Protein AF-A0A6G0ZHD6-F1 (afdb_monomer)

Structure (mmCIF, N/CA/C/O backbone):
data_AF-A0A6G0ZHD6-F1
#
_entry.id   AF-A0A6G0ZHD6-F1
#
loop_
_atom_site.group_PDB
_atom_site.id
_atom_site.type_symbol
_atom_site.label_atom_id
_atom_site.label_alt_id
_atom_site.label_comp_id
_atom_site.label_asym_id
_atom_site.label_entity_id
_atom_site.label_seq_id
_atom_site.pdbx_PDB_ins_code
_atom_site.Cartn_x
_atom_site.Cartn_y
_atom_site.Cartn_z
_atom_site.occupancy
_atom_site.B_iso_or_equiv
_atom_site.auth_seq_id
_atom_site.auth_comp_id
_atom_site.auth_asym_id
_atom_site.auth_atom_id
_atom_site.pdbx_PDB_model_num
ATOM 1 N N . MET A 1 1 ? -20.909 -16.013 -32.083 1.00 57.88 1 MET A N 1
ATOM 2 C CA . MET A 1 1 ? -19.757 -15.354 -31.427 1.00 57.88 1 MET A CA 1
ATOM 3 C C . MET A 1 1 ? -20.097 -13.883 -31.320 1.00 57.88 1 MET A C 1
ATOM 5 O O . MET A 1 1 ? -20.580 -13.338 -32.307 1.00 57.88 1 MET A O 1
ATOM 9 N N . SER A 1 2 ? -19.941 -13.280 -30.142 1.00 70.88 2 SER A N 1
ATOM 10 C CA . SER A 1 2 ? -20.326 -11.885 -29.913 1.00 70.88 2 SER A CA 1
ATOM 11 C C . SER A 1 2 ? -19.404 -10.914 -30.661 1.00 70.88 2 SER A C 1
ATOM 13 O O . SER A 1 2 ? -18.250 -11.229 -30.971 1.00 70.88 2 SER A O 1
ATOM 15 N N . SER A 1 3 ? -19.913 -9.719 -30.969 1.00 76.56 3 SER A N 1
ATOM 16 C CA . SER A 1 3 ? -19.125 -8.644 -31.591 1.00 76.56 3 SER A CA 1
ATOM 17 C C . SER A 1 3 ? -17.898 -8.280 -30.742 1.00 76.56 3 SER A C 1
ATOM 19 O O . SER A 1 3 ? -16.822 -8.007 -31.276 1.00 76.56 3 SER A O 1
ATOM 21 N N . ASP A 1 4 ? -18.028 -8.325 -29.416 1.00 78.62 4 ASP A N 1
ATOM 22 C CA . ASP A 1 4 ? -16.946 -7.978 -28.493 1.00 78.62 4 ASP A CA 1
ATOM 23 C C . ASP A 1 4 ? -15.817 -9.015 -28.495 1.00 78.62 4 ASP A C 1
ATOM 25 O O . ASP A 1 4 ? -14.640 -8.650 -28.472 1.00 78.62 4 ASP A O 1
ATOM 29 N N . TYR A 1 5 ? -16.146 -10.297 -28.666 1.00 81.12 5 TYR A N 1
ATOM 30 C CA . TYR A 1 5 ? -15.158 -11.361 -28.851 1.00 81.12 5 TYR A CA 1
ATOM 31 C C . TYR A 1 5 ? -14.272 -11.117 -30.087 1.00 81.12 5 TYR A C 1
ATOM 33 O O . TYR A 1 5 ? -13.046 -11.256 -30.038 1.00 81.12 5 TYR A O 1
ATOM 41 N N . CYS A 1 6 ? -14.886 -10.678 -31.189 1.00 82.69 6 CYS A N 1
ATOM 42 C CA . CYS A 1 6 ? -14.184 -10.343 -32.429 1.00 82.69 6 CYS A CA 1
ATOM 43 C C . CYS A 1 6 ? -13.282 -9.110 -32.253 1.00 82.69 6 CYS A C 1
ATOM 45 O O . CYS A 1 6 ? -12.124 -9.121 -32.684 1.00 82.69 6 CYS A O 1
ATOM 47 N N . ARG A 1 7 ? -13.782 -8.078 -31.560 1.00 83.50 7 ARG A N 1
ATOM 48 C CA . ARG A 1 7 ? -13.033 -6.850 -31.244 1.00 83.50 7 ARG A CA 1
ATOM 49 C C . ARG A 1 7 ? -11.779 -7.131 -30.420 1.00 83.50 7 ARG A C 1
ATOM 51 O O . ARG A 1 7 ? -10.707 -6.620 -30.735 1.00 83.50 7 ARG A O 1
ATOM 58 N N . ILE A 1 8 ? -11.880 -7.983 -29.406 1.00 87.50 8 ILE A N 1
ATOM 59 C CA . ILE A 1 8 ? -10.737 -8.354 -28.560 1.00 87.50 8 ILE A CA 1
ATOM 60 C C . ILE A 1 8 ? -9.674 -9.083 -29.370 1.00 87.50 8 ILE A C 1
ATOM 62 O O . ILE A 1 8 ? -8.501 -8.731 -29.283 1.00 87.50 8 ILE A O 1
ATOM 66 N N . CYS A 1 9 ? -10.072 -10.048 -30.202 1.00 88.12 9 CYS A N 1
ATOM 67 C CA . CYS A 1 9 ? -9.130 -10.766 -31.056 1.00 88.12 9 CYS A CA 1
ATOM 68 C C . CYS A 1 9 ? -8.376 -9.809 -31.992 1.00 88.12 9 CYS A C 1
ATOM 70 O O . CYS A 1 9 ? -7.163 -9.938 -32.147 1.00 88.12 9 CYS A O 1
ATOM 72 N N . THR A 1 10 ? -9.055 -8.805 -32.562 1.00 87.75 10 THR A N 1
ATOM 73 C CA . THR A 1 10 ? -8.384 -7.776 -33.376 1.00 87.75 10 THR A CA 1
ATOM 74 C C . THR A 1 10 ? -7.434 -6.902 -32.572 1.00 87.75 10 THR A C 1
ATOM 76 O O . THR A 1 10 ? -6.347 -6.597 -33.063 1.00 87.75 10 THR A O 1
ATOM 79 N N . SER A 1 11 ? -7.802 -6.524 -31.347 1.00 87.06 11 SER A N 1
ATOM 80 C CA . SER A 1 11 ? -6.939 -5.727 -30.470 1.00 87.06 11 SER A CA 1
ATOM 81 C C . SER A 1 11 ? -5.693 -6.502 -30.044 1.00 87.06 11 SER A C 1
ATOM 83 O O . SER A 1 11 ? -4.601 -5.947 -30.081 1.00 87.06 11 SER A O 1
ATOM 85 N N . ILE A 1 12 ? -5.828 -7.796 -29.730 1.00 90.62 12 ILE A N 1
ATOM 86 C CA . ILE A 1 12 ? -4.695 -8.671 -29.395 1.00 90.62 12 ILE A CA 1
ATOM 87 C C . ILE A 1 12 ? -3.753 -8.806 -30.595 1.00 90.62 12 ILE A C 1
ATOM 89 O O . ILE A 1 12 ? -2.550 -8.604 -30.455 1.00 90.62 12 ILE A O 1
ATOM 93 N N . LEU A 1 13 ? -4.280 -9.103 -31.789 1.00 90.56 13 LEU A N 1
ATOM 94 C CA . LEU A 1 13 ? -3.443 -9.196 -32.990 1.00 90.56 13 LEU A CA 1
ATOM 95 C C . LEU A 1 13 ? -2.721 -7.876 -33.281 1.00 90.56 13 LEU A C 1
ATOM 97 O O . LEU A 1 13 ? -1.556 -7.894 -33.668 1.00 90.56 13 LEU A O 1
ATOM 101 N N . ARG A 1 14 ? -3.384 -6.740 -33.041 1.00 88.50 14 ARG A N 1
ATOM 102 C CA . ARG A 1 14 ? -2.789 -5.414 -33.223 1.00 88.50 14 ARG A CA 1
ATOM 103 C C . ARG A 1 14 ? -1.636 -5.149 -32.255 1.00 88.50 14 ARG A C 1
ATOM 105 O O . ARG A 1 14 ? -0.620 -4.627 -32.699 1.00 88.50 14 ARG A O 1
ATOM 112 N N . ASP A 1 15 ? -1.789 -5.495 -30.975 1.00 86.69 15 ASP A N 1
ATOM 113 C CA . ASP A 1 15 ? -0.778 -5.238 -29.934 1.00 86.69 15 ASP A CA 1
ATOM 114 C C . ASP A 1 15 ? 0.482 -6.100 -30.140 1.00 86.69 15 ASP A C 1
ATOM 116 O O . ASP A 1 15 ? 1.597 -5.609 -30.004 1.00 86.69 15 ASP A O 1
ATOM 120 N N . TYR A 1 16 ? 0.318 -7.371 -30.527 1.00 87.56 16 TYR A N 1
ATOM 121 C CA . TYR A 1 16 ? 1.438 -8.320 -30.630 1.00 87.56 16 TYR A CA 1
ATOM 122 C C . TYR A 1 16 ? 2.068 -8.421 -32.026 1.00 87.56 16 TYR A C 1
ATOM 124 O O . TYR A 1 16 ? 3.265 -8.674 -32.129 1.00 87.56 16 TYR A O 1
ATOM 132 N N . PHE A 1 17 ? 1.284 -8.251 -33.095 1.00 89.62 17 PHE A N 1
ATOM 133 C CA . PHE A 1 17 ? 1.736 -8.468 -34.479 1.00 89.62 17 PHE A CA 1
ATOM 134 C C . PHE A 1 17 ? 1.596 -7.232 -35.375 1.00 89.62 17 PHE A C 1
ATOM 136 O O . PHE A 1 17 ? 2.029 -7.256 -36.524 1.00 89.62 17 PHE A O 1
ATOM 143 N N . GLY A 1 18 ? 1.021 -6.144 -34.860 1.00 87.50 18 GLY A N 1
ATOM 144 C CA . GLY A 1 18 ? 0.876 -4.885 -35.579 1.00 87.50 18 GLY A CA 1
ATOM 145 C C . GLY A 1 18 ? -0.457 -4.720 -36.312 1.00 87.50 18 GLY A C 1
ATOM 146 O O . GLY A 1 18 ? -1.310 -5.610 -36.385 1.00 87.50 18 GLY A O 1
ATOM 147 N N . GLN A 1 19 ? -0.658 -3.513 -36.842 1.00 86.69 19 GLN A N 1
ATOM 148 C CA . GLN A 1 19 ? -1.936 -3.090 -37.414 1.00 86.69 19 GLN A CA 1
ATOM 149 C C . GLN A 1 19 ? -2.290 -3.838 -38.703 1.00 86.69 19 GLN A C 1
ATOM 151 O O . GLN A 1 19 ? -3.443 -4.233 -38.861 1.00 86.69 19 GLN A O 1
ATOM 156 N N . ASP A 1 20 ? -1.320 -4.095 -39.576 1.00 87.38 20 ASP A N 1
ATOM 157 C CA . ASP A 1 20 ? -1.576 -4.737 -40.870 1.00 87.38 20 ASP A CA 1
ATOM 158 C C . ASP A 1 20 ? -2.046 -6.185 -40.705 1.00 87.38 20 ASP A C 1
ATOM 160 O O . ASP A 1 20 ? -3.034 -6.591 -41.317 1.00 87.38 20 ASP A O 1
ATOM 164 N N . VAL A 1 21 ? -1.431 -6.930 -39.778 1.00 89.94 21 VAL A N 1
ATOM 165 C CA . VAL A 1 21 ? -1.850 -8.297 -39.433 1.00 89.94 21 VAL A CA 1
ATOM 166 C C . VAL A 1 21 ? -3.281 -8.316 -38.895 1.00 89.94 21 VAL A C 1
ATOM 168 O O . VAL A 1 21 ? -4.076 -9.179 -39.268 1.00 89.94 21 VAL A O 1
ATOM 171 N N . SER A 1 22 ? -3.637 -7.343 -38.050 1.00 89.38 22 SER A N 1
ATOM 172 C CA . SER A 1 22 ? -4.991 -7.214 -37.503 1.00 89.38 22 SER A CA 1
ATOM 173 C C . SER A 1 22 ? -6.026 -6.892 -38.588 1.00 89.38 22 SER A C 1
ATOM 175 O O . SER A 1 22 ? -7.061 -7.553 -38.655 1.00 89.38 22 SER A O 1
ATOM 177 N N . GLU A 1 23 ? -5.750 -5.930 -39.477 1.00 87.50 23 GLU A N 1
ATOM 178 C CA . GLU A 1 23 ? -6.665 -5.550 -40.565 1.00 87.50 23 GLU A CA 1
ATOM 179 C C . GLU A 1 23 ? -6.873 -6.686 -41.577 1.00 87.50 23 GLU A C 1
ATOM 181 O O . GLU A 1 23 ? -8.006 -6.935 -41.986 1.00 87.50 23 GLU A O 1
ATOM 186 N N . ILE A 1 24 ? -5.815 -7.422 -41.933 1.00 86.50 24 ILE A N 1
ATOM 187 C CA . ILE A 1 24 ? -5.891 -8.566 -42.858 1.00 86.50 24 ILE A CA 1
ATOM 188 C C . ILE A 1 24 ? -6.604 -9.767 -42.209 1.00 86.50 24 ILE A C 1
ATOM 190 O O . ILE A 1 24 ? -7.246 -10.557 -42.902 1.00 86.50 24 ILE A O 1
ATOM 194 N N . ALA A 1 25 ? -6.553 -9.899 -40.879 1.00 87.88 25 ALA A N 1
ATOM 195 C CA . ALA A 1 25 ? -7.264 -10.948 -40.148 1.00 87.88 25 ALA A CA 1
ATOM 196 C C . ALA A 1 25 ? -8.764 -10.658 -39.941 1.00 87.88 25 ALA A C 1
ATOM 198 O O . ALA A 1 25 ? -9.533 -11.604 -39.753 1.00 87.88 25 ALA A O 1
ATOM 199 N N . LYS A 1 26 ? -9.215 -9.393 -39.989 1.00 88.06 26 LYS A N 1
ATOM 200 C CA . LYS A 1 26 ? -10.634 -9.020 -39.786 1.00 88.06 26 LYS A CA 1
ATOM 201 C C . LYS A 1 26 ? -11.604 -9.760 -40.718 1.00 88.06 26 LYS A C 1
ATOM 203 O O . LYS A 1 26 ? -12.557 -10.341 -40.201 1.00 88.06 26 LYS A O 1
ATOM 208 N N . PRO A 1 27 ? -11.383 -9.835 -42.048 1.00 87.38 27 PRO A N 1
ATOM 209 C CA . PRO A 1 27 ? -12.284 -10.564 -42.944 1.00 87.38 27 PRO A CA 1
ATOM 210 C C . PRO A 1 27 ? -12.431 -12.056 -42.607 1.00 87.38 27 PRO A C 1
ATOM 212 O O . PRO A 1 27 ? -13.474 -12.646 -42.889 1.00 87.38 27 PRO A O 1
ATOM 215 N N . LEU A 1 28 ? -11.413 -12.664 -41.981 1.00 86.94 28 LEU A N 1
ATOM 216 C CA . LEU A 1 28 ? -11.417 -14.072 -41.563 1.00 86.94 28 LEU A CA 1
ATOM 217 C C . LEU A 1 28 ? -12.256 -14.336 -40.304 1.00 86.94 28 LEU A C 1
ATOM 219 O O . LEU A 1 28 ? -12.478 -15.494 -39.948 1.00 86.94 28 LEU A O 1
ATOM 223 N N . GLN A 1 29 ? -12.729 -13.290 -39.620 1.00 84.69 29 GLN A N 1
ATOM 224 C CA . GLN A 1 29 ? -13.660 -13.434 -38.497 1.00 84.69 29 GLN A CA 1
ATOM 225 C C . GLN A 1 29 ? -15.050 -13.879 -38.972 1.00 84.69 29 GLN A C 1
ATOM 227 O O . GLN A 1 29 ? -15.741 -14.611 -38.264 1.00 84.69 29 GLN A O 1
ATOM 232 N N . TRP A 1 30 ? -15.439 -13.503 -40.194 1.00 83.00 30 TRP A N 1
ATOM 233 C CA . TRP A 1 30 ? -16.741 -13.818 -40.790 1.00 83.00 30 TRP A CA 1
ATOM 234 C C . TRP A 1 30 ? -16.669 -15.018 -41.745 1.00 83.00 30 TRP A C 1
ATOM 236 O O . TRP A 1 30 ? -17.070 -14.951 -42.912 1.00 83.00 30 TRP A O 1
ATOM 246 N N . GLY A 1 31 ? -16.155 -16.135 -41.229 1.00 82.38 31 GLY A N 1
ATOM 247 C CA . GLY A 1 31 ? -16.114 -17.422 -41.926 1.00 82.38 31 GLY A CA 1
ATOM 248 C C . GLY A 1 31 ? -14.816 -17.694 -42.689 1.00 82.38 31 GLY A C 1
ATOM 249 O O . GLY A 1 31 ? -13.834 -16.965 -42.583 1.00 82.38 31 GLY A O 1
ATOM 250 N N . GLN A 1 32 ? -14.810 -18.798 -43.435 1.00 87.88 32 GLN A N 1
ATOM 251 C CA . GLN A 1 32 ? -13.638 -19.269 -44.177 1.00 87.88 32 GLN A CA 1
ATOM 252 C C . GLN A 1 32 ? -13.496 -18.475 -45.479 1.00 87.88 32 GLN A C 1
ATOM 254 O O . GLN A 1 32 ? -14.502 -18.166 -46.124 1.00 87.88 32 GLN A O 1
ATOM 259 N N . LYS A 1 33 ? -12.269 -18.101 -45.852 1.00 88.88 33 LYS A N 1
ATOM 260 C CA . LYS A 1 33 ? -12.002 -17.321 -47.072 1.00 88.88 33 LYS A CA 1
ATOM 261 C C . LYS A 1 33 ? -10.811 -17.892 -47.829 1.00 88.88 33 LYS A C 1
ATOM 263 O O . LYS A 1 33 ? -9.814 -18.277 -47.222 1.00 88.88 33 LYS A O 1
ATOM 268 N N . SER A 1 34 ? -10.896 -17.898 -49.157 1.00 87.69 34 SER A N 1
ATOM 269 C CA . SER A 1 34 ? -9.749 -18.201 -50.018 1.00 87.69 34 SER A CA 1
ATOM 270 C C . SER A 1 34 ? -8.807 -16.996 -50.113 1.00 87.69 34 SER A C 1
ATOM 272 O O . SER A 1 34 ? -9.215 -15.854 -49.882 1.00 87.69 34 SER A O 1
ATOM 274 N N . LEU A 1 35 ? -7.555 -17.224 -50.521 1.00 86.81 35 LEU A N 1
ATOM 275 C CA . LEU A 1 35 ? -6.609 -16.132 -50.792 1.00 86.81 35 LEU A CA 1
ATOM 276 C C . LEU A 1 35 ? -7.145 -15.148 -51.847 1.00 86.81 35 LEU A C 1
ATOM 278 O O . LEU A 1 35 ? -6.935 -13.944 -51.723 1.00 86.81 35 LEU A O 1
ATOM 282 N N . MET A 1 36 ? -7.845 -15.653 -52.869 1.00 84.12 36 MET A N 1
ATOM 283 C CA . MET A 1 36 ? -8.430 -14.817 -53.919 1.00 84.12 36 MET A CA 1
ATOM 284 C C . MET A 1 36 ? -9.522 -13.914 -53.340 1.00 84.12 36 MET A C 1
ATOM 286 O O . MET A 1 36 ? -9.511 -12.710 -53.567 1.00 84.12 36 MET A O 1
ATOM 290 N N . THR A 1 37 ? -10.407 -14.480 -52.515 1.00 85.50 37 THR A N 1
ATOM 291 C CA . THR A 1 37 ? -11.477 -13.735 -51.839 1.00 85.50 37 THR A CA 1
ATOM 292 C C . THR A 1 37 ? -10.917 -12.676 -50.888 1.00 85.50 37 THR A C 1
ATOM 294 O O . THR A 1 37 ? -11.417 -11.554 -50.856 1.00 85.50 37 THR A O 1
ATOM 297 N N . LEU A 1 38 ? -9.861 -13.001 -50.136 1.00 85.94 38 LEU A N 1
ATOM 298 C CA . LEU A 1 38 ? -9.188 -12.035 -49.262 1.00 85.94 38 LEU A CA 1
ATOM 299 C C . LEU A 1 38 ? -8.569 -10.885 -50.051 1.00 85.94 38 LEU A C 1
ATOM 301 O O . LEU A 1 38 ? -8.728 -9.739 -49.644 1.00 85.94 38 LEU A O 1
ATOM 305 N N . SER A 1 39 ? -7.919 -11.182 -51.181 1.00 84.50 39 SER A N 1
ATOM 306 C CA . SER A 1 39 ? -7.379 -10.149 -52.068 1.00 84.50 39 SER A CA 1
ATOM 307 C C . SER A 1 39 ? -8.495 -9.216 -52.531 1.00 84.50 39 SER A C 1
ATOM 309 O O . SER A 1 39 ? -8.388 -8.020 -52.311 1.00 84.50 39 SER A O 1
ATOM 311 N N . THR A 1 40 ? -9.613 -9.763 -53.028 1.00 85.00 40 THR A N 1
ATOM 312 C CA . THR A 1 40 ? -10.743 -8.947 -53.508 1.00 85.00 40 THR A CA 1
ATOM 313 C C . THR A 1 40 ? -11.406 -8.102 -52.417 1.00 85.00 40 THR A C 1
ATOM 315 O O . THR A 1 40 ? -11.863 -6.995 -52.673 1.00 85.00 40 THR A O 1
ATOM 318 N N . MET A 1 41 ? -11.465 -8.598 -51.175 1.00 83.00 41 MET A N 1
ATOM 319 C CA . MET A 1 41 ? -12.064 -7.859 -50.053 1.00 83.00 41 MET A CA 1
ATOM 320 C C . MET A 1 41 ? -11.162 -6.739 -49.522 1.00 83.00 41 MET A C 1
ATOM 322 O O . MET A 1 41 ? -11.656 -5.810 -48.888 1.00 83.00 41 MET A O 1
ATOM 326 N N . LEU A 1 42 ? -9.851 -6.844 -49.743 1.00 82.31 42 LEU A N 1
ATOM 327 C CA . LEU A 1 42 ? -8.836 -5.899 -49.270 1.00 82.31 42 LEU A CA 1
ATOM 328 C C . LEU A 1 42 ? -8.269 -5.032 -50.409 1.00 82.31 42 LEU A C 1
ATOM 330 O O . LEU A 1 42 ? -7.279 -4.320 -50.199 1.00 82.31 42 LEU A O 1
ATOM 334 N N . ASP A 1 43 ? -8.887 -5.094 -51.595 1.00 65.69 43 ASP A N 1
ATOM 335 C CA . ASP A 1 43 ? -8.408 -4.451 -52.817 1.00 65.69 43 ASP A CA 1
ATOM 336 C C . ASP A 1 43 ? -8.144 -2.951 -52.605 1.00 65.69 43 ASP A C 1
ATOM 338 O O . ASP A 1 43 ? -8.933 -2.213 -52.013 1.00 65.69 43 ASP A O 1
ATOM 342 N N . GLY A 1 44 ? -6.976 -2.506 -53.076 1.00 67.12 44 GLY A N 1
ATOM 343 C CA . GLY A 1 44 ? -6.515 -1.117 -53.000 1.00 67.12 44 GLY A CA 1
ATOM 344 C C . GLY A 1 44 ? -5.790 -0.720 -51.708 1.00 67.12 44 GLY A C 1
ATOM 345 O O . GLY A 1 44 ? -5.071 0.277 -51.729 1.00 67.12 44 GLY A O 1
ATOM 346 N N . LYS A 1 45 ? -5.906 -1.482 -50.607 1.00 76.06 45 LYS A N 1
ATOM 347 C CA . LYS A 1 45 ? -5.247 -1.145 -49.324 1.00 76.06 45 LYS A CA 1
ATOM 348 C C . LYS A 1 45 ? -3.978 -1.954 -49.045 1.00 76.06 45 LYS A C 1
ATOM 350 O O . LYS A 1 45 ? -3.043 -1.409 -48.466 1.00 76.06 45 LYS A O 1
ATOM 355 N N . TYR A 1 46 ? -3.928 -3.222 -49.458 1.00 84.50 46 TYR A N 1
ATOM 356 C CA . TYR A 1 46 ? -2.791 -4.109 -49.192 1.00 84.50 46 TYR A CA 1
ATOM 357 C C . TYR A 1 46 ? -2.415 -4.955 -50.417 1.00 84.50 46 TYR A C 1
ATOM 359 O O . TYR A 1 46 ? -3.298 -5.523 -51.060 1.00 84.50 46 TYR A O 1
ATOM 367 N N . PRO A 1 47 ? -1.118 -5.084 -50.751 1.00 86.19 47 PRO A N 1
ATOM 368 C CA . PRO A 1 47 ? -0.683 -5.902 -51.876 1.00 86.19 47 PRO A CA 1
ATOM 369 C C . PRO A 1 47 ? -0.763 -7.404 -51.553 1.00 86.19 47 PRO A C 1
ATOM 371 O O . PRO A 1 47 ? -0.595 -7.830 -50.409 1.00 86.19 47 PRO A O 1
ATOM 374 N N . ARG A 1 48 ? -0.956 -8.239 -52.584 1.00 85.31 48 ARG A N 1
ATOM 375 C CA . ARG A 1 48 ? -1.149 -9.696 -52.436 1.00 85.31 48 ARG A CA 1
ATOM 376 C C . ARG A 1 48 ? -0.008 -10.410 -51.697 1.00 85.31 48 ARG A C 1
ATOM 378 O O . ARG A 1 48 ? -0.280 -11.353 -50.958 1.00 85.31 48 ARG A O 1
ATOM 385 N N . HIS A 1 49 ? 1.241 -9.970 -51.873 1.00 87.38 49 HIS A N 1
ATOM 386 C CA . HIS A 1 49 ? 2.392 -10.558 -51.174 1.00 87.38 49 HIS A CA 1
ATOM 387 C C . HIS A 1 49 ? 2.301 -10.345 -49.654 1.00 87.38 49 HIS A C 1
ATOM 389 O O . HIS A 1 49 ? 2.501 -11.289 -48.898 1.00 87.38 49 HIS A O 1
ATOM 395 N N . LEU A 1 50 ? 1.883 -9.157 -49.205 1.00 88.25 50 LEU A N 1
ATOM 396 C CA . LEU A 1 50 ? 1.735 -8.842 -47.783 1.00 88.25 50 LEU A CA 1
ATOM 397 C C . LEU A 1 50 ? 0.615 -9.669 -47.133 1.00 88.25 50 LEU A C 1
ATOM 399 O O . LEU A 1 50 ? 0.737 -10.110 -45.989 1.00 88.25 50 LEU A O 1
ATOM 403 N N . ILE A 1 51 ? -0.464 -9.944 -47.877 1.00 88.31 51 ILE A N 1
ATOM 404 C CA . ILE A 1 51 ? -1.533 -10.852 -47.433 1.00 88.31 51 ILE A CA 1
ATOM 405 C C . ILE A 1 51 ? -0.978 -12.271 -47.244 1.00 88.31 51 ILE A C 1
ATOM 407 O O . ILE A 1 51 ? -1.277 -12.919 -46.242 1.00 88.31 51 ILE A O 1
ATOM 411 N N . GLN A 1 52 ? -0.144 -12.756 -48.169 1.00 88.69 52 GLN A N 1
ATOM 412 C CA . GLN A 1 52 ? 0.492 -14.072 -48.051 1.00 88.69 52 GLN A CA 1
ATOM 413 C C . GLN A 1 52 ? 1.450 -14.146 -46.856 1.00 88.69 52 GLN A C 1
ATOM 415 O O . GLN A 1 52 ? 1.357 -15.093 -46.077 1.00 88.69 52 GLN A O 1
ATOM 420 N N . GLU A 1 53 ? 2.316 -13.147 -46.671 1.00 89.38 53 GLU A N 1
ATOM 421 C CA . GLU A 1 53 ? 3.225 -13.055 -45.519 1.00 89.38 53 GLU A CA 1
ATOM 422 C C . GLU A 1 53 ? 2.454 -13.050 -44.197 1.00 89.38 53 GLU A C 1
ATOM 424 O O . GLU A 1 53 ? 2.764 -13.813 -43.282 1.00 89.38 53 GLU A O 1
ATOM 429 N N . THR A 1 54 ? 1.376 -12.269 -44.126 1.00 89.00 54 THR A N 1
ATOM 430 C CA . THR A 1 54 ? 0.507 -12.213 -42.947 1.00 89.00 54 THR A CA 1
ATOM 431 C C . THR A 1 54 ? -0.138 -13.564 -42.652 1.00 89.00 54 THR A C 1
ATOM 433 O O . THR A 1 54 ? -0.146 -14.016 -41.506 1.00 89.00 54 THR A O 1
ATOM 436 N N . LEU A 1 55 ? -0.658 -14.252 -43.671 1.00 88.50 55 LEU A N 1
ATOM 437 C CA . LEU A 1 55 ? -1.238 -15.586 -43.501 1.00 88.50 55 LEU A CA 1
ATOM 438 C C . LEU A 1 55 ? -0.192 -16.604 -43.034 1.00 88.50 55 LEU A C 1
ATOM 440 O O . LEU A 1 55 ? -0.512 -17.448 -42.198 1.00 88.50 55 LEU A O 1
ATOM 444 N N . ILE A 1 56 ? 1.050 -16.511 -43.516 1.00 89.31 56 ILE A N 1
ATOM 445 C CA . ILE A 1 56 ? 2.164 -17.346 -43.045 1.00 89.31 56 ILE A CA 1
ATOM 446 C C . ILE A 1 56 ? 2.431 -17.093 -41.557 1.00 89.31 56 ILE A C 1
ATOM 448 O O . ILE A 1 56 ? 2.516 -18.055 -40.791 1.00 89.31 56 ILE A O 1
ATOM 452 N N . VAL A 1 57 ? 2.487 -15.830 -41.121 1.00 90.81 57 VAL A N 1
ATOM 453 C CA . VAL A 1 57 ? 2.641 -15.474 -39.698 1.00 90.81 57 VAL A CA 1
ATOM 454 C C . VAL A 1 57 ? 1.482 -16.040 -38.872 1.00 90.81 57 VAL A C 1
ATOM 456 O O . VAL A 1 57 ? 1.700 -16.723 -37.875 1.00 90.81 57 VAL A O 1
ATOM 459 N N . LEU A 1 58 ? 0.233 -15.857 -39.298 1.00 90.38 58 LEU A N 1
ATOM 460 C CA . LEU A 1 58 ? -0.924 -16.373 -38.556 1.00 90.38 58 LEU A CA 1
ATOM 461 C C . LEU A 1 58 ? -0.963 -17.911 -38.497 1.00 90.38 58 LEU A C 1
ATOM 463 O O . LEU A 1 58 ? -1.383 -18.484 -37.486 1.00 90.38 58 LEU A O 1
ATOM 467 N N . LEU A 1 59 ? -0.510 -18.597 -39.550 1.00 88.81 59 LEU A N 1
ATOM 468 C CA . LEU A 1 59 ? -0.344 -20.054 -39.562 1.00 88.81 59 LEU A CA 1
ATOM 469 C C . LEU A 1 59 ? 0.754 -20.502 -38.594 1.00 88.81 59 LEU A C 1
ATOM 471 O O . LEU A 1 59 ? 0.565 -21.490 -37.880 1.00 88.81 59 LEU A O 1
ATOM 475 N N . GLN A 1 60 ? 1.871 -19.774 -38.538 1.00 89.81 60 GLN A N 1
ATOM 476 C CA . GLN A 1 60 ? 3.008 -20.064 -37.664 1.00 89.81 60 GLN A CA 1
ATOM 477 C C . GLN A 1 60 ? 2.597 -20.115 -36.185 1.00 89.81 60 GLN A C 1
ATOM 479 O O . GLN A 1 60 ? 3.041 -20.997 -35.452 1.00 89.81 60 GLN A O 1
ATOM 484 N N . PHE A 1 61 ? 1.680 -19.247 -35.757 1.00 90.12 61 PHE A N 1
ATOM 485 C CA . PHE A 1 61 ? 1.191 -19.196 -34.374 1.00 90.12 61 PHE A CA 1
ATOM 486 C C . PHE A 1 61 ? -0.094 -20.008 -34.112 1.00 90.12 61 PHE A C 1
ATOM 488 O O . PHE A 1 61 ? -0.631 -19.972 -33.008 1.00 90.12 61 PHE A O 1
ATOM 495 N N . ASN A 1 62 ? -0.583 -20.800 -35.077 1.00 87.94 62 ASN A N 1
ATOM 496 C CA . ASN A 1 62 ? -1.875 -21.512 -35.011 1.00 87.94 62 ASN A CA 1
ATOM 497 C C . ASN A 1 62 ? -3.118 -20.606 -34.896 1.00 87.94 62 ASN A C 1
ATOM 499 O O . ASN A 1 62 ? -4.174 -21.084 -34.467 1.00 87.94 62 ASN A O 1
ATOM 503 N N . PHE A 1 63 ? -3.042 -19.328 -35.264 1.00 89.94 63 PHE A N 1
ATOM 504 C CA . PHE A 1 63 ? -4.223 -18.455 -35.275 1.00 89.94 63 PHE A CA 1
ATOM 505 C C . PHE A 1 63 ? -5.093 -18.683 -36.497 1.00 89.94 63 PHE A C 1
ATOM 507 O O . PHE A 1 63 ? -6.285 -18.412 -36.450 1.00 89.94 63 PHE A O 1
ATOM 514 N N . VAL A 1 64 ? -4.526 -19.215 -37.577 1.00 88.69 64 VAL A N 1
ATOM 515 C CA . VAL A 1 64 ? -5.269 -19.618 -38.770 1.00 88.69 64 VAL A CA 1
ATOM 516 C C . VAL A 1 64 ? -5.064 -21.108 -39.023 1.00 88.69 64 VAL A C 1
ATOM 518 O O . VAL A 1 64 ? -3.990 -21.665 -38.795 1.00 88.69 64 VAL A O 1
ATOM 521 N N . SER A 1 65 ? -6.120 -21.761 -39.490 1.00 85.62 65 SER A N 1
ATOM 522 C CA . SER A 1 65 ? -6.089 -23.118 -40.031 1.00 85.62 65 SER A CA 1
ATOM 523 C C . SER A 1 65 ? -6.308 -23.057 -41.539 1.00 85.62 65 SER A C 1
ATOM 525 O O . SER A 1 65 ? -7.205 -22.354 -42.000 1.00 85.62 65 SER A O 1
ATOM 527 N N . ALA A 1 66 ? -5.460 -23.756 -42.293 1.00 83.06 66 ALA A N 1
ATOM 528 C CA . ALA A 1 66 ? -5.596 -23.918 -43.734 1.00 83.06 66 ALA A CA 1
ATOM 529 C C . ALA A 1 66 ? -6.336 -25.231 -44.007 1.00 83.06 66 ALA A C 1
ATOM 531 O O . ALA A 1 66 ? -5.864 -26.303 -43.617 1.00 83.06 66 ALA A O 1
ATOM 532 N N . ILE A 1 67 ? -7.500 -25.130 -44.638 1.00 80.44 67 ILE A N 1
ATOM 533 C CA . ILE A 1 67 ? -8.381 -26.244 -44.972 1.00 80.44 67 ILE A CA 1
ATOM 534 C C . ILE A 1 67 ? -8.327 -26.411 -46.488 1.00 80.44 67 ILE A C 1
ATOM 536 O O . ILE A 1 67 ? -8.579 -25.466 -47.232 1.00 80.44 67 ILE A O 1
ATOM 540 N N . CYS A 1 68 ? -7.968 -27.606 -46.948 1.00 74.69 68 CYS A N 1
ATOM 541 C CA . CYS A 1 68 ? -8.020 -27.942 -48.366 1.00 74.69 68 CYS A CA 1
ATOM 542 C C . CYS A 1 68 ? -9.376 -28.581 -48.662 1.00 74.69 68 CYS A C 1
ATOM 544 O O . CYS A 1 68 ? -9.692 -29.638 -48.108 1.00 74.69 68 CYS A O 1
ATOM 546 N N . ASN A 1 69 ? -10.187 -27.938 -49.500 1.00 70.88 69 ASN A N 1
ATOM 547 C CA . ASN A 1 69 ? -11.453 -28.514 -49.928 1.00 70.88 69 ASN A CA 1
ATOM 548 C C . ASN A 1 69 ? -11.196 -29.505 -51.076 1.00 70.88 69 ASN A C 1
ATOM 550 O O . ASN A 1 69 ? -10.653 -29.140 -52.120 1.00 70.88 69 ASN A O 1
ATOM 554 N N . VAL A 1 70 ? -11.584 -30.767 -50.867 1.00 65.19 70 VAL A N 1
ATOM 555 C CA . VAL A 1 70 ? -11.287 -31.902 -51.762 1.00 65.19 70 VAL A CA 1
ATOM 556 C C . VAL A 1 70 ? -11.858 -31.691 -53.172 1.00 65.19 70 VAL A C 1
ATOM 558 O O . VAL A 1 70 ? -11.305 -32.208 -54.137 1.00 65.19 70 VAL A O 1
ATOM 561 N N . HIS A 1 71 ? -12.921 -30.892 -53.309 1.00 61.84 71 HIS A N 1
ATOM 562 C CA . HIS A 1 71 ? -13.605 -30.670 -54.586 1.00 61.84 71 HIS A CA 1
ATOM 563 C C . HIS A 1 71 ? -13.093 -29.472 -55.398 1.00 61.84 71 HIS A C 1
ATOM 565 O O . HIS A 1 71 ? -13.226 -29.483 -56.618 1.00 61.84 71 HIS A O 1
ATOM 571 N N . SER A 1 72 ? -12.524 -28.442 -54.764 1.00 63.06 72 SER A N 1
ATOM 572 C CA . SER A 1 72 ? -12.127 -27.201 -55.452 1.00 63.06 72 SER A CA 1
ATOM 573 C C . SER A 1 72 ? -10.614 -27.013 -55.581 1.00 63.06 72 SER A C 1
ATOM 575 O O . SER A 1 72 ? -10.186 -26.100 -56.283 1.00 63.06 72 SER A O 1
ATOM 577 N N . VAL A 1 73 ? -9.795 -27.833 -54.901 1.00 66.94 73 VAL A N 1
ATOM 578 C CA . VAL A 1 73 ? -8.321 -27.677 -54.803 1.00 66.94 73 VAL A CA 1
ATOM 579 C C . VAL A 1 73 ? -7.913 -26.292 -54.253 1.00 66.94 73 VAL A C 1
ATOM 581 O O . VAL A 1 73 ? -6.744 -25.911 -54.250 1.00 66.94 73 VAL A O 1
ATOM 584 N N . GLN A 1 74 ? -8.873 -25.519 -53.738 1.00 75.00 74 GLN A N 1
ATOM 585 C CA . GLN A 1 74 ? -8.637 -24.211 -53.148 1.00 75.00 74 GLN A CA 1
ATOM 586 C C . GLN A 1 74 ? -8.377 -24.360 -51.650 1.00 75.00 74 GLN A C 1
ATOM 588 O O . GLN A 1 74 ? -9.059 -25.105 -50.942 1.00 75.00 74 GLN A O 1
ATOM 593 N N . ILE A 1 75 ? -7.368 -23.628 -51.177 1.00 82.56 75 ILE A N 1
ATOM 594 C CA . ILE A 1 75 ? -7.049 -23.521 -49.757 1.00 82.56 75 ILE A CA 1
ATOM 595 C C . ILE A 1 75 ? -7.898 -22.398 -49.171 1.00 82.56 75 ILE A C 1
ATOM 597 O O . ILE A 1 75 ? -7.782 -21.235 -49.575 1.00 82.56 75 ILE A O 1
ATOM 601 N N . GLU A 1 76 ? -8.727 -22.754 -48.201 1.00 86.50 76 GLU A N 1
ATOM 602 C CA . GLU A 1 76 ? -9.511 -21.817 -47.412 1.00 86.50 76 GLU A CA 1
ATOM 603 C C . GLU A 1 76 ? -8.883 -21.636 -46.032 1.00 86.50 76 GLU A C 1
ATOM 605 O O . GLU A 1 76 ? -8.443 -22.585 -45.379 1.00 86.50 76 GLU A O 1
ATOM 610 N N . TYR A 1 77 ? -8.834 -20.390 -45.582 1.00 88.25 77 TYR A N 1
ATOM 611 C CA . TYR A 1 77 ? -8.269 -20.012 -44.298 1.00 88.25 77 TYR A CA 1
ATOM 612 C C . TYR A 1 77 ? -9.397 -19.757 -43.302 1.00 88.25 77 TYR A C 1
ATOM 614 O O . TYR A 1 77 ? -10.333 -19.009 -43.587 1.00 88.25 77 TYR A O 1
ATOM 622 N N . LYS A 1 78 ? -9.294 -20.363 -42.116 1.00 88.56 78 LYS A N 1
ATOM 623 C CA . LYS A 1 78 ? -10.221 -20.169 -40.994 1.00 88.56 78 LYS A CA 1
ATOM 624 C C . LYS A 1 78 ? -9.473 -19.649 -39.774 1.00 88.56 78 LYS A C 1
ATOM 626 O O . LYS A 1 78 ? -8.534 -20.302 -39.311 1.00 88.56 78 LYS A O 1
ATOM 631 N N . LEU A 1 79 ? -9.926 -18.524 -39.224 1.00 89.44 79 LEU A N 1
ATOM 632 C CA . LEU A 1 79 ? -9.387 -17.954 -37.991 1.00 89.44 79 LEU A CA 1
ATOM 633 C C . LEU A 1 79 ? -9.817 -18.785 -36.770 1.00 89.44 79 LEU A C 1
ATOM 635 O O . LEU A 1 79 ? -11.005 -19.017 -36.543 1.00 89.44 79 LEU A O 1
ATOM 639 N N . ASN A 1 80 ? -8.849 -19.213 -35.965 1.00 89.00 80 ASN A N 1
ATOM 640 C CA . ASN A 1 80 ? -9.064 -19.813 -34.659 1.00 89.00 80 ASN A CA 1
ATOM 641 C C . ASN A 1 80 ? -8.927 -18.744 -33.570 1.00 89.00 80 ASN A C 1
ATOM 643 O O . ASN A 1 80 ? -7.846 -18.482 -33.043 1.00 89.00 80 ASN A O 1
ATOM 647 N N . MET A 1 81 ? -10.056 -18.127 -33.241 1.00 87.25 81 MET A N 1
ATOM 648 C CA . MET A 1 81 ? -10.116 -17.050 -32.259 1.00 87.25 81 MET A CA 1
ATOM 649 C C . MET A 1 81 ? -9.806 -17.511 -30.826 1.00 87.25 81 MET A C 1
ATOM 651 O O . MET A 1 81 ? -9.255 -16.737 -30.049 1.00 87.25 81 MET A O 1
ATOM 655 N N . GLU A 1 82 ? -10.096 -18.767 -30.468 1.00 87.50 82 GLU A N 1
ATOM 656 C CA . GLU A 1 82 ? -9.764 -19.301 -29.137 1.00 87.50 82 GLU A CA 1
ATOM 657 C C . GLU A 1 82 ? -8.251 -19.301 -28.901 1.00 87.50 82 GLU A C 1
ATOM 659 O O . GLU A 1 82 ? -7.789 -18.888 -27.840 1.00 87.50 82 GLU A O 1
ATOM 664 N N . ASN A 1 83 ? -7.469 -19.677 -29.919 1.00 88.69 83 ASN A N 1
ATOM 665 C CA . ASN A 1 83 ? -6.009 -19.640 -29.847 1.00 88.69 83 ASN A CA 1
ATOM 666 C C . ASN A 1 83 ? -5.467 -18.211 -29.699 1.00 88.69 83 ASN A C 1
ATOM 668 O O . ASN A 1 83 ? -4.473 -18.018 -29.005 1.00 88.69 83 ASN A O 1
ATOM 672 N N . ILE A 1 84 ? -6.117 -17.211 -30.305 1.00 91.19 84 ILE A N 1
ATOM 673 C CA . ILE A 1 84 ? -5.724 -15.798 -30.159 1.00 91.19 84 ILE A CA 1
ATOM 674 C C . ILE A 1 84 ? -5.925 -15.343 -28.712 1.00 91.19 84 ILE A C 1
ATOM 676 O O . ILE A 1 84 ? -5.038 -14.724 -28.126 1.00 91.19 84 ILE A O 1
ATOM 680 N N . LEU A 1 85 ? -7.051 -15.707 -28.090 1.00 89.50 85 LEU A N 1
ATOM 681 C CA . LEU A 1 85 ? -7.302 -15.376 -26.685 1.00 89.50 85 LEU A CA 1
ATOM 682 C C . LEU A 1 85 ? -6.298 -16.013 -25.722 1.00 89.50 85 LEU A C 1
ATOM 684 O O . LEU A 1 85 ? -6.074 -15.474 -24.636 1.00 89.50 85 LEU A O 1
ATOM 688 N N . MET A 1 86 ? -5.665 -17.130 -26.097 1.00 91.56 86 MET A N 1
ATOM 689 C CA . MET A 1 86 ? -4.657 -17.769 -25.245 1.00 91.56 86 MET A CA 1
ATOM 690 C C . MET A 1 86 ? -3.431 -16.887 -25.010 1.00 91.56 86 MET A C 1
ATOM 692 O O . MET A 1 86 ? -2.775 -17.072 -23.986 1.00 91.56 86 MET A O 1
ATOM 696 N N . ILE A 1 87 ? -3.165 -15.890 -25.865 1.00 91.19 87 ILE A N 1
ATOM 697 C CA . ILE A 1 87 ? -2.082 -14.915 -25.657 1.00 91.19 87 ILE A CA 1
ATOM 698 C C . ILE A 1 87 ? -2.222 -14.220 -24.295 1.00 91.19 87 ILE A C 1
ATOM 700 O O . ILE A 1 87 ? -1.241 -14.091 -23.562 1.00 91.19 87 ILE A O 1
ATOM 704 N N . LEU A 1 88 ? -3.451 -13.875 -23.887 1.00 90.12 88 LEU A N 1
ATOM 705 C CA . LEU A 1 88 ? -3.723 -13.257 -22.582 1.00 90.12 88 LEU A CA 1
ATOM 706 C C . LEU A 1 88 ? -3.315 -14.156 -21.400 1.00 90.12 88 LEU A C 1
ATOM 708 O O . LEU A 1 88 ? -3.092 -13.673 -20.292 1.00 90.12 88 LEU A O 1
ATOM 712 N N . ARG A 1 89 ? -3.207 -15.474 -21.620 1.00 92.75 89 ARG A N 1
ATOM 713 C CA . ARG A 1 89 ? -2.860 -16.474 -20.599 1.00 92.75 89 ARG A CA 1
ATOM 714 C C . ARG A 1 89 ? -1.377 -16.853 -20.592 1.00 92.75 89 ARG A C 1
ATOM 716 O O . ARG A 1 89 ? -0.951 -17.541 -19.663 1.00 92.75 89 ARG A O 1
ATOM 723 N N . TYR A 1 90 ? -0.572 -16.389 -21.551 1.00 93.62 90 TYR A N 1
ATOM 724 C CA . TYR A 1 90 ? 0.854 -16.738 -21.646 1.00 93.62 90 TYR A CA 1
ATOM 725 C C . TYR A 1 90 ? 1.643 -16.474 -20.351 1.00 93.62 90 TYR A C 1
ATOM 727 O O . TYR A 1 90 ? 2.339 -17.390 -19.901 1.00 93.62 90 TYR A O 1
ATOM 735 N N . PRO A 1 91 ? 1.494 -15.321 -19.661 1.00 94.31 91 PRO A N 1
ATOM 736 C CA . PRO A 1 91 ? 2.202 -15.087 -18.399 1.00 94.31 91 PRO A CA 1
ATOM 737 C C . PRO A 1 91 ? 1.856 -16.125 -17.322 1.00 94.31 91 PRO A C 1
ATOM 739 O O . PRO A 1 91 ? 2.718 -16.564 -16.556 1.00 94.31 91 PRO A O 1
ATOM 742 N N . LYS A 1 92 ? 0.595 -16.576 -17.286 1.00 94.06 92 LYS A N 1
ATOM 743 C CA . LYS A 1 92 ? 0.143 -17.607 -16.349 1.00 94.06 92 LYS A CA 1
ATOM 744 C C . LYS A 1 92 ? 0.743 -18.971 -16.685 1.00 94.06 92 LYS A C 1
ATOM 746 O O . LYS A 1 92 ? 1.174 -19.668 -15.768 1.00 94.06 92 LYS A O 1
ATOM 751 N N . PHE A 1 93 ? 0.826 -19.332 -17.966 1.00 94.69 93 PHE A N 1
ATOM 752 C CA . PHE A 1 93 ? 1.476 -20.571 -18.410 1.00 94.69 93 PHE A CA 1
ATOM 753 C C . PHE A 1 93 ? 2.951 -20.611 -17.994 1.00 94.69 93 PHE A C 1
ATOM 755 O O . PHE A 1 93 ? 3.397 -21.598 -17.408 1.00 94.69 93 PHE A O 1
ATOM 762 N N . LEU A 1 94 ? 3.680 -19.509 -18.186 1.00 95.38 94 LEU A N 1
ATOM 763 C CA . LEU A 1 94 ? 5.079 -19.388 -17.764 1.00 95.38 94 LEU A CA 1
ATOM 764 C C . LEU A 1 94 ? 5.243 -19.507 -16.242 1.00 95.38 94 LEU A C 1
ATOM 766 O O . LEU A 1 94 ? 6.152 -20.188 -15.769 1.00 95.38 94 LEU A O 1
ATOM 770 N N . SER A 1 95 ? 4.341 -18.899 -15.465 1.00 94.94 95 SER A N 1
ATOM 771 C CA . SER A 1 95 ? 4.327 -19.016 -13.999 1.00 94.94 95 SER A CA 1
ATOM 772 C C . SER A 1 95 ? 4.113 -20.462 -13.529 1.00 94.94 95 SER A C 1
ATOM 774 O O . SER A 1 95 ? 4.793 -20.917 -12.607 1.00 94.94 95 SER A O 1
ATOM 776 N N . ILE A 1 96 ? 3.214 -21.208 -14.182 1.00 92.94 96 ILE A N 1
ATOM 777 C CA . ILE A 1 96 ? 2.944 -22.617 -13.854 1.00 92.94 96 ILE A CA 1
ATOM 778 C C . ILE A 1 96 ? 4.186 -23.478 -14.096 1.00 92.94 96 ILE A C 1
ATOM 780 O O . ILE A 1 96 ? 4.566 -24.242 -13.209 1.00 92.94 96 ILE A O 1
ATOM 784 N N . ILE A 1 97 ? 4.843 -23.320 -15.249 1.00 95.25 97 ILE A N 1
ATOM 785 C CA . ILE A 1 97 ? 6.044 -24.094 -15.600 1.00 95.25 97 ILE A CA 1
ATOM 786 C C . ILE A 1 97 ? 7.203 -23.755 -14.672 1.00 95.25 97 ILE A C 1
ATOM 788 O O . ILE A 1 97 ? 7.836 -24.665 -14.142 1.00 95.25 97 ILE A O 1
ATOM 792 N N . LYS A 1 98 ? 7.430 -22.464 -14.397 1.00 94.56 98 LYS A N 1
ATOM 793 C CA . LYS A 1 98 ? 8.465 -22.025 -13.453 1.00 94.56 98 LYS A CA 1
ATOM 794 C C . LYS A 1 98 ? 8.276 -22.655 -12.074 1.00 94.56 98 LYS A C 1
ATOM 796 O O . LYS A 1 98 ? 9.252 -23.078 -11.469 1.00 94.56 98 LYS A O 1
ATOM 801 N N . ARG A 1 99 ? 7.035 -22.736 -11.584 1.00 92.31 99 ARG A N 1
ATOM 802 C CA . ARG A 1 99 ? 6.730 -23.326 -10.274 1.00 92.31 99 ARG A CA 1
ATOM 803 C C . ARG A 1 99 ? 6.874 -24.851 -10.255 1.00 92.31 99 ARG A C 1
ATOM 805 O O . ARG A 1 99 ? 7.290 -25.380 -9.236 1.00 92.31 99 ARG A O 1
ATOM 812 N N . LYS A 1 100 ? 6.498 -25.545 -11.335 1.00 89.50 100 LYS A N 1
ATOM 813 C CA . LYS A 1 100 ? 6.531 -27.018 -11.396 1.00 89.50 100 LYS A CA 1
ATOM 814 C C . LYS A 1 100 ? 7.916 -27.586 -11.709 1.00 89.50 100 LYS A C 1
ATOM 816 O O . LYS A 1 100 ? 8.303 -28.567 -11.095 1.00 89.50 100 LYS A O 1
ATOM 821 N N . PHE A 1 101 ? 8.634 -26.987 -12.655 1.00 92.12 101 PHE A N 1
ATOM 822 C CA . PHE A 1 101 ? 9.877 -27.549 -13.197 1.00 92.12 101 PHE A CA 1
ATOM 823 C C . PHE A 1 101 ? 11.092 -26.615 -13.042 1.00 92.12 101 PHE A C 1
ATOM 825 O O . PHE A 1 101 ? 12.231 -27.041 -13.202 1.00 92.12 101 PHE A O 1
ATOM 832 N N . GLY A 1 102 ? 10.883 -25.335 -12.715 1.00 91.69 102 GLY A N 1
ATOM 833 C CA . GLY A 1 102 ? 11.955 -24.354 -12.519 1.00 91.69 102 GLY A CA 1
ATOM 834 C C . GLY A 1 102 ? 12.208 -23.439 -13.723 1.00 91.69 102 GLY A C 1
ATOM 835 O O . GLY A 1 102 ? 11.506 -23.468 -14.737 1.00 91.69 102 GLY A O 1
ATOM 836 N N . ASN A 1 103 ? 13.224 -22.578 -13.604 1.00 91.19 103 ASN A N 1
ATOM 837 C CA . ASN A 1 103 ? 13.480 -21.502 -14.571 1.00 91.19 103 ASN A CA 1
ATOM 838 C C . ASN A 1 103 ? 13.883 -22.012 -15.965 1.00 91.19 103 ASN A C 1
ATOM 840 O O . ASN A 1 103 ? 13.388 -21.490 -16.954 1.00 91.19 103 ASN A O 1
ATOM 844 N N . GLN A 1 104 ? 14.697 -23.065 -16.067 1.00 89.88 104 GLN A N 1
ATOM 845 C CA . GLN A 1 104 ? 15.183 -23.561 -17.367 1.00 89.88 104 GLN A CA 1
ATOM 846 C C . GLN A 1 104 ? 14.053 -24.088 -18.272 1.00 89.88 104 GLN A C 1
ATOM 848 O O . GLN A 1 104 ? 14.098 -23.950 -19.491 1.00 89.88 104 GLN A O 1
ATOM 853 N N . TYR A 1 105 ? 12.992 -24.648 -17.685 1.00 93.44 105 TYR A N 1
ATOM 854 C CA . TYR A 1 105 ? 11.812 -25.097 -18.429 1.00 93.44 105 TYR A CA 1
ATOM 855 C C . TYR A 1 105 ? 10.943 -23.918 -18.870 1.00 93.44 105 TYR A C 1
ATOM 857 O O . TYR A 1 105 ? 10.375 -23.944 -19.962 1.00 93.44 105 TYR A O 1
ATOM 865 N N . LYS A 1 106 ? 10.854 -22.868 -18.038 1.00 94.31 106 LYS A N 1
ATOM 866 C CA . LYS A 1 106 ? 10.164 -21.619 -18.391 1.00 94.31 106 LYS A CA 1
ATOM 867 C C . LYS A 1 106 ? 10.783 -21.018 -19.655 1.00 94.31 106 LYS A C 1
ATOM 869 O O . LYS A 1 106 ? 10.038 -20.640 -20.549 1.00 94.31 106 LYS A O 1
ATOM 874 N N . GLU A 1 107 ? 12.111 -20.989 -19.740 1.00 91.00 107 GLU A N 1
ATOM 875 C CA . GLU A 1 107 ? 12.864 -20.447 -20.884 1.00 91.00 107 GLU A CA 1
ATOM 876 C C . GLU A 1 107 ? 12.542 -21.185 -22.197 1.00 91.00 107 GLU A C 1
ATOM 878 O O . GLU A 1 107 ? 12.286 -20.554 -23.224 1.00 91.00 107 GLU A O 1
ATOM 883 N N . LEU A 1 108 ? 12.459 -22.522 -22.164 1.00 92.81 108 LEU A N 1
ATOM 884 C CA . LEU A 1 108 ? 12.074 -23.334 -23.329 1.00 92.81 108 LEU A CA 1
ATOM 885 C C . LEU A 1 108 ? 10.638 -23.056 -23.788 1.00 92.81 108 LEU A C 1
ATOM 887 O O . LEU A 1 108 ? 10.370 -22.954 -24.987 1.00 92.81 108 LEU A O 1
ATOM 891 N N . VAL A 1 109 ? 9.708 -22.936 -22.839 1.00 94.00 109 VAL A N 1
ATOM 892 C CA . VAL A 1 109 ? 8.296 -22.636 -23.122 1.00 94.00 109 VAL A CA 1
ATOM 893 C C . VAL A 1 109 ? 8.142 -21.215 -23.665 1.00 94.00 109 VAL A C 1
ATOM 895 O O . VAL A 1 109 ? 7.392 -21.009 -24.613 1.00 94.00 109 VAL A O 1
ATOM 898 N N . GLU A 1 110 ? 8.873 -20.250 -23.111 1.00 93.56 110 GLU A N 1
ATOM 899 C CA . GLU A 1 110 ? 8.920 -18.858 -23.571 1.00 93.56 110 GLU A CA 1
ATOM 900 C C . GLU A 1 110 ? 9.462 -18.760 -25.001 1.00 93.56 110 GLU A C 1
ATOM 902 O O . GLU A 1 110 ? 8.836 -18.138 -25.856 1.00 93.56 110 GLU A O 1
ATOM 907 N N . THR A 1 111 ? 10.540 -19.486 -25.302 1.00 91.94 111 THR A N 1
ATOM 908 C CA . THR A 1 111 ? 11.092 -19.577 -26.662 1.00 91.94 111 THR A CA 1
ATOM 909 C C . THR A 1 111 ? 10.072 -20.166 -27.641 1.00 91.94 111 THR A C 1
ATOM 911 O O . THR A 1 111 ? 9.876 -19.633 -28.733 1.00 91.94 111 THR A O 1
ATOM 914 N N . LEU A 1 112 ? 9.361 -21.234 -27.258 1.00 93.12 112 LEU A N 1
ATOM 915 C CA . LEU A 1 112 ? 8.310 -21.813 -28.101 1.00 93.12 112 LEU A CA 1
ATOM 916 C C . LEU A 1 112 ? 7.127 -20.851 -28.305 1.00 93.12 112 LEU A C 1
ATOM 918 O O . LEU A 1 112 ? 6.589 -20.790 -29.407 1.00 93.12 112 LEU A O 1
ATOM 922 N N . LEU A 1 113 ? 6.733 -20.081 -27.286 1.00 92.12 113 LEU A N 1
ATOM 923 C CA . LEU A 1 113 ? 5.679 -19.066 -27.405 1.00 92.12 113 LEU A CA 1
ATOM 924 C C . LEU A 1 113 ? 6.052 -17.958 -28.393 1.00 92.12 113 LEU A C 1
ATOM 926 O O . LEU A 1 113 ? 5.194 -17.545 -29.169 1.00 92.12 113 LEU A O 1
ATOM 930 N N . CYS A 1 114 ? 7.313 -17.519 -28.395 1.00 89.69 114 CYS A N 1
ATOM 931 C CA . CYS A 1 114 ? 7.822 -16.522 -29.338 1.00 89.69 114 CYS A CA 1
ATOM 932 C C . CYS A 1 114 ? 7.908 -17.058 -30.773 1.00 89.69 114 CYS A C 1
ATOM 934 O O . CYS A 1 114 ? 7.676 -16.316 -31.722 1.00 89.69 114 CYS A O 1
ATOM 936 N N . LEU A 1 115 ? 8.232 -18.344 -30.945 1.00 89.94 115 LEU A N 1
ATOM 937 C CA . LEU A 1 115 ? 8.349 -18.972 -32.264 1.00 89.94 115 LEU A CA 1
ATOM 938 C C . LEU A 1 115 ? 7.005 -19.467 -32.825 1.00 89.94 115 LEU A C 1
ATOM 940 O O . LEU A 1 115 ? 6.875 -19.613 -34.038 1.00 89.94 115 LEU A O 1
ATOM 944 N N . GLY A 1 116 ? 6.020 -19.779 -31.980 1.00 88.94 116 GLY A N 1
ATOM 945 C CA . GLY A 1 116 ? 4.749 -20.400 -32.366 1.00 88.94 116 GLY A CA 1
ATOM 946 C C . GLY A 1 116 ? 4.877 -21.905 -32.645 1.00 88.94 116 GLY A C 1
ATOM 947 O O . GLY A 1 116 ? 4.545 -22.736 -31.795 1.00 88.94 116 GLY A O 1
ATOM 948 N N . ARG A 1 117 ? 5.346 -22.270 -33.845 1.00 88.81 117 ARG A N 1
ATOM 949 C CA . ARG A 1 117 ? 5.564 -23.655 -34.308 1.00 88.81 117 ARG A CA 1
ATOM 950 C C . ARG A 1 117 ? 7.033 -23.870 -34.649 1.00 88.81 117 ARG A C 1
ATOM 952 O O . ARG A 1 117 ? 7.546 -23.264 -35.582 1.00 88.81 117 ARG A O 1
ATOM 959 N N . ALA A 1 118 ? 7.718 -24.777 -33.969 1.00 89.38 118 ALA A N 1
ATOM 960 C CA . ALA A 1 118 ? 9.135 -25.009 -34.253 1.00 89.38 118 ALA A CA 1
ATOM 961 C C . ALA A 1 118 ? 9.539 -26.471 -34.065 1.00 89.38 118 ALA A C 1
ATOM 963 O O . ALA A 1 118 ? 8.886 -27.217 -33.334 1.00 89.38 118 ALA A O 1
ATOM 964 N N . SER A 1 119 ? 10.617 -26.886 -34.737 1.00 89.75 119 SER A N 1
ATOM 965 C CA . SER A 1 119 ? 11.274 -28.161 -34.435 1.00 89.75 119 SER A CA 1
ATOM 966 C C . SER A 1 119 ? 11.962 -28.084 -33.075 1.00 89.75 119 SER A C 1
ATOM 968 O O . SER A 1 119 ? 12.345 -27.001 -32.623 1.00 89.75 119 SER A O 1
ATOM 970 N N . LEU A 1 120 ? 12.160 -29.232 -32.426 1.00 88.44 120 LEU A N 1
ATOM 971 C CA . LEU A 1 120 ? 12.790 -29.274 -31.106 1.00 88.44 120 LEU A CA 1
ATOM 972 C C . LEU A 1 120 ? 14.219 -28.717 -31.153 1.00 88.44 120 LEU A C 1
ATOM 974 O O . LEU A 1 120 ? 14.601 -27.924 -30.294 1.00 88.44 120 LEU A O 1
ATOM 978 N N . SER A 1 121 ? 14.967 -29.046 -32.210 1.00 88.25 121 SER A N 1
ATOM 979 C CA . SER A 1 121 ? 16.300 -28.493 -32.480 1.00 88.25 121 SER A CA 1
ATOM 980 C C . SER A 1 121 ? 16.303 -26.970 -32.572 1.00 88.25 121 SER A C 1
ATOM 982 O O . SER A 1 121 ? 17.156 -26.316 -31.971 1.00 88.25 121 SER A O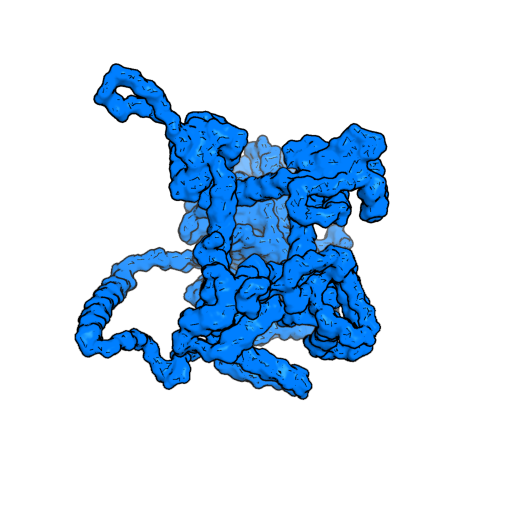 1
ATOM 984 N N . LYS A 1 122 ? 15.318 -26.386 -33.267 1.00 89.06 122 LYS A N 1
ATOM 985 C CA . LYS A 1 122 ? 15.202 -24.934 -33.405 1.00 89.06 122 LYS A CA 1
ATOM 986 C C . LYS A 1 122 ? 14.885 -24.275 -32.063 1.00 89.06 122 LYS A C 1
ATOM 988 O O . LYS A 1 122 ? 15.544 -23.295 -31.734 1.00 89.06 122 LYS A O 1
ATOM 993 N N . ILE A 1 123 ? 13.961 -24.839 -31.280 1.00 90.06 123 ILE A N 1
ATOM 994 C CA . ILE A 1 123 ? 13.596 -24.329 -29.945 1.00 90.06 123 ILE A CA 1
ATOM 995 C C . ILE A 1 123 ? 14.823 -24.289 -29.031 1.00 90.06 123 ILE A C 1
ATOM 997 O O . ILE A 1 123 ? 15.114 -23.249 -28.451 1.00 90.06 123 ILE A O 1
ATOM 1001 N N . VAL A 1 124 ? 15.566 -25.394 -28.931 1.00 89.50 124 VAL A N 1
ATOM 1002 C CA . VAL A 1 124 ? 16.744 -25.473 -28.052 1.00 89.50 124 VAL A CA 1
ATOM 1003 C C . VAL A 1 124 ? 17.848 -24.526 -28.526 1.00 89.50 124 VAL A C 1
ATOM 1005 O O . VAL A 1 124 ? 18.402 -23.788 -27.717 1.00 89.50 124 VAL A O 1
ATOM 1008 N N . SER A 1 125 ? 18.128 -24.481 -29.834 1.00 87.25 125 SER A N 1
ATOM 1009 C CA . SER A 1 125 ? 19.166 -23.594 -30.378 1.00 87.25 125 SER A CA 1
ATOM 1010 C C . SER A 1 125 ? 18.858 -22.107 -30.173 1.00 87.25 125 SER A C 1
ATOM 1012 O O . SER A 1 125 ? 19.750 -21.349 -29.809 1.00 87.25 125 SER A O 1
ATOM 1014 N N . GLU A 1 126 ? 17.606 -21.676 -30.364 1.00 86.50 126 GLU A N 1
ATOM 1015 C CA . GLU A 1 126 ? 17.217 -20.282 -30.124 1.00 86.50 126 GLU A CA 1
ATOM 1016 C C . GLU A 1 126 ? 17.172 -19.954 -28.632 1.00 86.50 126 GLU A C 1
ATOM 1018 O O . GLU A 1 126 ? 17.568 -18.862 -28.245 1.00 86.50 126 GLU A O 1
ATOM 1023 N N . CYS A 1 127 ? 16.790 -20.907 -27.778 1.00 86.69 127 CYS A N 1
ATOM 1024 C CA . CYS A 1 127 ? 16.831 -20.718 -26.330 1.00 86.69 127 CYS A CA 1
ATOM 1025 C C . CYS A 1 127 ? 18.261 -20.446 -25.834 1.00 86.69 127 CYS A C 1
ATOM 1027 O O . CYS A 1 127 ? 18.457 -19.582 -24.988 1.00 86.69 127 CYS A O 1
ATOM 1029 N N . ILE A 1 128 ? 19.265 -21.151 -26.366 1.00 85.75 128 ILE A N 1
ATOM 1030 C CA . ILE A 1 128 ? 20.675 -20.950 -25.983 1.00 85.75 128 ILE A CA 1
ATOM 1031 C C . ILE A 1 128 ? 21.186 -19.598 -26.487 1.00 85.75 128 ILE A C 1
ATOM 1033 O O . ILE A 1 128 ? 21.803 -18.854 -25.723 1.00 85.75 128 ILE A O 1
ATOM 1037 N N . LYS A 1 129 ? 20.857 -19.240 -27.738 1.00 84.12 129 LYS A N 1
ATOM 1038 C CA . LYS A 1 129 ? 21.216 -17.942 -28.330 1.00 84.12 129 LYS A CA 1
ATOM 1039 C C . LYS A 1 129 ? 20.623 -16.763 -27.571 1.00 84.12 129 LYS A C 1
ATOM 1041 O O . LYS A 1 129 ? 21.344 -15.824 -27.267 1.00 84.12 129 LYS A O 1
ATOM 1046 N N . LEU A 1 130 ? 19.333 -16.819 -27.235 1.00 77.81 130 LEU A N 1
ATOM 1047 C CA . LEU A 1 130 ? 18.638 -15.746 -26.512 1.00 77.81 130 LEU A CA 1
ATOM 1048 C C . LEU A 1 130 ? 19.203 -15.505 -25.105 1.00 77.81 130 LEU A C 1
ATOM 1050 O O . LEU A 1 130 ? 18.896 -14.486 -24.495 1.00 77.81 130 LEU A O 1
ATOM 1054 N N . GLN A 1 131 ? 20.006 -16.432 -24.580 1.00 71.50 131 GLN A N 1
ATOM 1055 C CA . GLN A 1 131 ? 20.565 -16.355 -23.235 1.00 71.50 131 GLN A CA 1
ATOM 1056 C C . GLN A 1 131 ? 22.079 -16.153 -23.183 1.00 71.50 131 GLN A C 1
ATOM 1058 O O . GLN A 1 131 ? 22.624 -16.153 -22.081 1.00 71.50 131 GLN A O 1
ATOM 1063 N N . ASN A 1 132 ? 22.758 -15.986 -24.326 1.00 69.31 132 ASN A N 1
ATOM 1064 C CA . ASN A 1 132 ? 24.220 -15.851 -24.405 1.00 69.31 132 ASN A CA 1
ATOM 1065 C C . ASN A 1 132 ? 24.971 -16.952 -23.619 1.00 69.31 132 ASN A C 1
ATOM 1067 O O . ASN A 1 132 ? 25.971 -16.687 -22.954 1.00 69.31 132 ASN A O 1
ATOM 1071 N N . LYS A 1 133 ? 24.463 -18.192 -23.648 1.00 72.75 133 LYS A N 1
ATOM 1072 C CA . LYS A 1 133 ? 25.042 -19.348 -22.936 1.00 72.75 133 LYS A CA 1
ATOM 1073 C C . LYS A 1 133 ? 25.905 -20.203 -23.872 1.00 72.75 133 LYS A C 1
ATOM 1075 O O . LYS A 1 133 ? 25.696 -20.194 -25.080 1.00 72.75 133 LYS A O 1
ATOM 1080 N N . THR A 1 134 ? 26.859 -20.953 -23.315 1.00 68.06 134 THR A N 1
ATOM 1081 C CA . THR A 1 134 ? 27.743 -21.843 -24.089 1.00 68.06 134 THR A CA 1
ATOM 1082 C C . THR A 1 134 ? 26.977 -23.023 -24.701 1.00 68.06 134 THR A C 1
ATOM 1084 O O . THR A 1 134 ? 26.015 -23.535 -24.116 1.00 68.06 134 THR A O 1
ATOM 1087 N N . ASP A 1 135 ? 27.433 -23.491 -25.868 1.00 63.09 135 ASP A N 1
ATOM 1088 C CA . ASP A 1 135 ? 26.830 -24.615 -26.604 1.00 63.09 135 ASP A CA 1
ATOM 1089 C C . ASP A 1 135 ? 26.837 -25.943 -25.813 1.00 63.09 135 ASP A C 1
ATOM 1091 O O . ASP A 1 135 ? 26.018 -26.829 -26.076 1.00 63.09 135 ASP A O 1
ATOM 1095 N N . ASP A 1 136 ? 27.680 -26.060 -24.780 1.00 63.56 136 ASP A N 1
ATOM 1096 C CA . ASP A 1 136 ? 27.785 -27.235 -23.899 1.00 63.56 136 ASP A CA 1
ATOM 1097 C C . ASP A 1 136 ? 26.469 -27.577 -23.173 1.00 63.56 136 ASP A C 1
ATOM 1099 O O . ASP A 1 136 ? 26.233 -28.723 -22.781 1.00 63.56 136 ASP A O 1
ATOM 1103 N N . LEU A 1 137 ? 25.557 -26.609 -23.035 1.00 78.25 137 LEU A N 1
ATOM 1104 C CA . LEU A 1 137 ? 24.256 -26.801 -22.389 1.00 78.25 137 LEU A CA 1
ATOM 1105 C C . LEU A 1 137 ? 23.180 -27.395 -23.315 1.00 78.25 137 LEU A C 1
ATOM 1107 O O . LEU A 1 137 ? 22.095 -27.739 -22.834 1.00 78.25 137 LEU A O 1
ATOM 1111 N N . TYR A 1 138 ? 23.455 -27.582 -24.612 1.00 83.31 138 TYR A N 1
ATOM 1112 C CA . TYR A 1 138 ? 22.470 -28.075 -25.587 1.00 83.31 138 TYR A CA 1
ATOM 1113 C C . TYR A 1 138 ? 21.838 -29.410 -25.187 1.00 83.31 138 TYR A C 1
ATOM 1115 O O . TYR A 1 138 ? 20.622 -29.582 -25.278 1.00 83.31 138 TYR A O 1
ATOM 1123 N N . ASN A 1 139 ? 22.642 -30.356 -24.696 1.00 83.94 139 ASN A N 1
ATOM 1124 C CA . ASN A 1 139 ? 22.148 -31.679 -24.306 1.00 83.94 139 ASN A CA 1
ATOM 1125 C C . ASN A 1 139 ? 21.201 -31.615 -23.100 1.00 83.94 139 ASN A C 1
ATOM 1127 O O . ASN A 1 139 ? 20.167 -32.278 -23.103 1.00 83.94 139 ASN A O 1
ATOM 1131 N N . ASN A 1 140 ? 21.504 -30.753 -22.129 1.00 87.12 140 ASN A N 1
ATOM 1132 C CA . ASN A 1 140 ? 20.675 -30.548 -20.944 1.00 87.12 140 ASN A CA 1
ATOM 1133 C C . ASN A 1 140 ? 19.310 -29.943 -21.320 1.00 87.12 140 ASN A C 1
ATOM 1135 O O . ASN A 1 140 ? 18.263 -30.455 -20.927 1.00 87.12 140 ASN A O 1
ATOM 1139 N N . TYR A 1 141 ? 19.288 -28.897 -22.153 1.00 87.38 141 TYR A N 1
ATOM 1140 C CA . TYR A 1 141 ? 18.029 -28.308 -22.630 1.00 87.38 141 TYR A CA 1
ATOM 1141 C C . TYR A 1 141 ? 17.234 -29.258 -23.542 1.00 87.38 141 TYR A C 1
ATOM 1143 O O . TYR A 1 141 ? 16.002 -29.248 -23.512 1.00 87.38 141 TYR A O 1
ATOM 1151 N N . TRP A 1 142 ? 17.910 -30.114 -24.314 1.00 88.94 142 TRP A N 1
ATOM 1152 C CA . TRP A 1 142 ? 17.268 -31.139 -25.140 1.00 88.94 142 TRP A CA 1
ATOM 1153 C C . TRP A 1 142 ? 16.534 -32.197 -24.304 1.00 88.94 142 TRP A C 1
ATOM 1155 O O . TRP A 1 142 ? 15.366 -32.487 -24.571 1.00 88.94 142 TRP A O 1
ATOM 1165 N N . GLU A 1 143 ? 17.180 -32.744 -23.273 1.00 89.25 143 GLU A N 1
ATOM 1166 C CA . GLU A 1 143 ? 16.538 -33.653 -22.307 1.00 89.25 143 GLU A CA 1
ATOM 1167 C C . GLU A 1 143 ? 15.371 -32.958 -21.595 1.00 89.25 143 GLU A C 1
ATOM 1169 O O . GLU A 1 143 ? 14.267 -33.505 -21.526 1.00 89.25 143 GLU A O 1
ATOM 1174 N N . LYS A 1 144 ? 15.601 -31.691 -21.225 1.00 91.19 144 LYS A N 1
ATOM 1175 C CA . LYS A 1 144 ? 14.622 -30.681 -20.801 1.00 91.19 144 LYS A CA 1
ATOM 1176 C C . LYS A 1 144 ? 13.304 -30.744 -21.572 1.00 91.19 144 LYS A C 1
ATOM 1178 O O . LYS A 1 144 ? 12.200 -30.944 -21.059 1.00 91.19 144 LYS A O 1
ATOM 1183 N N . ALA A 1 145 ? 13.453 -30.535 -22.870 1.00 89.81 145 ALA A N 1
ATOM 1184 C CA . ALA A 1 145 ? 12.347 -30.424 -23.798 1.00 89.81 145 ALA A CA 1
ATOM 1185 C C . ALA A 1 145 ? 11.655 -31.777 -24.045 1.00 89.81 145 ALA A C 1
ATOM 1187 O O . ALA A 1 145 ? 10.440 -31.816 -24.240 1.00 89.81 145 ALA A O 1
ATOM 1188 N N . ILE A 1 146 ? 12.388 -32.895 -23.979 1.00 90.00 146 ILE A N 1
ATOM 1189 C CA . ILE A 1 146 ? 11.802 -34.245 -24.022 1.00 90.00 146 ILE A CA 1
ATOM 1190 C C . ILE A 1 146 ? 10.908 -34.490 -22.806 1.00 90.00 146 ILE A C 1
ATOM 1192 O O . ILE A 1 146 ? 9.830 -35.066 -22.953 1.00 90.00 146 ILE A O 1
ATOM 1196 N N . GLU A 1 147 ? 11.314 -34.052 -21.618 1.00 91.12 147 GLU A N 1
ATOM 1197 C CA . GLU A 1 147 ? 10.493 -34.178 -20.413 1.00 91.12 147 GLU A CA 1
ATOM 1198 C C . GLU A 1 147 ? 9.179 -33.388 -20.529 1.00 91.12 147 GLU A C 1
ATOM 1200 O O . GLU A 1 147 ? 8.114 -33.903 -20.192 1.00 91.12 147 GLU A O 1
ATOM 1205 N N . LEU A 1 148 ? 9.214 -32.183 -21.109 1.00 92.25 148 LEU A N 1
ATOM 1206 C CA . LEU A 1 148 ? 8.001 -31.403 -21.399 1.00 92.25 148 LEU A CA 1
ATOM 1207 C C . LEU A 1 148 ? 7.064 -32.091 -22.402 1.00 92.25 148 LEU A C 1
ATOM 1209 O O . LEU A 1 148 ? 5.846 -31.934 -22.305 1.00 92.25 148 LEU A O 1
ATOM 1213 N N . ILE A 1 149 ? 7.608 -32.854 -23.354 1.00 90.56 149 ILE A N 1
ATOM 1214 C CA . ILE A 1 149 ? 6.817 -33.680 -24.277 1.00 90.56 149 ILE A CA 1
ATOM 1215 C C . ILE A 1 149 ? 6.180 -34.856 -23.524 1.00 90.56 149 ILE A C 1
ATOM 1217 O O . ILE A 1 149 ? 4.985 -35.097 -23.684 1.00 90.56 149 ILE A O 1
ATOM 1221 N N . LYS A 1 150 ? 6.949 -35.552 -22.673 1.00 88.75 150 LYS A N 1
ATOM 1222 C CA . LYS A 1 150 ? 6.455 -36.673 -21.852 1.00 88.75 150 LYS A CA 1
ATOM 1223 C C . LYS A 1 150 ? 5.346 -36.243 -20.888 1.00 88.75 150 LYS A C 1
ATOM 1225 O O . LYS A 1 150 ? 4.383 -36.975 -20.720 1.00 88.75 150 LYS A O 1
ATOM 1230 N N . ASN A 1 151 ? 5.456 -35.042 -20.321 1.00 88.25 151 ASN A N 1
ATOM 1231 C CA . ASN A 1 151 ? 4.446 -34.440 -19.444 1.00 88.25 151 ASN A CA 1
ATOM 1232 C C . ASN A 1 151 ? 3.313 -33.716 -20.210 1.00 88.25 151 ASN A C 1
ATOM 1234 O O . ASN A 1 151 ? 2.541 -32.968 -19.609 1.00 88.25 151 ASN A O 1
ATOM 1238 N N . GLU A 1 152 ? 3.213 -33.925 -21.530 1.00 89.06 152 GLU A N 1
ATOM 1239 C CA . GLU A 1 152 ? 2.143 -33.447 -22.423 1.00 89.06 152 GLU A CA 1
ATOM 1240 C C . GLU A 1 152 ? 2.022 -31.925 -22.597 1.00 89.06 152 GLU A C 1
ATOM 1242 O O . GLU A 1 152 ? 1.013 -31.440 -23.118 1.00 89.06 152 GLU A O 1
ATOM 1247 N N . TYR A 1 153 ? 3.033 -31.141 -22.215 1.00 91.38 153 TYR A N 1
ATOM 1248 C CA . TYR A 1 153 ? 3.032 -29.688 -22.429 1.00 91.38 153 TYR A CA 1
ATOM 1249 C C . TYR A 1 153 ? 3.374 -29.318 -23.873 1.00 91.38 153 TYR A C 1
ATOM 1251 O O . TYR A 1 153 ? 2.851 -28.333 -24.401 1.00 91.38 153 TYR A O 1
ATOM 1259 N N . PHE A 1 154 ? 4.230 -30.108 -24.525 1.00 91.94 154 PHE A N 1
ATOM 1260 C CA . PHE A 1 154 ? 4.575 -29.962 -25.940 1.00 91.94 154 PHE A CA 1
ATOM 1261 C C . PHE A 1 154 ? 3.825 -31.013 -26.759 1.00 91.94 154 PHE A C 1
ATOM 1263 O O . PHE A 1 154 ? 4.017 -32.211 -26.567 1.00 91.94 154 PHE A O 1
ATOM 1270 N N . LYS A 1 155 ? 3.002 -30.567 -27.712 1.00 88.44 155 LYS A N 1
ATOM 1271 C CA . LYS A 1 155 ? 2.287 -31.437 -28.655 1.00 88.44 155 LYS A CA 1
ATOM 1272 C C . LYS A 1 155 ? 2.813 -31.252 -30.072 1.00 88.44 155 LYS A C 1
ATOM 1274 O O . LYS A 1 155 ? 3.098 -30.125 -30.492 1.00 88.44 155 LYS A O 1
ATOM 1279 N N . ARG A 1 156 ? 2.901 -32.346 -30.828 1.00 86.62 156 ARG A N 1
ATOM 1280 C CA . ARG A 1 156 ? 3.184 -32.289 -32.267 1.00 86.62 156 ARG A CA 1
ATOM 1281 C C . ARG A 1 156 ? 1.993 -31.693 -33.011 1.00 86.62 156 ARG A C 1
ATOM 1283 O O . ARG A 1 156 ? 0.848 -32.043 -32.729 1.00 86.62 156 ARG A O 1
ATOM 1290 N N . THR A 1 157 ? 2.272 -30.834 -33.984 1.00 75.94 157 THR A N 1
ATOM 1291 C CA . THR A 1 157 ? 1.256 -30.219 -34.846 1.00 75.94 157 THR A CA 1
ATOM 1292 C C . THR A 1 157 ? 1.447 -30.681 -36.288 1.00 75.94 157 THR A C 1
ATOM 1294 O O . THR A 1 157 ? 2.577 -30.656 -36.783 1.00 75.94 157 THR A O 1
ATOM 1297 N N . PRO A 1 158 ? 0.378 -31.127 -36.976 1.00 64.31 158 PRO A N 1
ATOM 1298 C CA . PRO A 1 158 ? 0.474 -31.521 -38.375 1.00 64.31 158 PRO A CA 1
ATOM 1299 C C . PRO A 1 158 ? 0.791 -30.309 -39.259 1.00 64.31 158 PRO A C 1
ATOM 1301 O O . PRO A 1 158 ? 0.285 -29.208 -39.043 1.00 64.31 158 PRO A O 1
ATOM 1304 N N . THR A 1 159 ? 1.622 -30.521 -40.279 1.00 54.69 159 THR A N 1
ATOM 1305 C CA . THR A 1 159 ? 2.028 -29.490 -41.250 1.00 54.69 159 THR A CA 1
ATOM 1306 C C . THR A 1 159 ? 0.881 -29.036 -42.160 1.00 54.69 159 THR A C 1
ATOM 1308 O O . THR A 1 159 ? 0.908 -27.913 -42.651 1.00 54.69 159 THR A O 1
ATOM 1311 N N . TYR A 1 160 ? -0.135 -29.880 -42.363 1.00 54.41 160 TYR A N 1
ATOM 1312 C CA . TYR A 1 160 ? -1.366 -29.587 -43.100 1.00 54.41 160 TYR A CA 1
ATOM 1313 C C . TYR A 1 160 ? -2.519 -30.422 -42.526 1.00 54.41 160 TYR A C 1
ATOM 1315 O O . TYR A 1 160 ? -2.310 -31.560 -42.104 1.00 54.41 160 TYR A O 1
ATOM 1323 N N . VAL A 1 161 ? -3.736 -29.872 -42.501 1.00 46.41 161 VAL A N 1
ATOM 1324 C CA . VAL A 1 161 ? -4.937 -30.626 -42.118 1.00 46.41 161 VAL A CA 1
ATOM 1325 C C . VAL A 1 161 ? -5.478 -31.310 -43.373 1.00 46.41 161 VAL A C 1
ATOM 1327 O O . VAL A 1 161 ? -6.284 -30.745 -44.103 1.00 46.41 161 VAL A O 1
ATOM 1330 N N . VAL A 1 162 ? -5.012 -32.527 -43.648 1.00 41.81 162 VAL A N 1
ATOM 1331 C CA . VAL A 1 162 ? -5.850 -33.511 -44.348 1.00 41.81 162 VAL A CA 1
ATOM 1332 C C . VAL A 1 162 ? -6.666 -34.188 -43.250 1.00 41.81 162 VAL A C 1
ATOM 1334 O O . VAL A 1 162 ? -6.109 -34.486 -42.193 1.00 41.81 162 VAL A O 1
ATOM 1337 N N . TRP A 1 163 ? -7.971 -34.385 -43.461 1.00 37.25 163 TRP A N 1
ATOM 1338 C CA . TRP A 1 163 ? -8.900 -35.075 -42.547 1.00 37.25 163 TRP A CA 1
ATOM 1339 C C . TRP A 1 163 ? -8.574 -36.574 -42.390 1.00 37.25 163 TRP A C 1
ATOM 1341 O O . TRP A 1 163 ? -9.430 -37.442 -42.501 1.00 37.25 163 TRP A O 1
ATOM 1351 N N . THR A 1 164 ? -7.316 -36.902 -42.139 1.00 38.22 164 THR A N 1
ATOM 1352 C CA . THR A 1 164 ? -6.884 -38.216 -41.692 1.00 38.22 164 THR A CA 1
ATOM 1353 C C . THR A 1 164 ? -6.461 -38.067 -40.247 1.00 38.22 164 THR A C 1
ATOM 1355 O O . THR A 1 164 ? -5.468 -37.399 -39.952 1.00 38.22 164 THR A O 1
ATOM 1358 N N . GLU A 1 165 ? -7.263 -38.657 -39.365 1.00 41.62 165 GLU A N 1
ATOM 1359 C CA . GLU A 1 165 ? -7.049 -38.774 -37.928 1.00 41.62 165 GLU A CA 1
ATOM 1360 C C . GLU A 1 165 ? -5.563 -38.974 -37.610 1.00 41.62 165 GLU A C 1
ATOM 1362 O O . GLU A 1 165 ? -4.970 -40.029 -37.858 1.00 41.62 165 GLU A O 1
ATOM 1367 N N . VAL A 1 166 ? -4.923 -37.942 -37.056 1.00 47.44 166 VAL A N 1
ATOM 1368 C CA . VAL A 1 166 ? -3.606 -38.119 -36.453 1.00 47.44 166 VAL A CA 1
ATOM 1369 C C . VAL A 1 166 ? -3.827 -39.037 -35.255 1.00 47.44 166 VAL A C 1
ATOM 1371 O O . VAL A 1 166 ? -4.350 -38.598 -34.235 1.00 47.44 166 VAL A O 1
ATOM 1374 N N . LYS A 1 167 ? -3.471 -40.323 -35.391 1.00 51.50 167 LYS A N 1
ATOM 1375 C CA . LYS A 1 167 ? -3.548 -41.308 -34.299 1.00 51.50 167 LYS A CA 1
ATOM 1376 C C . LYS A 1 167 ? -2.950 -40.691 -33.026 1.00 51.50 167 LYS A C 1
ATOM 1378 O O . LYS A 1 167 ? -1.765 -40.343 -33.032 1.00 51.50 167 LYS A O 1
ATOM 1383 N N . GLN A 1 168 ? -3.750 -40.585 -31.957 1.00 51.88 168 GLN A N 1
ATOM 1384 C CA . GLN A 1 168 ? -3.377 -39.967 -30.669 1.00 51.88 168 GLN A CA 1
ATOM 1385 C C . GLN A 1 168 ? -1.998 -40.439 -30.167 1.00 51.88 168 GLN A C 1
ATOM 1387 O O . GLN A 1 168 ? -1.197 -39.632 -29.696 1.00 51.88 168 GLN A O 1
ATOM 1392 N N . ASN A 1 169 ? -1.652 -41.709 -30.407 1.00 51.78 169 ASN A N 1
ATOM 1393 C CA . ASN A 1 169 ? -0.388 -42.333 -29.996 1.00 51.78 169 ASN A CA 1
ATOM 1394 C C . ASN A 1 169 ? 0.888 -41.681 -30.569 1.00 51.78 169 ASN A C 1
ATOM 1396 O O . ASN A 1 169 ? 1.977 -41.941 -30.066 1.00 51.78 169 ASN A O 1
ATOM 1400 N N . LYS A 1 170 ? 0.804 -40.845 -31.613 1.00 64.69 170 LYS A N 1
ATOM 1401 C CA . LYS A 1 170 ? 1.971 -40.130 -32.169 1.00 64.69 170 LYS A CA 1
ATOM 1402 C C . LYS A 1 170 ? 2.082 -38.672 -31.710 1.00 64.69 170 LYS A C 1
ATOM 1404 O O . LYS A 1 170 ? 3.070 -38.028 -32.054 1.00 64.69 170 LYS A O 1
ATOM 1409 N N . MET A 1 171 ? 1.116 -38.146 -30.952 1.00 72.81 171 MET A N 1
ATOM 1410 C CA . MET A 1 171 ? 1.000 -36.713 -30.636 1.00 72.81 171 MET A CA 1
ATOM 1411 C C . MET A 1 171 ? 2.034 -36.216 -29.612 1.00 72.81 171 MET A C 1
ATOM 1413 O O . MET A 1 171 ? 2.531 -35.096 -29.745 1.00 72.81 171 MET A O 1
ATOM 1417 N N . PHE A 1 172 ? 2.410 -37.074 -28.659 1.00 80.38 172 PHE A N 1
ATOM 1418 C CA . PHE A 1 172 ? 3.377 -36.796 -27.584 1.00 80.38 172 PHE A CA 1
ATOM 1419 C C . PHE A 1 172 ? 4.636 -37.672 -27.674 1.00 80.38 172 PHE A C 1
ATOM 1421 O O . PHE A 1 172 ? 5.358 -37.864 -26.702 1.00 80.38 172 PHE A O 1
ATOM 1428 N N . ALA A 1 173 ? 4.927 -38.232 -28.851 1.00 77.69 173 ALA A N 1
ATOM 1429 C CA . ALA A 1 173 ? 6.155 -38.993 -29.036 1.00 77.69 173 ALA A CA 1
ATOM 1430 C C . ALA A 1 173 ? 7.373 -38.038 -29.054 1.00 77.69 173 ALA A C 1
ATOM 1432 O O . ALA A 1 173 ? 7.350 -37.039 -29.788 1.00 77.69 173 ALA A O 1
ATOM 1433 N N . PRO A 1 174 ? 8.468 -38.319 -28.327 1.00 75.69 174 PRO A N 1
ATOM 1434 C CA . PRO A 1 174 ? 9.699 -37.542 -28.450 1.00 75.69 174 PRO A CA 1
ATOM 1435 C C . PRO A 1 174 ? 10.367 -37.792 -29.817 1.00 75.69 174 PRO A C 1
ATOM 1437 O O . PRO A 1 174 ? 10.216 -38.876 -30.390 1.00 75.69 174 PRO A O 1
ATOM 1440 N N . PRO A 1 175 ? 11.052 -36.800 -30.412 1.00 76.69 175 PRO A N 1
ATOM 1441 C CA . PRO A 1 175 ? 11.819 -37.010 -31.635 1.00 76.69 175 PRO A CA 1
ATOM 1442 C C . PRO A 1 175 ? 13.151 -37.708 -31.320 1.00 76.69 175 PRO A C 1
ATOM 1444 O O . PRO A 1 175 ? 13.797 -37.424 -30.313 1.00 76.69 175 PRO A O 1
ATOM 1447 N N . THR A 1 176 ? 13.598 -38.605 -32.197 1.00 70.44 176 THR A N 1
ATOM 1448 C CA . THR A 1 176 ? 14.942 -39.198 -32.121 1.00 70.44 176 THR A CA 1
ATOM 1449 C C . THR A 1 176 ? 15.992 -38.204 -32.614 1.00 70.44 176 THR A C 1
ATOM 1451 O O . THR A 1 176 ? 15.864 -37.658 -33.714 1.00 70.44 176 THR A O 1
ATOM 1454 N N . LYS A 1 177 ? 17.038 -37.991 -31.809 1.00 61.06 177 LYS A N 1
ATOM 1455 C CA . LYS A 1 177 ? 18.161 -37.088 -32.106 1.00 61.06 177 LYS A CA 1
ATOM 1456 C C . LYS A 1 177 ? 18.823 -37.484 -33.442 1.00 61.06 177 LYS A C 1
ATOM 1458 O O . LYS A 1 177 ? 19.060 -38.663 -33.682 1.00 61.06 177 LYS A O 1
ATOM 1463 N N . ASN A 1 178 ? 19.107 -36.505 -34.305 1.00 56.91 178 ASN A N 1
ATOM 1464 C CA . ASN A 1 178 ? 19.861 -36.636 -35.570 1.00 56.91 178 ASN A CA 1
ATOM 1465 C C . ASN A 1 178 ? 19.212 -37.386 -36.758 1.00 56.91 178 ASN A C 1
ATOM 1467 O O . ASN A 1 178 ? 19.905 -37.712 -37.722 1.00 56.91 178 ASN A O 1
ATOM 1471 N N . GLN A 1 179 ? 17.893 -37.601 -36.789 1.00 57.16 179 GLN A N 1
ATOM 1472 C CA . GLN A 1 179 ? 17.236 -38.057 -38.026 1.00 57.16 179 GLN A CA 1
ATOM 1473 C C . GLN A 1 179 ? 16.955 -36.888 -38.987 1.00 57.16 179 GLN A C 1
ATOM 1475 O O . GLN A 1 179 ? 16.413 -35.863 -38.577 1.00 57.16 179 GLN A O 1
ATOM 1480 N N . LYS A 1 180 ? 17.201 -37.067 -40.299 1.00 54.84 180 LYS A N 1
ATOM 1481 C CA . LYS A 1 180 ? 16.844 -36.090 -41.362 1.00 54.84 180 LYS A CA 1
ATOM 1482 C C . LYS A 1 180 ? 15.356 -35.673 -41.346 1.00 54.84 180 LYS A C 1
ATOM 1484 O O . LYS A 1 180 ? 15.004 -34.644 -41.915 1.00 54.84 180 LYS A O 1
ATOM 1489 N N . GLY A 1 181 ? 14.489 -36.454 -40.695 1.00 58.91 181 GLY A N 1
ATOM 1490 C CA . GLY A 1 181 ? 13.066 -36.164 -40.506 1.00 58.91 181 GLY A CA 1
ATOM 1491 C C . GLY A 1 181 ? 12.711 -35.277 -39.302 1.00 58.91 181 GLY A C 1
ATOM 1492 O O . GLY A 1 181 ? 11.585 -34.795 -39.255 1.00 58.91 181 GLY A O 1
ATOM 1493 N N . GLU A 1 182 ? 13.624 -35.017 -38.355 1.00 69.69 182 GLU A N 1
ATOM 1494 C CA . GLU A 1 182 ? 13.335 -34.242 -37.129 1.00 69.69 182 GLU A CA 1
ATOM 1495 C C . GLU A 1 182 ? 12.908 -32.804 -37.438 1.00 69.69 182 GLU A C 1
ATOM 1497 O O . GLU A 1 182 ? 11.907 -32.331 -36.905 1.00 69.69 182 GLU A O 1
ATOM 1502 N N . LYS A 1 183 ? 13.568 -32.158 -38.406 1.00 67.25 183 LYS A N 1
ATOM 1503 C CA . LYS A 1 183 ? 13.218 -30.806 -38.869 1.00 67.25 183 LYS A CA 1
ATOM 1504 C C . LYS A 1 183 ? 11.805 -30.695 -39.460 1.00 67.25 183 LYS A C 1
ATOM 1506 O O . LYS A 1 183 ? 11.286 -29.591 -39.566 1.00 67.25 183 LYS A O 1
ATOM 1511 N N . LYS A 1 184 ? 11.181 -31.814 -39.854 1.00 71.00 184 LYS A N 1
ATOM 1512 C CA . LYS A 1 184 ? 9.801 -31.843 -40.374 1.00 71.00 184 LYS A CA 1
ATOM 1513 C C . LYS A 1 184 ? 8.749 -31.966 -39.266 1.00 71.00 184 LYS A C 1
ATOM 1515 O O . LYS A 1 184 ? 7.567 -31.789 -39.540 1.00 71.00 184 LYS A O 1
ATOM 1520 N N . ILE A 1 185 ? 9.154 -32.288 -38.035 1.00 81.62 185 ILE A N 1
ATOM 1521 C CA . ILE A 1 185 ? 8.250 -32.449 -36.894 1.00 81.62 185 ILE A CA 1
ATOM 1522 C C . ILE A 1 185 ? 8.178 -31.116 -36.149 1.00 81.62 185 ILE A C 1
ATOM 1524 O O . ILE A 1 185 ? 9.151 -30.693 -35.528 1.00 81.62 185 ILE A O 1
ATOM 152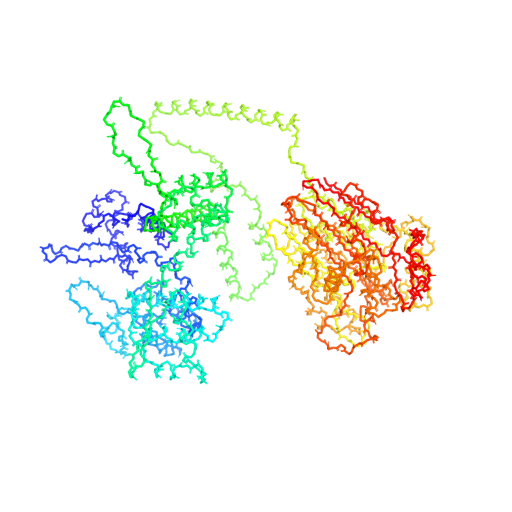8 N N . LEU A 1 186 ? 7.016 -30.468 -36.197 1.00 86.06 186 LEU A N 1
ATOM 1529 C CA . LEU A 1 186 ? 6.774 -29.200 -35.513 1.00 86.06 186 LEU A CA 1
ATOM 1530 C C . LEU A 1 186 ? 6.047 -29.430 -34.189 1.00 86.06 186 LEU A C 1
ATOM 1532 O O . LEU A 1 186 ? 5.067 -30.177 -34.125 1.00 86.06 186 LEU A O 1
ATOM 1536 N N . PHE A 1 187 ? 6.509 -28.752 -33.145 1.00 89.25 187 PHE A N 1
ATOM 1537 C CA . PHE A 1 187 ? 5.900 -28.736 -31.822 1.00 89.25 187 PHE A CA 1
ATOM 1538 C C . PHE A 1 187 ? 5.199 -27.406 -31.559 1.00 89.25 187 PHE A C 1
ATOM 1540 O O . PHE A 1 187 ? 5.563 -26.364 -32.102 1.00 89.25 187 PHE A O 1
ATOM 1547 N N . THR A 1 188 ? 4.168 -27.472 -30.722 1.00 90.56 188 THR A N 1
ATOM 1548 C CA . THR A 1 188 ? 3.373 -26.342 -30.222 1.00 90.56 188 THR A CA 1
ATOM 1549 C C . THR A 1 188 ? 2.969 -26.620 -28.780 1.00 90.56 188 THR A C 1
ATOM 1551 O O . THR A 1 188 ? 3.009 -27.772 -28.340 1.00 90.56 188 THR A O 1
ATOM 1554 N N . LEU A 1 189 ? 2.524 -25.600 -28.050 1.00 92.06 189 LEU A N 1
ATOM 1555 C CA . LEU A 1 189 ? 2.020 -25.808 -26.697 1.00 92.06 189 LEU A CA 1
ATOM 1556 C C . LEU A 1 189 ? 0.646 -26.470 -26.669 1.00 92.06 189 LEU A C 1
ATOM 1558 O O . LEU A 1 189 ? -0.264 -26.145 -27.436 1.00 92.06 189 LEU A O 1
ATOM 1562 N N . ASN A 1 190 ? 0.479 -27.378 -25.718 1.00 90.88 190 ASN A N 1
ATOM 1563 C CA . ASN A 1 190 ? -0.794 -27.996 -25.407 1.00 90.88 190 ASN A CA 1
ATOM 1564 C C . ASN A 1 190 ? -1.571 -27.168 -24.372 1.00 90.88 190 ASN A C 1
ATOM 1566 O O . ASN A 1 190 ? -1.475 -27.409 -23.169 1.00 90.88 190 ASN A O 1
ATOM 1570 N N . PHE A 1 191 ? -2.379 -26.208 -24.833 1.00 90.38 191 PHE A N 1
ATOM 1571 C CA . PHE A 1 191 ? -3.206 -25.375 -23.948 1.00 90.38 191 PHE A CA 1
ATOM 1572 C C . PHE A 1 191 ? -4.139 -26.187 -23.035 1.00 90.38 191 PHE A C 1
ATOM 1574 O O . PHE A 1 191 ? -4.358 -25.795 -21.890 1.00 90.38 191 PHE A O 1
ATOM 1581 N N . ASN A 1 192 ? -4.615 -27.354 -23.482 1.00 87.50 192 ASN A N 1
ATOM 1582 C CA . ASN A 1 192 ? -5.496 -28.207 -22.680 1.00 87.50 192 ASN A CA 1
ATOM 1583 C C . ASN A 1 192 ? -4.806 -28.708 -21.407 1.00 87.50 192 ASN A C 1
ATOM 1585 O O . ASN A 1 192 ? -5.438 -28.741 -20.353 1.00 87.50 192 ASN A O 1
ATOM 1589 N N . LYS A 1 193 ? -3.501 -29.014 -21.466 1.00 88.88 193 LYS A N 1
ATOM 1590 C CA . LYS A 1 193 ? -2.745 -29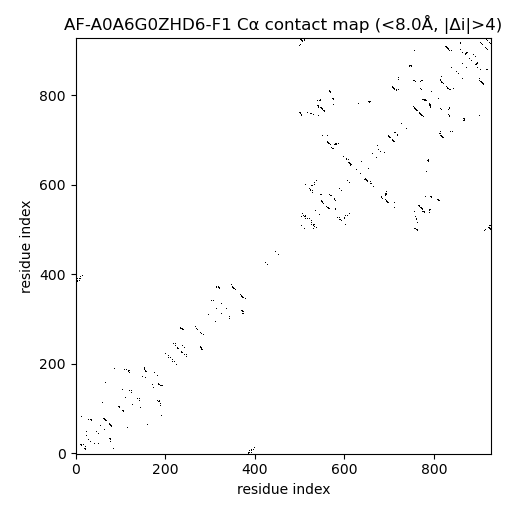.439 -20.282 1.00 88.88 193 LYS A CA 1
ATOM 1591 C C . LYS A 1 193 ? -2.621 -28.315 -19.256 1.00 88.88 193 LYS A C 1
ATOM 1593 O O . LYS A 1 193 ? -2.831 -28.525 -18.064 1.00 88.88 193 LYS A O 1
ATOM 1598 N N . PHE A 1 194 ? -2.365 -27.093 -19.721 1.00 91.69 194 PHE A N 1
ATOM 1599 C CA . PHE A 1 194 ? -2.354 -25.914 -18.853 1.00 91.69 194 PHE A CA 1
ATOM 1600 C C . PHE A 1 194 ? -3.724 -25.632 -18.236 1.00 91.69 194 PHE A C 1
ATOM 1602 O O . PHE A 1 194 ? -3.810 -25.271 -17.063 1.00 91.69 194 PHE A O 1
ATOM 1609 N N . HIS A 1 195 ? -4.800 -25.797 -19.005 1.00 89.88 195 HIS A N 1
ATOM 1610 C CA . HIS A 1 195 ? -6.163 -25.646 -18.497 1.00 89.88 195 HIS A CA 1
ATOM 1611 C C . HIS A 1 195 ? -6.488 -26.705 -17.441 1.00 89.88 195 HIS A C 1
ATOM 1613 O O . HIS A 1 195 ? -7.056 -26.356 -16.408 1.00 89.88 195 HIS A O 1
ATOM 1619 N N . GLN A 1 196 ? -6.066 -27.956 -17.647 1.00 88.50 196 GLN A N 1
ATOM 1620 C CA . GLN A 1 196 ? -6.194 -29.029 -16.659 1.00 88.50 196 GLN A CA 1
ATOM 1621 C C . GLN A 1 196 ? -5.462 -28.676 -15.358 1.00 88.50 196 GLN A C 1
ATOM 1623 O O . GLN A 1 196 ? -6.047 -28.774 -14.285 1.00 88.50 196 GLN A O 1
ATOM 1628 N N . ASP A 1 197 ? -4.222 -28.193 -15.438 1.00 89.94 197 ASP A N 1
ATOM 1629 C CA . ASP A 1 197 ? -3.446 -27.787 -14.261 1.00 89.94 197 ASP A CA 1
ATOM 1630 C C . ASP A 1 197 ? -4.070 -26.615 -13.498 1.00 89.94 197 ASP A C 1
ATOM 1632 O O . ASP A 1 197 ? -4.081 -26.602 -12.266 1.00 89.94 197 ASP A O 1
ATOM 1636 N N . MET A 1 198 ? -4.581 -25.615 -14.221 1.00 90.50 198 MET A N 1
ATOM 1637 C CA . MET A 1 198 ? -5.271 -24.478 -13.610 1.00 90.50 198 MET A CA 1
ATOM 1638 C C . MET A 1 198 ? -6.572 -24.913 -12.947 1.00 90.50 198 MET A C 1
ATOM 1640 O O . MET A 1 198 ? -6.810 -24.533 -11.805 1.00 90.50 198 MET A O 1
ATOM 1644 N N . ARG A 1 199 ? -7.374 -25.742 -13.629 1.00 89.88 199 ARG A N 1
ATOM 1645 C CA . ARG A 1 199 ? -8.592 -26.341 -13.075 1.00 89.88 199 ARG A CA 1
ATOM 1646 C C . ARG A 1 199 ? -8.264 -27.096 -11.794 1.00 89.88 199 ARG A C 1
ATOM 1648 O O . ARG A 1 199 ? -8.852 -26.806 -10.764 1.00 89.88 199 ARG A O 1
ATOM 1655 N N . ASN A 1 200 ? -7.296 -28.007 -11.844 1.00 90.25 200 ASN A N 1
ATOM 1656 C CA . ASN A 1 200 ? -6.932 -28.830 -10.699 1.00 90.25 200 ASN A CA 1
ATOM 1657 C C . ASN A 1 200 ? -6.495 -27.965 -9.509 1.00 90.25 200 ASN A C 1
ATOM 1659 O O . ASN A 1 200 ? -6.961 -28.190 -8.400 1.00 90.25 200 ASN A O 1
ATOM 1663 N N . LYS A 1 201 ? -5.692 -26.917 -9.747 1.00 90.62 201 LYS A N 1
ATOM 1664 C CA . LYS A 1 201 ? -5.310 -25.976 -8.689 1.00 90.62 201 LYS A CA 1
ATOM 1665 C C . LYS A 1 201 ? -6.515 -25.253 -8.081 1.00 90.62 201 LYS A C 1
ATOM 1667 O O . LYS A 1 201 ? -6.597 -25.170 -6.865 1.00 90.62 201 LYS A O 1
ATOM 1672 N N . ILE A 1 202 ? -7.429 -24.734 -8.904 1.00 91.50 202 ILE A N 1
ATOM 1673 C CA . ILE A 1 202 ? -8.626 -24.028 -8.416 1.00 91.50 202 ILE A CA 1
ATOM 1674 C C . ILE A 1 202 ? -9.476 -24.957 -7.541 1.00 91.50 202 ILE A C 1
ATOM 1676 O O . ILE A 1 202 ? -9.957 -24.534 -6.496 1.00 91.50 202 ILE A O 1
ATOM 1680 N N . ILE A 1 203 ? -9.621 -26.224 -7.941 1.00 91.06 203 ILE A N 1
ATOM 1681 C CA . ILE A 1 203 ? -10.375 -27.223 -7.176 1.00 91.06 203 ILE A CA 1
ATOM 1682 C C . ILE A 1 203 ? -9.675 -27.533 -5.849 1.00 91.06 203 ILE A C 1
ATOM 1684 O O . ILE A 1 203 ? -10.327 -27.524 -4.810 1.00 91.06 203 ILE A O 1
ATOM 1688 N N . THR A 1 204 ? -8.359 -27.758 -5.856 1.00 91.50 204 THR A N 1
ATOM 1689 C CA . THR A 1 204 ? -7.590 -27.980 -4.623 1.00 91.50 204 THR A CA 1
ATOM 1690 C C . THR A 1 204 ? -7.686 -26.784 -3.676 1.00 91.50 204 THR A C 1
ATOM 1692 O O . THR A 1 204 ? -7.982 -26.970 -2.501 1.00 91.50 204 THR A O 1
ATOM 1695 N N . ASP A 1 205 ? -7.506 -25.561 -4.183 1.00 91.06 205 ASP A N 1
ATOM 1696 C CA . ASP A 1 205 ? -7.603 -24.335 -3.383 1.00 91.06 205 ASP A CA 1
ATOM 1697 C C . ASP A 1 205 ? -9.026 -24.150 -2.809 1.00 91.06 205 ASP A C 1
ATOM 1699 O O . ASP A 1 205 ? -9.178 -23.635 -1.704 1.00 91.06 205 ASP A O 1
ATOM 1703 N N . ALA A 1 206 ? -10.072 -24.581 -3.527 1.00 89.56 206 ALA A N 1
ATOM 1704 C CA . ALA A 1 206 ? -11.452 -24.551 -3.040 1.00 89.56 206 ALA A CA 1
ATOM 1705 C C . ALA A 1 206 ? -11.697 -25.574 -1.920 1.00 89.56 206 ALA A C 1
ATOM 1707 O O . ALA A 1 206 ? -12.285 -25.223 -0.905 1.00 89.56 206 ALA A O 1
ATOM 1708 N N . VAL A 1 207 ? -11.204 -26.808 -2.068 1.00 89.44 207 VAL A N 1
ATOM 1709 C CA . VAL A 1 207 ? -11.328 -27.856 -1.039 1.00 89.44 207 VAL A CA 1
ATOM 1710 C C . VAL A 1 207 ? -10.603 -27.456 0.247 1.00 89.44 207 VAL A C 1
ATOM 1712 O O . VAL A 1 207 ? -11.176 -27.575 1.324 1.00 89.44 207 VAL A O 1
ATOM 1715 N N . VAL A 1 208 ? -9.397 -26.887 0.146 1.00 91.75 208 VAL A N 1
ATOM 1716 C CA . VAL A 1 208 ? -8.655 -26.392 1.322 1.00 91.75 208 VAL A CA 1
ATOM 1717 C C . VAL A 1 208 ? -9.440 -25.315 2.078 1.00 91.75 208 VAL A C 1
ATOM 1719 O O . VAL A 1 208 ? -9.388 -25.285 3.297 1.00 91.75 208 VAL A O 1
ATOM 1722 N N . ARG A 1 209 ? -10.198 -24.458 1.380 1.00 89.25 209 ARG A N 1
ATOM 1723 C CA . ARG A 1 209 ? -11.041 -23.425 2.015 1.00 89.25 209 ARG A CA 1
ATOM 1724 C C . ARG A 1 209 ? -12.324 -23.960 2.647 1.00 89.25 209 ARG A C 1
ATOM 1726 O O . ARG A 1 209 ? -12.902 -23.267 3.468 1.00 89.25 209 ARG A O 1
ATOM 1733 N N . ILE A 1 210 ? -12.820 -25.114 2.200 1.00 87.00 210 ILE A N 1
ATOM 1734 C CA . ILE A 1 210 ? -14.058 -25.704 2.733 1.00 87.00 210 ILE A CA 1
ATOM 1735 C C . ILE A 1 210 ? -13.764 -26.460 4.029 1.00 87.00 210 ILE A C 1
ATOM 1737 O O . ILE A 1 210 ? -14.522 -26.343 4.986 1.00 87.00 210 ILE A O 1
ATOM 1741 N N . PHE A 1 211 ? -12.666 -27.219 4.060 1.00 85.88 211 PHE A N 1
ATOM 1742 C CA . PHE A 1 211 ? -12.327 -28.091 5.189 1.00 85.88 211 PHE A CA 1
ATOM 1743 C C . PHE A 1 211 ? -11.269 -27.505 6.136 1.00 85.88 211 PHE A C 1
ATOM 1745 O O . PHE A 1 211 ? -10.978 -28.125 7.153 1.00 85.88 211 PHE A O 1
ATOM 1752 N N . ASP A 1 212 ? -10.675 -26.352 5.801 1.00 84.69 212 ASP A N 1
ATOM 1753 C CA . ASP A 1 212 ? -9.590 -25.693 6.550 1.00 84.69 212 ASP A CA 1
ATOM 1754 C C . ASP A 1 212 ? -8.387 -26.611 6.874 1.00 84.69 212 ASP A C 1
ATOM 1756 O O . ASP A 1 212 ? -7.629 -26.375 7.815 1.00 84.69 212 ASP A O 1
ATOM 1760 N N . ASP A 1 213 ? -8.170 -27.647 6.054 1.00 84.38 213 ASP A N 1
ATOM 1761 C CA . ASP A 1 213 ? -7.097 -28.632 6.214 1.00 84.38 213 ASP A CA 1
ATOM 1762 C C . ASP A 1 213 ? -6.280 -28.774 4.916 1.00 84.38 213 ASP A C 1
ATOM 1764 O O . ASP A 1 213 ? -6.794 -29.054 3.825 1.00 84.38 213 ASP A O 1
ATOM 1768 N N . THR A 1 214 ? -4.966 -28.579 5.030 1.00 86.00 214 THR A N 1
ATOM 1769 C CA . THR A 1 214 ? -4.019 -28.671 3.913 1.00 86.00 214 THR A CA 1
ATOM 1770 C C . THR A 1 214 ? -3.808 -30.109 3.439 1.00 86.00 214 THR A C 1
ATOM 1772 O O . THR A 1 214 ? -3.542 -30.316 2.251 1.00 86.00 214 THR A O 1
ATOM 1775 N N . ILE A 1 215 ? -3.988 -31.100 4.317 1.00 83.94 215 ILE A N 1
ATOM 1776 C CA . ILE A 1 215 ? -3.835 -32.530 4.011 1.00 83.94 215 ILE A CA 1
ATOM 1777 C C . ILE A 1 215 ? -4.957 -32.984 3.076 1.00 83.94 215 ILE A C 1
ATOM 1779 O O . ILE A 1 215 ? -4.708 -33.669 2.083 1.00 83.94 215 ILE A O 1
ATOM 1783 N N . VAL A 1 216 ? -6.188 -32.529 3.321 1.00 85.06 216 VAL A N 1
ATOM 1784 C CA . VAL A 1 216 ? -7.344 -32.774 2.440 1.00 85.06 216 VAL A CA 1
ATOM 1785 C C . VAL A 1 216 ? -7.077 -32.208 1.038 1.00 85.06 216 VAL A C 1
ATOM 1787 O O . VAL A 1 216 ? -7.386 -32.842 0.024 1.00 85.06 216 VAL A O 1
ATOM 1790 N N . GLY A 1 217 ? -6.409 -31.053 0.965 1.00 86.06 217 GLY A N 1
ATOM 1791 C CA . GLY A 1 217 ? -5.919 -30.474 -0.284 1.00 86.06 217 GLY A CA 1
ATOM 1792 C C . GLY A 1 217 ? -4.895 -31.351 -1.013 1.00 86.06 217 GLY A C 1
ATOM 1793 O O . GLY A 1 217 ? -4.988 -31.514 -2.233 1.00 86.06 217 GLY A O 1
ATOM 1794 N N . GLU A 1 218 ? -3.939 -31.948 -0.297 1.00 86.88 218 GLU A N 1
ATOM 1795 C CA . GLU A 1 218 ? -2.947 -32.867 -0.876 1.00 86.88 218 GLU A CA 1
ATOM 1796 C C . GLU A 1 218 ? -3.598 -34.155 -1.399 1.00 86.88 218 GLU A C 1
ATOM 1798 O O . GLU A 1 218 ? -3.310 -34.582 -2.525 1.00 86.88 218 GLU A O 1
ATOM 1803 N N . VAL A 1 219 ? -4.541 -34.730 -0.643 1.00 88.00 219 VAL A N 1
ATOM 1804 C CA . VAL A 1 219 ? -5.343 -35.886 -1.078 1.00 88.00 219 VAL A CA 1
ATOM 1805 C C . VAL A 1 219 ? -6.096 -35.548 -2.364 1.00 88.00 219 VAL A C 1
ATOM 1807 O O . VAL A 1 219 ? -5.989 -36.278 -3.353 1.00 88.00 219 VAL A O 1
ATOM 1810 N N . MET A 1 220 ? -6.781 -34.402 -2.408 1.00 89.81 220 MET A N 1
ATOM 1811 C CA . MET A 1 220 ? -7.509 -33.965 -3.601 1.00 89.81 220 MET A CA 1
ATOM 1812 C C . MET A 1 220 ? -6.575 -33.702 -4.791 1.00 89.81 220 MET A C 1
ATOM 1814 O O . MET A 1 220 ? -6.870 -34.106 -5.915 1.00 89.81 220 MET A O 1
ATOM 1818 N N . SER A 1 221 ? -5.421 -33.071 -4.566 1.00 89.31 221 SER A N 1
ATOM 1819 C CA . SER A 1 221 ? -4.401 -32.846 -5.601 1.00 89.31 221 SER A CA 1
ATOM 1820 C C . SER A 1 221 ? -3.889 -34.167 -6.184 1.00 89.31 221 SER A C 1
ATOM 1822 O O . SER A 1 221 ? -3.743 -34.302 -7.403 1.00 89.31 221 SER A O 1
ATOM 1824 N N . THR A 1 222 ? -3.684 -35.171 -5.329 1.00 87.75 222 THR A N 1
ATOM 1825 C CA . THR A 1 222 ? -3.255 -36.512 -5.741 1.00 87.75 222 THR A CA 1
ATOM 1826 C C . THR A 1 222 ? -4.327 -37.188 -6.595 1.00 87.75 222 THR A C 1
ATOM 1828 O O . THR A 1 222 ? -4.012 -37.672 -7.682 1.00 87.75 222 THR A O 1
ATOM 1831 N N . ILE A 1 223 ? -5.600 -37.140 -6.185 1.00 88.94 223 ILE A N 1
ATOM 1832 C CA . ILE A 1 223 ? -6.737 -37.673 -6.963 1.00 88.94 223 ILE A CA 1
ATOM 1833 C C . ILE A 1 223 ? -6.819 -36.992 -8.338 1.00 88.94 223 ILE A C 1
ATOM 1835 O O . ILE A 1 223 ? -6.897 -37.652 -9.376 1.00 88.94 223 ILE A O 1
ATOM 1839 N N . LEU A 1 224 ? -6.729 -35.663 -8.369 1.00 89.25 224 LEU A N 1
ATOM 1840 C CA . LEU A 1 224 ? -6.808 -34.875 -9.600 1.00 89.25 224 LEU A CA 1
ATOM 1841 C C . LEU A 1 224 ? -5.633 -35.127 -10.556 1.00 89.25 224 LEU A C 1
ATOM 1843 O O . LEU A 1 224 ? -5.802 -34.993 -11.771 1.00 89.25 224 LEU A O 1
ATOM 1847 N N . SER A 1 225 ? -4.457 -35.500 -10.040 1.00 85.81 225 SER A N 1
ATOM 1848 C CA . SER A 1 225 ? -3.292 -35.857 -10.864 1.00 85.81 225 SER A CA 1
ATOM 1849 C C . SER A 1 225 ? -3.494 -37.140 -11.683 1.00 85.81 225 SER A C 1
ATOM 1851 O O . SER A 1 225 ? -2.899 -37.272 -12.749 1.00 85.81 225 SER A O 1
ATOM 1853 N N . GLN A 1 226 ? -4.366 -38.045 -11.222 1.00 85.19 226 GLN A N 1
ATOM 1854 C CA . GLN A 1 226 ? -4.671 -39.337 -11.858 1.00 85.19 226 GLN A CA 1
ATOM 1855 C C . GLN A 1 226 ? -5.862 -39.275 -12.831 1.00 85.19 226 GLN A C 1
ATOM 1857 O O . GLN A 1 226 ? -6.254 -40.284 -13.420 1.00 85.19 226 GLN A O 1
ATOM 1862 N N . CYS A 1 227 ? -6.468 -38.097 -12.991 1.00 85.06 227 CYS A N 1
ATOM 1863 C CA . CYS A 1 227 ? -7.591 -37.896 -13.898 1.00 85.06 227 CYS A CA 1
ATOM 1864 C C . CYS A 1 227 ? -7.096 -37.759 -15.346 1.00 85.06 227 CYS A C 1
ATOM 1866 O O . CYS A 1 227 ? -6.337 -36.837 -15.657 1.00 85.06 227 CYS A O 1
ATOM 1868 N N . ALA A 1 228 ? -7.569 -38.634 -16.234 1.00 68.00 228 ALA A N 1
ATOM 1869 C CA . ALA A 1 228 ? -7.128 -38.706 -17.628 1.00 68.00 228 ALA A CA 1
ATOM 1870 C C . ALA A 1 228 ? -7.686 -37.567 -18.506 1.00 68.00 228 ALA A C 1
ATOM 1872 O O . ALA A 1 228 ? -6.951 -37.004 -19.315 1.00 68.00 228 ALA A O 1
ATOM 1873 N N . ASP A 1 229 ? -8.952 -37.169 -18.309 1.00 65.19 229 ASP A N 1
ATOM 1874 C CA . ASP A 1 229 ? -9.648 -36.254 -19.224 1.00 65.19 229 ASP A CA 1
ATOM 1875 C C . ASP A 1 229 ? -9.910 -34.848 -18.658 1.00 65.19 229 ASP A C 1
ATOM 1877 O O . ASP A 1 229 ? -10.308 -34.633 -17.505 1.00 65.19 229 ASP A O 1
ATOM 1881 N N . SER A 1 230 ? -9.726 -33.846 -19.524 1.00 63.31 230 SER A N 1
ATOM 1882 C CA . SER A 1 230 ? -9.981 -32.434 -19.207 1.00 63.31 230 SER A CA 1
ATOM 1883 C C . SER A 1 230 ? -11.419 -31.981 -19.501 1.00 63.31 230 SER A C 1
ATOM 1885 O O . SER A 1 230 ? -11.870 -31.012 -18.892 1.00 63.31 230 SER A O 1
ATOM 1887 N N . SER A 1 231 ? -12.153 -32.678 -20.377 1.00 68.62 231 SER A N 1
ATOM 1888 C CA . SER A 1 231 ? -13.487 -32.268 -20.856 1.00 68.62 231 SER A CA 1
ATOM 1889 C C . SER A 1 231 ? -14.651 -33.143 -20.377 1.00 68.62 231 SER A C 1
ATOM 1891 O O . SER A 1 231 ? -15.806 -32.763 -20.574 1.00 68.62 231 SER A O 1
ATOM 1893 N N . ALA A 1 232 ? -14.383 -34.296 -19.759 1.00 80.50 232 ALA A N 1
ATOM 1894 C CA . ALA A 1 232 ? -15.433 -35.180 -19.263 1.00 80.50 232 ALA A CA 1
ATOM 1895 C C . ALA A 1 232 ? -16.159 -34.564 -18.044 1.00 80.50 232 ALA A C 1
ATOM 1897 O O . ALA A 1 232 ? -15.517 -33.929 -17.203 1.00 80.50 232 ALA A O 1
ATOM 1898 N N . PRO A 1 233 ? -17.489 -34.750 -17.909 1.00 85.19 233 PRO A N 1
ATOM 1899 C CA . PRO A 1 233 ? -18.254 -34.222 -16.776 1.00 85.19 233 PRO A CA 1
ATOM 1900 C C . PRO A 1 233 ? -17.926 -34.923 -15.449 1.00 85.19 233 PRO A C 1
ATOM 1902 O O . PRO A 1 233 ? -18.138 -34.335 -14.389 1.00 85.19 233 PRO A O 1
ATOM 1905 N N . VAL A 1 234 ? -17.419 -36.155 -15.517 1.00 87.81 234 VAL A N 1
ATOM 1906 C CA . VAL A 1 234 ? -16.978 -36.983 -14.388 1.00 87.81 234 VAL A CA 1
ATOM 1907 C C . VAL A 1 234 ? -15.629 -37.599 -14.760 1.00 87.81 234 VAL A C 1
ATOM 1909 O O . VAL A 1 234 ? -15.393 -37.886 -15.936 1.00 87.81 234 VAL A O 1
ATOM 1912 N N . SER A 1 235 ? -14.730 -37.763 -13.791 1.00 89.19 235 SER A N 1
ATOM 1913 C CA . SER A 1 235 ? -13.431 -38.403 -14.024 1.00 89.19 235 SER A CA 1
ATOM 1914 C C . SER A 1 235 ? -13.554 -39.902 -14.308 1.00 89.19 235 SER A C 1
ATOM 1916 O O . SER A 1 235 ? -14.552 -40.546 -13.984 1.00 89.19 235 SER A O 1
ATOM 1918 N N . ASN A 1 236 ? -12.475 -40.487 -14.830 1.00 88.56 236 ASN A N 1
ATOM 1919 C CA . ASN A 1 236 ? -12.275 -41.931 -14.767 1.00 88.56 236 ASN A CA 1
ATOM 1920 C C . ASN A 1 236 ? -12.298 -42.423 -13.302 1.00 88.56 236 ASN A C 1
ATOM 1922 O O . ASN A 1 236 ? -11.923 -41.659 -12.403 1.00 88.56 236 ASN A O 1
ATOM 1926 N N . PRO A 1 237 ? -12.722 -43.676 -13.048 1.00 87.00 237 PRO A N 1
ATOM 1927 C CA . PRO A 1 237 ? -12.652 -44.273 -11.720 1.00 87.00 237 PRO A CA 1
ATOM 1928 C C . PRO A 1 237 ? -11.192 -44.449 -11.292 1.00 87.00 237 PRO A C 1
ATOM 1930 O O . PRO A 1 237 ? -10.375 -44.983 -12.044 1.00 87.00 237 PRO A O 1
ATOM 1933 N N . ILE A 1 238 ? -10.872 -43.996 -10.080 1.00 88.50 238 ILE A N 1
ATOM 1934 C CA . ILE A 1 238 ? -9.534 -44.060 -9.483 1.00 88.50 238 ILE A CA 1
ATOM 1935 C C . ILE A 1 238 ? -9.588 -45.004 -8.283 1.00 88.50 238 ILE A C 1
ATOM 1937 O O . ILE A 1 238 ? -10.428 -44.840 -7.397 1.00 88.50 238 ILE A O 1
ATOM 1941 N N . SER A 1 239 ? -8.697 -45.995 -8.246 1.00 86.50 239 SER A N 1
ATOM 1942 C CA . SER A 1 239 ? -8.635 -46.955 -7.143 1.00 86.50 239 SER A CA 1
ATOM 1943 C C . SER A 1 239 ? -7.939 -46.360 -5.916 1.00 86.50 239 SER A C 1
ATOM 1945 O O . SER A 1 239 ? -6.947 -45.634 -6.024 1.00 86.50 239 SER A O 1
ATOM 1947 N N . LEU A 1 240 ? -8.419 -46.717 -4.721 1.00 82.06 240 LEU A N 1
ATOM 1948 C CA . LEU A 1 240 ? -7.824 -46.273 -3.452 1.00 82.06 240 LEU A CA 1
ATOM 1949 C C . LEU A 1 240 ? -6.334 -46.657 -3.328 1.00 82.06 240 LEU A C 1
ATOM 1951 O O . LEU A 1 240 ? -5.534 -45.906 -2.772 1.00 82.06 240 LEU A O 1
ATOM 1955 N N . GLN A 1 241 ? -5.950 -47.817 -3.868 1.00 80.81 241 GLN A N 1
ATOM 1956 C CA . GLN A 1 241 ? -4.570 -48.305 -3.823 1.00 80.81 241 GLN A CA 1
ATOM 1957 C C . GLN A 1 241 ? -3.609 -47.405 -4.613 1.00 80.81 241 GLN A C 1
ATOM 1959 O O . GLN A 1 241 ? -2.498 -47.158 -4.150 1.00 80.81 241 GLN A O 1
ATOM 1964 N N . LEU A 1 242 ? -4.054 -46.870 -5.755 1.00 82.25 242 LEU A N 1
ATOM 1965 C CA . LEU A 1 242 ? -3.268 -45.949 -6.579 1.00 82.25 242 LEU A CA 1
ATOM 1966 C C . LEU A 1 242 ? -3.085 -44.583 -5.900 1.00 82.25 242 LEU A C 1
ATOM 1968 O O . LEU A 1 242 ? -2.038 -43.954 -6.024 1.00 82.25 242 LEU A O 1
ATOM 1972 N N . ILE A 1 243 ? -4.092 -44.127 -5.151 1.00 83.00 243 ILE A N 1
ATOM 1973 C CA . ILE A 1 243 ? -3.992 -42.891 -4.361 1.00 83.00 243 ILE A CA 1
ATOM 1974 C C . ILE A 1 243 ? -2.978 -43.088 -3.231 1.00 83.00 243 ILE A C 1
ATOM 1976 O O . ILE A 1 243 ? -2.103 -42.248 -3.032 1.00 83.00 243 ILE A O 1
ATOM 1980 N N . ARG A 1 244 ? -3.044 -44.230 -2.534 1.00 81.56 244 ARG A N 1
ATOM 1981 C CA . ARG A 1 244 ? -2.140 -44.550 -1.421 1.00 81.56 244 ARG A CA 1
ATOM 1982 C C . ARG A 1 244 ? -0.676 -44.664 -1.850 1.00 81.56 244 ARG A C 1
ATOM 1984 O O . ARG A 1 244 ? 0.189 -44.292 -1.069 1.00 81.56 244 ARG A O 1
ATOM 1991 N N . SER A 1 245 ? -0.390 -45.156 -3.058 1.00 80.62 245 SER A N 1
ATOM 1992 C CA . SER A 1 245 ? 0.990 -45.275 -3.553 1.00 80.62 245 SER A CA 1
ATOM 1993 C C . SER A 1 245 ? 1.625 -43.941 -3.949 1.00 80.62 245 SER A C 1
ATOM 1995 O O . SER A 1 245 ? 2.847 -43.844 -3.959 1.00 80.62 245 SER A O 1
ATOM 1997 N N . ASN A 1 246 ? 0.815 -42.934 -4.291 1.00 80.69 246 ASN A N 1
ATOM 1998 C CA . ASN A 1 246 ? 1.288 -41.658 -4.841 1.00 80.69 246 ASN A CA 1
ATOM 1999 C C . ASN A 1 246 ? 1.259 -40.503 -3.827 1.00 80.69 246 ASN A C 1
ATOM 2001 O O . ASN A 1 246 ? 1.684 -39.397 -4.157 1.00 80.69 246 ASN A O 1
ATOM 2005 N N . LEU A 1 247 ? 0.761 -40.746 -2.613 1.00 79.75 247 LEU A N 1
ATOM 2006 C CA . LEU A 1 247 ? 0.824 -39.796 -1.504 1.00 79.75 247 LEU A CA 1
ATOM 2007 C C . LEU A 1 247 ? 2.246 -39.734 -0.937 1.00 79.75 247 LEU A C 1
ATOM 2009 O O . LEU A 1 247 ? 2.883 -40.764 -0.718 1.00 79.75 247 LEU A O 1
ATOM 2013 N N . SER A 1 248 ? 2.733 -38.517 -0.684 1.00 66.81 248 SER A N 1
ATOM 2014 C CA . SER A 1 248 ? 4.092 -38.283 -0.182 1.00 66.81 248 SER A CA 1
ATOM 2015 C C . SER A 1 248 ? 4.274 -38.732 1.276 1.00 66.81 248 SER A C 1
ATOM 2017 O O . SER A 1 248 ? 5.381 -39.079 1.690 1.00 66.81 248 SER A O 1
ATOM 2019 N N . VAL A 1 249 ? 3.172 -38.796 2.033 1.00 60.53 249 VAL A N 1
ATOM 2020 C CA . VAL A 1 249 ? 3.118 -39.200 3.440 1.00 60.53 249 VAL A CA 1
ATOM 2021 C C . VAL A 1 249 ? 2.096 -40.328 3.615 1.00 60.53 249 VAL A C 1
ATOM 2023 O O . VAL A 1 249 ? 0.956 -40.258 3.152 1.00 60.53 249 VAL A O 1
ATOM 2026 N N . GLY A 1 250 ? 2.504 -41.401 4.297 1.00 57.56 250 GLY A N 1
ATOM 2027 C CA . GLY A 1 250 ? 1.637 -42.532 4.622 1.00 57.56 250 GLY A CA 1
ATOM 2028 C C . GLY A 1 250 ? 0.605 -42.154 5.683 1.00 57.56 250 GLY A C 1
ATOM 2029 O O . GLY A 1 250 ? 0.842 -42.343 6.871 1.00 57.56 250 GLY A O 1
ATOM 2030 N N . HIS A 1 251 ? -0.541 -41.618 5.269 1.00 63.72 251 HIS A N 1
ATOM 2031 C CA . HIS A 1 251 ? -1.613 -41.264 6.196 1.00 63.72 251 HIS A CA 1
ATOM 2032 C C . HIS A 1 251 ? -2.493 -42.478 6.520 1.00 63.72 251 HIS A C 1
ATOM 2034 O O . HIS A 1 251 ? -3.125 -43.061 5.636 1.00 63.72 251 HIS A O 1
ATOM 2040 N N . ASN A 1 252 ? -2.580 -42.828 7.807 1.00 66.06 252 ASN A N 1
ATOM 2041 C CA . ASN A 1 252 ? -3.454 -43.896 8.310 1.00 66.06 252 ASN A CA 1
ATOM 2042 C C . ASN A 1 252 ? -4.956 -43.584 8.126 1.00 66.06 252 ASN A C 1
ATOM 2044 O O . ASN A 1 252 ? -5.763 -44.507 8.091 1.00 66.06 252 ASN A O 1
ATOM 2048 N N . TYR A 1 253 ? -5.309 -42.310 7.923 1.00 75.25 253 TYR A N 1
ATOM 2049 C CA . TYR A 1 253 ? -6.684 -41.795 7.891 1.00 75.25 253 TYR A CA 1
ATOM 2050 C C . TYR A 1 253 ? -7.188 -41.415 6.484 1.00 75.25 253 TYR A C 1
ATOM 2052 O O . TYR A 1 253 ? -8.179 -40.707 6.335 1.00 75.25 253 TYR A O 1
ATOM 2060 N N . LEU A 1 254 ? -6.535 -41.890 5.413 1.00 81.31 254 LEU A N 1
ATOM 2061 C CA . LEU A 1 254 ? -6.908 -41.559 4.024 1.00 81.31 254 LEU A CA 1
ATOM 2062 C C . LEU A 1 254 ? -8.395 -41.819 3.717 1.00 81.31 254 LEU A C 1
ATOM 2064 O O . LEU A 1 254 ? -9.034 -41.034 3.021 1.00 81.31 254 LEU A O 1
ATOM 2068 N N . LEU A 1 255 ? -8.939 -42.929 4.223 1.00 81.44 255 LEU A N 1
ATOM 2069 C CA . LEU A 1 255 ? -10.330 -43.297 3.971 1.00 81.44 255 LEU A CA 1
ATOM 2070 C C . LEU A 1 255 ? -11.307 -42.318 4.635 1.00 81.44 255 LEU A C 1
ATOM 2072 O O . LEU A 1 255 ? -12.320 -42.001 4.025 1.00 81.44 255 LEU A O 1
ATOM 2076 N N . GLU A 1 256 ? -10.971 -41.823 5.828 1.00 83.62 256 GLU A N 1
ATOM 2077 C CA . GLU A 1 256 ? -11.784 -40.882 6.607 1.00 83.62 256 GLU A CA 1
ATOM 2078 C C . GLU A 1 256 ? -11.849 -39.511 5.928 1.00 83.62 256 GLU A C 1
ATOM 2080 O O . GLU A 1 256 ? -12.923 -38.922 5.804 1.00 83.62 256 GLU A O 1
ATOM 2085 N N . TYR A 1 257 ? -10.724 -39.036 5.385 1.00 86.88 257 TYR A N 1
ATOM 2086 C CA . TYR A 1 257 ? -10.700 -37.804 4.594 1.00 86.88 257 TYR A CA 1
ATOM 2087 C C . TYR A 1 257 ? -11.532 -37.917 3.314 1.00 86.88 257 TYR A C 1
ATOM 2089 O O . TYR A 1 257 ? -12.236 -36.984 2.940 1.00 86.88 257 TYR A O 1
ATOM 2097 N N . ILE A 1 258 ? -11.492 -39.067 2.639 1.00 86.25 258 ILE A N 1
ATOM 2098 C CA . ILE A 1 258 ? -12.287 -39.286 1.424 1.00 86.25 258 ILE A CA 1
ATOM 2099 C C . ILE A 1 258 ? -13.780 -39.355 1.753 1.00 86.25 258 ILE A C 1
ATOM 2101 O O . ILE A 1 258 ? -14.577 -38.782 1.013 1.00 86.25 258 ILE A O 1
ATOM 2105 N N . THR A 1 259 ? -14.166 -40.018 2.848 1.00 86.44 259 THR A N 1
ATOM 2106 C CA . THR A 1 259 ? -15.570 -40.048 3.289 1.00 86.44 259 THR A CA 1
ATOM 2107 C C . THR A 1 259 ? -16.059 -38.664 3.692 1.00 86.44 259 THR A C 1
ATOM 2109 O O . THR A 1 259 ? -17.168 -38.300 3.329 1.00 86.44 259 THR A O 1
ATOM 2112 N N . MET A 1 260 ? -15.215 -37.851 4.331 1.00 87.25 260 MET A N 1
ATOM 2113 C CA . MET A 1 260 ? -15.551 -36.466 4.673 1.00 87.25 260 MET A CA 1
ATOM 2114 C C . MET A 1 260 ? -15.845 -35.618 3.424 1.00 87.25 260 MET A C 1
ATOM 2116 O O . MET A 1 260 ? -16.835 -34.892 3.394 1.00 87.25 260 MET A O 1
ATOM 2120 N N . ILE A 1 261 ? -15.028 -35.736 2.368 1.00 87.38 261 ILE A N 1
ATOM 2121 C CA . ILE A 1 261 ? -15.268 -35.017 1.102 1.00 87.38 261 ILE A CA 1
ATOM 2122 C C . ILE A 1 261 ? -16.523 -35.545 0.383 1.00 87.38 261 ILE A C 1
ATOM 2124 O O . ILE A 1 261 ? -17.202 -34.794 -0.316 1.00 87.38 261 ILE A O 1
ATOM 2128 N N . GLU A 1 262 ? -16.820 -36.838 0.504 1.00 88.38 262 GLU A N 1
ATOM 2129 C CA . GLU A 1 262 ? -18.005 -37.454 -0.101 1.00 88.38 262 GLU A CA 1
ATOM 2130 C C . GLU A 1 262 ? -19.313 -37.029 0.585 1.00 88.38 262 GLU A C 1
ATOM 2132 O O . GLU A 1 262 ? -20.311 -36.798 -0.100 1.00 88.38 262 GLU A O 1
ATOM 2137 N N . GLU A 1 263 ? -19.315 -36.921 1.915 1.00 87.62 263 GLU A N 1
ATOM 2138 C CA . GLU A 1 263 ? -20.489 -36.532 2.710 1.00 87.62 263 GLU A CA 1
ATOM 2139 C C . GLU A 1 263 ? -20.843 -35.043 2.581 1.00 87.62 263 GLU A C 1
ATOM 2141 O O . GLU A 1 263 ? -21.968 -34.642 2.890 1.00 87.62 263 GLU A O 1
ATOM 2146 N N . ASP A 1 264 ? -19.916 -34.223 2.086 1.00 88.75 264 ASP A N 1
ATOM 2147 C CA . ASP A 1 264 ? -20.127 -32.794 1.899 1.00 88.75 264 ASP A CA 1
ATOM 2148 C C . ASP A 1 264 ? -21.260 -32.492 0.884 1.00 88.75 264 ASP A C 1
ATOM 2150 O O . ASP A 1 264 ? -21.348 -33.115 -0.186 1.00 88.75 264 ASP A O 1
ATOM 2154 N N . PRO A 1 265 ? -22.136 -31.499 1.161 1.00 85.06 265 PRO A N 1
ATOM 2155 C CA . PRO A 1 265 ? -23.274 -31.160 0.303 1.00 85.06 265 PRO A CA 1
ATOM 2156 C C . PRO A 1 265 ? -22.892 -30.778 -1.132 1.00 85.06 265 PRO A C 1
ATOM 2158 O O . PRO A 1 265 ? -23.741 -30.857 -2.026 1.00 85.06 265 PRO A O 1
ATOM 2161 N N . THR A 1 266 ? -21.643 -30.379 -1.385 1.00 85.38 266 THR A N 1
ATOM 2162 C CA . THR A 1 266 ? -21.165 -30.042 -2.731 1.00 85.38 266 THR A CA 1
ATOM 2163 C C . THR A 1 266 ? -20.978 -31.266 -3.631 1.00 85.38 266 THR A C 1
ATOM 2165 O O . THR A 1 266 ? -20.987 -31.114 -4.856 1.00 85.38 266 THR A O 1
ATOM 2168 N N . LYS A 1 267 ? -20.863 -32.480 -3.065 1.00 87.25 267 LYS A N 1
ATOM 2169 C CA . LYS A 1 267 ? -20.713 -33.762 -3.788 1.00 87.25 267 LYS A CA 1
ATOM 2170 C C . LYS A 1 267 ? -19.573 -33.765 -4.811 1.00 87.25 267 LYS A C 1
ATOM 2172 O O . LYS A 1 267 ? -19.722 -34.251 -5.940 1.00 87.25 267 LYS A O 1
ATOM 2177 N N . PHE A 1 268 ? -18.426 -33.204 -4.434 1.00 89.00 268 PHE A N 1
ATOM 2178 C CA . PHE A 1 268 ? -17.247 -33.128 -5.303 1.00 89.00 268 PHE A CA 1
ATOM 2179 C C . PHE A 1 268 ? -16.702 -34.505 -5.692 1.00 89.00 268 PHE A C 1
ATOM 2181 O O . PHE A 1 268 ? -16.238 -34.684 -6.823 1.00 89.00 268 PHE A O 1
ATOM 2188 N N . LEU A 1 269 ? -16.802 -35.479 -4.787 1.00 89.88 269 LEU A N 1
ATOM 2189 C CA . LEU A 1 269 ? -16.451 -36.873 -5.027 1.00 89.88 269 LEU A CA 1
ATOM 2190 C C . LEU A 1 269 ? -17.696 -37.758 -4.979 1.00 89.88 269 LEU A C 1
ATOM 2192 O O . LEU A 1 269 ? -18.672 -37.448 -4.301 1.00 89.88 269 LEU A O 1
ATOM 2196 N N . SER A 1 270 ? -17.647 -38.879 -5.692 1.00 87.06 270 SER A N 1
ATOM 2197 C CA . SER A 1 270 ? -18.569 -39.990 -5.468 1.00 87.06 270 SER A CA 1
ATOM 2198 C C . SER A 1 270 ? -17.818 -41.312 -5.412 1.00 87.06 270 SER A C 1
ATOM 2200 O O . SER A 1 270 ? -16.923 -41.570 -6.233 1.00 87.06 270 SER A O 1
ATOM 2202 N N . LYS A 1 271 ? -18.160 -42.136 -4.421 1.00 85.00 271 LYS A N 1
ATOM 2203 C CA . LYS A 1 271 ? -17.545 -43.437 -4.174 1.00 85.00 271 LYS A CA 1
ATOM 2204 C C . LYS A 1 271 ? -18.461 -44.546 -4.669 1.00 85.00 271 LYS A C 1
ATOM 2206 O O . LYS A 1 271 ? -19.669 -44.546 -4.456 1.00 85.00 271 LYS A O 1
ATOM 2211 N N . SER A 1 272 ? -17.867 -45.526 -5.335 1.00 81.06 272 SER A N 1
ATOM 2212 C CA . SER A 1 272 ? -18.560 -46.771 -5.666 1.00 81.06 272 SER A CA 1
ATOM 2213 C C . SER A 1 272 ? -18.440 -47.758 -4.504 1.00 81.06 272 SER A C 1
ATOM 2215 O O . SER A 1 272 ? -17.339 -48.058 -4.036 1.00 81.06 272 SER A O 1
ATOM 2217 N N . TYR A 1 273 ? -19.578 -48.270 -4.035 1.00 67.50 273 TYR A N 1
ATOM 2218 C CA . TYR A 1 273 ? -19.630 -49.288 -2.989 1.00 67.50 273 TYR A CA 1
ATOM 2219 C C . TYR A 1 273 ? -19.480 -50.679 -3.628 1.00 67.50 273 TYR A C 1
ATOM 2221 O O . TYR A 1 273 ? -20.453 -51.290 -4.062 1.00 67.50 273 TYR A O 1
ATOM 2229 N N . GLY A 1 274 ? -18.237 -51.154 -3.737 1.00 66.19 274 GLY A N 1
ATOM 2230 C CA . GLY A 1 274 ? -17.877 -52.483 -4.245 1.00 66.19 274 GLY A CA 1
ATOM 2231 C C . GLY A 1 274 ? -16.569 -52.995 -3.628 1.00 66.19 274 GLY A C 1
ATOM 2232 O O . GLY A 1 274 ? -15.913 -52.273 -2.879 1.00 66.19 274 GLY A O 1
ATOM 2233 N N . THR A 1 275 ? -16.165 -54.233 -3.946 1.00 60.31 275 THR A N 1
ATOM 2234 C CA . THR A 1 275 ? -14.916 -54.854 -3.438 1.00 60.31 275 THR A CA 1
ATOM 2235 C C . THR A 1 275 ? -13.659 -54.072 -3.817 1.00 60.31 275 THR A C 1
ATOM 2237 O O . THR A 1 275 ? -12.685 -54.065 -3.069 1.00 60.31 275 THR A O 1
ATOM 2240 N N . MET A 1 276 ? -13.691 -53.369 -4.950 1.00 62.12 276 MET A N 1
ATOM 2241 C CA . MET A 1 276 ? -12.702 -52.361 -5.313 1.00 62.12 276 MET A CA 1
ATOM 2242 C C . MET A 1 276 ? -13.334 -50.981 -5.144 1.00 62.12 276 MET A C 1
ATOM 2244 O O . MET A 1 276 ? -14.120 -50.541 -5.979 1.00 62.12 276 MET A O 1
ATOM 2248 N N . CYS A 1 277 ? -13.025 -50.319 -4.030 1.00 73.38 277 CYS A N 1
ATOM 2249 C CA . CYS A 1 277 ? -13.468 -48.959 -3.749 1.00 73.38 277 CYS A CA 1
ATOM 2250 C C . CYS A 1 277 ? -12.862 -47.991 -4.779 1.00 73.38 277 CYS A C 1
ATOM 2252 O O . CYS A 1 277 ? -11.702 -47.582 -4.646 1.00 73.38 277 CYS A O 1
ATOM 2254 N N . ASN A 1 278 ? -13.650 -47.624 -5.792 1.00 86.00 278 ASN A N 1
ATOM 2255 C CA . ASN A 1 278 ? -13.258 -46.635 -6.792 1.00 86.00 278 ASN A CA 1
ATOM 2256 C C . ASN A 1 278 ? -13.912 -45.287 -6.502 1.00 86.00 278 ASN A C 1
ATOM 2258 O O . ASN A 1 278 ? -15.094 -45.222 -6.151 1.00 86.00 278 ASN A O 1
ATOM 2262 N N . ILE A 1 279 ? -13.139 -44.225 -6.700 1.00 88.25 279 ILE A N 1
ATOM 2263 C CA . ILE A 1 279 ? -13.522 -42.833 -6.470 1.00 88.25 279 ILE A CA 1
ATOM 2264 C C . ILE A 1 279 ? -13.598 -42.125 -7.816 1.00 88.25 279 ILE A C 1
ATOM 2266 O O . ILE A 1 279 ? -12.748 -42.326 -8.685 1.00 88.25 279 ILE A O 1
ATOM 2270 N N . THR A 1 280 ? -14.614 -41.289 -7.987 1.00 90.31 280 THR A N 1
ATOM 2271 C CA . THR A 1 280 ? -14.789 -40.447 -9.174 1.00 90.31 280 THR A CA 1
ATOM 2272 C C . THR A 1 280 ? -14.991 -38.993 -8.765 1.00 90.31 280 THR A C 1
ATOM 2274 O O . THR A 1 280 ? -15.609 -38.708 -7.739 1.00 90.31 280 THR A O 1
ATOM 2277 N N . VAL A 1 281 ? -14.453 -38.072 -9.562 1.00 90.69 281 VAL A N 1
ATOM 2278 C CA . VAL A 1 281 ? -14.544 -36.622 -9.355 1.00 90.69 281 VAL A CA 1
ATOM 2279 C C . VAL A 1 281 ? -15.642 -36.051 -10.246 1.00 90.69 281 VAL A C 1
ATOM 2281 O O . VAL A 1 281 ? -15.602 -36.213 -11.468 1.00 90.69 281 VAL A O 1
ATOM 2284 N N . ASN A 1 282 ? -16.593 -35.328 -9.658 1.00 91.38 282 ASN A N 1
ATOM 2285 C CA . ASN A 1 282 ? -17.729 -34.737 -10.365 1.00 91.38 282 ASN A CA 1
ATOM 2286 C C . ASN A 1 282 ? -17.394 -33.336 -10.906 1.00 91.38 282 ASN A C 1
ATOM 2288 O O . ASN A 1 282 ? -17.836 -32.323 -10.363 1.00 91.38 282 ASN A O 1
ATOM 2292 N N . PHE A 1 283 ? -16.637 -33.251 -12.007 1.00 89.88 283 PHE A N 1
ATOM 2293 C CA . PHE A 1 283 ? -16.224 -31.964 -12.592 1.00 89.88 283 PHE A CA 1
ATOM 2294 C C . PHE A 1 283 ? -17.393 -31.036 -12.934 1.00 89.88 283 PHE A C 1
ATOM 2296 O O . PHE A 1 283 ? -17.296 -29.833 -12.705 1.00 89.88 283 PHE A O 1
ATOM 2303 N N . LYS A 1 284 ? -18.506 -31.569 -13.452 1.00 89.00 284 LYS A N 1
ATOM 2304 C CA . LYS A 1 284 ? -19.691 -30.760 -13.780 1.00 89.00 284 LYS A CA 1
ATOM 2305 C C . LYS A 1 284 ? -20.264 -30.060 -12.546 1.00 89.00 284 LYS A C 1
ATOM 2307 O O . LYS A 1 284 ? -20.572 -28.875 -12.611 1.00 89.00 284 LYS A O 1
ATOM 2312 N N . GLN A 1 285 ? -20.383 -30.787 -11.437 1.00 88.94 285 GLN A N 1
ATOM 2313 C CA . GLN A 1 285 ? -20.919 -30.242 -10.193 1.00 88.94 285 GLN A CA 1
ATOM 2314 C C . GLN A 1 285 ? -19.966 -29.204 -9.598 1.00 88.94 285 GLN A C 1
ATOM 2316 O O . GLN A 1 285 ? -20.393 -28.106 -9.257 1.00 88.94 285 GLN A O 1
ATOM 2321 N N . ILE A 1 286 ? -18.668 -29.513 -9.573 1.00 90.00 286 ILE A N 1
ATOM 2322 C CA . ILE A 1 286 ? -17.625 -28.598 -9.098 1.00 90.00 286 ILE A CA 1
ATOM 2323 C C . ILE A 1 286 ? -17.645 -27.281 -9.884 1.00 90.00 286 ILE A C 1
ATOM 2325 O O . ILE A 1 286 ? -17.626 -26.207 -9.290 1.00 90.00 286 ILE A O 1
ATOM 2329 N N . ILE A 1 287 ? -17.708 -27.346 -11.218 1.00 88.00 287 ILE A N 1
ATOM 2330 C CA . ILE A 1 287 ? -17.741 -26.150 -12.071 1.00 88.00 287 ILE A CA 1
ATOM 2331 C C . ILE A 1 287 ? -19.007 -25.328 -11.812 1.00 88.00 287 ILE A C 1
ATOM 2333 O O . ILE A 1 287 ? -18.912 -24.106 -11.735 1.00 88.00 287 ILE A O 1
ATOM 2337 N N . ASN A 1 288 ? -20.163 -25.971 -11.631 1.00 87.81 288 ASN A N 1
ATOM 2338 C CA . ASN A 1 288 ? -21.397 -25.267 -11.286 1.00 87.81 288 ASN A CA 1
ATOM 2339 C C . ASN A 1 288 ? -21.265 -24.535 -9.941 1.00 87.81 288 ASN A C 1
ATOM 2341 O O . ASN A 1 288 ? -21.520 -23.339 -9.891 1.00 87.81 288 ASN A O 1
ATOM 2345 N N . CYS A 1 289 ? -20.759 -25.196 -8.893 1.00 88.81 289 CYS A N 1
ATOM 2346 C CA . CYS A 1 289 ? -20.548 -24.562 -7.586 1.00 88.81 289 CYS A CA 1
ATOM 2347 C C . CYS A 1 289 ? -19.544 -23.396 -7.643 1.00 88.81 289 CYS A C 1
ATOM 2349 O O . CYS A 1 289 ? -19.736 -22.371 -6.990 1.00 88.81 289 CYS A O 1
ATOM 2351 N N . LEU A 1 290 ? -18.473 -23.525 -8.435 1.00 88.88 290 LEU A N 1
ATOM 2352 C CA . LEU A 1 290 ? -17.509 -22.439 -8.639 1.00 88.88 290 LEU A CA 1
ATOM 2353 C C . LEU A 1 290 ? -18.146 -21.255 -9.371 1.00 88.88 290 LEU A C 1
ATOM 2355 O O . LEU A 1 290 ? -17.958 -20.112 -8.961 1.00 88.88 290 LEU A O 1
ATOM 2359 N N . ASN A 1 291 ? -18.918 -21.520 -10.425 1.00 87.94 291 ASN A N 1
ATOM 2360 C CA . ASN A 1 291 ? -19.645 -20.483 -11.150 1.00 87.94 291 ASN A CA 1
ATOM 2361 C C . ASN A 1 291 ? -20.664 -19.784 -10.243 1.00 87.94 291 ASN A C 1
ATOM 2363 O O . ASN A 1 291 ? -20.752 -18.560 -10.262 1.00 87.94 291 ASN A O 1
ATOM 2367 N N . ASP A 1 292 ? -21.371 -20.540 -9.405 1.00 87.31 292 ASP A N 1
ATOM 2368 C CA . ASP A 1 292 ? -22.312 -20.015 -8.419 1.00 87.31 292 ASP A CA 1
ATOM 2369 C C . ASP A 1 292 ? -21.646 -19.077 -7.416 1.00 87.31 292 ASP A C 1
ATOM 2371 O O . ASP A 1 292 ? -22.160 -17.988 -7.149 1.00 87.31 292 ASP A O 1
ATOM 2375 N N . SER A 1 293 ? -20.477 -19.469 -6.906 1.00 88.50 293 SER A N 1
ATOM 2376 C CA . SER A 1 293 ? -19.686 -18.636 -6.002 1.00 88.50 293 SER A CA 1
ATOM 2377 C C . SER A 1 293 ? -19.189 -17.359 -6.681 1.00 88.50 293 SER A C 1
ATOM 2379 O O . SER A 1 293 ? -19.169 -16.309 -6.039 1.00 88.50 293 SER A O 1
ATOM 2381 N N . ILE A 1 294 ? -18.788 -17.425 -7.954 1.00 89.75 294 ILE A N 1
ATOM 2382 C CA . ILE A 1 294 ? -18.345 -16.248 -8.715 1.00 89.75 294 ILE A CA 1
ATOM 2383 C C . ILE A 1 294 ? -19.517 -15.286 -8.927 1.00 89.75 294 ILE A C 1
ATOM 2385 O O . ILE A 1 294 ? -19.362 -14.087 -8.706 1.00 89.75 294 ILE A O 1
ATOM 2389 N N . MET A 1 295 ? -20.692 -15.795 -9.307 1.00 88.44 295 MET A N 1
ATOM 2390 C CA . MET A 1 295 ? -21.891 -14.970 -9.489 1.00 88.44 295 MET A CA 1
ATOM 2391 C C . MET A 1 295 ? -22.273 -14.245 -8.195 1.00 88.44 295 MET A C 1
ATOM 2393 O O . MET A 1 295 ? -22.517 -13.041 -8.224 1.00 88.44 295 MET A O 1
ATOM 2397 N N . ASP A 1 296 ? -22.247 -14.940 -7.056 1.00 89.88 296 ASP A N 1
ATOM 2398 C CA . ASP A 1 296 ? -22.556 -14.335 -5.756 1.00 89.88 296 ASP A CA 1
ATOM 2399 C C . ASP A 1 296 ? -21.588 -13.205 -5.395 1.00 89.88 296 ASP A C 1
ATOM 2401 O O . ASP A 1 296 ? -22.012 -12.176 -4.869 1.00 89.88 296 ASP A O 1
ATOM 2405 N N . GLN A 1 297 ? -20.297 -13.382 -5.688 1.00 90.81 297 GLN A N 1
ATOM 2406 C CA . GLN A 1 297 ? -19.274 -12.362 -5.452 1.00 90.81 297 GLN A CA 1
ATOM 2407 C C . GLN A 1 297 ? -19.457 -11.148 -6.364 1.00 90.81 297 GLN A C 1
ATOM 2409 O O . GLN A 1 297 ? -19.327 -10.017 -5.904 1.00 90.81 297 GLN A O 1
ATOM 2414 N N . VAL A 1 298 ? -19.792 -11.363 -7.639 1.00 90.94 298 VAL A N 1
ATOM 2415 C CA . VAL A 1 298 ? -20.057 -10.267 -8.584 1.00 90.94 298 VAL A CA 1
ATOM 2416 C C . VAL A 1 298 ? -21.286 -9.468 -8.153 1.00 90.94 298 VAL A C 1
ATOM 2418 O O . VAL A 1 298 ? -21.239 -8.239 -8.154 1.00 90.94 298 VAL A O 1
ATOM 2421 N N . VAL A 1 299 ? -22.363 -10.146 -7.746 1.00 91.62 299 VAL A N 1
ATOM 2422 C CA . VAL A 1 299 ? -23.587 -9.486 -7.266 1.00 91.62 299 VAL A CA 1
ATOM 2423 C C . VAL A 1 299 ? -23.329 -8.737 -5.957 1.00 91.62 299 VAL A C 1
ATOM 2425 O O . VAL A 1 299 ? -23.752 -7.591 -5.842 1.00 91.62 299 VAL A O 1
ATOM 2428 N N . SER A 1 300 ? -22.595 -9.333 -5.009 1.00 93.62 300 SER A N 1
ATOM 2429 C CA . SER A 1 300 ? -22.200 -8.659 -3.760 1.00 93.62 300 SER A CA 1
ATOM 2430 C C . SER A 1 300 ? -21.381 -7.395 -4.037 1.00 93.62 300 SER A C 1
ATOM 2432 O O . SER A 1 300 ? -21.691 -6.331 -3.505 1.00 93.62 300 SER A O 1
ATOM 2434 N N . TYR A 1 301 ? -20.392 -7.473 -4.932 1.00 92.50 301 TYR A N 1
ATOM 2435 C CA . TYR A 1 301 ? -19.534 -6.334 -5.252 1.00 92.50 301 TYR A CA 1
ATOM 2436 C C . TYR A 1 301 ? -20.283 -5.202 -5.971 1.00 92.50 301 TYR A C 1
ATOM 2438 O O . TYR A 1 301 ? -20.018 -4.032 -5.708 1.00 92.50 301 TYR A O 1
ATOM 2446 N N . LYS A 1 302 ? -21.212 -5.530 -6.881 1.00 89.75 302 LYS A N 1
ATOM 2447 C CA . LYS A 1 302 ? -21.950 -4.528 -7.670 1.00 89.75 302 LYS A CA 1
ATOM 2448 C C . LYS A 1 302 ? -23.145 -3.920 -6.942 1.00 89.75 302 LYS A C 1
ATOM 2450 O O . LYS A 1 302 ? -23.369 -2.723 -7.067 1.00 89.75 302 LYS A O 1
ATOM 2455 N N . PHE A 1 303 ? -23.916 -4.741 -6.233 1.00 90.69 303 PHE A N 1
ATOM 2456 C CA . PHE A 1 303 ? -25.236 -4.376 -5.701 1.00 90.69 303 PHE A CA 1
ATOM 2457 C C . PHE A 1 303 ? -25.334 -4.522 -4.174 1.00 90.69 303 PHE A C 1
ATOM 2459 O O . PHE A 1 303 ? -26.409 -4.337 -3.602 1.00 90.69 303 PHE A O 1
ATOM 2466 N N . GLY A 1 304 ? -24.239 -4.887 -3.503 1.00 91.62 304 GLY A N 1
ATOM 2467 C CA . GLY A 1 304 ? -24.167 -5.059 -2.054 1.00 91.62 304 GLY A CA 1
ATOM 2468 C C . GLY A 1 304 ? -24.613 -6.436 -1.543 1.00 91.62 304 GLY A C 1
ATOM 2469 O O . GLY A 1 304 ? -25.199 -7.262 -2.248 1.00 91.62 304 GLY A O 1
ATOM 2470 N N . GLU A 1 305 ? -24.351 -6.683 -0.257 1.00 92.56 305 GLU A N 1
ATOM 2471 C CA . GLU A 1 305 ? -24.616 -7.970 0.405 1.00 92.56 305 GLU A CA 1
ATOM 2472 C C . GLU A 1 305 ? -26.114 -8.309 0.523 1.00 92.56 305 GLU A C 1
ATOM 2474 O O . GLU A 1 305 ? -26.491 -9.481 0.419 1.00 92.56 305 GLU A O 1
ATOM 2479 N N . SER A 1 306 ? -26.985 -7.306 0.695 1.00 90.81 306 SER A N 1
ATOM 2480 C CA . SER A 1 306 ? -28.446 -7.495 0.727 1.00 90.81 306 SER A CA 1
ATOM 2481 C C . SER A 1 306 ? -28.961 -8.076 -0.597 1.00 90.81 306 SER A C 1
ATOM 2483 O O . SER A 1 306 ? -29.701 -9.063 -0.604 1.00 90.81 306 SER A O 1
ATOM 2485 N N . SER A 1 307 ? -28.498 -7.536 -1.727 1.00 91.50 307 SER A N 1
ATOM 2486 C CA . SER A 1 307 ? -28.828 -8.022 -3.073 1.00 91.50 307 SER A CA 1
ATOM 2487 C C . SER A 1 307 ? -28.294 -9.426 -3.324 1.00 91.50 307 SER A C 1
ATOM 2489 O O . SER A 1 307 ? -29.008 -10.277 -3.856 1.00 91.50 307 SER A O 1
ATOM 2491 N N . ALA A 1 308 ? -27.066 -9.713 -2.880 1.00 92.12 308 ALA A N 1
ATOM 2492 C CA . ALA A 1 308 ? -26.490 -11.051 -2.979 1.00 92.12 308 ALA A CA 1
ATOM 2493 C C . ALA A 1 308 ? -27.305 -12.084 -2.185 1.00 92.12 308 ALA A C 1
ATOM 2495 O O . ALA A 1 308 ? -27.500 -13.207 -2.648 1.00 92.12 308 ALA A O 1
ATOM 2496 N N . ARG A 1 309 ? -27.848 -11.712 -1.020 1.00 91.00 309 ARG A N 1
ATOM 2497 C CA . ARG A 1 309 ? -28.727 -12.588 -0.232 1.00 91.00 309 ARG A CA 1
ATOM 2498 C C . ARG A 1 309 ? -30.041 -12.894 -0.956 1.00 91.00 309 ARG A C 1
ATOM 2500 O O . ARG A 1 309 ? -30.429 -14.060 -1.013 1.00 91.00 309 ARG A O 1
ATOM 2507 N N . LEU A 1 310 ? -30.690 -11.886 -1.547 1.00 90.25 310 LEU A N 1
ATOM 2508 C CA . LEU A 1 310 ? -31.904 -12.062 -2.365 1.00 90.25 310 LEU A CA 1
ATOM 2509 C C . LEU A 1 310 ? -31.638 -12.946 -3.587 1.00 90.25 310 LEU A C 1
ATOM 2511 O O . LEU A 1 310 ? -32.418 -13.848 -3.900 1.00 90.25 310 LEU A O 1
ATOM 2515 N N . PHE A 1 311 ? -30.506 -12.722 -4.249 1.00 91.75 311 PHE A N 1
ATOM 2516 C CA . PHE A 1 311 ? -30.062 -13.509 -5.392 1.00 91.75 311 PHE A CA 1
ATOM 2517 C C . PHE A 1 311 ? -29.862 -14.986 -5.012 1.00 91.75 311 PHE A C 1
ATOM 2519 O O . PHE A 1 311 ? -30.436 -15.872 -5.650 1.00 91.75 311 PHE A O 1
ATOM 2526 N N . ARG A 1 312 ? -29.160 -15.268 -3.903 1.00 90.62 312 ARG A N 1
ATOM 2527 C CA . ARG A 1 312 ? -28.984 -16.634 -3.369 1.00 90.62 312 ARG A CA 1
ATOM 2528 C C . ARG A 1 312 ? -30.318 -17.295 -3.002 1.00 90.62 312 ARG A C 1
ATOM 2530 O O . ARG A 1 312 ? -30.519 -18.463 -3.332 1.00 90.62 312 ARG A O 1
ATOM 2537 N N . ALA A 1 313 ? -31.230 -16.560 -2.362 1.00 89.12 313 ALA A N 1
ATOM 2538 C CA . ALA A 1 313 ? -32.557 -17.057 -1.981 1.00 89.12 313 ALA A CA 1
ATOM 2539 C C . ALA A 1 313 ? -33.438 -17.395 -3.199 1.00 89.12 313 ALA A C 1
ATOM 2541 O O . ALA A 1 313 ? -34.208 -18.359 -3.170 1.00 89.12 313 ALA A O 1
ATOM 2542 N N . THR A 1 314 ? -33.297 -16.634 -4.286 1.00 89.38 314 THR A N 1
ATOM 2543 C CA . THR A 1 314 ? -33.994 -16.904 -5.552 1.00 89.38 314 THR A CA 1
ATOM 2544 C C . THR A 1 314 ? -33.418 -18.139 -6.245 1.00 89.38 314 THR A C 1
ATOM 2546 O O . THR A 1 314 ? -34.173 -18.973 -6.748 1.00 89.38 314 THR A O 1
ATOM 2549 N N . ARG A 1 315 ? -32.089 -18.314 -6.213 1.00 88.12 315 ARG A N 1
ATOM 2550 C CA . ARG A 1 315 ? -31.412 -19.484 -6.795 1.00 88.12 315 ARG A CA 1
ATOM 2551 C C . ARG A 1 315 ? -31.827 -20.796 -6.133 1.00 88.12 315 ARG A C 1
ATOM 2553 O O . ARG A 1 315 ? -32.100 -21.768 -6.831 1.00 88.12 315 ARG A O 1
ATOM 2560 N N . SER A 1 316 ? -31.913 -20.831 -4.802 1.00 84.44 316 SER A N 1
ATOM 2561 C CA . SER A 1 316 ? -32.241 -22.062 -4.067 1.00 84.44 316 SER A CA 1
ATOM 2562 C C . SER A 1 316 ? -33.678 -22.544 -4.293 1.00 84.44 316 SER A C 1
ATOM 2564 O O . SER A 1 316 ? -33.917 -23.749 -4.340 1.00 84.44 316 SER A O 1
ATOM 2566 N N . ASN A 1 317 ? -34.629 -21.626 -4.486 1.00 79.19 317 ASN A N 1
ATOM 2567 C CA . ASN A 1 317 ? -36.060 -21.943 -4.555 1.00 79.19 317 ASN A CA 1
ATOM 2568 C C . ASN A 1 317 ? -36.649 -21.947 -5.980 1.00 79.19 317 ASN A C 1
ATOM 2570 O O . ASN A 1 317 ? -37.827 -22.259 -6.150 1.00 79.19 317 ASN A O 1
ATOM 2574 N N . LYS A 1 318 ? -35.831 -21.651 -7.001 1.00 76.44 318 LYS A N 1
ATOM 2575 C CA . LYS A 1 318 ? -36.136 -21.595 -8.448 1.00 76.44 318 LYS A CA 1
ATOM 2576 C C . LYS A 1 318 ? -37.208 -20.585 -8.882 1.00 76.44 318 LYS A C 1
ATOM 2578 O O . LYS A 1 318 ? -36.938 -19.831 -9.805 1.00 76.44 318 LYS A O 1
ATOM 2583 N N . LEU A 1 319 ? -38.396 -20.576 -8.277 1.00 85.81 319 LEU A N 1
ATOM 2584 C CA . LEU A 1 319 ? -39.522 -19.693 -8.610 1.00 85.81 319 LEU A CA 1
ATOM 2585 C C . LEU A 1 319 ? -40.154 -19.168 -7.316 1.00 85.81 319 LEU A C 1
ATOM 2587 O O . LEU A 1 319 ? -40.753 -19.938 -6.563 1.00 85.81 319 LEU A O 1
ATOM 2591 N N . LEU A 1 320 ? -40.038 -17.864 -7.060 1.00 87.00 320 LEU A N 1
ATOM 2592 C CA . LEU A 1 320 ? -40.566 -17.232 -5.846 1.00 87.00 320 LEU A CA 1
ATOM 2593 C C . LEU A 1 320 ? -41.432 -16.010 -6.147 1.00 87.00 320 LEU A C 1
ATOM 2595 O O . LEU A 1 320 ? -41.104 -15.191 -7.000 1.00 87.00 320 LEU A O 1
ATOM 2599 N N . GLU A 1 321 ? -42.507 -15.859 -5.379 1.00 87.12 321 GLU A N 1
ATOM 2600 C CA . GLU A 1 321 ? -43.232 -14.592 -5.257 1.00 87.12 321 GLU A CA 1
ATOM 2601 C C . GLU A 1 321 ? -42.462 -13.628 -4.346 1.00 87.12 321 GLU A C 1
ATOM 2603 O O . GLU A 1 321 ? -41.723 -14.057 -3.455 1.00 87.12 321 GLU A O 1
ATOM 2608 N N . LEU A 1 322 ? -42.683 -12.324 -4.523 1.00 86.69 322 LEU A N 1
ATOM 2609 C CA . LEU A 1 322 ? -41.983 -11.275 -3.779 1.00 86.69 322 LEU A CA 1
ATOM 2610 C C . LEU A 1 322 ? -42.110 -11.423 -2.249 1.00 86.69 322 LEU A C 1
ATOM 2612 O O . LEU A 1 322 ? -41.114 -11.291 -1.544 1.00 86.69 322 LEU A O 1
ATOM 2616 N N . GLU A 1 323 ? -43.298 -11.765 -1.738 1.00 85.56 323 GLU A N 1
ATOM 2617 C CA . GLU A 1 323 ? -43.536 -11.951 -0.294 1.00 85.56 323 GLU A CA 1
ATOM 2618 C C . GLU A 1 323 ? -42.722 -13.119 0.286 1.00 85.56 323 GLU A C 1
ATOM 2620 O O . GLU A 1 323 ? -42.150 -13.025 1.372 1.00 85.56 323 GLU A O 1
ATOM 2625 N N . ARG A 1 324 ? -42.611 -14.227 -0.456 1.00 86.00 324 ARG A N 1
ATOM 2626 C CA . ARG A 1 324 ? -41.793 -15.378 -0.041 1.00 86.00 324 ARG A CA 1
ATOM 2627 C C . ARG A 1 324 ? -40.302 -15.076 -0.136 1.00 86.00 324 ARG A C 1
ATOM 2629 O O . ARG A 1 324 ? -39.520 -15.541 0.692 1.00 86.00 324 ARG A O 1
ATOM 2636 N N . LEU A 1 325 ? -39.905 -14.291 -1.130 1.00 85.56 325 LEU A N 1
ATOM 2637 C CA . LEU A 1 325 ? -38.530 -13.839 -1.317 1.00 85.56 325 LEU A CA 1
ATOM 2638 C C . LEU A 1 325 ? -38.095 -12.943 -0.142 1.00 85.56 325 LEU A C 1
ATOM 2640 O O . LEU A 1 325 ? -37.030 -13.147 0.434 1.00 85.56 325 LEU A O 1
ATOM 2644 N N . GLN A 1 326 ? -38.982 -12.052 0.306 1.00 87.00 326 GLN A N 1
ATOM 2645 C CA . GLN A 1 326 ? -38.804 -11.250 1.516 1.00 87.00 326 GLN A CA 1
ATOM 2646 C C . GLN A 1 326 ? -38.605 -12.126 2.767 1.00 87.00 326 GLN A C 1
ATOM 2648 O O . GLN A 1 326 ? -37.638 -11.946 3.509 1.00 87.00 326 GLN A O 1
ATOM 2653 N N . GLN A 1 327 ? -39.502 -13.092 2.994 1.00 87.81 327 GLN A N 1
ATOM 2654 C CA . GLN A 1 327 ? -39.458 -13.974 4.169 1.00 87.81 327 GLN A CA 1
ATOM 2655 C C . GLN A 1 327 ? -38.199 -14.848 4.200 1.00 87.81 327 GLN A C 1
ATOM 2657 O O . GLN A 1 327 ? -37.602 -15.030 5.257 1.00 87.81 327 GLN A O 1
ATOM 2662 N N . THR A 1 328 ? -37.776 -15.367 3.046 1.00 87.00 328 THR A N 1
ATOM 2663 C CA . THR A 1 328 ? -36.585 -16.228 2.941 1.00 87.00 328 THR A CA 1
ATOM 2664 C C . THR A 1 328 ? -35.277 -15.453 3.071 1.00 87.00 328 THR A C 1
ATOM 2666 O O . THR A 1 328 ? -34.326 -15.969 3.652 1.00 87.00 328 THR A O 1
ATOM 2669 N N . ALA A 1 329 ? -35.214 -14.217 2.569 1.00 87.19 329 ALA A N 1
ATOM 2670 C CA . ALA A 1 329 ? -34.018 -13.383 2.669 1.00 87.19 329 ALA A CA 1
ATOM 2671 C C . ALA A 1 329 ? -33.916 -12.600 3.991 1.00 87.19 329 ALA A C 1
ATOM 2673 O O . ALA A 1 329 ? -32.837 -12.090 4.308 1.00 87.19 329 ALA A O 1
ATOM 2674 N N . LEU A 1 330 ? -35.005 -12.516 4.768 1.00 89.81 330 LEU A N 1
ATOM 2675 C CA . LEU A 1 330 ? -35.105 -11.713 5.994 1.00 89.81 330 LEU A CA 1
ATOM 2676 C C . LEU A 1 330 ? -34.747 -10.237 5.745 1.00 89.81 330 LEU A C 1
ATOM 2678 O O . LEU A 1 330 ? -33.972 -9.638 6.490 1.00 89.81 330 LEU A O 1
ATOM 2682 N N . ILE A 1 331 ? -35.291 -9.667 4.666 1.00 90.81 331 ILE A N 1
ATOM 2683 C CA . ILE A 1 331 ? -35.088 -8.264 4.270 1.00 90.81 331 ILE A CA 1
ATOM 2684 C C . ILE A 1 331 ? -36.426 -7.516 4.381 1.00 90.81 331 ILE A C 1
ATOM 2686 O O . ILE A 1 331 ? -37.469 -8.103 4.092 1.00 90.81 331 ILE A O 1
ATOM 2690 N N . PRO A 1 332 ? -36.456 -6.242 4.811 1.00 91.94 332 PRO A N 1
ATOM 2691 C CA . PRO A 1 332 ? -37.685 -5.449 4.835 1.00 91.94 332 PRO A CA 1
ATOM 2692 C C . PRO A 1 332 ? -38.365 -5.355 3.455 1.00 91.94 332 PRO A C 1
ATOM 2694 O O . PRO A 1 332 ? -37.695 -5.305 2.426 1.00 91.94 332 PRO A O 1
ATOM 2697 N N . ASP A 1 333 ? -39.700 -5.272 3.416 1.00 85.75 333 ASP A N 1
ATOM 2698 C CA . ASP A 1 333 ? -40.489 -5.237 2.164 1.00 85.75 333 ASP A CA 1
ATOM 2699 C C . ASP A 1 333 ? -40.074 -4.089 1.226 1.00 85.75 333 ASP A C 1
ATOM 2701 O O . ASP A 1 333 ? -39.840 -4.289 0.032 1.00 85.75 333 ASP A O 1
ATOM 2705 N N . ARG A 1 334 ? -39.910 -2.878 1.777 1.00 89.19 334 ARG A N 1
ATOM 2706 C CA . ARG A 1 334 ? -39.519 -1.692 0.998 1.00 89.19 334 ARG A CA 1
ATOM 2707 C C . ARG A 1 334 ? -38.169 -1.883 0.304 1.00 89.19 334 ARG A C 1
ATOM 2709 O O . ARG A 1 334 ? -38.039 -1.531 -0.863 1.00 89.19 334 ARG A O 1
ATOM 2716 N N . GLU A 1 335 ? -37.201 -2.450 1.016 1.00 89.88 335 GLU A N 1
ATOM 2717 C CA . GLU A 1 335 ? -35.854 -2.714 0.505 1.00 89.88 335 GLU A CA 1
ATOM 2718 C C . GLU A 1 335 ? -35.859 -3.896 -0.478 1.00 89.88 335 GLU A C 1
ATOM 2720 O O . GLU A 1 335 ? -35.253 -3.840 -1.542 1.00 89.88 335 GLU A O 1
ATOM 2725 N N . THR A 1 336 ? -36.642 -4.940 -0.204 1.00 90.00 336 THR A N 1
ATOM 2726 C CA . THR A 1 336 ? -36.798 -6.086 -1.113 1.00 90.00 336 THR A CA 1
ATOM 2727 C C . THR A 1 336 ? -37.313 -5.638 -2.484 1.00 90.00 336 THR A C 1
ATOM 2729 O O . THR A 1 336 ? -36.792 -6.067 -3.513 1.00 90.00 336 THR A O 1
ATOM 2732 N N . LYS A 1 337 ? -38.288 -4.720 -2.529 1.00 90.00 337 LYS A N 1
ATOM 2733 C CA . LYS A 1 337 ? -38.823 -4.143 -3.777 1.00 90.00 337 LYS A CA 1
ATOM 2734 C C . LYS A 1 337 ? -37.785 -3.351 -4.565 1.00 90.00 337 LYS A C 1
ATOM 2736 O O . LYS A 1 337 ? -37.712 -3.498 -5.785 1.00 90.00 337 LYS A O 1
ATOM 2741 N N . THR A 1 338 ? -36.982 -2.525 -3.897 1.00 91.31 338 THR A N 1
ATOM 2742 C CA . THR A 1 338 ? -35.945 -1.731 -4.573 1.00 91.31 338 THR A CA 1
ATOM 2743 C C . THR A 1 338 ? -34.851 -2.627 -5.138 1.00 91.31 338 THR A C 1
ATOM 2745 O O . THR A 1 338 ? -34.525 -2.512 -6.316 1.00 91.31 338 THR A O 1
ATOM 2748 N N . LEU A 1 339 ? -34.362 -3.582 -4.343 1.00 90.75 339 LEU A N 1
ATOM 2749 C CA . LEU A 1 339 ? -33.267 -4.466 -4.743 1.00 90.75 339 LEU A CA 1
ATOM 2750 C C . LEU A 1 339 ? -33.686 -5.453 -5.841 1.00 90.75 339 LEU A C 1
ATOM 2752 O O . LEU A 1 339 ? -32.945 -5.676 -6.795 1.00 90.75 339 LEU A O 1
ATOM 2756 N N . THR A 1 340 ? -34.895 -6.019 -5.765 1.00 90.69 340 THR A N 1
ATOM 2757 C CA . THR A 1 340 ? -35.414 -6.885 -6.842 1.00 90.69 340 THR A CA 1
ATOM 2758 C C . THR A 1 340 ? -35.615 -6.117 -8.146 1.00 90.69 340 THR A C 1
ATOM 2760 O O . THR A 1 340 ? -35.323 -6.656 -9.213 1.00 90.69 340 THR A O 1
ATOM 2763 N N . SER A 1 341 ? -36.047 -4.854 -8.074 1.00 88.50 341 SER A N 1
ATOM 2764 C CA . SER A 1 341 ? -36.160 -3.982 -9.249 1.00 88.50 341 SER A CA 1
ATOM 2765 C C . SER A 1 341 ? -34.790 -3.673 -9.856 1.00 88.50 341 SER A C 1
ATOM 2767 O O . SER A 1 341 ? -34.630 -3.744 -11.071 1.00 88.50 341 SER A O 1
ATOM 2769 N N . GLU A 1 342 ? -33.787 -3.379 -9.030 1.00 92.25 342 GLU A N 1
ATOM 2770 C CA . GLU A 1 342 ? -32.419 -3.098 -9.477 1.00 92.25 342 GLU A CA 1
ATOM 2771 C C . GLU A 1 342 ? -31.763 -4.315 -10.143 1.00 92.25 342 GLU A C 1
ATOM 2773 O O . GLU A 1 342 ? -31.200 -4.208 -11.236 1.00 92.25 342 GLU A O 1
ATOM 2778 N N . LEU A 1 343 ? -31.899 -5.497 -9.537 1.00 91.12 343 LEU A N 1
ATOM 2779 C CA . LEU A 1 343 ? -31.406 -6.750 -10.108 1.00 91.12 343 LEU A CA 1
ATOM 2780 C C . LEU A 1 343 ? -32.134 -7.114 -11.410 1.00 91.12 343 LEU A C 1
ATOM 2782 O O . LEU A 1 343 ? -31.504 -7.610 -12.342 1.00 91.12 343 LEU A O 1
ATOM 2786 N N . PHE A 1 344 ? -33.438 -6.845 -11.505 1.00 90.50 344 PHE A N 1
ATOM 2787 C CA . PHE A 1 344 ? -34.209 -7.050 -12.733 1.00 90.50 344 PHE A CA 1
ATOM 2788 C C . PHE A 1 344 ? -33.768 -6.102 -13.859 1.00 90.50 344 PHE A C 1
ATOM 2790 O O . PHE A 1 344 ? -33.531 -6.557 -14.974 1.00 90.50 344 PHE A O 1
ATOM 2797 N N . MET A 1 345 ? -33.579 -4.808 -13.570 1.00 88.81 345 MET A N 1
ATOM 2798 C CA . MET A 1 345 ? -33.128 -3.815 -14.560 1.00 88.81 345 MET A CA 1
ATOM 2799 C C . MET A 1 345 ? -31.757 -4.148 -15.160 1.00 88.81 345 MET A C 1
ATOM 2801 O O . MET A 1 345 ? -31.489 -3.818 -16.312 1.00 88.81 345 MET A O 1
ATOM 2805 N N . ASN A 1 346 ? -30.898 -4.818 -14.389 1.00 86.81 346 ASN A N 1
ATOM 2806 C CA . ASN A 1 346 ? -29.576 -5.258 -14.829 1.00 86.81 346 ASN A CA 1
ATOM 2807 C C . ASN A 1 346 ? -29.557 -6.702 -15.377 1.00 86.81 346 ASN A C 1
ATOM 2809 O O . ASN A 1 346 ? -28.476 -7.257 -15.547 1.00 86.81 346 ASN A O 1
ATOM 2813 N N . ASN A 1 347 ? -30.720 -7.314 -15.642 1.00 87.38 347 ASN A N 1
ATOM 2814 C CA . ASN A 1 347 ? -30.900 -8.694 -16.131 1.00 87.38 347 ASN A CA 1
ATOM 2815 C C . ASN A 1 347 ? -30.411 -9.818 -15.195 1.00 87.38 347 ASN A C 1
ATOM 2817 O O . ASN A 1 347 ? -30.365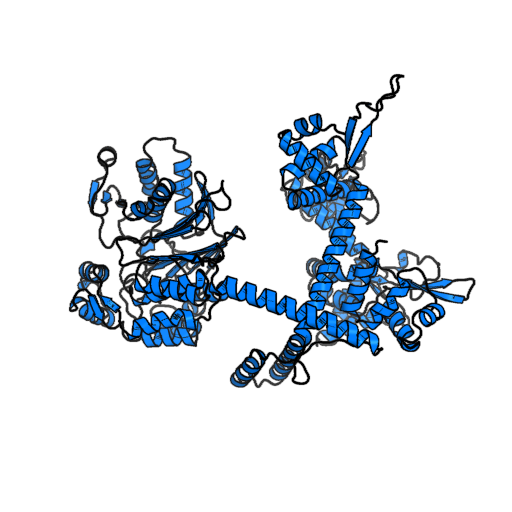 -10.976 -15.606 1.00 87.38 347 ASN A O 1
ATOM 2821 N N . TYR A 1 348 ? -30.119 -9.528 -13.922 1.00 88.12 348 TYR A N 1
ATOM 2822 C CA . TYR A 1 348 ? -29.731 -10.548 -12.937 1.00 88.12 348 TYR A CA 1
ATOM 2823 C C . TYR A 1 348 ? -30.922 -11.388 -12.460 1.00 88.12 348 TYR A C 1
ATOM 2825 O O . TYR A 1 348 ? -30.735 -12.538 -12.076 1.00 88.12 348 TYR A O 1
ATOM 2833 N N . LEU A 1 349 ? -32.140 -10.837 -12.508 1.00 89.19 349 LEU A N 1
ATOM 2834 C CA . LEU A 1 349 ? -33.400 -11.529 -12.213 1.00 89.19 349 LEU A CA 1
ATOM 2835 C C . LEU A 1 349 ? -34.319 -11.525 -13.435 1.00 89.19 349 LEU A C 1
ATOM 2837 O O . LEU A 1 349 ? -34.385 -10.542 -14.168 1.00 89.19 349 LEU A O 1
ATOM 2841 N N . GLN A 1 350 ? -35.083 -12.601 -13.611 1.00 89.38 350 GLN A N 1
ATOM 2842 C CA . GLN A 1 350 ? -36.150 -12.702 -14.606 1.00 89.38 350 GLN A CA 1
ATOM 2843 C C . GLN A 1 350 ? -37.503 -12.844 -13.922 1.00 89.38 350 GLN A C 1
ATOM 2845 O O . GLN A 1 350 ? -37.604 -13.391 -12.823 1.00 89.38 350 GLN A O 1
ATOM 2850 N N . VAL A 1 351 ? -38.542 -12.339 -14.584 1.00 89.50 351 VAL A N 1
ATOM 2851 C CA . VAL A 1 351 ? -39.912 -12.354 -14.074 1.00 89.50 351 VAL A CA 1
ATOM 2852 C C . VAL A 1 351 ? -40.795 -13.146 -15.025 1.00 89.50 351 VAL A C 1
ATOM 2854 O O . VAL A 1 351 ? -40.910 -12.818 -16.204 1.00 89.50 351 VAL A O 1
ATOM 2857 N N . GLN A 1 352 ? -41.459 -14.166 -14.491 1.00 88.44 352 GLN A N 1
ATOM 2858 C CA . GLN A 1 352 ? -42.478 -14.937 -15.184 1.00 88.44 352 GLN A CA 1
ATOM 2859 C C . GLN A 1 352 ? -43.866 -14.465 -14.737 1.00 88.44 352 GLN A C 1
ATOM 2861 O O . GLN A 1 352 ? -44.238 -14.609 -13.572 1.00 88.44 352 GLN A O 1
ATOM 2866 N N . GLU A 1 353 ? -44.640 -13.910 -15.673 1.00 87.19 353 GLU A N 1
ATOM 2867 C CA . GLU A 1 353 ? -46.035 -13.530 -15.440 1.00 87.19 353 GLU A CA 1
ATOM 2868 C C . GLU A 1 353 ? -46.949 -14.762 -15.573 1.00 87.19 353 GLU A C 1
ATOM 2870 O O . GLU A 1 353 ? -46.987 -15.417 -16.617 1.00 87.19 353 GLU A O 1
ATOM 2875 N N . LEU A 1 354 ? -47.726 -15.060 -14.532 1.00 83.62 354 LEU A N 1
ATOM 2876 C CA . LEU A 1 354 ? -48.799 -16.051 -14.561 1.00 83.62 354 LEU A CA 1
ATOM 2877 C C . LEU A 1 354 ? -50.156 -15.349 -14.529 1.00 83.62 354 LEU A C 1
ATOM 2879 O O . LEU A 1 354 ? -50.559 -14.774 -13.515 1.00 83.62 354 LEU A O 1
ATOM 2883 N N . ARG A 1 355 ? -50.882 -15.430 -15.647 1.00 78.62 355 ARG A N 1
ATOM 2884 C CA . ARG A 1 355 ? -52.235 -14.878 -15.779 1.00 78.62 355 ARG A CA 1
ATOM 2885 C C . ARG A 1 355 ? -53.274 -15.884 -15.305 1.00 78.62 355 ARG A C 1
ATOM 2887 O O . ARG A 1 355 ? -53.261 -17.042 -15.720 1.00 78.62 355 ARG A O 1
ATOM 2894 N N . LYS A 1 356 ? -54.212 -15.435 -14.470 1.00 73.00 356 LYS A N 1
ATOM 2895 C CA . LYS A 1 356 ? -55.396 -16.232 -14.130 1.00 73.00 356 LYS A CA 1
ATOM 2896 C C . LYS A 1 356 ? -56.308 -16.367 -15.360 1.00 73.00 356 LYS A C 1
ATOM 2898 O O . LYS A 1 356 ? -56.513 -15.374 -16.057 1.00 73.00 356 LYS A O 1
ATOM 2903 N N . PRO A 1 357 ? -56.874 -17.556 -15.639 1.00 64.12 357 PRO A N 1
ATOM 2904 C CA . PRO A 1 357 ? -57.842 -17.715 -16.719 1.00 64.12 357 PRO A CA 1
ATOM 2905 C C . PRO A 1 357 ? -59.081 -16.845 -16.449 1.00 64.12 357 PRO A C 1
ATOM 2907 O O . PRO A 1 357 ? -59.635 -16.872 -15.350 1.00 64.12 357 PRO A O 1
ATOM 2910 N N . ASN A 1 358 ? -59.486 -16.052 -17.447 1.00 59.34 358 ASN A N 1
ATOM 2911 C CA . ASN A 1 358 ? -60.546 -15.047 -17.331 1.00 59.34 358 ASN A CA 1
ATOM 2912 C C . ASN A 1 358 ? -61.884 -15.653 -16.875 1.00 59.34 358 ASN A C 1
ATOM 2914 O O . ASN A 1 358 ? -62.469 -16.494 -17.562 1.00 59.34 358 ASN A O 1
ATOM 2918 N N . THR A 1 359 ? -62.438 -15.134 -15.778 1.00 54.06 359 THR A N 1
ATOM 2919 C CA . THR A 1 359 ? -63.884 -15.156 -15.550 1.00 54.06 359 THR A CA 1
ATOM 2920 C C . THR A 1 359 ? -64.554 -14.316 -16.639 1.00 54.06 359 THR A C 1
ATOM 2922 O O . THR A 1 359 ? -64.162 -13.184 -16.916 1.00 54.06 359 THR A O 1
ATOM 2925 N N . ARG A 1 360 ? -65.543 -14.910 -17.311 1.00 50.53 360 ARG A N 1
ATOM 2926 C CA . ARG A 1 360 ? -66.318 -14.320 -18.410 1.00 50.53 360 ARG A CA 1
ATOM 2927 C C . ARG A 1 360 ? -66.953 -12.992 -17.975 1.00 50.53 360 ARG A C 1
ATOM 2929 O O . ARG A 1 360 ? -68.000 -13.050 -17.352 1.00 50.53 360 ARG A O 1
ATOM 2936 N N . LEU A 1 361 ? -66.337 -11.844 -18.278 1.00 49.56 361 LEU A N 1
ATOM 2937 C CA . LEU A 1 361 ? -66.958 -10.514 -18.461 1.00 49.56 361 LEU A CA 1
ATOM 2938 C C . LEU A 1 361 ? -65.866 -9.436 -18.634 1.00 49.56 361 LEU A C 1
ATOM 2940 O O . LEU A 1 361 ? -65.394 -8.857 -17.666 1.00 49.56 361 LEU A O 1
ATOM 2944 N N . GLY A 1 362 ? -65.469 -9.183 -19.884 1.00 51.06 362 GLY A N 1
ATOM 2945 C CA . GLY A 1 362 ? -65.189 -7.859 -20.474 1.00 51.06 362 GLY A CA 1
ATOM 2946 C C . GLY A 1 362 ? -64.400 -6.750 -19.748 1.00 51.06 362 GLY A C 1
ATOM 2947 O O . GLY A 1 362 ? -64.464 -5.619 -20.222 1.00 51.06 362 GLY A O 1
ATOM 2948 N N . ARG A 1 363 ? -63.663 -6.990 -18.658 1.00 47.09 363 ARG A N 1
ATOM 2949 C CA . ARG A 1 363 ? -62.714 -6.021 -18.079 1.00 47.09 363 ARG A CA 1
ATOM 2950 C C . ARG A 1 363 ? -61.340 -6.663 -17.911 1.00 47.09 363 ARG A C 1
ATOM 2952 O O . ARG A 1 363 ? -61.200 -7.664 -17.216 1.00 47.09 363 ARG A O 1
ATOM 2959 N N . ASN A 1 364 ? -60.340 -6.072 -18.561 1.00 51.50 364 ASN A N 1
ATOM 2960 C CA . ASN A 1 364 ? -58.938 -6.503 -18.582 1.00 51.50 364 ASN A CA 1
ATOM 2961 C C . ASN A 1 364 ? -58.193 -6.239 -17.251 1.00 51.50 364 ASN A C 1
ATOM 2963 O O . ASN A 1 364 ? -57.074 -5.749 -17.280 1.00 51.50 364 ASN A O 1
ATOM 2967 N N . ASP A 1 365 ? -58.771 -6.601 -16.103 1.00 50.16 365 ASP A N 1
ATOM 2968 C CA . ASP A 1 365 ? -58.110 -6.508 -14.786 1.00 50.16 365 ASP A CA 1
ATOM 2969 C C . ASP A 1 365 ? -57.961 -7.902 -14.148 1.00 50.16 365 ASP A C 1
ATOM 2971 O O . ASP A 1 365 ? -58.405 -8.178 -13.030 1.00 50.16 365 ASP A O 1
ATOM 2975 N N . GLY A 1 366 ? -57.355 -8.835 -14.885 1.00 54.62 366 GLY A N 1
ATOM 2976 C CA . GLY A 1 366 ? -56.954 -10.123 -14.323 1.00 54.62 366 GLY A CA 1
ATOM 2977 C C . GLY A 1 366 ? -55.752 -9.937 -13.395 1.00 54.62 366 GLY A C 1
ATOM 2978 O O . GLY A 1 366 ? -54.695 -9.520 -13.851 1.00 54.62 366 GLY A O 1
ATOM 2979 N N . LYS A 1 367 ? -55.887 -10.258 -12.098 1.00 64.56 367 LYS A N 1
ATOM 2980 C CA . LYS A 1 367 ? -54.751 -10.291 -11.155 1.00 64.56 367 LYS A CA 1
ATOM 2981 C C . LYS A 1 367 ? -53.692 -11.291 -11.651 1.00 64.56 367 LYS A C 1
ATOM 2983 O O . LYS A 1 367 ? -53.908 -12.501 -11.534 1.00 64.56 367 LYS A O 1
ATOM 2988 N N . SER A 1 368 ? -52.586 -10.787 -12.194 1.00 74.69 368 SER A N 1
ATOM 2989 C CA . SER A 1 368 ? -51.403 -11.571 -12.572 1.00 74.69 368 SER A CA 1
ATOM 2990 C C . SER A 1 368 ? -50.477 -11.784 -11.373 1.00 74.69 368 SER A C 1
ATOM 2992 O O . SER A 1 368 ? -50.339 -10.898 -10.530 1.00 74.69 368 SER A O 1
ATOM 2994 N N . PHE A 1 369 ? -49.834 -12.951 -11.303 1.00 82.38 369 PHE A N 1
ATOM 2995 C CA . PHE A 1 369 ? -48.748 -13.224 -10.356 1.00 82.38 369 PHE A CA 1
ATOM 2996 C C . PHE A 1 369 ? -47.407 -13.093 -11.062 1.00 82.38 369 PHE A C 1
ATOM 2998 O O . PHE A 1 369 ? -47.266 -13.520 -12.208 1.00 82.38 369 PHE A O 1
ATOM 3005 N N . TYR A 1 370 ? -46.425 -12.536 -10.363 1.00 86.75 370 TYR A N 1
ATOM 3006 C CA . TYR A 1 370 ? -45.062 -12.393 -10.857 1.00 86.75 370 TYR A CA 1
ATOM 3007 C C . TYR A 1 370 ? -44.149 -13.314 -10.056 1.00 86.75 370 TYR A C 1
ATOM 3009 O O . TYR A 1 370 ? -44.012 -13.160 -8.841 1.00 86.75 370 TYR A O 1
ATOM 3017 N N . LEU A 1 371 ? -43.549 -14.282 -10.743 1.00 89.69 371 LEU A N 1
ATOM 3018 C CA . LEU A 1 371 ? -42.576 -15.199 -10.164 1.00 89.69 371 LEU A CA 1
ATOM 3019 C C . LEU A 1 371 ? -41.173 -14.795 -10.598 1.00 89.69 371 LEU A C 1
ATOM 3021 O O . LEU A 1 371 ? -40.884 -14.725 -11.792 1.00 89.69 371 LEU A O 1
ATOM 3025 N N . TYR A 1 372 ? -40.303 -14.559 -9.627 1.00 90.25 372 TYR A N 1
ATOM 3026 C CA . TYR A 1 372 ? -38.899 -14.256 -9.852 1.00 90.25 372 TYR A CA 1
ATOM 3027 C C . TYR A 1 372 ? -38.103 -15.554 -9.971 1.00 90.25 372 TYR A C 1
ATOM 3029 O O . TYR A 1 372 ? -38.240 -16.454 -9.136 1.00 90.25 372 TYR A O 1
ATOM 3037 N N . HIS A 1 373 ? -37.269 -15.643 -11.005 1.00 90.50 373 HIS A N 1
ATOM 3038 C CA . HIS A 1 373 ? -36.354 -16.757 -11.226 1.00 90.50 373 HIS A CA 1
ATOM 3039 C C . HIS A 1 373 ? -35.028 -16.290 -11.829 1.00 90.50 373 HIS A C 1
ATOM 3041 O O . HIS A 1 373 ? -34.894 -15.167 -12.317 1.00 90.50 373 HIS A O 1
ATOM 3047 N N . LEU A 1 374 ? -34.042 -17.185 -11.812 1.00 90.62 374 LEU A N 1
ATOM 3048 C CA . LEU A 1 374 ? -32.735 -16.976 -12.428 1.00 90.62 374 LEU A CA 1
ATOM 3049 C C . LEU A 1 374 ? -32.604 -17.830 -13.687 1.00 90.62 374 LEU A C 1
ATOM 3051 O O . LEU A 1 374 ? -33.012 -18.992 -13.708 1.00 90.62 374 LEU A O 1
ATOM 3055 N N . ASN A 1 375 ? -32.003 -17.266 -14.732 1.00 88.50 375 ASN A N 1
ATOM 3056 C CA . ASN A 1 375 ? -31.568 -18.017 -15.904 1.00 88.50 375 ASN A CA 1
ATOM 3057 C C . ASN A 1 375 ? -30.040 -18.099 -15.907 1.00 88.50 375 ASN A C 1
ATOM 3059 O O . ASN A 1 375 ? -29.358 -17.292 -16.534 1.00 88.50 375 ASN A O 1
ATOM 3063 N N . GLU A 1 376 ? -29.503 -19.091 -15.197 1.00 83.88 376 GLU A N 1
ATOM 3064 C CA . GLU A 1 376 ? -28.058 -19.274 -14.988 1.00 83.88 376 GLU A CA 1
ATOM 3065 C C . GLU A 1 376 ? -27.261 -19.289 -16.299 1.00 83.88 376 GLU A C 1
ATOM 3067 O O . GLU A 1 376 ? -26.190 -18.694 -16.390 1.00 83.88 376 GLU A O 1
ATOM 3072 N N . ARG A 1 377 ? -27.795 -19.914 -17.357 1.00 85.56 377 ARG A N 1
ATOM 3073 C CA . ARG A 1 377 ? -27.103 -19.986 -18.654 1.00 85.56 377 ARG A CA 1
ATOM 3074 C C . ARG A 1 377 ? -26.937 -18.614 -19.289 1.00 85.56 377 ARG A C 1
ATOM 3076 O O . ARG A 1 377 ? -25.862 -18.321 -19.807 1.00 85.56 377 ARG A O 1
ATOM 3083 N N . GLN A 1 378 ? -27.994 -17.808 -19.261 1.00 86.81 378 GLN A N 1
ATOM 3084 C CA . GLN A 1 378 ? -27.957 -16.454 -19.796 1.00 86.81 378 GLN A CA 1
ATOM 3085 C C . GLN A 1 378 ? -27.020 -15.577 -18.963 1.00 86.81 378 GLN A C 1
ATOM 3087 O O . GLN A 1 378 ? -26.143 -14.932 -19.527 1.00 86.81 378 GLN A O 1
ATOM 3092 N N . LEU A 1 379 ? -27.115 -15.651 -17.633 1.00 88.00 379 LEU A N 1
ATOM 3093 C CA . LEU A 1 379 ? -26.249 -14.898 -16.724 1.00 88.00 379 LEU A CA 1
ATOM 3094 C C . LEU A 1 379 ? -24.765 -15.209 -16.933 1.00 88.00 379 LEU A C 1
ATOM 3096 O O . LEU A 1 379 ? -23.939 -14.302 -16.973 1.00 88.00 379 LEU A O 1
ATOM 3100 N N . HIS A 1 380 ? -24.406 -16.481 -17.119 1.00 85.88 380 HIS A N 1
ATOM 3101 C CA . HIS A 1 380 ? -23.022 -16.856 -17.409 1.00 85.88 380 HIS A CA 1
ATOM 3102 C C . HIS A 1 380 ? -22.531 -16.317 -18.755 1.00 85.88 380 HIS A C 1
ATOM 3104 O O . HIS A 1 380 ? -21.366 -15.930 -18.866 1.00 85.88 380 HIS A O 1
ATOM 3110 N N . GLN A 1 381 ? -23.390 -16.292 -19.778 1.00 85.06 381 GLN A N 1
ATOM 3111 C CA . GLN A 1 381 ? -23.046 -15.718 -21.081 1.00 85.06 381 GLN A CA 1
ATOM 3112 C C . GLN A 1 381 ? -22.849 -14.205 -20.977 1.00 85.06 381 GLN A C 1
ATOM 3114 O O . GLN A 1 381 ? -21.812 -13.709 -21.410 1.00 85.06 381 GLN A O 1
ATOM 3119 N N . GLU A 1 382 ? -23.776 -13.502 -20.329 1.00 84.69 382 GLU A N 1
ATOM 3120 C CA . GLU A 1 382 ? -23.705 -12.054 -20.113 1.00 84.69 382 GLU A CA 1
ATOM 3121 C C . GLU A 1 382 ? -22.471 -11.666 -19.292 1.00 84.69 382 GLU A C 1
ATOM 3123 O O . GLU A 1 382 ? -21.713 -10.788 -19.703 1.00 84.69 382 GLU A O 1
ATOM 3128 N N . LEU A 1 383 ? -22.189 -12.379 -18.195 1.00 86.69 383 LEU A N 1
ATOM 3129 C CA . LEU A 1 383 ? -20.994 -12.134 -17.387 1.00 86.69 383 LEU A CA 1
ATOM 3130 C C . LEU A 1 383 ? -19.711 -12.372 -18.194 1.00 86.69 383 LEU A C 1
ATOM 3132 O O . LEU A 1 383 ? -18.756 -11.600 -18.102 1.00 86.69 383 LEU A O 1
ATOM 3136 N N . THR A 1 384 ? -19.674 -13.432 -19.004 1.00 85.56 384 THR A N 1
ATOM 3137 C CA . THR A 1 384 ? -18.513 -13.722 -19.857 1.00 85.56 384 THR A CA 1
ATOM 3138 C C . THR A 1 384 ? -18.298 -12.610 -20.884 1.00 85.56 384 THR A C 1
ATOM 3140 O O . THR A 1 384 ? -17.163 -12.178 -21.092 1.00 85.56 384 THR A O 1
ATOM 3143 N N . GLU A 1 385 ? -19.367 -12.120 -21.511 1.00 85.12 385 GLU A N 1
ATOM 3144 C CA . GLU A 1 385 ? -19.306 -11.002 -22.455 1.00 85.12 385 GLU A CA 1
ATOM 3145 C C . GLU A 1 385 ? -18.874 -9.699 -21.778 1.00 85.12 385 GLU A C 1
ATOM 3147 O O . GLU A 1 385 ? -18.042 -8.974 -22.327 1.00 85.12 385 GLU A O 1
ATOM 3152 N N . GLU A 1 386 ? -19.348 -9.431 -20.563 1.00 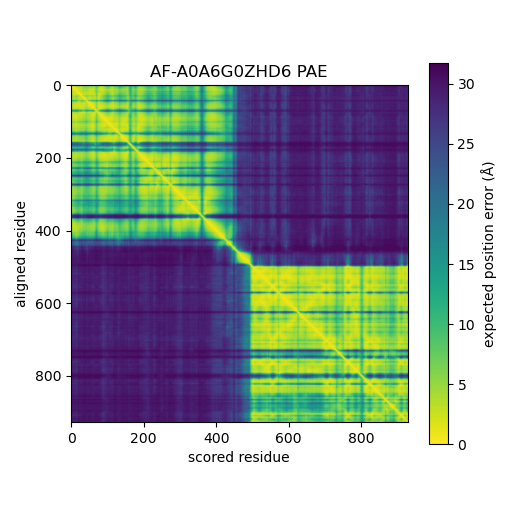85.94 386 GLU A N 1
ATOM 3153 C CA . GLU A 1 386 ? -18.947 -8.263 -19.782 1.00 85.94 386 GLU A CA 1
ATOM 3154 C C . GLU A 1 386 ? -17.454 -8.298 -19.423 1.00 85.94 386 GLU A C 1
ATOM 3156 O O . GLU A 1 386 ? -16.742 -7.313 -19.637 1.00 85.94 386 GLU A O 1
ATOM 3161 N N . ILE A 1 387 ? -16.948 -9.445 -18.954 1.00 86.94 387 ILE A N 1
ATOM 3162 C CA . ILE A 1 387 ? -15.520 -9.642 -18.651 1.00 86.94 387 ILE A CA 1
ATOM 3163 C C . ILE A 1 387 ? -14.677 -9.423 -19.908 1.00 86.94 387 ILE A C 1
ATOM 3165 O O . ILE A 1 387 ? -13.652 -8.739 -19.870 1.00 86.94 387 ILE A O 1
ATOM 3169 N N . LEU A 1 388 ? -15.110 -9.982 -21.037 1.00 84.56 388 LEU A N 1
ATOM 3170 C CA . LEU A 1 388 ? -14.441 -9.802 -22.319 1.00 84.56 388 LEU A CA 1
ATOM 3171 C C . LEU A 1 388 ? -14.417 -8.320 -22.716 1.00 84.56 388 LEU A C 1
ATOM 3173 O O . LEU A 1 388 ? -13.349 -7.786 -23.023 1.00 84.56 388 LEU A O 1
ATOM 3177 N N . LYS A 1 389 ? -15.553 -7.625 -22.645 1.00 86.69 389 LYS A N 1
ATOM 3178 C CA . LYS A 1 389 ? -15.647 -6.190 -22.937 1.00 86.69 389 LYS A CA 1
ATOM 3179 C C . LYS A 1 389 ? -14.736 -5.361 -22.032 1.00 86.69 389 LYS A C 1
ATOM 3181 O O . LYS A 1 389 ? -14.035 -4.481 -22.530 1.00 86.69 389 LYS A O 1
ATOM 3186 N N . MET A 1 390 ? -14.683 -5.666 -20.736 1.00 87.25 390 MET A N 1
ATOM 3187 C CA . MET A 1 390 ? -13.785 -5.011 -19.780 1.00 87.25 390 MET A CA 1
ATOM 3188 C C . MET A 1 390 ? -12.317 -5.191 -20.181 1.00 87.25 390 MET A C 1
ATOM 3190 O O . MET A 1 390 ? -11.586 -4.209 -20.292 1.00 87.25 390 MET A O 1
ATOM 3194 N N . ILE A 1 391 ? -11.896 -6.422 -20.487 1.00 87.50 391 ILE A N 1
ATOM 3195 C CA . ILE A 1 391 ? -10.533 -6.719 -20.955 1.00 87.50 391 ILE A CA 1
ATOM 3196 C C . ILE A 1 391 ? -10.227 -5.961 -22.257 1.00 87.50 391 ILE A C 1
ATOM 3198 O O . ILE A 1 391 ? -9.151 -5.376 -22.399 1.00 87.50 391 ILE A O 1
ATOM 3202 N N . GLY A 1 392 ? -11.179 -5.926 -23.193 1.00 84.81 392 GLY A N 1
ATOM 3203 C CA . GLY A 1 392 ? -11.073 -5.164 -24.437 1.00 84.81 392 GLY A CA 1
ATOM 3204 C C . GLY A 1 392 ? -10.870 -3.667 -24.198 1.00 84.81 392 GLY A C 1
ATOM 3205 O O . GLY A 1 392 ? -9.972 -3.070 -24.796 1.00 84.81 392 GLY A O 1
ATOM 3206 N N . ASN A 1 393 ? -11.640 -3.076 -23.284 1.00 86.94 393 ASN A N 1
ATOM 3207 C CA . ASN A 1 393 ? -11.513 -1.670 -22.899 1.00 86.94 393 ASN A CA 1
ATOM 3208 C C . ASN A 1 393 ? -10.152 -1.380 -22.251 1.00 86.94 393 ASN A C 1
ATOM 3210 O O . ASN A 1 393 ? -9.500 -0.410 -22.632 1.00 86.94 393 ASN A O 1
ATOM 3214 N N . CYS A 1 394 ? -9.679 -2.239 -21.342 1.00 87.88 394 CYS A N 1
ATOM 3215 C CA . CYS A 1 394 ? -8.356 -2.099 -20.727 1.00 87.88 394 CYS A CA 1
ATOM 3216 C C . CYS A 1 394 ? -7.228 -2.146 -21.768 1.00 87.88 394 CYS A C 1
ATOM 3218 O O . CYS A 1 394 ? -6.303 -1.338 -21.708 1.00 87.88 394 CYS A O 1
ATOM 3220 N N . MET A 1 395 ? -7.308 -3.051 -22.750 1.00 85.12 395 MET A N 1
ATOM 3221 C CA . MET A 1 395 ? -6.323 -3.122 -23.836 1.00 85.12 395 MET A CA 1
ATOM 3222 C C . MET A 1 395 ? -6.364 -1.893 -24.743 1.00 85.12 395 MET A C 1
ATOM 3224 O O . MET A 1 395 ? -5.315 -1.377 -25.119 1.00 85.12 395 MET A O 1
ATOM 3228 N N . MET A 1 396 ? -7.557 -1.396 -25.071 1.00 82.12 396 MET A N 1
ATOM 3229 C CA . MET A 1 396 ? -7.709 -0.163 -25.847 1.00 82.12 396 MET A CA 1
ATOM 3230 C C . MET A 1 396 ? -7.133 1.043 -25.110 1.00 82.12 396 MET A C 1
ATOM 3232 O O . MET A 1 396 ? -6.456 1.866 -25.724 1.00 82.12 396 MET A O 1
ATOM 3236 N N . TRP A 1 397 ? -7.362 1.126 -23.800 1.00 84.31 397 TRP A N 1
ATOM 3237 C CA . TRP A 1 397 ? -6.819 2.192 -22.968 1.00 84.31 397 TRP A CA 1
ATOM 3238 C C . TRP A 1 397 ? -5.294 2.112 -22.894 1.00 84.31 397 TRP A C 1
ATOM 3240 O O . TRP A 1 397 ? -4.632 3.087 -23.227 1.00 84.31 397 TRP A O 1
ATOM 3250 N N . LYS A 1 398 ? -4.731 0.923 -22.622 1.00 86.56 398 LYS A N 1
ATOM 3251 C CA . LYS A 1 398 ? -3.281 0.666 -22.696 1.00 86.56 398 LYS A CA 1
ATOM 3252 C C . LYS A 1 398 ? -2.708 1.133 -24.033 1.00 86.56 398 LYS A C 1
ATOM 3254 O O . LYS A 1 398 ? -1.736 1.880 -24.052 1.00 86.56 398 LYS A O 1
ATOM 3259 N N . PHE A 1 399 ? -3.314 0.719 -25.146 1.00 81.75 399 PHE A N 1
ATOM 3260 C CA . PHE A 1 399 ? -2.855 1.095 -26.480 1.00 81.75 399 PHE A CA 1
ATOM 3261 C C . PHE A 1 399 ? -2.876 2.614 -26.679 1.00 81.75 399 PHE A C 1
ATOM 3263 O O . PHE A 1 399 ? -1.892 3.184 -27.143 1.00 81.75 399 PHE A O 1
ATOM 3270 N N . LYS A 1 400 ? -3.975 3.276 -26.299 1.00 83.25 400 LYS A N 1
ATOM 3271 C CA . LYS A 1 400 ? -4.119 4.728 -26.424 1.00 83.25 400 LYS A CA 1
ATOM 3272 C C . LYS A 1 400 ? -3.075 5.465 -25.587 1.00 83.25 400 LYS A C 1
ATOM 3274 O O . LYS A 1 400 ? -2.381 6.315 -26.126 1.00 83.25 400 LYS A O 1
ATOM 3279 N N . THR A 1 401 ? -2.881 5.073 -24.331 1.00 82.50 401 THR A N 1
ATOM 3280 C CA . THR A 1 401 ? -1.855 5.645 -23.450 1.00 82.50 401 THR A CA 1
ATOM 3281 C C . THR A 1 401 ? -0.437 5.403 -23.976 1.00 82.50 401 THR A C 1
ATOM 3283 O O . THR A 1 401 ? 0.409 6.289 -23.872 1.00 82.50 401 THR A O 1
ATOM 3286 N N . CYS A 1 402 ? -0.154 4.233 -24.557 1.00 81.62 402 CYS A N 1
ATOM 3287 C CA . CYS A 1 402 ? 1.137 3.950 -25.189 1.00 81.62 402 CYS A CA 1
ATOM 3288 C C . CYS A 1 402 ? 1.364 4.784 -26.457 1.00 81.62 402 CYS A C 1
ATOM 3290 O O . CYS A 1 402 ? 2.485 5.234 -26.678 1.00 81.62 402 CYS A O 1
ATOM 3292 N N . GLU A 1 403 ? 0.334 5.001 -27.279 1.00 80.69 403 GLU A N 1
ATOM 3293 C CA . GLU A 1 403 ? 0.409 5.887 -28.448 1.00 80.69 403 GLU A CA 1
ATOM 3294 C C . GLU A 1 403 ? 0.595 7.352 -28.033 1.00 80.69 403 GLU A C 1
ATOM 3296 O O . GLU A 1 403 ? 1.488 8.017 -28.555 1.00 80.69 403 GLU A O 1
ATOM 3301 N N . ASP A 1 404 ? -0.166 7.829 -27.046 1.00 78.44 404 ASP A N 1
ATOM 3302 C CA . ASP A 1 404 ? -0.054 9.198 -26.528 1.00 78.44 404 ASP A CA 1
ATOM 3303 C C . ASP A 1 404 ? 1.344 9.460 -25.937 1.00 78.44 404 ASP A C 1
ATOM 3305 O O . ASP A 1 404 ? 1.903 10.539 -26.108 1.00 78.44 404 ASP A O 1
ATOM 3309 N N . ASN A 1 405 ? 1.968 8.438 -25.342 1.00 82.00 405 ASN A N 1
ATOM 3310 C CA . ASN A 1 405 ? 3.316 8.511 -24.768 1.00 82.00 405 ASN A CA 1
ATOM 3311 C C . ASN A 1 405 ? 4.406 7.872 -25.646 1.00 82.00 405 ASN A C 1
ATOM 3313 O O . ASN A 1 405 ? 5.508 7.580 -25.172 1.00 82.00 405 ASN A O 1
ATOM 3317 N N . LYS A 1 406 ? 4.149 7.648 -26.938 1.00 80.44 406 LYS A N 1
ATOM 3318 C CA . LYS A 1 406 ? 5.061 6.912 -27.834 1.00 80.44 406 LYS A CA 1
ATOM 3319 C C . LYS A 1 406 ? 6.448 7.543 -27.926 1.00 80.44 406 LYS A C 1
ATOM 3321 O O . LYS A 1 406 ? 7.442 6.829 -28.046 1.00 80.44 406 LYS A O 1
ATOM 3326 N N . ARG A 1 407 ? 6.528 8.876 -27.861 1.00 73.50 407 ARG A N 1
ATOM 3327 C CA . ARG A 1 407 ? 7.797 9.621 -27.870 1.00 73.50 407 ARG A CA 1
ATOM 3328 C C . ARG A 1 407 ? 8.603 9.381 -26.593 1.00 73.50 407 ARG A C 1
ATOM 3330 O O . ARG A 1 407 ? 9.791 9.093 -26.691 1.00 73.50 407 ARG A O 1
ATOM 3337 N N . LEU A 1 408 ? 7.954 9.396 -25.429 1.00 73.50 408 LEU A N 1
ATOM 3338 C CA . LEU A 1 408 ? 8.592 9.081 -24.147 1.00 73.50 408 LEU A CA 1
ATOM 3339 C C . LEU A 1 408 ? 9.097 7.637 -24.118 1.00 73.50 408 LEU A C 1
ATOM 3341 O O . LEU A 1 408 ? 10.231 7.390 -23.721 1.00 73.50 408 LEU A O 1
ATOM 3345 N N . LEU A 1 409 ? 8.303 6.689 -24.624 1.00 78.62 409 LEU A N 1
ATOM 3346 C CA . LEU A 1 409 ? 8.714 5.286 -24.732 1.00 78.62 409 LEU A CA 1
ATOM 3347 C C . LEU A 1 409 ? 9.921 5.106 -25.666 1.00 78.62 409 LEU A C 1
ATOM 3349 O O . LEU A 1 409 ? 10.834 4.352 -25.340 1.00 78.62 409 LEU A O 1
ATOM 3353 N N . LYS A 1 410 ? 9.966 5.821 -26.800 1.00 79.75 410 LYS A N 1
ATOM 3354 C CA . LYS A 1 410 ? 11.133 5.825 -27.700 1.00 79.75 410 LYS A CA 1
ATOM 3355 C C . LYS A 1 410 ? 12.371 6.430 -27.039 1.00 79.75 410 LYS A C 1
ATOM 3357 O O . LYS A 1 410 ? 13.457 5.881 -27.201 1.00 79.75 410 LYS A O 1
ATOM 3362 N N . ASN A 1 411 ? 12.217 7.536 -26.315 1.00 72.38 411 ASN A N 1
ATOM 3363 C CA . ASN A 1 411 ? 13.320 8.177 -25.600 1.00 72.38 411 ASN A CA 1
ATOM 3364 C C . ASN A 1 411 ? 13.864 7.263 -24.498 1.00 72.38 411 ASN A C 1
ATOM 3366 O O . ASN A 1 411 ? 15.071 7.061 -24.426 1.00 72.38 411 ASN A O 1
ATOM 3370 N N . LYS A 1 412 ? 12.975 6.623 -23.730 1.00 78.81 412 LYS A N 1
ATOM 3371 C CA . LYS A 1 412 ? 13.346 5.608 -22.741 1.00 78.81 412 LYS A CA 1
ATOM 3372 C C . LYS A 1 412 ? 14.091 4.433 -23.374 1.00 78.81 412 LYS A C 1
ATOM 3374 O O . LYS A 1 412 ? 15.156 4.077 -22.901 1.00 78.81 412 LYS A O 1
ATOM 3379 N N . ALA A 1 413 ? 13.588 3.873 -24.475 1.00 77.25 413 ALA A N 1
ATOM 3380 C CA . ALA A 1 413 ? 14.255 2.757 -25.151 1.00 77.25 413 ALA A CA 1
ATOM 3381 C C . ALA A 1 413 ? 15.654 3.129 -25.682 1.00 77.25 413 ALA A C 1
ATOM 3383 O O . ALA A 1 413 ? 16.566 2.307 -25.648 1.00 77.25 413 ALA A O 1
ATOM 3384 N N . ARG A 1 414 ? 15.837 4.369 -26.163 1.00 74.25 414 ARG A N 1
ATOM 3385 C CA . ARG A 1 414 ? 17.158 4.888 -26.558 1.00 74.25 414 ARG A CA 1
ATOM 3386 C C . ARG A 1 414 ? 18.091 5.010 -25.359 1.00 74.25 414 ARG A C 1
ATOM 3388 O O . ARG A 1 414 ? 19.237 4.588 -25.462 1.00 74.25 414 ARG A O 1
ATOM 3395 N N . PHE A 1 415 ? 17.592 5.547 -24.248 1.00 69.94 415 PHE A N 1
ATOM 3396 C CA . PHE A 1 415 ? 18.341 5.653 -23.001 1.00 69.94 415 PHE A CA 1
ATOM 3397 C C . PHE A 1 415 ? 18.767 4.273 -22.490 1.00 69.94 415 PHE A C 1
ATOM 3399 O O . PHE A 1 415 ? 19.956 4.044 -22.310 1.00 69.94 415 PHE A O 1
ATOM 3406 N N . ASP A 1 416 ? 17.832 3.326 -22.370 1.00 74.25 416 ASP A N 1
ATOM 3407 C CA . ASP A 1 416 ? 18.110 1.951 -21.935 1.00 74.25 416 ASP A CA 1
ATOM 3408 C C . ASP A 1 416 ? 19.179 1.287 -22.830 1.00 74.25 416 ASP A C 1
ATOM 3410 O O . ASP A 1 416 ? 20.092 0.631 -22.330 1.00 74.25 416 ASP A O 1
ATOM 3414 N N . GLY A 1 417 ? 19.128 1.520 -24.149 1.00 77.12 417 GLY A N 1
ATOM 3415 C CA . GLY A 1 417 ? 20.152 1.054 -25.090 1.00 77.12 417 GLY A CA 1
ATOM 3416 C C . GLY A 1 417 ? 21.528 1.708 -24.897 1.00 77.12 417 GLY A C 1
ATOM 3417 O O . GLY A 1 417 ? 22.546 1.027 -25.009 1.00 77.12 417 GLY A O 1
ATOM 3418 N N . MET A 1 418 ? 21.579 3.006 -24.575 1.00 67.06 418 MET A N 1
ATOM 3419 C CA . MET A 1 418 ? 22.830 3.698 -24.229 1.00 67.06 418 MET A CA 1
ATOM 3420 C C . MET A 1 418 ? 23.412 3.169 -22.915 1.00 67.06 418 MET A C 1
ATOM 3422 O O . MET A 1 418 ? 24.605 2.885 -22.860 1.00 67.06 418 MET A O 1
ATOM 3426 N N . VAL A 1 419 ? 22.578 2.969 -21.888 1.00 67.50 419 VAL A N 1
ATOM 3427 C CA . VAL A 1 419 ? 22.997 2.395 -20.599 1.00 67.50 419 VAL A CA 1
ATOM 3428 C C . VAL A 1 419 ? 23.577 0.996 -20.791 1.00 67.50 419 VAL A C 1
ATOM 3430 O O . VAL A 1 419 ? 24.645 0.701 -20.260 1.00 67.50 419 VAL A O 1
ATOM 3433 N N . GLN A 1 420 ? 22.917 0.150 -21.584 1.00 71.19 420 GLN A N 1
ATOM 3434 C CA . GLN A 1 420 ? 23.402 -1.199 -21.866 1.00 71.19 420 GLN A CA 1
ATOM 3435 C C . GLN A 1 420 ? 24.747 -1.175 -22.615 1.00 71.19 420 GLN A C 1
ATOM 3437 O O . GLN A 1 420 ? 25.674 -1.882 -22.231 1.00 71.19 420 GLN A O 1
ATOM 3442 N N . GLY A 1 421 ? 24.905 -0.292 -23.608 1.00 70.81 421 GLY A N 1
ATOM 3443 C CA . GLY A 1 421 ? 26.175 -0.123 -24.324 1.00 70.81 421 GLY A CA 1
ATOM 3444 C C . GLY A 1 421 ? 27.324 0.436 -23.469 1.00 70.81 421 GLY A C 1
ATOM 3445 O O . GLY A 1 421 ? 28.485 0.159 -23.765 1.00 70.81 421 GLY A O 1
ATOM 3446 N N . LEU A 1 422 ? 27.024 1.206 -22.417 1.00 63.94 422 LEU A N 1
ATOM 3447 C CA . LEU A 1 422 ? 28.011 1.699 -21.445 1.00 63.94 422 LEU A CA 1
ATOM 3448 C C . LEU A 1 422 ? 28.404 0.618 -20.425 1.00 63.94 422 LEU A C 1
ATOM 3450 O O . LEU A 1 422 ? 29.582 0.492 -20.095 1.00 63.94 422 LEU A O 1
ATOM 3454 N N . GLN A 1 423 ? 27.453 -0.218 -19.987 1.00 60.88 423 GLN A N 1
ATOM 3455 C CA . GLN A 1 423 ? 27.735 -1.395 -19.149 1.00 60.88 423 GLN A CA 1
ATOM 3456 C C . GLN A 1 423 ? 28.677 -2.385 -19.848 1.00 60.88 423 GLN A C 1
ATOM 3458 O O . GLN A 1 423 ? 29.564 -2.942 -19.201 1.00 60.88 423 GLN A O 1
ATOM 3463 N N . ASP A 1 424 ? 28.541 -2.539 -21.167 1.00 60.66 424 ASP A N 1
ATOM 3464 C CA . ASP A 1 424 ? 29.426 -3.378 -21.983 1.00 60.66 424 ASP A CA 1
ATOM 3465 C C . ASP A 1 424 ? 30.843 -2.786 -22.150 1.00 60.66 424 ASP A C 1
ATOM 3467 O O . ASP A 1 424 ? 31.786 -3.525 -22.438 1.00 60.66 424 ASP A O 1
ATOM 3471 N N . LYS A 1 425 ? 31.021 -1.468 -21.960 1.00 56.66 425 LYS A N 1
ATOM 3472 C CA . LYS A 1 425 ? 32.297 -0.752 -22.164 1.00 56.66 425 LYS A CA 1
ATOM 3473 C C . LYS A 1 425 ? 33.101 -0.459 -20.890 1.00 56.66 425 LYS A C 1
ATOM 3475 O O . LYS A 1 425 ? 34.210 0.043 -21.009 1.00 56.66 425 LYS A O 1
ATOM 3480 N N . GLN A 1 426 ? 32.595 -0.791 -19.697 1.00 51.75 426 GLN A N 1
ATOM 3481 C CA . GLN A 1 426 ? 33.262 -0.559 -18.396 1.00 51.75 426 GLN A CA 1
ATOM 3482 C C . GLN A 1 426 ? 33.725 0.893 -18.115 1.00 51.75 426 GLN A C 1
ATOM 3484 O O . GLN A 1 426 ? 34.503 1.117 -17.192 1.00 51.75 426 GLN A O 1
ATOM 3489 N N . GLU A 1 427 ? 33.206 1.890 -18.831 1.00 52.88 427 GLU A N 1
ATOM 3490 C CA . GLU A 1 427 ? 33.402 3.314 -18.538 1.00 52.88 427 GLU A CA 1
ATOM 3491 C C . GLU A 1 427 ? 32.042 3.905 -18.158 1.00 52.88 427 GLU A C 1
ATOM 3493 O O . GLU A 1 427 ? 31.165 4.090 -19.001 1.00 52.88 427 GLU A O 1
ATOM 3498 N N . ALA A 1 428 ? 31.833 4.136 -16.864 1.00 51.06 428 ALA A N 1
ATOM 3499 C CA . ALA A 1 428 ? 30.603 4.715 -16.338 1.00 51.06 428 ALA A CA 1
ATOM 3500 C C . ALA A 1 428 ? 30.936 5.964 -15.515 1.00 51.06 428 ALA A C 1
ATOM 3502 O O . ALA A 1 428 ? 31.052 5.895 -14.291 1.00 51.06 428 ALA A O 1
ATOM 3503 N N . ASP A 1 429 ? 31.078 7.103 -16.195 1.00 56.22 429 ASP A N 1
ATOM 3504 C CA . ASP A 1 429 ? 31.133 8.412 -15.543 1.00 56.22 429 ASP A CA 1
ATOM 3505 C C . ASP A 1 429 ? 29.727 8.816 -15.084 1.00 56.22 429 ASP A C 1
ATOM 3507 O O . ASP A 1 429 ? 28.796 8.918 -15.884 1.00 56.22 429 ASP A O 1
ATOM 3511 N N . LYS A 1 430 ? 29.568 9.026 -13.773 1.00 55.19 430 LYS A N 1
ATOM 3512 C CA . LYS A 1 430 ? 28.289 9.362 -13.121 1.00 55.19 430 LYS A CA 1
ATOM 3513 C C . LYS A 1 430 ? 27.686 10.677 -13.627 1.00 55.19 430 LYS A C 1
ATOM 3515 O O . LYS A 1 430 ? 26.468 10.759 -13.758 1.00 55.19 430 LYS A O 1
ATOM 3520 N N . ASP A 1 431 ? 28.528 11.639 -13.988 1.00 55.94 431 ASP A N 1
ATOM 3521 C CA . ASP A 1 431 ? 28.114 12.981 -14.412 1.00 55.94 431 ASP A CA 1
ATOM 3522 C C . ASP A 1 431 ? 27.384 12.957 -15.769 1.00 55.94 431 ASP A C 1
ATOM 3524 O O . ASP A 1 431 ? 26.406 13.673 -15.974 1.00 55.94 431 ASP A O 1
ATOM 3528 N N . PHE A 1 432 ? 27.775 12.052 -16.677 1.00 58.59 432 PHE A N 1
ATOM 3529 C CA . PHE A 1 432 ? 27.090 11.867 -17.962 1.00 58.59 432 PHE A CA 1
ATOM 3530 C C . PHE A 1 432 ? 25.685 11.269 -17.787 1.00 58.59 432 PHE A C 1
ATOM 3532 O O . PHE A 1 432 ? 24.763 11.591 -18.540 1.00 58.59 432 PHE A O 1
ATOM 3539 N N . PHE A 1 433 ? 25.500 10.401 -16.785 1.00 56.94 433 PHE A N 1
ATOM 3540 C CA . PHE A 1 433 ? 24.187 9.841 -16.467 1.00 56.94 433 PHE A CA 1
ATOM 3541 C C . PHE A 1 433 ? 23.251 10.891 -15.863 1.00 56.94 433 PHE A C 1
ATOM 3543 O O . PHE A 1 433 ? 22.071 10.883 -16.206 1.00 56.94 433 PHE A O 1
ATOM 3550 N N . GLU A 1 434 ? 23.750 11.799 -15.020 1.00 56.47 434 GLU A N 1
ATOM 3551 C CA . GLU A 1 434 ? 22.953 12.910 -14.477 1.00 56.47 434 GLU A CA 1
ATOM 3552 C C . GLU A 1 434 ? 22.531 13.895 -15.576 1.00 56.47 434 GLU A C 1
ATOM 3554 O O . GLU A 1 434 ? 21.345 14.196 -15.699 1.00 56.47 434 GLU A O 1
ATOM 3559 N N . GLU A 1 435 ? 23.445 14.292 -16.465 1.00 56.94 435 GLU A N 1
ATOM 3560 C CA . GLU A 1 435 ? 23.139 15.222 -17.563 1.00 56.94 435 GLU A CA 1
ATOM 3561 C C . GLU A 1 435 ? 22.180 14.616 -18.610 1.00 56.94 435 GLU A C 1
ATOM 3563 O O . GLU A 1 435 ? 21.292 15.290 -19.148 1.00 56.94 435 GLU A O 1
ATOM 3568 N N . ALA A 1 436 ? 22.303 13.314 -18.892 1.00 55.00 436 ALA A N 1
ATOM 3569 C CA . ALA A 1 436 ? 21.386 12.602 -19.782 1.00 55.00 436 ALA A CA 1
ATOM 3570 C C . ALA A 1 436 ? 19.991 12.407 -19.161 1.00 55.00 436 ALA A C 1
ATOM 3572 O O . ALA A 1 436 ? 18.992 12.423 -19.885 1.00 55.00 436 ALA A O 1
ATOM 3573 N N . MET A 1 437 ? 19.914 12.236 -17.837 1.00 53.16 437 MET A N 1
ATOM 3574 C CA . MET A 1 437 ? 18.658 12.131 -17.091 1.00 53.16 437 MET A CA 1
ATOM 3575 C C . MET A 1 437 ? 17.948 13.486 -17.008 1.00 53.16 437 MET A C 1
ATOM 3577 O O . MET A 1 437 ? 16.760 13.558 -17.323 1.00 53.16 437 MET A O 1
ATOM 3581 N N . ASP A 1 438 ? 18.661 14.570 -16.705 1.00 54.91 438 ASP A N 1
ATOM 3582 C CA . ASP A 1 438 ? 18.087 15.923 -16.635 1.00 54.91 438 ASP A CA 1
ATOM 3583 C C . ASP A 1 438 ? 17.502 16.378 -17.982 1.00 54.91 438 ASP A C 1
ATOM 3585 O O . ASP A 1 438 ? 16.407 16.948 -18.047 1.00 54.91 438 ASP A O 1
ATOM 3589 N N . ASN A 1 439 ? 18.157 16.020 -19.090 1.00 54.72 439 ASN A N 1
ATOM 3590 C CA . ASN A 1 439 ? 17.630 16.271 -20.432 1.00 54.72 439 ASN A CA 1
ATOM 3591 C C . ASN A 1 439 ? 16.384 15.425 -20.774 1.00 54.72 439 ASN A C 1
ATOM 3593 O O . ASN A 1 439 ? 15.577 15.842 -21.608 1.00 54.72 439 ASN A O 1
ATOM 3597 N N . LEU A 1 440 ? 16.188 14.261 -20.140 1.00 51.66 440 LEU A N 1
ATOM 3598 C CA . LEU A 1 440 ? 15.057 13.358 -20.396 1.00 51.66 440 LEU A CA 1
ATOM 3599 C C . LEU A 1 440 ? 13.767 13.760 -19.657 1.00 51.66 440 LEU A C 1
ATOM 3601 O O . LEU A 1 440 ? 12.679 13.437 -20.141 1.00 51.66 440 LEU A O 1
ATOM 3605 N N . PHE A 1 441 ? 13.882 14.430 -18.502 1.00 50.16 441 PHE A N 1
ATOM 3606 C CA . PHE A 1 441 ? 12.755 14.752 -17.606 1.00 50.16 441 PHE A CA 1
ATOM 3607 C C . PHE A 1 441 ? 12.354 16.234 -17.582 1.00 50.16 441 PHE A C 1
ATOM 3609 O O . PHE A 1 441 ? 11.404 16.597 -16.886 1.00 50.16 441 PHE A O 1
ATOM 3616 N N . SER A 1 442 ? 13.006 17.089 -18.373 1.00 43.78 442 SER A N 1
ATOM 3617 C CA . SER A 1 442 ? 12.546 18.467 -18.563 1.00 43.78 442 SER A CA 1
ATOM 3618 C C . SER A 1 442 ? 11.174 18.499 -19.276 1.00 43.78 442 SER A C 1
ATOM 3620 O O . SER A 1 442 ? 10.989 17.852 -20.315 1.00 43.78 442 SER A O 1
ATOM 3622 N N . PRO A 1 443 ? 10.164 19.222 -18.746 1.00 37.50 443 PRO A N 1
ATOM 3623 C CA . PRO A 1 443 ? 8.841 19.279 -19.355 1.00 37.50 443 PRO A CA 1
ATOM 3624 C C . PRO A 1 443 ? 8.900 20.146 -20.616 1.00 37.50 443 PRO A C 1
ATOM 3626 O O . PRO A 1 443 ? 8.786 21.367 -20.562 1.00 37.50 443 PRO A O 1
ATOM 3629 N N . THR A 1 444 ? 9.078 19.517 -21.776 1.00 36.62 444 THR A N 1
ATOM 3630 C CA . THR A 1 444 ? 8.972 20.192 -23.074 1.00 36.62 444 THR A CA 1
ATOM 3631 C C . THR A 1 444 ? 7.640 19.842 -23.729 1.00 36.62 444 THR A C 1
ATOM 3633 O O . THR A 1 444 ? 7.419 18.740 -24.228 1.00 36.62 444 THR A O 1
ATOM 3636 N N . VAL A 1 445 ? 6.719 20.803 -23.720 1.00 39.62 445 VAL A N 1
ATOM 3637 C CA . VAL A 1 445 ? 5.446 20.722 -24.443 1.00 39.62 445 VAL A CA 1
ATOM 3638 C C . VAL A 1 445 ? 5.676 21.195 -25.879 1.00 39.62 445 VAL A C 1
ATOM 3640 O O . VAL A 1 445 ? 5.546 22.380 -26.135 1.00 39.62 445 VAL A O 1
ATOM 3643 N N . TYR A 1 446 ? 6.027 20.293 -26.806 1.00 40.22 446 TYR A N 1
ATOM 3644 C CA . TYR A 1 446 ? 5.949 20.519 -28.266 1.00 40.22 446 TYR A CA 1
ATOM 3645 C C . TYR A 1 446 ? 5.851 19.187 -29.037 1.00 40.22 446 TYR A C 1
ATOM 3647 O O . TYR A 1 446 ? 6.559 18.233 -28.704 1.00 40.22 446 TYR A O 1
ATOM 3655 N N . ASP A 1 447 ? 5.052 19.129 -30.113 1.00 39.09 447 ASP A N 1
ATOM 3656 C CA . ASP A 1 447 ? 4.977 17.978 -31.037 1.00 39.09 447 ASP A CA 1
ATOM 3657 C C . ASP A 1 447 ? 5.786 18.208 -32.341 1.00 39.09 447 ASP A C 1
ATOM 3659 O O . ASP A 1 447 ? 6.184 19.327 -32.663 1.00 39.09 447 ASP A O 1
ATOM 3663 N N . HIS A 1 448 ? 6.043 17.111 -33.065 1.00 45.03 448 HIS A N 1
ATOM 3664 C CA . HIS A 1 448 ? 7.238 16.783 -33.872 1.00 45.03 448 HIS A CA 1
ATOM 3665 C C . HIS A 1 448 ? 7.751 17.708 -35.004 1.00 45.03 448 HIS A C 1
ATOM 3667 O O . HIS A 1 448 ? 8.827 17.400 -35.517 1.00 45.03 448 HIS A O 1
ATOM 3673 N N . ASP A 1 449 ? 7.095 18.830 -35.313 1.00 51.16 449 ASP A N 1
ATOM 3674 C CA . ASP A 1 449 ? 7.566 19.819 -36.308 1.00 51.16 449 ASP A CA 1
ATOM 3675 C C . ASP A 1 449 ? 7.708 21.248 -35.723 1.00 51.16 449 ASP A C 1
ATOM 3677 O O . ASP A 1 449 ? 8.116 22.169 -36.426 1.00 51.16 449 ASP A O 1
ATOM 3681 N N . GLY A 1 450 ? 7.391 21.463 -34.436 1.00 48.09 450 GLY A N 1
ATOM 3682 C CA . GLY A 1 450 ? 7.564 22.760 -33.762 1.00 48.09 450 GLY A CA 1
ATOM 3683 C C . GLY A 1 450 ? 6.373 23.732 -33.806 1.00 48.09 450 GLY A C 1
ATOM 3684 O O . GLY A 1 450 ? 6.574 24.921 -33.587 1.00 48.09 450 GLY A O 1
ATOM 3685 N N . SER A 1 451 ? 5.133 23.284 -34.046 1.00 37.28 451 SER A N 1
ATOM 3686 C CA . SER A 1 451 ? 3.931 24.121 -33.816 1.00 37.28 451 SER A CA 1
ATOM 3687 C C . SER A 1 451 ? 2.648 23.315 -33.526 1.00 37.28 451 SER A C 1
ATOM 3689 O O . SER A 1 451 ? 2.556 22.132 -33.856 1.00 37.28 451 SER A O 1
ATOM 3691 N N . GLU A 1 452 ? 1.692 23.956 -32.831 1.00 32.09 452 GLU A N 1
ATOM 3692 C CA . GLU A 1 452 ? 0.477 23.389 -32.210 1.00 32.09 452 GLU A CA 1
ATOM 3693 C C . GLU A 1 452 ? -0.556 22.799 -33.195 1.00 32.09 452 GLU A C 1
ATOM 3695 O O . GLU A 1 452 ? -0.760 23.282 -34.308 1.00 32.09 452 GLU A O 1
ATOM 3700 N N . LYS A 1 453 ? -1.282 21.759 -32.755 1.00 38.56 453 LYS A N 1
ATOM 3701 C CA . LYS A 1 453 ? -2.368 21.117 -33.518 1.00 38.56 453 LYS A CA 1
ATOM 3702 C C . LYS A 1 453 ? -3.705 21.841 -33.339 1.00 38.56 453 LYS A C 1
ATOM 3704 O O . LYS A 1 453 ? -4.109 22.126 -32.219 1.00 38.56 453 LYS A O 1
ATOM 3709 N N . THR A 1 454 ? -4.513 21.872 -34.401 1.00 33.19 454 THR A N 1
ATOM 3710 C CA . THR A 1 454 ? -5.703 20.994 -34.492 1.00 33.19 454 THR A CA 1
ATOM 3711 C C . THR A 1 454 ? -6.248 20.875 -35.933 1.00 33.19 454 THR A C 1
ATOM 3713 O O . THR A 1 454 ? -5.943 21.708 -36.783 1.00 33.19 454 THR A O 1
ATOM 3716 N N . PRO A 1 455 ? -6.967 19.774 -36.244 1.00 43.19 455 PRO A N 1
ATOM 3717 C CA . PRO A 1 455 ? -7.168 19.217 -37.585 1.00 43.19 455 PRO A CA 1
ATOM 3718 C C . PRO A 1 455 ? -8.514 19.625 -38.206 1.00 43.19 455 PRO A C 1
ATOM 3720 O O . PRO A 1 455 ? -9.443 19.896 -37.461 1.00 43.19 455 PRO A O 1
ATOM 3723 N N . LEU A 1 456 ? -8.654 19.575 -39.542 1.00 31.83 456 LEU A N 1
ATOM 3724 C CA . LEU A 1 456 ? -9.873 19.133 -40.262 1.00 31.83 456 LEU A CA 1
ATOM 3725 C C . LEU A 1 456 ? -9.703 19.276 -41.789 1.00 31.83 456 LEU A C 1
ATOM 3727 O O . LEU A 1 456 ? -9.593 20.375 -42.329 1.00 31.83 456 LEU A O 1
ATOM 3731 N N . TYR A 1 457 ? -9.725 18.143 -42.495 1.00 39.56 457 TYR A N 1
ATOM 3732 C CA . TYR A 1 457 ? -9.888 18.078 -43.949 1.00 39.56 457 TYR A CA 1
ATOM 3733 C C . TYR A 1 457 ? -11.386 18.045 -44.293 1.00 39.56 457 TYR A C 1
ATOM 3735 O O . TYR A 1 457 ? -12.105 17.181 -43.801 1.00 39.56 457 TYR A O 1
ATOM 3743 N N . ALA A 1 458 ? -11.828 18.919 -45.202 1.00 36.78 458 ALA A N 1
ATOM 3744 C CA . ALA A 1 458 ? -13.078 18.779 -45.953 1.00 36.78 458 ALA A CA 1
ATOM 3745 C C . ALA A 1 458 ? -12.775 18.953 -47.449 1.00 36.78 458 ALA A C 1
ATOM 3747 O O . ALA A 1 458 ? -12.040 19.867 -47.842 1.00 36.78 458 ALA A O 1
ATOM 3748 N N . LYS A 1 459 ? -13.304 18.047 -48.278 1.00 49.44 459 LYS A N 1
ATOM 3749 C CA . LYS A 1 459 ? -12.956 17.889 -49.702 1.00 49.44 459 LYS A CA 1
ATOM 3750 C C . LYS A 1 459 ? -13.762 18.799 -50.649 1.00 49.44 459 LYS A C 1
ATOM 3752 O O . LYS A 1 459 ? -13.456 18.802 -51.834 1.00 49.44 459 LYS A O 1
ATOM 3757 N N . ASN A 1 460 ? -14.719 19.599 -50.156 1.00 50.34 460 ASN A N 1
ATOM 3758 C CA . ASN A 1 460 ? -15.542 20.511 -50.969 1.00 50.34 460 ASN A CA 1
ATOM 3759 C C . ASN A 1 460 ? -15.697 21.920 -50.357 1.00 50.34 460 ASN A C 1
ATOM 3761 O O . ASN A 1 460 ? -15.747 22.085 -49.138 1.00 50.34 460 ASN A O 1
ATOM 3765 N N . ASN A 1 461 ? -15.803 22.952 -51.207 1.00 56.81 461 ASN A N 1
ATOM 3766 C CA . ASN A 1 461 ? -15.821 24.364 -50.779 1.00 56.81 461 ASN A CA 1
ATOM 3767 C C . ASN A 1 461 ? -17.072 24.772 -49.974 1.00 56.81 461 ASN A C 1
ATOM 3769 O O . ASN A 1 461 ? -16.959 25.614 -49.085 1.00 56.81 461 ASN A O 1
ATOM 3773 N N . ASN A 1 462 ? -18.228 24.140 -50.204 1.00 56.38 462 ASN A N 1
ATOM 3774 C CA . ASN A 1 462 ? -19.465 24.454 -49.473 1.00 56.38 462 ASN A CA 1
ATOM 3775 C C . ASN A 1 462 ? -19.480 23.866 -48.047 1.00 56.38 462 ASN A C 1
ATOM 3777 O O . ASN A 1 462 ? -19.975 24.501 -47.119 1.00 56.38 462 ASN A O 1
ATOM 3781 N N . GLU A 1 463 ? -18.855 22.704 -47.834 1.00 55.97 463 GLU A N 1
ATOM 3782 C CA . GLU A 1 463 ? -18.723 22.090 -46.503 1.00 55.97 463 GLU A CA 1
ATOM 3783 C C . GLU A 1 463 ? -17.732 22.854 -45.615 1.00 55.97 463 GLU A C 1
ATOM 3785 O O . GLU A 1 463 ? -17.933 22.959 -44.407 1.00 55.97 463 GLU A O 1
ATOM 3790 N N . LYS A 1 464 ? -16.701 23.476 -46.209 1.00 53.66 464 LYS A N 1
ATOM 3791 C CA . LYS A 1 464 ? -15.772 24.362 -45.488 1.00 53.66 464 LYS A CA 1
ATOM 3792 C C . LYS A 1 464 ? -16.467 25.603 -44.927 1.00 53.66 464 LYS A C 1
ATOM 3794 O O . LYS A 1 464 ? -16.091 26.057 -43.851 1.00 53.66 464 LYS A O 1
ATOM 3799 N N . ALA A 1 465 ? -17.453 26.158 -45.633 1.00 64.00 465 ALA A N 1
ATOM 3800 C CA . ALA A 1 465 ? -18.202 27.323 -45.162 1.00 64.00 465 ALA A CA 1
ATOM 3801 C C . ALA A 1 465 ? -19.119 26.964 -43.980 1.00 64.00 465 ALA A C 1
ATOM 3803 O O . ALA A 1 465 ? -19.117 27.664 -42.969 1.00 64.00 465 ALA A O 1
ATOM 3804 N N . LEU A 1 466 ? -19.820 25.829 -44.070 1.00 64.19 466 LEU A N 1
ATOM 3805 C CA . LEU A 1 466 ? -20.667 25.321 -42.990 1.00 64.19 466 LEU A CA 1
ATOM 3806 C C . LEU A 1 466 ? -19.843 24.958 -41.744 1.00 64.19 466 LEU A C 1
ATOM 3808 O O . LEU A 1 466 ? -20.194 25.343 -40.632 1.00 64.19 466 LEU A O 1
ATOM 3812 N N . LEU A 1 467 ? -18.705 24.282 -41.930 1.00 61.22 467 LEU A N 1
ATOM 3813 C CA . LEU A 1 467 ? -17.805 23.908 -40.840 1.00 61.22 467 LEU A CA 1
ATOM 3814 C C . LEU A 1 467 ? -17.197 25.139 -40.153 1.00 61.22 467 LEU A C 1
ATOM 3816 O O . LEU A 1 467 ? -17.138 25.179 -38.930 1.00 61.22 467 LEU A O 1
ATOM 3820 N N . LYS A 1 468 ? -16.807 26.175 -40.910 1.00 70.00 468 LYS A N 1
ATOM 3821 C CA . LYS A 1 468 ? -16.337 27.448 -40.336 1.00 70.00 468 LYS A CA 1
ATOM 3822 C C . LYS A 1 468 ? -17.410 28.133 -39.489 1.00 70.00 468 LYS A C 1
ATOM 3824 O O . LYS A 1 468 ? -17.079 28.694 -38.450 1.00 70.00 468 LYS A O 1
ATOM 3829 N N . LEU A 1 469 ? -18.675 28.059 -39.902 1.00 78.81 469 LEU A N 1
ATOM 3830 C CA . LEU A 1 469 ? -19.792 28.653 -39.167 1.00 78.81 469 LEU A CA 1
ATOM 3831 C C . LEU A 1 469 ? -20.088 27.888 -37.868 1.00 78.81 469 LEU A C 1
ATOM 3833 O O . LEU A 1 469 ? -20.268 28.510 -36.824 1.00 78.81 469 LEU A O 1
ATOM 3837 N N . ILE A 1 470 ? -20.039 26.552 -37.902 1.00 78.62 470 ILE A N 1
ATOM 3838 C CA . ILE A 1 470 ? -20.181 25.706 -36.705 1.00 78.62 470 ILE A CA 1
ATOM 3839 C C . ILE A 1 470 ? -19.010 25.930 -35.741 1.00 78.62 470 ILE A C 1
ATOM 3841 O O . ILE A 1 470 ? -19.236 26.133 -34.552 1.00 78.62 470 ILE A O 1
ATOM 3845 N N . ILE A 1 471 ? -17.769 25.969 -36.241 1.00 78.69 471 ILE A N 1
ATOM 3846 C CA . ILE A 1 471 ? -16.579 26.240 -35.417 1.00 78.69 471 ILE A CA 1
ATOM 3847 C C . ILE A 1 471 ? -16.670 27.628 -34.777 1.00 78.69 471 ILE A C 1
ATOM 3849 O O . ILE A 1 471 ? -16.375 27.757 -33.593 1.00 78.69 471 ILE A O 1
ATOM 3853 N N . ALA A 1 472 ? -17.116 28.653 -35.508 1.00 83.56 472 ALA A N 1
ATOM 3854 C CA . ALA A 1 472 ? -17.296 29.993 -34.953 1.00 83.56 472 ALA A CA 1
ATOM 3855 C C . ALA A 1 472 ? -18.345 30.015 -33.828 1.00 83.56 472 ALA A C 1
ATOM 3857 O O . ALA A 1 472 ? -18.115 30.632 -32.789 1.00 83.56 472 ALA A O 1
ATOM 3858 N N . PHE A 1 473 ? -19.456 29.292 -33.995 1.00 88.44 473 PHE A N 1
ATOM 3859 C CA . PHE A 1 473 ? -20.498 29.193 -32.971 1.00 88.44 473 PHE A CA 1
ATOM 3860 C C . PHE A 1 473 ? -20.018 28.415 -31.737 1.00 88.44 473 PHE A C 1
ATOM 3862 O O . PHE A 1 473 ? -20.239 28.846 -30.607 1.00 88.44 473 PHE A O 1
ATOM 3869 N N . CYS A 1 474 ? -19.296 27.308 -31.941 1.00 81.38 474 CYS A N 1
ATOM 3870 C CA . CYS A 1 474 ? -18.679 26.542 -30.861 1.00 81.38 474 CYS A CA 1
ATOM 3871 C C . CYS A 1 474 ? -17.607 27.354 -30.128 1.00 81.38 474 CYS A C 1
ATOM 3873 O O . CYS A 1 474 ? -17.581 27.328 -28.905 1.00 81.38 474 CYS A O 1
ATOM 3875 N N . MET A 1 475 ? -16.770 28.118 -30.837 1.00 87.38 475 MET A N 1
ATOM 3876 C CA . MET A 1 475 ? -15.778 28.990 -30.202 1.00 87.38 475 MET A CA 1
ATOM 3877 C C . MET A 1 475 ? -16.439 30.108 -29.399 1.00 87.38 475 MET A C 1
ATOM 3879 O O . MET A 1 475 ? -16.029 30.341 -28.267 1.00 87.38 475 MET A O 1
ATOM 3883 N N . ALA A 1 476 ? -17.487 30.751 -29.919 1.00 89.31 476 ALA A N 1
ATOM 3884 C CA . ALA A 1 476 ? -18.236 31.765 -29.175 1.00 89.31 476 ALA A CA 1
ATOM 3885 C C . ALA A 1 476 ? -18.899 31.180 -27.917 1.00 89.31 476 ALA A C 1
ATOM 3887 O O . ALA A 1 476 ? -18.853 31.791 -26.850 1.00 89.31 476 ALA A O 1
ATOM 3888 N N . PHE A 1 477 ? -19.454 29.970 -28.013 1.00 90.00 477 PHE A N 1
ATOM 3889 C CA . PHE A 1 477 ? -20.032 29.263 -26.872 1.00 90.00 477 PHE A CA 1
ATOM 3890 C C . PHE A 1 477 ? -18.971 28.852 -25.843 1.00 90.00 477 PHE A C 1
ATOM 3892 O O . PHE A 1 477 ? -19.167 29.062 -24.650 1.00 90.00 477 PHE A O 1
ATOM 3899 N N . CYS A 1 478 ? -17.820 28.338 -26.287 1.00 87.44 478 CYS A N 1
ATOM 3900 C CA . CYS A 1 478 ? -16.690 28.018 -25.417 1.00 87.44 478 CYS A CA 1
ATOM 3901 C C . CYS A 1 478 ? -16.130 29.266 -24.730 1.00 87.44 478 CYS A C 1
ATOM 3903 O O . CYS A 1 478 ? -15.859 29.205 -23.539 1.00 87.44 478 CYS A O 1
ATOM 3905 N N . PHE A 1 479 ? -16.011 30.399 -25.429 1.00 90.69 479 PHE A N 1
ATOM 3906 C CA . PHE A 1 479 ? -15.611 31.672 -24.824 1.00 90.69 479 PHE A CA 1
ATOM 3907 C C . PHE A 1 479 ? -16.650 32.185 -23.827 1.00 90.69 479 PHE A C 1
ATOM 3909 O O . PHE A 1 479 ? -16.273 32.658 -22.761 1.00 90.69 479 PHE A O 1
ATOM 3916 N N . GLY A 1 480 ? -17.944 32.050 -24.129 1.00 92.00 480 GLY A N 1
ATOM 3917 C CA . GLY A 1 480 ? -19.022 32.390 -23.201 1.00 92.00 480 GLY A CA 1
ATOM 3918 C C . GLY A 1 480 ? -18.984 31.534 -21.936 1.00 92.00 480 GLY A C 1
ATOM 3919 O O . GLY A 1 480 ? -19.033 32.068 -20.833 1.00 92.00 480 GLY A O 1
ATOM 3920 N N . LEU A 1 481 ? -18.811 30.217 -22.082 1.00 88.56 481 LEU A N 1
ATOM 3921 C CA . LEU A 1 481 ? -18.635 29.305 -20.953 1.00 88.56 481 LEU A CA 1
ATOM 3922 C C . LEU A 1 481 ? -17.359 29.603 -20.174 1.00 88.56 481 LEU A C 1
ATOM 3924 O O . LEU A 1 481 ? -17.415 29.636 -18.955 1.00 88.56 481 LEU A O 1
ATOM 3928 N N . LEU A 1 482 ? -16.235 29.858 -20.847 1.00 89.38 482 LEU A N 1
ATOM 3929 C CA . LEU A 1 482 ? -14.972 30.213 -20.202 1.00 89.38 482 LEU A CA 1
ATOM 3930 C C . LEU A 1 482 ? -15.116 31.519 -19.418 1.00 89.38 482 LEU A C 1
ATOM 3932 O O . LEU A 1 482 ? -14.647 31.605 -18.294 1.00 89.38 482 LEU A O 1
ATOM 3936 N N . PHE A 1 483 ? -15.802 32.515 -19.975 1.00 90.81 483 PHE A N 1
ATOM 3937 C CA . PHE A 1 483 ? -16.053 33.790 -19.313 1.00 90.81 483 PHE A CA 1
ATOM 3938 C C . PHE A 1 483 ? -16.978 33.630 -18.102 1.00 90.81 483 PHE A C 1
ATOM 3940 O O . PHE A 1 483 ? -16.684 34.165 -17.038 1.00 90.81 483 PHE A O 1
ATOM 3947 N N . ILE A 1 484 ? -18.044 32.831 -18.220 1.00 87.12 484 ILE A N 1
ATOM 3948 C CA . ILE A 1 484 ? -18.917 32.476 -17.090 1.00 87.12 484 ILE A CA 1
ATOM 3949 C C . ILE A 1 484 ? -18.128 31.712 -16.023 1.00 87.12 484 ILE A C 1
ATOM 3951 O O . ILE A 1 484 ? -18.273 32.000 -14.840 1.00 87.12 484 ILE A O 1
ATOM 3955 N N . LEU A 1 485 ? -17.270 30.774 -16.424 1.00 83.56 485 LEU A N 1
ATOM 3956 C CA . LEU A 1 485 ? -16.440 29.982 -15.522 1.00 83.56 485 LEU A CA 1
ATOM 3957 C C . LEU A 1 485 ? -15.389 30.855 -14.828 1.00 83.56 485 LEU A C 1
ATOM 3959 O O . LEU A 1 485 ? -15.179 30.704 -13.635 1.00 83.56 485 LEU A O 1
ATOM 3963 N N . LEU A 1 486 ? -14.783 31.810 -15.535 1.00 84.06 486 LEU A N 1
ATOM 3964 C CA . LEU A 1 486 ? -13.852 32.790 -14.973 1.00 84.06 486 LEU A CA 1
ATOM 3965 C C . LEU A 1 486 ? -14.557 33.741 -14.005 1.00 84.06 486 LEU A C 1
ATOM 3967 O O . LEU A 1 486 ? -14.024 34.000 -12.933 1.00 84.06 486 LEU A O 1
ATOM 3971 N N . ILE A 1 487 ? -15.769 34.202 -14.324 1.00 82.75 487 ILE A N 1
ATOM 3972 C CA . ILE A 1 487 ? -16.607 34.965 -13.388 1.00 82.75 487 ILE A CA 1
ATOM 3973 C C . ILE A 1 487 ? -16.944 34.112 -12.163 1.00 82.75 487 ILE A C 1
ATOM 3975 O O . ILE A 1 487 ? -16.878 34.609 -11.045 1.00 82.75 487 ILE A O 1
ATOM 3979 N N . HIS A 1 488 ? -17.259 32.829 -12.341 1.00 73.81 488 HIS A N 1
ATOM 3980 C CA . HIS A 1 488 ? -17.563 31.919 -11.238 1.00 73.81 488 HIS A CA 1
ATOM 3981 C C . HIS A 1 488 ? -16.328 31.575 -10.395 1.00 73.81 488 HIS A C 1
ATOM 3983 O O . HIS A 1 488 ? -16.445 31.420 -9.191 1.00 73.81 488 HIS A O 1
ATOM 3989 N N . ILE A 1 489 ? -15.136 31.505 -10.985 1.00 72.75 489 ILE A N 1
ATOM 3990 C CA . ILE A 1 489 ? -13.873 31.329 -10.254 1.00 72.75 489 ILE A CA 1
ATOM 3991 C C . ILE A 1 489 ? -13.490 32.618 -9.518 1.00 72.75 489 ILE A C 1
ATOM 3993 O O . ILE A 1 489 ? -12.935 32.563 -8.427 1.00 72.75 489 ILE A O 1
ATOM 3997 N N . HIS A 1 490 ? -13.767 33.784 -10.106 1.00 72.44 490 HIS A N 1
ATOM 3998 C CA . HIS A 1 490 ? -13.364 35.064 -9.528 1.00 72.44 490 HIS A CA 1
ATOM 3999 C C . HIS A 1 490 ? -14.343 35.585 -8.466 1.00 72.44 490 HIS A C 1
ATOM 4001 O O . HIS A 1 490 ? -13.917 36.226 -7.510 1.00 72.44 490 HIS A O 1
ATOM 4007 N N . TYR A 1 491 ? -15.642 35.302 -8.617 1.00 70.94 491 TYR A N 1
ATOM 4008 C CA . TYR A 1 491 ? -16.711 35.786 -7.734 1.00 70.94 491 TYR A CA 1
ATOM 4009 C C . TYR A 1 491 ? -17.518 34.675 -7.043 1.00 70.94 491 TYR A C 1
ATOM 4011 O O . TYR A 1 491 ? -18.305 34.974 -6.146 1.00 70.94 491 TYR A O 1
ATOM 4019 N N . GLY A 1 492 ? -17.374 33.410 -7.448 1.00 48.00 492 GLY A N 1
ATOM 4020 C CA . GLY A 1 492 ? -17.996 32.272 -6.769 1.00 48.00 492 GLY A CA 1
ATOM 4021 C C . GLY A 1 492 ? -17.168 31.818 -5.568 1.00 48.00 492 GLY A C 1
ATOM 4022 O O . GLY A 1 492 ? -15.948 31.956 -5.534 1.00 48.00 492 GLY A O 1
ATOM 4023 N N . SER A 1 493 ? -17.834 31.288 -4.546 1.00 45.97 493 SER A N 1
ATOM 4024 C CA . SER A 1 493 ? -17.165 30.736 -3.371 1.00 45.97 493 SER A CA 1
ATOM 4025 C C . SER A 1 493 ? -16.443 29.431 -3.728 1.00 45.97 493 SER A C 1
ATOM 4027 O O . SER A 1 493 ? -17.054 28.487 -4.228 1.00 45.97 493 SER A O 1
ATOM 4029 N N . ASN A 1 494 ? -15.133 29.364 -3.461 1.00 41.25 494 ASN A N 1
ATOM 4030 C CA . ASN A 1 494 ? -14.318 28.162 -3.664 1.00 41.25 494 ASN A CA 1
ATOM 4031 C C . ASN A 1 494 ? -14.915 26.961 -2.899 1.00 41.25 494 ASN A C 1
ATOM 4033 O O . ASN A 1 494 ? -14.966 26.980 -1.672 1.00 41.25 494 ASN A O 1
ATOM 4037 N N . GLN A 1 495 ? -15.342 25.907 -3.608 1.00 43.78 495 GLN A N 1
ATOM 4038 C CA . GLN A 1 495 ? -15.895 24.672 -3.013 1.00 43.78 495 GLN A CA 1
ATOM 4039 C C . GLN A 1 495 ? -14.851 23.574 -2.707 1.00 43.78 495 GLN A C 1
ATOM 4041 O O . GLN A 1 495 ? -15.216 22.498 -2.246 1.00 43.78 495 GLN A O 1
ATOM 4046 N N . LEU A 1 496 ? -13.553 23.825 -2.908 1.00 44.78 496 LEU A N 1
ATOM 4047 C CA . LEU A 1 496 ? -12.468 22.974 -2.402 1.00 44.78 496 LEU A CA 1
ATOM 4048 C C . LEU A 1 496 ? -11.863 23.651 -1.175 1.00 44.78 496 LEU A C 1
ATOM 4050 O O . LEU A 1 496 ? -10.925 24.437 -1.284 1.00 44.78 496 LEU A O 1
ATOM 4054 N N . VAL A 1 497 ? -12.424 23.373 -0.002 1.00 49.31 497 VAL A N 1
ATOM 4055 C CA . VAL A 1 497 ? -11.740 23.693 1.253 1.00 49.31 497 VAL A CA 1
ATOM 4056 C C . VAL A 1 497 ? -10.578 22.700 1.350 1.00 49.31 497 VAL A C 1
ATOM 4058 O O . VAL A 1 497 ? -10.802 21.490 1.443 1.00 49.31 497 VAL A O 1
ATOM 4061 N N . LEU A 1 498 ? -9.335 23.175 1.212 1.00 53.75 498 LEU A N 1
ATOM 4062 C CA . LEU A 1 498 ? -8.182 22.353 1.574 1.00 53.75 498 LEU A CA 1
ATOM 4063 C C . LEU A 1 498 ? -8.330 22.038 3.065 1.00 53.75 498 LEU A C 1
ATOM 4065 O O . LEU A 1 498 ? -8.488 22.953 3.852 1.00 53.75 498 LEU A O 1
ATOM 4069 N N . HIS A 1 499 ? -8.316 20.761 3.438 1.00 72.12 499 HIS A N 1
ATOM 4070 C CA . HIS A 1 499 ? -8.323 20.335 4.834 1.00 72.12 499 HIS A CA 1
ATOM 4071 C C . HIS A 1 499 ? -7.038 19.554 5.087 1.00 72.12 499 HIS A C 1
ATOM 4073 O O . HIS A 1 499 ? -6.815 18.492 4.504 1.00 72.12 499 HIS A O 1
ATOM 4079 N N . GLY A 1 500 ? -6.179 20.088 5.942 1.00 86.94 500 GLY A N 1
ATOM 4080 C CA . GLY A 1 500 ? -4.955 19.434 6.381 1.00 86.94 500 GLY A CA 1
ATOM 4081 C C . GLY A 1 500 ? -4.585 19.949 7.755 1.00 86.94 500 GLY A C 1
ATOM 4082 O O . GLY A 1 500 ? -4.795 21.122 8.049 1.00 86.94 500 GLY A O 1
ATOM 4083 N N . ASN A 1 501 ? -4.070 19.089 8.623 1.00 93.38 501 ASN A N 1
ATOM 4084 C CA . ASN A 1 501 ? -3.731 19.500 9.976 1.00 93.38 501 ASN A CA 1
ATOM 4085 C C . ASN A 1 501 ? -2.380 18.958 10.385 1.00 93.38 501 ASN A C 1
ATOM 4087 O O . ASN A 1 501 ? -2.016 17.831 10.045 1.00 93.38 501 ASN A O 1
ATOM 4091 N N . VAL A 1 502 ? -1.682 19.759 11.179 1.00 95.50 502 VAL A N 1
ATOM 4092 C CA . VAL A 1 502 ? -0.411 19.392 11.790 1.00 95.50 502 VAL A CA 1
ATOM 4093 C C . VAL A 1 502 ? -0.448 19.797 13.251 1.00 95.50 502 VAL A C 1
ATOM 4095 O O . VAL A 1 502 ? -0.716 20.955 13.571 1.00 95.50 502 VAL A O 1
ATOM 4098 N N . ALA A 1 503 ? -0.167 18.843 14.131 1.00 94.31 503 ALA A N 1
ATOM 4099 C CA . ALA A 1 503 ? 0.027 19.084 15.551 1.00 94.31 503 ALA A CA 1
ATOM 4100 C C . ALA A 1 503 ? 1.346 18.449 16.001 1.00 94.31 503 ALA A C 1
ATOM 4102 O O . ALA A 1 503 ? 1.602 17.271 15.740 1.00 94.31 503 ALA A O 1
ATOM 4103 N N . SER A 1 504 ? 2.185 19.246 16.656 1.00 93.50 504 SER A N 1
ATOM 4104 C CA . SER A 1 504 ? 3.489 18.842 17.181 1.00 93.50 504 SER A CA 1
ATOM 4105 C C . SER A 1 504 ? 3.798 19.577 18.489 1.00 93.50 504 SER A C 1
ATOM 4107 O O . SER A 1 504 ? 3.078 20.505 18.873 1.00 93.50 504 SER A O 1
ATOM 4109 N N . ASP A 1 505 ? 4.880 19.177 19.156 1.00 89.06 505 ASP A N 1
ATOM 4110 C CA . ASP A 1 505 ? 5.314 19.699 20.464 1.00 89.06 505 ASP A CA 1
ATOM 4111 C C . ASP A 1 505 ? 5.921 21.111 20.430 1.00 89.06 505 ASP A C 1
ATOM 4113 O O . ASP A 1 505 ? 6.244 21.692 21.474 1.00 89.06 505 ASP A O 1
ATOM 4117 N N . ASN A 1 506 ? 6.075 21.690 19.237 1.00 90.69 506 ASN A N 1
ATOM 4118 C CA . ASN A 1 506 ? 6.564 23.047 19.073 1.00 90.69 506 ASN A CA 1
ATOM 4119 C C . ASN A 1 506 ? 5.790 23.817 17.995 1.00 90.69 506 ASN A C 1
ATOM 4121 O O . ASN A 1 506 ? 5.560 23.318 16.895 1.00 90.69 506 ASN A O 1
ATOM 4125 N N . ASP A 1 507 ? 5.433 25.059 18.320 1.00 91.06 507 ASP A N 1
ATOM 4126 C CA . ASP A 1 507 ? 4.735 26.001 17.438 1.00 91.06 507 ASP A CA 1
ATOM 4127 C C . ASP A 1 507 ? 5.375 26.105 16.041 1.00 91.06 507 ASP A C 1
ATOM 4129 O O . ASP A 1 507 ? 4.737 25.852 15.018 1.00 91.06 507 ASP A O 1
ATOM 4133 N N . GLN A 1 508 ? 6.681 26.372 15.992 1.00 92.06 508 GLN A N 1
ATOM 4134 C CA . GLN A 1 508 ? 7.406 26.576 14.740 1.00 92.06 508 GLN A CA 1
ATOM 4135 C C . GLN A 1 508 ? 7.473 25.300 13.890 1.00 92.06 508 GLN A C 1
ATOM 4137 O O . GLN A 1 508 ? 7.434 25.364 12.661 1.00 92.06 508 GLN A O 1
ATOM 4142 N N . CYS A 1 509 ? 7.519 24.131 14.526 1.00 94.69 509 CYS A N 1
ATOM 4143 C CA . CYS A 1 509 ? 7.549 22.854 13.819 1.00 94.69 509 CYS A CA 1
ATOM 4144 C C . CYS A 1 509 ? 6.196 22.480 13.222 1.00 94.69 509 CYS A C 1
ATOM 4146 O O . CYS A 1 509 ? 6.143 21.971 12.099 1.00 94.69 509 CYS A O 1
ATOM 4148 N N . SER A 1 510 ? 5.100 22.805 13.908 1.00 94.88 510 SER A N 1
ATOM 4149 C CA . SER A 1 510 ? 3.765 22.677 13.326 1.00 94.88 510 SER A CA 1
ATOM 4150 C C . SER A 1 510 ? 3.554 23.668 12.179 1.00 94.88 510 SER A C 1
ATOM 4152 O O . SER A 1 510 ? 2.956 23.301 11.166 1.00 94.88 510 SER A O 1
ATOM 4154 N N . GLN A 1 511 ? 4.102 24.884 12.292 1.00 95.12 511 GLN A N 1
ATOM 4155 C CA . GLN A 1 511 ? 4.077 25.882 11.221 1.00 95.12 511 GLN A CA 1
ATOM 4156 C C . GLN A 1 511 ? 4.824 25.389 9.966 1.00 95.12 511 GLN A C 1
ATOM 4158 O O . GLN A 1 511 ? 4.299 25.454 8.857 1.00 95.12 511 GLN A O 1
ATOM 4163 N N . TYR A 1 512 ? 6.016 24.809 10.115 1.00 96.62 512 TYR A N 1
ATOM 4164 C CA . TYR A 1 512 ? 6.726 24.237 8.966 1.00 96.62 512 TYR A CA 1
ATOM 4165 C C . TYR A 1 512 ? 6.000 23.044 8.348 1.00 96.62 512 TYR A C 1
ATOM 4167 O O . TYR A 1 512 ? 5.965 22.923 7.125 1.00 96.62 512 TYR A O 1
ATOM 4175 N N . GLY A 1 513 ? 5.370 22.192 9.160 1.00 95.75 513 GLY A N 1
ATOM 4176 C CA . GLY A 1 513 ? 4.545 21.106 8.637 1.00 95.75 513 GLY A CA 1
ATOM 4177 C C . GLY A 1 513 ? 3.343 21.614 7.831 1.00 95.75 513 GLY A C 1
ATOM 4178 O O . GLY A 1 513 ? 3.069 21.085 6.755 1.00 95.75 513 GLY A O 1
ATOM 4179 N N . ILE A 1 514 ? 2.638 22.655 8.300 1.00 94.81 514 ILE A N 1
ATOM 4180 C CA . ILE A 1 514 ? 1.496 23.211 7.554 1.00 94.81 514 ILE A CA 1
ATOM 4181 C C . ILE A 1 514 ? 1.944 23.920 6.273 1.00 94.81 514 ILE A C 1
ATOM 4183 O O . ILE A 1 514 ? 1.252 23.852 5.260 1.00 94.81 514 ILE A O 1
ATOM 4187 N N . ASP A 1 515 ? 3.114 24.557 6.277 1.00 95.25 515 ASP A N 1
ATOM 4188 C CA . ASP A 1 515 ? 3.661 25.197 5.080 1.00 95.25 515 ASP A CA 1
ATOM 4189 C C . ASP A 1 515 ? 4.061 24.164 4.019 1.00 95.25 515 ASP A C 1
ATOM 4191 O O . ASP A 1 515 ? 3.833 24.386 2.832 1.00 95.25 515 ASP A O 1
ATOM 4195 N N . VAL A 1 516 ? 4.532 22.985 4.431 1.00 95.06 516 VAL A N 1
ATOM 4196 C CA . VAL A 1 516 ? 4.760 21.843 3.532 1.00 95.06 516 VAL A CA 1
ATOM 4197 C C . VAL A 1 516 ? 3.458 21.333 2.904 1.00 95.06 516 VAL A C 1
ATOM 4199 O O . VAL A 1 516 ? 3.432 21.052 1.704 1.00 95.06 516 VAL A O 1
ATOM 4202 N N . LEU A 1 517 ? 2.354 21.287 3.660 1.00 93.31 517 LEU A N 1
ATOM 4203 C CA . LEU A 1 517 ? 1.034 20.978 3.088 1.00 93.31 517 LEU A CA 1
ATOM 4204 C C . LEU A 1 517 ? 0.592 22.049 2.077 1.00 93.31 517 LEU A C 1
ATOM 4206 O O . LEU A 1 517 ? 0.108 21.711 0.997 1.00 93.31 517 LEU A O 1
ATOM 4210 N N . LYS A 1 518 ? 0.824 23.338 2.365 1.00 92.38 518 LYS A N 1
ATOM 4211 C CA . LYS A 1 518 ? 0.545 24.443 1.421 1.00 92.38 518 LYS A CA 1
ATOM 4212 C C . LYS A 1 518 ? 1.368 24.353 0.136 1.00 92.38 518 LYS A C 1
ATOM 4214 O O . LYS A 1 518 ? 0.899 24.788 -0.911 1.00 92.38 518 LYS A O 1
ATOM 4219 N N . MET A 1 519 ? 2.573 23.786 0.200 1.00 91.25 519 MET A N 1
ATOM 4220 C CA . MET A 1 519 ? 3.438 23.547 -0.963 1.00 91.25 519 MET A CA 1
ATOM 4221 C C . MET A 1 519 ? 2.997 22.345 -1.819 1.00 91.25 519 MET A C 1
ATOM 4223 O O . MET A 1 519 ? 3.665 22.025 -2.800 1.00 91.25 519 MET A O 1
ATOM 4227 N N . GLY A 1 520 ? 1.887 21.680 -1.477 1.00 89.56 520 GLY A N 1
ATOM 4228 C CA . GLY A 1 520 ? 1.378 20.508 -2.194 1.00 89.56 520 GLY A CA 1
ATOM 4229 C C . GLY A 1 520 ? 1.926 19.172 -1.685 1.00 89.56 520 GLY A C 1
ATOM 4230 O O . GLY A 1 520 ? 1.735 18.151 -2.346 1.00 89.56 520 GLY A O 1
ATOM 4231 N N . GLY A 1 521 ? 2.601 19.163 -0.532 1.00 93.31 521 GLY A N 1
ATOM 4232 C CA . GLY A 1 521 ? 2.981 17.938 0.169 1.00 93.31 521 GLY A CA 1
ATOM 4233 C C . GLY A 1 521 ? 1.788 17.245 0.822 1.00 93.31 521 GLY A C 1
ATOM 4234 O O . GLY A 1 521 ? 0.709 17.821 0.973 1.00 93.31 521 GLY A O 1
ATOM 4235 N N . ASN A 1 522 ? 1.987 15.993 1.224 1.00 95.38 522 ASN A N 1
ATOM 4236 C CA . ASN A 1 522 ? 0.964 15.206 1.914 1.00 95.38 522 ASN A CA 1
ATOM 4237 C C . ASN A 1 522 ? 1.204 15.120 3.432 1.00 95.38 522 ASN A C 1
ATOM 4239 O O . ASN A 1 522 ? 2.161 15.686 3.968 1.00 95.38 522 ASN A O 1
ATOM 4243 N N . ALA A 1 523 ? 0.343 14.390 4.147 1.00 96.56 523 ALA A N 1
ATOM 4244 C CA . ALA A 1 523 ? 0.434 14.246 5.601 1.00 96.56 523 ALA A CA 1
ATOM 4245 C C . ALA A 1 523 ? 1.778 13.654 6.058 1.00 96.56 523 ALA A C 1
ATOM 4247 O O . ALA A 1 523 ? 2.282 14.026 7.120 1.00 96.56 523 ALA A O 1
ATOM 4248 N N . VAL A 1 524 ? 2.371 12.753 5.265 1.00 98.00 524 VAL A N 1
ATOM 4249 C CA . VAL A 1 524 ? 3.675 12.146 5.567 1.00 98.00 524 VAL A CA 1
ATOM 4250 C C . VAL A 1 524 ? 4.792 13.174 5.431 1.00 98.00 524 VAL A C 1
ATOM 4252 O O . VAL A 1 524 ? 5.614 13.274 6.341 1.00 98.00 524 VAL A O 1
ATOM 4255 N N . ASP A 1 525 ? 4.796 13.966 4.358 1.00 98.06 525 ASP A N 1
ATOM 4256 C CA . ASP A 1 525 ? 5.768 15.046 4.153 1.00 98.06 525 ASP A CA 1
ATOM 4257 C C . ASP A 1 525 ? 5.732 16.044 5.320 1.00 98.06 525 ASP A C 1
ATOM 4259 O O . ASP A 1 525 ? 6.762 16.354 5.922 1.00 98.06 525 ASP A O 1
ATOM 4263 N N . ALA A 1 526 ? 4.527 16.467 5.713 1.00 97.69 526 ALA A N 1
ATOM 4264 C CA . ALA A 1 526 ? 4.317 17.378 6.833 1.00 97.69 526 ALA A CA 1
ATOM 4265 C C . ALA A 1 526 ? 4.801 16.797 8.171 1.00 97.69 526 ALA A C 1
ATOM 4267 O O . ALA A 1 526 ? 5.443 17.493 8.961 1.00 97.69 526 ALA A O 1
ATOM 4268 N N . ALA A 1 527 ? 4.529 15.511 8.421 1.00 97.75 527 ALA A N 1
ATOM 4269 C CA . ALA A 1 527 ? 4.963 14.834 9.639 1.00 97.75 527 ALA A CA 1
ATOM 4270 C C . ALA A 1 527 ? 6.492 14.705 9.710 1.00 97.75 527 ALA A C 1
ATOM 4272 O O . ALA A 1 527 ? 7.077 14.910 10.774 1.00 97.75 527 ALA A O 1
ATOM 4273 N N . ILE A 1 528 ? 7.147 14.404 8.583 1.00 98.44 528 ILE A N 1
ATOM 4274 C CA . ILE A 1 528 ? 8.611 14.312 8.483 1.00 98.44 528 ILE A CA 1
ATOM 4275 C C . ILE A 1 528 ? 9.253 15.669 8.767 1.00 98.44 528 ILE A C 1
ATOM 4277 O O . ILE A 1 528 ? 10.172 15.741 9.583 1.00 98.44 528 ILE A O 1
ATOM 4281 N N . THR A 1 529 ? 8.760 16.744 8.150 1.00 98.25 529 THR A N 1
ATOM 4282 C CA . THR A 1 529 ? 9.279 18.099 8.386 1.00 98.25 529 THR A CA 1
ATOM 4283 C C . THR A 1 529 ? 9.086 18.538 9.833 1.00 98.25 529 THR A C 1
ATOM 4285 O O . THR A 1 529 ? 10.027 19.045 10.444 1.00 98.25 529 THR A O 1
ATOM 4288 N N . ALA A 1 530 ? 7.915 18.288 10.425 1.00 97.44 530 ALA A N 1
ATOM 4289 C CA . ALA A 1 530 ? 7.674 18.594 11.834 1.00 97.44 530 ALA A CA 1
ATOM 4290 C C . ALA A 1 530 ? 8.603 17.787 12.763 1.00 97.44 530 ALA A C 1
ATOM 4292 O O . ALA A 1 530 ? 9.190 18.353 13.685 1.00 97.44 530 ALA A O 1
ATOM 4293 N N . ALA A 1 531 ? 8.816 16.493 12.494 1.00 97.19 531 ALA A N 1
ATOM 4294 C CA . ALA A 1 531 ? 9.732 15.654 13.270 1.00 97.19 531 ALA A CA 1
ATOM 4295 C C . ALA A 1 531 ? 11.200 16.104 13.142 1.00 97.19 531 ALA A C 1
ATOM 4297 O O . ALA A 1 531 ? 11.910 16.188 14.146 1.00 97.19 531 ALA A O 1
ATOM 4298 N N . LEU A 1 532 ? 11.663 16.440 11.932 1.00 97.62 532 LEU A N 1
ATOM 4299 C CA . LEU A 1 532 ? 13.008 16.982 11.701 1.00 97.62 532 LEU A CA 1
ATOM 4300 C C . LEU A 1 532 ? 13.189 18.342 12.378 1.00 97.62 532 LEU A C 1
ATOM 4302 O O . LEU A 1 532 ? 14.248 18.609 12.940 1.00 97.62 532 LEU A O 1
ATOM 4306 N N . CYS A 1 533 ? 12.180 19.210 12.359 1.00 96.88 533 CYS A N 1
ATOM 4307 C CA . CYS A 1 533 ? 12.215 20.478 13.085 1.00 96.88 533 CYS A CA 1
ATOM 4308 C C . CYS A 1 533 ? 12.322 20.248 14.599 1.00 96.88 533 CYS A C 1
ATOM 4310 O O . CYS A 1 533 ? 13.213 20.804 15.245 1.00 96.88 533 CYS A O 1
ATOM 4312 N N . ASN A 1 534 ? 11.499 19.347 15.143 1.00 94.56 534 ASN A N 1
ATOM 4313 C CA . ASN A 1 534 ? 11.532 18.952 16.551 1.00 94.56 534 ASN A CA 1
ATOM 4314 C C . ASN A 1 534 ? 12.915 18.435 16.969 1.00 94.56 534 ASN A C 1
ATOM 4316 O O . ASN A 1 534 ? 13.386 18.753 18.058 1.00 94.56 534 ASN A O 1
ATOM 4320 N N . SER A 1 535 ? 13.605 17.721 16.075 1.00 94.25 535 SER A N 1
ATOM 4321 C CA . SER A 1 535 ? 14.969 17.222 16.302 1.00 94.25 535 SER A CA 1
ATOM 4322 C C . SER A 1 535 ? 16.033 18.323 16.456 1.00 94.25 535 SER A C 1
ATOM 4324 O O . SER A 1 535 ? 17.123 18.043 16.947 1.00 94.25 535 SER A O 1
ATOM 4326 N N . VAL A 1 536 ? 15.734 19.563 16.046 1.00 95.12 536 VAL A N 1
ATOM 4327 C CA . VAL A 1 536 ? 16.630 20.728 16.157 1.00 95.12 536 VAL A CA 1
ATOM 4328 C C . VAL A 1 536 ? 16.278 21.597 17.362 1.00 95.12 536 VAL A C 1
ATOM 4330 O O . VAL A 1 536 ? 17.176 22.064 18.057 1.00 95.12 536 VAL A O 1
ATOM 4333 N N . ILE A 1 537 ? 14.988 21.826 17.622 1.00 92.25 537 ILE A N 1
ATOM 4334 C CA . ILE A 1 537 ? 14.539 22.722 18.701 1.00 92.25 537 ILE A CA 1
ATOM 4335 C C . ILE A 1 537 ? 14.424 22.023 20.059 1.00 92.25 537 ILE A C 1
ATOM 4337 O O . ILE A 1 537 ? 14.789 22.596 21.082 1.00 92.25 537 ILE A O 1
ATOM 4341 N N . LEU A 1 538 ? 14.004 20.757 20.077 1.00 90.81 538 LEU A N 1
ATOM 4342 C CA . LEU A 1 538 ? 13.839 19.940 21.283 1.00 90.81 538 LEU A CA 1
ATOM 4343 C C . LEU A 1 538 ? 14.914 18.838 21.351 1.00 90.81 538 LEU A C 1
ATOM 4345 O O . LEU A 1 538 ? 14.626 17.680 21.656 1.00 90.81 538 LEU A O 1
ATOM 4349 N N . LEU A 1 539 ? 16.177 19.228 21.118 1.00 90.19 539 LEU A N 1
ATOM 4350 C CA . LEU A 1 539 ? 17.372 18.357 21.109 1.00 90.19 539 LEU A CA 1
ATOM 4351 C C . LEU A 1 539 ? 17.538 17.490 22.367 1.00 90.19 539 LEU A C 1
ATOM 4353 O O . LEU A 1 539 ? 18.168 16.438 22.323 1.00 90.19 539 LEU A O 1
ATOM 4357 N N . HIS A 1 540 ? 16.996 17.941 23.499 1.00 88.00 540 HIS A N 1
ATOM 4358 C CA . HIS A 1 540 ? 17.048 17.228 24.771 1.00 88.00 540 HIS A CA 1
ATOM 4359 C C . HIS A 1 540 ? 16.073 16.037 24.844 1.00 88.00 540 HIS A C 1
ATOM 4361 O O . HIS A 1 540 ? 16.210 15.222 25.750 1.00 88.00 540 HIS A O 1
ATOM 4367 N N . LEU A 1 541 ? 15.121 15.907 23.909 1.00 88.88 541 LEU A N 1
ATOM 4368 C CA . LEU A 1 541 ? 14.089 14.857 23.903 1.00 88.88 541 LEU A CA 1
ATOM 4369 C C . LEU A 1 541 ? 14.186 13.940 22.678 1.00 88.88 541 LEU A C 1
ATOM 4371 O O . LEU A 1 541 ? 14.086 12.720 22.813 1.00 88.88 541 LEU A O 1
ATOM 4375 N N . SER A 1 542 ? 14.401 14.507 21.488 1.00 91.62 542 SER A N 1
ATOM 4376 C CA . SER A 1 542 ? 14.543 13.766 20.227 1.00 91.62 542 SER A CA 1
ATOM 4377 C C . SER A 1 542 ? 15.632 14.386 19.352 1.00 91.62 542 SER A C 1
ATOM 4379 O O . SER A 1 542 ? 16.020 15.537 19.539 1.00 91.62 542 SER A O 1
ATOM 4381 N N . GLY A 1 543 ? 16.153 13.624 18.393 1.00 92.88 543 GLY A N 1
ATOM 4382 C CA . GLY A 1 543 ? 17.313 14.034 17.610 1.00 92.88 543 GLY A CA 1
ATOM 4383 C C . GLY A 1 543 ? 17.693 13.040 16.518 1.00 92.88 543 GLY A C 1
ATOM 4384 O O . GLY A 1 543 ? 17.186 11.919 16.469 1.00 92.88 543 GLY A O 1
ATOM 4385 N N . LEU A 1 544 ? 18.669 13.421 15.687 1.00 95.88 544 LEU A N 1
ATOM 4386 C CA . LEU A 1 544 ? 19.257 12.545 14.661 1.00 95.88 544 LEU A CA 1
ATOM 4387 C C . LEU A 1 544 ? 19.874 11.261 15.249 1.00 95.88 544 LEU A C 1
ATOM 4389 O O . LEU A 1 544 ? 19.873 10.223 14.593 1.00 95.88 544 LEU A O 1
ATOM 4393 N N . GLY A 1 545 ? 20.353 11.316 16.497 1.00 94.06 545 GLY A N 1
ATOM 4394 C CA . GLY A 1 545 ? 20.840 10.157 17.253 1.00 94.06 545 GLY A CA 1
ATOM 4395 C C . GLY A 1 545 ? 19.738 9.332 17.930 1.00 94.06 545 GLY A C 1
ATOM 4396 O O . GLY A 1 545 ? 20.047 8.419 18.696 1.00 94.06 545 GLY A O 1
ATOM 4397 N N . GLY A 1 546 ? 18.467 9.648 17.676 1.00 92.94 546 GLY A N 1
ATOM 4398 C CA . GLY A 1 546 ? 17.298 9.022 18.283 1.00 92.94 546 GLY A CA 1
ATOM 4399 C C . GLY A 1 546 ? 16.718 7.850 17.499 1.00 92.94 546 GLY A C 1
ATOM 4400 O O . GLY A 1 546 ? 17.291 7.311 16.546 1.00 92.94 546 GLY A O 1
ATOM 4401 N N . ASN A 1 547 ? 15.540 7.429 17.939 1.00 92.75 547 ASN A N 1
ATOM 4402 C CA . ASN A 1 547 ? 14.803 6.303 17.383 1.00 92.75 547 ASN A CA 1
ATOM 4403 C C . ASN A 1 547 ? 13.294 6.480 17.614 1.00 92.75 547 ASN A C 1
ATOM 4405 O O . ASN A 1 547 ? 12.871 7.461 18.227 1.00 92.75 547 ASN A O 1
ATOM 4409 N N . GLY A 1 548 ? 12.469 5.567 17.100 1.00 93.38 548 GLY A N 1
ATOM 4410 C CA . GLY A 1 548 ? 11.026 5.702 17.259 1.00 93.38 548 GLY A CA 1
ATOM 4411 C C . GLY A 1 548 ? 10.178 4.790 16.385 1.00 93.38 548 GLY A C 1
ATOM 4412 O O . GLY A 1 548 ? 10.635 3.770 15.865 1.00 93.38 548 GLY A O 1
ATOM 4413 N N . VAL A 1 549 ? 8.909 5.166 16.262 1.00 95.88 549 VAL A N 1
ATOM 4414 C CA . VAL A 1 549 ? 7.896 4.450 15.489 1.00 95.88 549 VAL A CA 1
ATOM 4415 C C . VAL A 1 549 ? 6.980 5.442 14.783 1.00 95.88 549 VAL A C 1
ATOM 4417 O O . VAL A 1 549 ? 6.646 6.495 15.322 1.00 95.88 549 VAL A O 1
ATOM 4420 N N . MET A 1 550 ? 6.561 5.094 13.572 1.00 97.81 550 MET A N 1
ATOM 4421 C CA . MET A 1 550 ? 5.594 5.855 12.789 1.00 97.81 550 MET A CA 1
ATOM 4422 C C . MET A 1 550 ? 4.479 4.929 12.322 1.00 97.81 550 MET A C 1
ATOM 4424 O O . MET A 1 550 ? 4.741 3.832 11.832 1.00 97.81 550 MET A O 1
ATOM 4428 N N . VAL A 1 551 ? 3.233 5.368 12.458 1.00 98.31 551 VAL A N 1
ATOM 4429 C CA . VAL A 1 551 ? 2.075 4.710 11.848 1.00 98.31 551 VAL A CA 1
ATOM 4430 C C . VAL A 1 551 ? 1.570 5.596 10.724 1.00 98.31 551 VAL A C 1
ATOM 4432 O O . VAL A 1 551 ? 1.307 6.777 10.932 1.00 98.31 551 VAL A O 1
ATOM 4435 N N . VAL A 1 552 ? 1.445 5.000 9.541 1.00 98.06 552 VAL A N 1
ATOM 4436 C CA . VAL A 1 552 ? 0.812 5.602 8.365 1.00 98.06 552 VAL A CA 1
ATOM 4437 C C . VAL A 1 552 ? -0.406 4.756 8.032 1.00 98.06 552 VAL A C 1
ATOM 4439 O O . VAL A 1 552 ? -0.273 3.549 7.805 1.00 98.06 552 VAL A O 1
ATOM 4442 N N . TYR A 1 553 ? -1.583 5.368 8.021 1.00 97.56 553 TYR A N 1
ATOM 4443 C CA . TYR A 1 553 ? -2.848 4.710 7.722 1.00 97.56 553 TYR A CA 1
ATOM 4444 C C . TYR A 1 553 ? -3.609 5.495 6.661 1.00 97.56 553 TYR A C 1
ATOM 4446 O O . TYR A 1 553 ? -3.967 6.648 6.868 1.00 97.56 553 TYR A O 1
ATOM 4454 N N . ASP A 1 554 ? -3.864 4.854 5.529 1.00 95.25 554 ASP A N 1
ATOM 4455 C CA . ASP A 1 554 ? -4.731 5.377 4.483 1.00 95.25 554 ASP A CA 1
ATOM 4456 C C . ASP A 1 554 ? -6.160 4.924 4.779 1.00 95.25 554 ASP A C 1
ATOM 4458 O O . ASP A 1 554 ? -6.504 3.740 4.672 1.00 95.25 554 ASP A O 1
ATOM 4462 N N . HIS A 1 555 ? -6.995 5.875 5.186 1.00 91.81 555 HIS A N 1
ATOM 4463 C CA . HIS A 1 555 ? -8.374 5.593 5.552 1.00 91.81 555 HIS A CA 1
ATOM 4464 C C . HIS A 1 555 ? -9.245 5.233 4.344 1.00 91.81 555 HIS A C 1
ATOM 4466 O O . HIS A 1 555 ? -10.171 4.436 4.496 1.00 91.81 555 HIS A O 1
ATOM 4472 N N . ARG A 1 556 ? -8.924 5.730 3.142 1.00 89.81 556 ARG A N 1
ATOM 4473 C CA . ARG A 1 556 ? -9.698 5.462 1.919 1.00 89.81 556 ARG A CA 1
ATOM 4474 C C . ARG A 1 556 ? -9.512 4.032 1.439 1.00 89.81 556 ARG A C 1
ATOM 4476 O O . ARG A 1 556 ? -10.466 3.411 0.978 1.00 89.81 556 ARG A O 1
ATOM 4483 N N . THR A 1 557 ? -8.290 3.510 1.533 1.00 90.50 557 THR A N 1
ATOM 4484 C CA . THR A 1 557 ? -7.990 2.118 1.155 1.00 90.50 557 THR A CA 1
ATOM 4485 C C . THR A 1 557 ? -8.117 1.143 2.323 1.00 90.50 557 THR A C 1
ATOM 4487 O O . THR A 1 557 ? -8.205 -0.067 2.110 1.00 90.50 557 THR A O 1
ATOM 4490 N N . GLY A 1 558 ? -8.125 1.643 3.561 1.00 90.00 558 GLY A N 1
ATOM 4491 C CA . GLY A 1 558 ? -8.129 0.824 4.768 1.00 90.00 558 GLY A CA 1
ATOM 4492 C C . GLY A 1 558 ? -6.809 0.080 4.987 1.00 90.00 558 GLY A C 1
ATOM 4493 O O . GLY A 1 558 ? -6.794 -0.959 5.656 1.00 90.00 558 GLY A O 1
ATOM 4494 N N . ILE A 1 559 ? -5.697 0.564 4.424 1.00 92.00 559 ILE A N 1
ATOM 4495 C CA . ILE A 1 559 ? -4.360 -0.038 4.530 1.00 92.00 559 ILE A CA 1
ATOM 4496 C C . ILE A 1 559 ? -3.513 0.795 5.493 1.00 92.00 559 ILE A C 1
ATOM 4498 O O . ILE A 1 559 ? -3.467 2.015 5.401 1.00 92.00 559 ILE A O 1
ATOM 4502 N N . GLY A 1 560 ? -2.806 0.137 6.416 1.00 93.56 560 GLY A N 1
ATOM 4503 C CA . GLY A 1 560 ? -1.898 0.823 7.333 1.00 93.56 560 GLY A CA 1
ATOM 4504 C C . GLY A 1 560 ? -0.632 0.041 7.616 1.00 93.56 560 GLY A C 1
ATOM 4505 O O . GLY A 1 560 ? -0.670 -1.183 7.763 1.00 93.56 560 GLY A O 1
ATOM 4506 N N . ASN A 1 561 ? 0.474 0.766 7.747 1.00 96.56 561 ASN A N 1
ATOM 4507 C CA . ASN A 1 561 ? 1.785 0.218 8.058 1.00 96.56 561 ASN A CA 1
ATOM 4508 C C . ASN A 1 561 ? 2.404 0.929 9.265 1.00 96.56 561 ASN A C 1
ATOM 4510 O O . ASN A 1 561 ? 2.311 2.143 9.423 1.00 96.56 561 ASN A O 1
ATOM 4514 N N . THR A 1 562 ? 3.080 0.140 10.090 1.00 97.12 562 THR A N 1
ATOM 4515 C CA . THR A 1 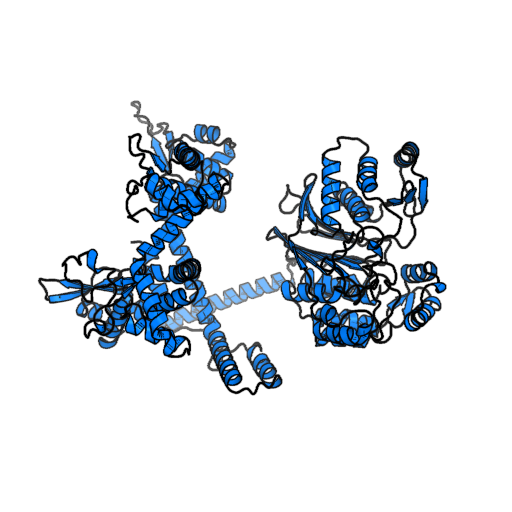562 ? 4.003 0.588 11.130 1.00 97.12 562 THR A CA 1
ATOM 4516 C C . THR A 1 562 ? 5.411 0.599 10.544 1.00 97.12 562 THR A C 1
ATOM 4518 O O . THR A 1 562 ? 5.908 -0.440 10.106 1.00 97.12 562 THR A O 1
ATOM 4521 N N . ILE A 1 563 ? 6.054 1.761 10.549 1.00 97.62 563 ILE A N 1
ATOM 4522 C CA . ILE A 1 563 ? 7.473 1.939 10.252 1.00 97.62 563 ILE A CA 1
ATOM 4523 C C . ILE A 1 563 ? 8.192 1.966 11.600 1.00 97.62 563 ILE A C 1
ATOM 4525 O O . ILE A 1 563 ? 8.121 2.940 12.348 1.00 97.62 563 ILE A O 1
ATOM 4529 N N . ASP A 1 564 ? 8.837 0.858 11.930 1.00 95.12 564 ASP A N 1
ATOM 4530 C CA . ASP A 1 564 ? 9.589 0.667 13.162 1.00 95.12 564 ASP A CA 1
ATOM 4531 C C . ASP A 1 564 ? 11.061 1.002 12.920 1.00 95.12 564 ASP A C 1
ATOM 4533 O O . ASP A 1 564 ? 11.799 0.261 12.265 1.00 95.12 564 ASP A O 1
ATOM 4537 N N . PHE A 1 565 ? 11.480 2.138 13.464 1.00 94.88 565 PHE A N 1
ATOM 4538 C CA . PHE A 1 565 ? 12.849 2.633 13.412 1.00 94.88 565 PHE A CA 1
ATOM 4539 C C . PHE A 1 565 ? 13.444 2.736 14.824 1.00 94.88 565 PHE A C 1
ATOM 4541 O O . PHE A 1 565 ? 14.223 3.639 15.134 1.00 94.88 565 PHE A O 1
ATOM 4548 N N . ARG A 1 566 ? 13.083 1.791 15.705 1.00 92.44 566 ARG A N 1
ATOM 4549 C CA . ARG A 1 566 ? 13.695 1.641 17.034 1.00 92.44 566 ARG A CA 1
ATOM 4550 C C . ARG A 1 566 ? 15.176 1.294 16.922 1.00 92.44 566 ARG A C 1
ATOM 4552 O O . ARG A 1 566 ? 15.608 0.697 15.929 1.00 92.44 566 ARG A O 1
ATOM 4559 N N . ALA A 1 567 ? 15.946 1.642 17.945 1.00 90.25 567 ALA A N 1
ATOM 4560 C CA . ALA A 1 567 ? 17.376 1.370 17.965 1.00 90.25 567 ALA A CA 1
ATOM 4561 C C . ALA A 1 567 ? 17.665 -0.144 17.981 1.00 90.25 567 ALA A C 1
ATOM 4563 O O . ALA A 1 567 ? 16.912 -0.930 18.567 1.00 90.25 567 ALA A O 1
ATOM 4564 N N . THR A 1 568 ? 18.753 -0.555 17.327 1.00 89.00 568 THR A N 1
ATOM 4565 C CA . THR A 1 568 ? 19.253 -1.940 17.364 1.00 89.00 568 THR A CA 1
ATOM 4566 C C . THR A 1 568 ? 20.510 -2.037 18.230 1.00 89.00 568 THR A C 1
ATOM 4568 O O . THR A 1 568 ? 21.284 -1.075 18.276 1.00 89.00 568 THR A O 1
ATOM 4571 N N . PRO A 1 569 ? 20.747 -3.179 18.901 1.00 84.50 569 PRO A N 1
ATOM 4572 C CA . PRO A 1 569 ? 22.021 -3.439 19.567 1.00 84.50 569 PRO A CA 1
ATOM 4573 C C . PRO A 1 569 ? 23.175 -3.419 18.557 1.00 84.50 569 PRO A C 1
ATOM 4575 O O . PRO A 1 569 ? 22.982 -3.784 17.399 1.00 84.50 569 PRO A O 1
ATOM 4578 N N . SER A 1 570 ? 24.370 -3.020 18.995 1.00 79.69 570 SER A N 1
ATOM 4579 C CA . SER A 1 570 ? 25.587 -3.086 18.165 1.00 79.69 570 SER A CA 1
ATOM 4580 C C . SER A 1 570 ? 26.823 -3.525 18.959 1.00 79.69 570 SER A C 1
ATOM 4582 O O . SER A 1 570 ? 27.606 -4.384 18.540 1.00 79.69 570 SER A O 1
ATOM 4584 N N . SER A 1 571 ? 26.973 -2.994 20.171 1.00 70.31 571 SER A N 1
ATOM 4585 C CA . SER A 1 571 ? 28.035 -3.333 21.122 1.00 70.31 571 SER A CA 1
ATOM 4586 C C . SER A 1 571 ? 27.442 -3.597 22.517 1.00 70.31 571 SER A C 1
ATOM 4588 O O . SER A 1 571 ? 26.224 -3.620 22.673 1.00 70.31 571 SER A O 1
ATOM 4590 N N . HIS A 1 572 ? 28.277 -3.824 23.539 1.00 62.50 572 HIS A N 1
ATOM 4591 C CA . HIS A 1 572 ? 27.832 -3.936 24.944 1.00 62.50 572 HIS A CA 1
ATOM 4592 C C . HIS A 1 572 ? 27.551 -2.562 25.594 1.00 62.50 572 HIS A C 1
ATOM 4594 O O . HIS A 1 572 ? 27.480 -2.461 26.816 1.00 62.50 572 HIS A O 1
ATOM 4600 N N . ASN A 1 573 ? 27.418 -1.502 24.791 1.00 69.44 573 ASN A N 1
ATOM 4601 C CA . ASN A 1 573 ? 27.117 -0.160 25.273 1.00 69.44 573 ASN A CA 1
ATOM 4602 C C . ASN A 1 573 ? 25.611 0.089 25.388 1.00 69.44 573 ASN A C 1
ATOM 4604 O O . ASN A 1 573 ? 24.783 -0.566 24.764 1.00 69.44 573 ASN A O 1
ATOM 4608 N N . ILE A 1 574 ? 25.286 1.120 26.161 1.00 76.25 574 ILE A N 1
ATOM 4609 C CA . ILE A 1 574 ? 23.931 1.625 26.405 1.00 76.25 574 ILE A CA 1
ATOM 4610 C C . ILE A 1 574 ? 23.313 2.312 25.158 1.00 76.25 574 ILE A C 1
ATOM 4612 O O . ILE A 1 574 ? 22.091 2.442 25.031 1.00 76.25 574 ILE A O 1
ATOM 4616 N N . THR A 1 575 ? 24.141 2.745 24.207 1.00 86.38 575 THR A N 1
ATOM 4617 C CA . THR A 1 575 ? 23.697 3.395 22.965 1.00 86.38 575 THR A CA 1
ATOM 4618 C C . THR A 1 575 ? 23.387 2.365 21.885 1.00 86.38 575 THR A C 1
ATOM 4620 O O . THR A 1 575 ? 24.247 1.565 21.520 1.00 86.38 575 THR A O 1
ATOM 4623 N N . GLY A 1 576 ? 22.171 2.410 21.335 1.00 89.12 576 GLY A N 1
ATOM 4624 C CA . GLY A 1 576 ? 21.800 1.617 20.161 1.00 89.12 576 GLY A CA 1
ATOM 4625 C C . GLY A 1 576 ? 21.982 2.393 18.857 1.00 89.12 576 GLY A C 1
ATOM 4626 O O . GLY A 1 576 ? 22.057 3.625 18.860 1.00 89.12 576 GLY A O 1
ATOM 4627 N N . VAL A 1 577 ? 22.014 1.681 17.727 1.00 92.94 577 VAL A N 1
ATOM 4628 C CA . VAL A 1 577 ? 22.148 2.302 16.397 1.00 92.94 577 VAL A CA 1
ATOM 4629 C C . VAL A 1 577 ? 20.951 3.230 16.129 1.00 92.94 577 VAL A C 1
ATOM 4631 O O . VAL A 1 577 ? 19.810 2.754 16.167 1.00 92.94 577 VAL A O 1
ATOM 4634 N N . PRO A 1 578 ? 21.171 4.534 15.870 1.00 94.06 578 PRO A N 1
ATOM 4635 C CA . PRO A 1 578 ? 20.095 5.493 15.625 1.00 94.06 578 PRO A CA 1
ATOM 4636 C C . PRO A 1 578 ? 19.255 5.163 14.387 1.00 94.06 578 PRO A C 1
ATOM 4638 O O . PRO A 1 578 ? 19.773 4.988 13.284 1.00 94.06 578 PRO A O 1
ATOM 4641 N N . GLY A 1 579 ? 17.935 5.132 14.557 1.00 94.38 579 GLY A N 1
ATOM 4642 C CA . GLY A 1 579 ? 16.995 4.800 13.486 1.00 94.38 579 GLY A CA 1
ATOM 4643 C C . GLY A 1 579 ? 16.210 5.970 12.918 1.00 94.38 579 GLY A C 1
ATOM 4644 O O . GLY A 1 579 ? 15.617 5.837 11.848 1.00 94.38 579 GLY A O 1
ATOM 4645 N N . PHE A 1 580 ? 16.204 7.106 13.621 1.00 96.19 580 PHE A N 1
ATOM 4646 C CA . PHE A 1 580 ? 15.363 8.265 13.321 1.00 96.19 580 PHE A CA 1
ATOM 4647 C C . PHE A 1 580 ? 15.396 8.653 11.839 1.00 96.19 580 PHE A C 1
ATOM 4649 O O . PHE A 1 580 ? 14.365 8.647 11.169 1.00 96.19 580 PHE A O 1
ATOM 4656 N N . LEU A 1 581 ? 16.591 8.899 11.298 1.00 96.94 581 LEU A N 1
ATOM 4657 C CA . LEU A 1 581 ? 16.737 9.368 9.925 1.00 96.94 581 LEU A CA 1
ATOM 4658 C C . LEU A 1 581 ? 16.341 8.310 8.886 1.00 96.94 581 LEU A C 1
ATOM 4660 O O . LEU A 1 581 ? 15.645 8.627 7.923 1.00 96.94 581 LEU A O 1
ATOM 4664 N N . ALA A 1 582 ? 16.733 7.047 9.087 1.00 96.19 582 ALA A N 1
ATOM 4665 C CA . ALA A 1 582 ? 16.367 5.957 8.184 1.00 96.19 582 ALA A CA 1
ATOM 4666 C C . ALA A 1 582 ? 14.848 5.726 8.125 1.00 96.19 582 ALA A C 1
ATOM 4668 O O . ALA A 1 582 ? 14.312 5.442 7.053 1.00 96.19 582 ALA A O 1
ATOM 4669 N N . GLY A 1 583 ? 14.149 5.865 9.258 1.00 96.12 583 GLY A N 1
ATOM 4670 C CA . GLY A 1 583 ? 12.691 5.763 9.326 1.00 96.12 583 GLY A CA 1
ATOM 4671 C C . GLY A 1 583 ? 11.989 6.862 8.530 1.00 96.12 583 GLY A C 1
ATOM 4672 O O . GLY A 1 583 ? 11.140 6.561 7.689 1.00 96.12 583 GLY A O 1
ATOM 4673 N N . LEU A 1 584 ? 12.384 8.122 8.747 1.00 98.06 584 LEU A N 1
ATOM 4674 C CA . LEU A 1 584 ? 11.805 9.271 8.042 1.00 98.06 584 LEU A CA 1
ATOM 4675 C C . LEU A 1 584 ? 12.109 9.240 6.541 1.00 98.06 584 LEU A C 1
ATOM 4677 O O . LEU A 1 584 ? 11.216 9.459 5.726 1.00 98.06 584 LEU A O 1
ATOM 4681 N N . PHE A 1 585 ? 13.342 8.902 6.160 1.00 97.25 585 PHE A N 1
ATOM 4682 C CA . PHE A 1 585 ? 13.717 8.800 4.751 1.00 97.25 585 PHE A CA 1
ATOM 4683 C C . PHE A 1 585 ? 12.949 7.683 4.036 1.00 97.25 585 PHE A C 1
ATOM 4685 O O . PHE A 1 585 ? 12.437 7.890 2.938 1.00 97.25 585 PHE A O 1
ATOM 4692 N N . TYR A 1 586 ? 12.791 6.515 4.673 1.00 97.25 586 TYR A N 1
ATOM 4693 C CA . TYR A 1 586 ? 11.950 5.448 4.127 1.00 97.25 586 TYR A CA 1
ATOM 4694 C C . TYR A 1 586 ? 10.502 5.920 3.927 1.00 97.25 586 TYR A C 1
ATOM 4696 O O . TYR A 1 586 ? 9.901 5.622 2.895 1.00 97.25 586 TYR A O 1
ATOM 4704 N N . ALA A 1 587 ? 9.944 6.665 4.887 1.00 96.75 587 ALA A N 1
ATOM 4705 C CA . ALA A 1 587 ? 8.591 7.202 4.785 1.00 96.75 587 ALA A CA 1
ATOM 4706 C C . ALA A 1 587 ? 8.441 8.190 3.613 1.00 96.75 587 ALA A C 1
ATOM 4708 O O . ALA A 1 587 ? 7.481 8.058 2.856 1.00 96.75 587 ALA A O 1
ATOM 4709 N N . ASN A 1 588 ? 9.403 9.099 3.403 1.00 96.94 588 ASN A N 1
ATOM 4710 C CA . ASN A 1 588 ? 9.401 10.013 2.252 1.00 96.94 588 ASN A CA 1
ATOM 4711 C C . ASN A 1 588 ? 9.495 9.250 0.923 1.00 96.94 588 ASN A C 1
ATOM 4713 O O . ASN A 1 588 ? 8.656 9.447 0.056 1.00 96.94 588 ASN A O 1
ATOM 4717 N N . VAL A 1 589 ? 10.434 8.309 0.780 1.00 94.94 589 VAL A N 1
ATOM 4718 C CA . VAL A 1 589 ? 10.581 7.523 -0.463 1.00 94.94 589 VAL A CA 1
ATOM 4719 C C . VAL A 1 589 ? 9.329 6.694 -0.770 1.00 94.94 589 VAL A C 1
ATOM 4721 O O . VAL A 1 589 ? 8.989 6.476 -1.932 1.00 94.94 589 VAL A O 1
ATOM 4724 N N . LYS A 1 590 ? 8.652 6.184 0.264 1.00 94.44 590 LYS A N 1
ATOM 4725 C CA . LYS A 1 590 ? 7.501 5.286 0.111 1.00 94.44 590 LYS A CA 1
ATOM 4726 C C . LYS A 1 590 ? 6.183 6.026 -0.107 1.00 94.44 590 LYS A C 1
ATOM 4728 O O . LYS A 1 590 ? 5.353 5.531 -0.868 1.00 94.44 590 LYS A O 1
ATOM 4733 N N . TYR A 1 591 ? 5.970 7.125 0.613 1.00 95.50 591 TYR A N 1
ATOM 4734 C CA . TYR A 1 591 ? 4.679 7.809 0.693 1.00 95.50 591 TYR A CA 1
ATOM 4735 C C . TYR A 1 591 ? 4.753 9.303 0.391 1.00 95.50 591 TYR A C 1
ATOM 4737 O O . TYR A 1 591 ? 3.703 9.878 0.148 1.00 95.50 591 TYR A O 1
ATOM 4745 N N . GLY A 1 592 ? 5.921 9.941 0.439 1.00 93.12 592 GLY A N 1
ATOM 4746 C CA . GLY A 1 592 ? 6.060 11.384 0.242 1.00 93.12 592 GLY A CA 1
ATOM 4747 C C . GLY A 1 592 ? 5.794 11.829 -1.195 1.00 93.12 592 GLY A C 1
ATOM 4748 O O . GLY A 1 592 ? 5.977 11.063 -2.144 1.00 93.12 592 GLY A O 1
ATOM 4749 N N . LEU A 1 593 ? 5.354 13.078 -1.350 1.00 94.38 593 LEU A N 1
ATOM 4750 C CA . LEU A 1 593 ? 5.141 13.732 -2.646 1.00 94.38 593 LEU A CA 1
ATOM 4751 C C . LEU A 1 593 ? 6.226 14.763 -2.959 1.00 94.38 593 LEU A C 1
ATOM 4753 O O . LEU A 1 593 ? 6.495 15.030 -4.131 1.00 94.38 593 LEU A O 1
ATOM 4757 N N . LEU A 1 594 ? 6.850 15.340 -1.930 1.00 94.94 594 LEU A N 1
ATOM 4758 C CA . LEU A 1 594 ? 7.880 16.362 -2.094 1.00 94.94 594 LEU A CA 1
ATOM 4759 C C . LEU A 1 594 ? 9.305 15.788 -2.006 1.00 94.94 594 LEU A C 1
ATOM 4761 O O . LEU A 1 594 ? 9.543 14.800 -1.302 1.00 94.94 594 LEU A O 1
ATOM 4765 N N . PRO A 1 595 ? 10.286 16.421 -2.683 1.00 95.69 595 PRO A N 1
ATOM 4766 C CA . PRO A 1 595 ? 11.686 16.022 -2.588 1.00 95.69 595 PRO A CA 1
ATOM 4767 C C . PRO A 1 595 ? 12.216 16.092 -1.150 1.00 95.69 595 PRO A C 1
ATOM 4769 O O . PRO A 1 595 ? 11.956 17.061 -0.438 1.00 95.69 595 PRO A O 1
ATOM 4772 N N . TRP A 1 596 ? 13.046 15.121 -0.757 1.00 96.25 596 TRP A N 1
ATOM 4773 C CA . TRP A 1 596 ? 13.675 15.051 0.572 1.00 96.25 596 TRP A CA 1
ATOM 4774 C C . TRP A 1 596 ? 14.325 16.372 1.013 1.00 96.25 596 TRP A C 1
ATOM 4776 O O . TRP A 1 596 ? 14.108 16.835 2.131 1.00 96.25 596 TRP A O 1
ATOM 4786 N N . LYS A 1 597 ? 15.063 17.018 0.102 1.00 96.44 597 LYS A N 1
ATOM 4787 C CA . LYS A 1 597 ? 15.709 18.317 0.327 1.00 96.44 597 LYS A CA 1
ATOM 4788 C C . LYS A 1 597 ? 14.725 19.377 0.836 1.00 96.44 597 LYS A C 1
ATOM 4790 O O . LYS A 1 597 ? 15.028 20.088 1.790 1.00 96.44 597 LYS A O 1
ATOM 4795 N N . THR A 1 598 ? 13.529 19.439 0.247 1.00 96.06 598 THR A N 1
ATOM 4796 C CA . THR A 1 598 ? 12.464 20.376 0.633 1.00 96.06 598 THR A CA 1
ATOM 4797 C C . THR A 1 598 ? 11.996 20.145 2.068 1.00 96.06 598 THR A C 1
ATOM 4799 O O . THR A 1 598 ? 11.685 21.103 2.767 1.00 96.06 598 THR A O 1
ATOM 4802 N N . LEU A 1 599 ? 11.989 18.892 2.535 1.00 97.44 599 LEU A N 1
ATOM 4803 C CA . LEU A 1 599 ? 11.530 18.545 3.883 1.00 97.44 599 LEU A CA 1
ATOM 4804 C C . LEU A 1 599 ? 12.555 18.873 4.976 1.00 97.44 599 LEU A C 1
ATOM 4806 O O . LEU A 1 599 ? 12.158 19.128 6.114 1.00 97.44 599 LEU A O 1
ATOM 4810 N N . VAL A 1 600 ? 13.851 18.861 4.639 1.00 97.75 600 VAL A N 1
ATOM 4811 C CA . VAL A 1 600 ? 14.973 19.116 5.565 1.00 97.75 600 VAL A CA 1
ATOM 4812 C C . VAL A 1 600 ? 15.333 20.605 5.646 1.00 97.75 600 VAL A C 1
ATOM 4814 O O . VAL A 1 600 ? 15.803 21.074 6.686 1.00 97.75 600 VAL A O 1
ATOM 4817 N N . GLU A 1 601 ? 15.107 21.372 4.577 1.00 97.12 601 GLU A N 1
ATOM 4818 C CA . GLU A 1 601 ? 15.476 22.794 4.495 1.00 97.12 601 GLU A CA 1
ATOM 4819 C C . GLU A 1 601 ? 14.926 23.672 5.643 1.00 97.12 601 GLU A C 1
ATOM 4821 O O . GLU A 1 601 ? 15.683 24.505 6.163 1.00 97.12 601 GLU A O 1
ATOM 4826 N N . PRO A 1 602 ? 13.678 23.484 6.129 1.00 97.06 602 PRO A N 1
ATOM 4827 C CA . PRO A 1 602 ? 13.173 24.235 7.280 1.00 97.06 602 PRO A CA 1
ATOM 4828 C C . PRO A 1 602 ? 14.014 24.020 8.546 1.00 97.06 602 PRO A C 1
ATOM 4830 O O . PRO A 1 602 ? 14.327 24.976 9.256 1.00 97.06 602 PRO A O 1
ATOM 4833 N N . SER A 1 603 ? 14.471 22.789 8.792 1.00 97.31 603 SER A N 1
ATOM 4834 C CA . SER A 1 603 ? 15.346 22.458 9.924 1.00 97.31 603 SER A CA 1
ATOM 4835 C C . SER A 1 603 ? 16.738 23.074 9.788 1.00 97.31 603 SER A C 1
ATOM 4837 O O . SER A 1 603 ? 17.305 23.520 10.784 1.00 97.31 603 SER A O 1
ATOM 4839 N N . ILE A 1 604 ? 17.289 23.148 8.569 1.00 97.31 604 ILE A N 1
ATOM 4840 C CA . ILE A 1 604 ? 18.563 23.843 8.305 1.00 97.31 604 ILE A CA 1
ATOM 4841 C C . ILE A 1 604 ? 18.417 25.337 8.590 1.00 97.31 604 ILE A C 1
ATOM 4843 O O . ILE A 1 604 ? 19.294 25.940 9.212 1.00 97.31 604 ILE A O 1
ATOM 4847 N N . THR A 1 605 ? 17.316 25.933 8.136 1.00 95.94 605 THR A N 1
ATOM 4848 C CA . THR A 1 605 ? 17.020 27.353 8.348 1.00 95.94 605 THR A CA 1
ATOM 4849 C C . THR A 1 605 ? 16.911 27.656 9.839 1.00 95.94 605 THR A C 1
ATOM 4851 O O . THR A 1 605 ? 17.613 28.541 10.322 1.00 95.94 605 THR A O 1
ATOM 4854 N N . LEU A 1 606 ? 16.143 26.852 10.580 1.00 95.62 606 LEU A N 1
ATOM 4855 C CA . LEU A 1 606 ? 16.019 26.952 12.034 1.00 95.62 606 LEU A CA 1
ATOM 4856 C C . LEU A 1 606 ? 17.372 26.809 12.743 1.00 95.62 606 LEU A C 1
ATOM 4858 O O . LEU A 1 606 ? 17.724 27.609 13.607 1.00 95.62 606 LEU A O 1
ATOM 4862 N N . ALA A 1 607 ? 18.179 25.829 12.337 1.00 95.75 607 ALA A N 1
ATOM 4863 C CA . ALA A 1 607 ? 19.505 25.624 12.908 1.00 95.75 607 ALA A CA 1
ATOM 4864 C C . ALA A 1 607 ? 20.443 26.825 12.668 1.00 95.75 607 ALA A C 1
ATOM 4866 O O . ALA A 1 607 ? 21.243 27.161 13.542 1.00 95.75 607 ALA A O 1
ATOM 4867 N N . LYS A 1 608 ? 20.337 27.498 11.511 1.00 95.50 608 LYS A N 1
ATOM 4868 C CA . LYS A 1 608 ? 21.106 28.713 11.184 1.00 95.50 608 LYS A CA 1
ATOM 4869 C C . LYS A 1 608 ? 20.634 29.937 11.969 1.00 95.50 608 LYS A C 1
ATOM 4871 O O . LYS A 1 608 ? 21.476 30.730 12.386 1.00 95.50 608 LYS A O 1
ATOM 4876 N N . THR A 1 609 ? 19.325 30.101 12.161 1.00 93.94 609 THR A N 1
ATOM 4877 C CA . THR A 1 609 ? 18.762 31.225 12.931 1.00 93.94 609 THR A CA 1
ATOM 4878 C C . THR A 1 609 ? 18.966 31.063 14.434 1.00 93.94 609 THR A C 1
ATOM 4880 O O . THR A 1 609 ? 19.066 32.062 15.141 1.00 93.94 609 THR A O 1
ATOM 4883 N N . GLY A 1 610 ? 19.081 29.823 14.913 1.00 92.06 610 GLY A N 1
ATOM 4884 C CA . GLY A 1 610 ? 19.146 29.485 16.331 1.00 92.06 610 GLY A CA 1
ATOM 4885 C C . GLY A 1 610 ? 17.785 29.074 16.889 1.00 92.06 610 GLY A C 1
ATOM 4886 O O . GLY A 1 610 ? 16.753 29.252 16.245 1.00 92.06 610 GLY A O 1
ATOM 4887 N N . ILE A 1 611 ? 17.801 28.507 18.093 1.00 92.38 611 ILE A N 1
ATOM 4888 C CA . ILE A 1 611 ? 16.624 27.986 18.797 1.00 92.38 611 ILE A CA 1
ATOM 4889 C C . ILE A 1 611 ? 16.299 28.862 20.004 1.00 92.38 611 ILE A C 1
ATOM 4891 O O . ILE A 1 611 ? 17.195 29.443 20.616 1.00 92.38 611 ILE A O 1
ATOM 4895 N N . THR A 1 612 ? 15.022 28.961 20.357 1.00 90.81 612 THR A N 1
ATOM 4896 C CA . THR A 1 612 ? 14.570 29.720 21.526 1.00 90.81 612 THR A CA 1
ATOM 4897 C C . THR A 1 612 ? 14.706 28.893 22.802 1.00 90.81 612 THR A C 1
ATOM 4899 O O . THR A 1 612 ? 14.359 27.713 22.841 1.00 90.81 612 THR A O 1
ATOM 4902 N N . VAL A 1 613 ? 15.211 29.510 23.871 1.00 88.44 613 VAL A N 1
ATOM 4903 C CA . VAL A 1 613 ? 15.307 28.873 25.190 1.00 88.44 613 VAL A CA 1
ATOM 4904 C C . VAL A 1 613 ? 13.910 28.769 25.804 1.00 88.44 613 VAL A C 1
ATOM 4906 O O . VAL A 1 613 ? 13.295 29.783 26.139 1.00 88.44 613 VAL A O 1
ATOM 4909 N N . THR A 1 614 ? 13.407 27.543 25.943 1.00 85.56 614 THR A N 1
ATOM 4910 C CA . THR A 1 614 ? 12.091 27.249 26.529 1.00 85.56 614 THR A CA 1
ATOM 4911 C C . THR A 1 614 ? 12.196 26.881 28.008 1.00 85.56 614 THR A C 1
ATOM 4913 O O . THR A 1 614 ? 13.247 26.452 28.486 1.00 85.56 614 THR A O 1
ATOM 4916 N N . GLU A 1 615 ? 11.080 27.001 28.729 1.00 82.75 615 GLU A N 1
ATOM 4917 C CA . GLU A 1 615 ? 10.977 26.593 30.136 1.00 82.75 615 GLU A CA 1
ATOM 4918 C C . GLU A 1 615 ? 11.305 25.104 30.300 1.00 82.75 615 GLU A C 1
ATOM 4920 O O . GLU A 1 615 ? 12.183 24.755 31.083 1.00 82.75 615 GLU A O 1
ATOM 4925 N N . SER A 1 616 ? 10.727 24.248 29.445 1.00 79.81 616 SER A N 1
ATOM 4926 C CA . SER A 1 616 ? 11.011 22.804 29.422 1.00 79.81 616 SER A CA 1
ATOM 4927 C C . SER A 1 616 ? 12.502 22.467 29.281 1.00 79.81 616 SER A C 1
ATOM 4929 O O . SER A 1 616 ? 12.990 21.549 29.936 1.00 79.81 616 SER A O 1
ATOM 4931 N N . LEU A 1 617 ? 13.252 23.229 28.473 1.00 85.44 617 LEU A N 1
ATOM 4932 C CA . LEU A 1 617 ? 14.683 23.008 28.281 1.00 85.44 617 LEU A CA 1
ATOM 4933 C C . LEU A 1 617 ? 15.480 23.417 29.528 1.00 85.44 617 LEU A C 1
ATOM 4935 O O . LEU A 1 617 ? 16.395 22.700 29.931 1.00 85.44 617 LEU A O 1
ATOM 4939 N N . LEU A 1 618 ? 15.136 24.546 30.154 1.00 85.31 618 LEU A N 1
ATOM 4940 C CA . LEU A 1 618 ? 15.779 24.996 31.393 1.00 85.31 618 LEU A CA 1
ATOM 4941 C C . LEU A 1 618 ? 15.484 24.045 32.559 1.00 85.31 618 LEU A C 1
ATOM 4943 O O . LEU A 1 618 ? 16.394 23.700 33.312 1.00 85.31 618 LEU A O 1
ATOM 4947 N N . GLU A 1 619 ? 14.246 23.571 32.685 1.00 80.25 619 GLU A N 1
ATOM 4948 C CA . GLU A 1 619 ? 13.868 22.560 33.677 1.00 80.25 619 GLU A CA 1
ATOM 4949 C C . GLU A 1 619 ? 14.619 21.246 33.460 1.00 80.25 619 GLU A C 1
ATOM 4951 O O . GLU A 1 619 ? 15.212 20.720 34.404 1.00 80.25 619 GLU A O 1
ATOM 4956 N N . ALA A 1 620 ? 14.675 20.758 32.216 1.00 81.06 620 ALA A N 1
ATOM 4957 C CA . ALA A 1 620 ? 15.421 19.559 31.844 1.00 81.06 620 ALA A CA 1
ATOM 4958 C C . ALA A 1 620 ? 16.907 19.646 32.229 1.00 81.06 620 ALA A C 1
ATOM 4960 O O . ALA A 1 620 ? 17.503 18.643 32.632 1.00 81.06 620 ALA A O 1
ATOM 4961 N N . ILE A 1 621 ? 17.504 20.836 32.124 1.00 84.00 621 ILE A N 1
ATOM 4962 C CA . ILE A 1 621 ? 18.886 21.101 32.539 1.00 84.00 621 ILE A CA 1
ATOM 4963 C C . ILE A 1 621 ? 19.013 21.147 34.069 1.00 84.00 621 ILE A C 1
ATOM 4965 O O . ILE A 1 621 ? 19.934 20.550 34.628 1.00 84.00 621 ILE A O 1
ATOM 4969 N N . ASN A 1 622 ? 18.093 21.826 34.756 1.00 78.75 622 ASN A N 1
ATOM 4970 C CA . ASN A 1 622 ? 18.130 21.996 36.211 1.00 78.75 622 ASN A CA 1
ATOM 4971 C C . ASN A 1 622 ? 17.917 20.676 36.963 1.00 78.75 622 ASN A C 1
ATOM 4973 O O . ASN A 1 622 ? 18.587 20.416 37.964 1.00 78.75 622 ASN A O 1
ATOM 4977 N N . GLN A 1 623 ? 17.008 19.829 36.478 1.00 71.12 623 GLN A N 1
ATOM 4978 C CA . GLN A 1 623 ? 16.713 18.525 37.073 1.00 71.12 623 GLN A CA 1
ATOM 4979 C C . GLN A 1 623 ? 17.852 17.523 36.867 1.00 71.12 623 GLN A C 1
ATOM 4981 O O . GLN A 1 623 ? 18.196 16.771 37.778 1.00 71.12 623 GLN A O 1
ATOM 4986 N N . ASN A 1 624 ? 18.492 17.547 35.698 1.00 64.06 624 ASN A N 1
ATOM 4987 C CA . ASN A 1 624 ? 19.621 16.679 35.375 1.00 64.06 624 ASN A CA 1
ATOM 4988 C C . ASN A 1 624 ? 20.953 17.331 35.750 1.00 64.06 624 ASN A C 1
ATOM 4990 O O . ASN A 1 624 ? 21.838 17.413 34.899 1.00 64.06 624 ASN A O 1
ATOM 4994 N N . THR A 1 625 ? 21.075 17.805 37.004 1.00 54.22 625 THR A N 1
ATOM 4995 C CA . THR A 1 625 ? 22.237 18.571 37.497 1.00 54.22 625 THR A CA 1
ATOM 4996 C C . THR A 1 625 ? 23.539 18.131 36.829 1.00 54.22 625 THR A C 1
ATOM 4998 O O . THR A 1 625 ? 23.879 16.946 36.819 1.00 54.22 625 THR A O 1
ATOM 5001 N N . THR A 1 626 ? 24.266 19.115 36.300 1.00 53.03 626 THR A N 1
ATOM 5002 C CA . THR A 1 626 ? 25.548 19.075 35.563 1.00 53.03 626 THR A CA 1
ATOM 5003 C C . THR A 1 626 ? 26.635 18.122 36.094 1.00 53.03 626 THR A C 1
ATOM 5005 O O . THR A 1 626 ? 27.655 17.933 35.441 1.00 53.03 626 THR A O 1
ATOM 5008 N N . LYS A 1 627 ? 26.420 17.486 37.249 1.00 50.78 627 LYS A N 1
ATOM 5009 C CA . LYS A 1 627 ? 27.263 16.473 37.889 1.00 50.78 627 LYS A CA 1
ATOM 5010 C C . LYS A 1 627 ? 27.276 15.105 37.185 1.00 50.78 627 LYS A C 1
ATOM 5012 O O . LYS A 1 627 ? 28.203 14.348 37.438 1.00 50.78 627 LYS A O 1
ATOM 5017 N N . LEU A 1 628 ? 26.287 14.775 36.343 1.00 59.47 628 LEU A N 1
ATOM 5018 C CA . LEU A 1 628 ? 26.184 13.468 35.651 1.00 59.47 628 LEU A CA 1
ATOM 5019 C C . LEU A 1 628 ? 26.571 13.494 34.162 1.00 59.47 628 LEU A C 1
ATOM 5021 O O . LEU A 1 628 ? 26.515 12.460 33.496 1.00 59.47 628 LEU A O 1
ATOM 5025 N N . ILE A 1 629 ? 26.902 14.664 33.617 1.00 72.81 629 ILE A N 1
ATOM 5026 C CA . ILE A 1 629 ? 27.304 14.814 32.216 1.00 72.81 629 ILE A CA 1
ATOM 5027 C C . ILE A 1 629 ? 28.825 14.824 32.191 1.00 72.81 629 ILE A C 1
ATOM 5029 O O . ILE A 1 629 ? 29.425 15.702 32.797 1.00 72.81 629 ILE A O 1
ATOM 5033 N N . GLU A 1 630 ? 29.449 13.858 31.521 1.00 79.44 630 GLU A N 1
ATOM 5034 C CA . GLU A 1 630 ? 30.912 13.795 31.385 1.00 79.44 630 GLU A CA 1
ATOM 5035 C C . GLU A 1 630 ? 31.405 14.506 30.116 1.00 79.44 630 GLU A C 1
ATOM 5037 O O . GLU A 1 630 ? 32.484 15.093 30.133 1.00 79.44 630 GLU A O 1
ATOM 5042 N N . ASP A 1 631 ? 30.595 14.520 29.052 1.00 86.62 631 ASP A N 1
ATOM 5043 C CA . ASP A 1 631 ? 30.945 15.097 27.752 1.00 86.62 631 ASP A CA 1
ATOM 5044 C C . ASP A 1 631 ? 31.100 16.629 27.806 1.00 86.62 631 ASP A C 1
ATOM 5046 O O . ASP A 1 631 ? 30.156 17.368 28.098 1.00 86.62 631 ASP A O 1
ATOM 5050 N N . GLU A 1 632 ? 32.304 17.117 27.499 1.00 87.44 632 GLU A N 1
ATOM 5051 C CA . GLU A 1 632 ? 32.645 18.543 27.578 1.00 87.44 632 GLU A CA 1
ATOM 5052 C C . GLU A 1 632 ? 31.889 19.408 26.556 1.00 87.44 632 GLU A C 1
ATOM 5054 O O . GLU A 1 632 ? 31.537 20.551 26.859 1.00 87.44 632 GLU A O 1
ATOM 5059 N N . ASN A 1 633 ? 31.572 18.879 25.366 1.00 89.06 633 ASN A N 1
ATOM 5060 C CA . ASN A 1 633 ? 30.818 19.636 24.361 1.00 89.06 633 ASN A CA 1
ATOM 5061 C C . ASN A 1 633 ? 29.383 19.869 24.834 1.00 89.06 633 ASN A C 1
ATOM 5063 O O . ASN A 1 633 ? 28.855 20.980 24.713 1.00 89.06 633 ASN A O 1
ATOM 5067 N N . LEU A 1 634 ? 28.757 18.831 25.397 1.00 89.88 634 LEU A N 1
ATOM 5068 C CA . LEU A 1 634 ? 27.416 18.926 25.952 1.00 89.88 634 LEU A CA 1
ATOM 5069 C C . LEU A 1 634 ? 27.392 19.850 27.172 1.00 89.88 634 LEU A C 1
ATOM 5071 O O . LEU A 1 634 ? 26.517 20.711 27.243 1.00 89.88 634 LEU A O 1
ATOM 5075 N N . LYS A 1 635 ? 28.370 19.749 28.087 1.00 89.19 635 LYS A N 1
ATOM 5076 C CA . LYS A 1 635 ? 28.511 20.686 29.221 1.00 89.19 635 LYS A CA 1
ATOM 5077 C C . LYS A 1 635 ? 28.604 22.133 28.755 1.00 89.19 635 LYS A C 1
ATOM 5079 O O . LYS A 1 635 ? 27.903 22.994 29.285 1.00 89.19 635 LYS A O 1
ATOM 5084 N N . HIS A 1 636 ? 29.449 22.406 27.761 1.00 89.25 636 HIS A N 1
ATOM 5085 C CA . HIS A 1 636 ? 29.617 23.750 27.221 1.00 89.25 636 HIS A CA 1
ATOM 5086 C C . HIS A 1 636 ? 28.307 24.274 26.620 1.00 89.25 636 HIS A C 1
ATOM 5088 O O . HIS A 1 636 ? 27.875 25.384 26.942 1.00 89.25 636 HIS A O 1
ATOM 5094 N N . TRP A 1 637 ? 27.631 23.481 25.787 1.00 90.38 637 TRP A N 1
ATOM 5095 C CA . TRP A 1 637 ? 26.355 23.892 25.204 1.00 90.38 637 TRP A CA 1
ATOM 5096 C C . TRP A 1 637 ? 25.286 24.135 26.278 1.00 90.38 637 TRP A C 1
ATOM 5098 O O . TRP A 1 637 ? 24.666 25.196 26.286 1.00 90.38 637 TRP A O 1
ATOM 5108 N N . ILE A 1 638 ? 25.149 23.228 27.250 1.00 89.38 638 ILE A N 1
ATOM 5109 C CA . ILE A 1 638 ? 24.222 23.378 28.380 1.00 89.38 638 ILE A CA 1
ATOM 5110 C C . ILE A 1 638 ? 24.529 24.634 29.196 1.00 89.38 638 ILE A C 1
ATOM 5112 O O . ILE A 1 638 ? 23.610 25.384 29.496 1.00 89.38 638 ILE A O 1
ATOM 5116 N N . SER A 1 639 ? 25.798 24.922 29.500 1.00 87.81 639 SER A N 1
ATOM 5117 C CA . SER A 1 639 ? 26.170 26.151 30.217 1.00 87.81 639 SER A CA 1
ATOM 5118 C C . SER A 1 639 ? 25.789 27.420 29.449 1.00 87.81 639 SER A C 1
ATOM 5120 O O . SER A 1 639 ? 25.380 28.410 30.053 1.00 87.81 639 SER A O 1
ATOM 5122 N N . THR A 1 640 ? 25.848 27.378 28.113 1.00 88.88 640 THR A N 1
ATOM 5123 C CA . THR A 1 640 ? 25.395 28.482 27.256 1.00 88.88 640 THR A CA 1
ATOM 5124 C C . THR A 1 640 ? 23.884 28.677 27.393 1.00 88.88 640 THR A C 1
ATOM 5126 O O . THR A 1 640 ? 23.418 29.809 27.513 1.00 88.88 640 THR A O 1
ATOM 5129 N N . VAL A 1 641 ? 23.124 27.578 27.431 1.00 88.75 641 VAL A N 1
ATOM 5130 C CA . VAL A 1 641 ? 21.667 27.601 27.629 1.00 88.75 641 VAL A CA 1
ATOM 5131 C C . VAL A 1 641 ? 21.305 28.097 29.033 1.00 88.75 641 VAL A C 1
ATOM 5133 O O . VAL A 1 641 ? 20.487 29.000 29.154 1.00 88.75 641 VAL A O 1
ATOM 5136 N N . SER A 1 642 ? 21.936 27.569 30.087 1.00 87.00 642 SER A N 1
ATOM 5137 C CA . SER A 1 642 ? 21.674 27.950 31.485 1.00 87.00 642 SER A CA 1
ATOM 5138 C C . SER A 1 642 ? 21.967 29.418 31.785 1.00 87.00 642 SER A C 1
ATOM 5140 O O . SER A 1 642 ? 21.311 30.005 32.639 1.00 87.00 642 SER A O 1
ATOM 5142 N N . ASN A 1 643 ? 22.949 30.008 31.100 1.00 87.38 643 ASN A N 1
ATOM 5143 C CA . ASN A 1 643 ? 23.307 31.420 31.253 1.00 87.38 643 ASN A CA 1
ATOM 5144 C C . ASN A 1 643 ? 22.435 32.362 30.403 1.00 87.38 643 ASN A C 1
ATOM 5146 O O . ASN A 1 643 ? 22.632 33.576 30.449 1.00 87.38 643 ASN A O 1
ATOM 5150 N N . SER A 1 644 ? 21.509 31.820 29.610 1.00 88.81 644 SER A N 1
ATOM 5151 C CA . SER A 1 644 ? 20.603 32.588 28.755 1.00 88.81 644 SER A CA 1
ATOM 5152 C C . SER A 1 644 ? 19.250 32.805 29.437 1.00 88.81 644 SER A C 1
ATOM 5154 O O . SER A 1 644 ? 18.815 32.001 30.261 1.00 88.81 644 SER A O 1
ATOM 5156 N N . SER A 1 645 ? 18.558 33.891 29.094 1.00 89.75 645 SER A N 1
ATOM 5157 C CA . SER A 1 645 ? 17.208 34.150 29.603 1.00 89.75 645 SER A CA 1
ATOM 5158 C C . SER A 1 645 ? 16.142 33.344 28.850 1.00 89.75 645 SER A C 1
ATOM 5160 O O . SER A 1 645 ? 16.321 32.960 27.692 1.00 89.75 645 SER A O 1
ATOM 5162 N N . LEU A 1 646 ? 14.998 33.106 29.502 1.00 88.62 646 LEU A N 1
ATOM 5163 C CA . LEU A 1 646 ? 13.821 32.513 28.861 1.00 88.62 646 LEU A CA 1
ATOM 5164 C C . LEU A 1 646 ? 13.446 33.315 27.599 1.00 88.62 646 LEU A C 1
ATOM 5166 O O . LEU A 1 646 ? 13.348 34.541 27.642 1.00 88.62 646 LEU A O 1
ATOM 5170 N N . GLY A 1 647 ? 13.243 32.623 26.477 1.00 86.75 647 GLY A N 1
ATOM 5171 C CA . GLY A 1 647 ? 12.920 33.226 25.180 1.00 86.75 647 GLY A CA 1
ATOM 5172 C C . GLY A 1 647 ? 14.121 33.763 24.392 1.00 86.75 647 GLY A C 1
ATOM 5173 O O . GLY A 1 647 ? 13.951 34.143 23.233 1.00 86.75 647 GLY A O 1
ATOM 5174 N N . GLN A 1 648 ? 15.333 33.768 24.958 1.00 92.00 648 GLN A N 1
ATOM 5175 C CA . GLN A 1 648 ? 16.544 34.145 24.226 1.00 92.00 648 GLN A CA 1
ATOM 5176 C C . GLN A 1 648 ? 16.839 33.142 23.102 1.00 92.00 648 GLN A C 1
ATOM 5178 O O . GLN A 1 648 ? 16.638 31.939 23.259 1.00 92.00 648 GLN A O 1
ATOM 5183 N N . ILE A 1 649 ? 17.339 33.633 21.965 1.00 92.75 649 ILE A N 1
ATOM 5184 C CA . ILE A 1 649 ? 17.778 32.784 20.852 1.00 92.75 649 ILE A CA 1
ATOM 5185 C C . ILE A 1 649 ? 19.231 32.367 21.082 1.00 92.75 649 ILE A C 1
ATOM 5187 O O . ILE A 1 649 ? 20.111 33.214 21.255 1.00 92.75 649 ILE A O 1
ATOM 5191 N N . ILE A 1 650 ? 19.485 31.063 21.044 1.00 93.75 650 ILE A N 1
ATOM 5192 C CA . ILE A 1 650 ? 20.810 30.459 21.186 1.00 93.75 650 ILE A CA 1
ATOM 5193 C C . ILE A 1 650 ? 21.180 29.655 19.941 1.00 93.75 650 ILE A C 1
ATOM 5195 O O . ILE A 1 650 ? 20.326 29.158 19.206 1.00 93.75 650 ILE A O 1
ATOM 5199 N N . LYS A 1 651 ? 22.481 29.500 19.699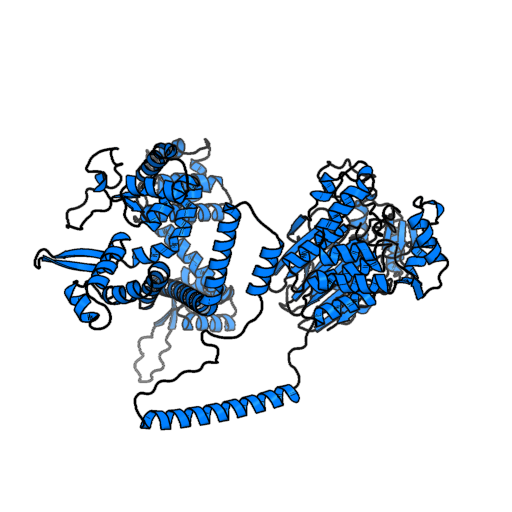 1.00 92.75 651 LYS A N 1
ATOM 5200 C CA . LYS A 1 651 ? 22.963 28.651 18.608 1.00 92.75 651 LYS A CA 1
ATOM 5201 C C . LYS A 1 651 ? 22.788 27.173 18.959 1.00 92.75 651 LYS A C 1
ATOM 5203 O O . LYS A 1 651 ? 22.975 26.755 20.103 1.00 92.75 651 LYS A O 1
ATOM 5208 N N . VAL A 1 652 ? 22.466 26.383 17.942 1.00 93.69 652 VAL A N 1
ATOM 5209 C CA . VAL A 1 652 ? 22.479 24.919 18.033 1.00 93.69 652 VAL A CA 1
ATOM 5210 C C . VAL A 1 652 ? 23.905 24.395 18.273 1.00 93.69 652 VAL A C 1
ATOM 5212 O O . VAL A 1 652 ? 24.869 25.130 18.026 1.00 93.69 652 VAL A O 1
ATOM 5215 N N . PRO A 1 653 ? 24.071 23.136 18.721 1.00 93.69 653 PRO A N 1
ATOM 5216 C CA . PRO A 1 653 ? 25.385 22.521 18.852 1.00 93.69 653 PRO A CA 1
ATOM 5217 C C . PRO A 1 653 ? 26.232 22.612 17.577 1.00 93.69 653 PRO A C 1
ATOM 5219 O O . PRO A 1 653 ? 25.732 22.494 16.453 1.00 93.69 653 PRO A O 1
ATOM 5222 N N . ASN A 1 654 ? 27.541 22.794 17.761 1.00 89.12 654 ASN A N 1
ATOM 5223 C CA . ASN A 1 654 ? 28.492 22.842 16.654 1.00 89.12 654 ASN A CA 1
ATOM 5224 C C . ASN A 1 654 ? 28.425 21.545 15.832 1.00 89.12 654 ASN A C 1
ATOM 5226 O O . ASN A 1 654 ? 28.280 20.460 16.384 1.00 89.12 654 ASN A O 1
ATOM 5230 N N . GLY A 1 655 ? 28.525 21.665 14.508 1.00 91.38 655 GLY A N 1
ATOM 5231 C CA . GLY A 1 655 ? 28.434 20.531 13.583 1.00 91.38 655 GLY A CA 1
ATOM 5232 C C . GLY A 1 655 ? 27.022 20.258 13.057 1.00 91.38 655 GLY A C 1
ATOM 5233 O O . GLY A 1 655 ? 26.898 19.898 11.889 1.00 91.38 655 GLY A O 1
ATOM 5234 N N . LEU A 1 656 ? 25.958 20.550 13.820 1.00 95.38 656 LEU A N 1
ATOM 5235 C CA . LEU A 1 656 ? 24.587 20.165 13.446 1.00 95.38 656 LEU A CA 1
ATOM 5236 C C . LEU A 1 656 ? 24.137 20.752 12.100 1.00 95.38 656 LEU A C 1
ATOM 5238 O O . LEU A 1 656 ? 23.546 20.050 11.285 1.00 95.38 656 LEU A O 1
ATOM 5242 N N . ILE A 1 657 ? 24.462 22.021 11.825 1.00 96.81 657 ILE A N 1
ATOM 5243 C CA . ILE A 1 657 ? 24.126 22.678 10.547 1.00 96.81 657 ILE A CA 1
ATOM 5244 C C . ILE A 1 657 ? 24.799 21.959 9.370 1.00 96.81 657 ILE A C 1
ATOM 5246 O O . ILE A 1 657 ? 24.164 21.741 8.337 1.00 96.81 657 ILE A O 1
ATOM 5250 N N . LYS A 1 658 ? 26.075 21.574 9.520 1.00 96.38 658 LYS A N 1
ATOM 5251 C CA . LYS A 1 658 ? 26.825 20.848 8.486 1.00 96.38 658 LYS A CA 1
ATOM 5252 C C . LYS A 1 658 ? 26.200 19.473 8.251 1.00 96.38 658 LYS A C 1
ATOM 5254 O O . LYS A 1 658 ? 25.966 19.112 7.102 1.00 96.38 658 LYS A O 1
ATOM 5259 N N . THR A 1 659 ? 25.859 18.769 9.326 1.00 96.50 659 THR A N 1
ATOM 5260 C CA . THR A 1 659 ? 25.206 17.457 9.286 1.00 96.50 659 THR A CA 1
ATOM 5261 C C . THR A 1 659 ? 23.848 17.527 8.589 1.00 96.50 659 THR A C 1
ATOM 5263 O O . THR A 1 659 ? 23.613 16.785 7.643 1.00 96.50 659 THR A O 1
ATOM 5266 N N . LEU A 1 660 ? 22.977 18.471 8.965 1.00 96.94 660 LEU A N 1
ATOM 5267 C CA . LEU A 1 660 ? 21.679 18.670 8.306 1.00 96.94 660 LEU A CA 1
ATOM 5268 C C . LEU A 1 660 ? 21.832 19.042 6.825 1.00 96.94 660 LEU A C 1
ATOM 5270 O O . LEU A 1 660 ? 21.081 18.548 5.989 1.00 96.94 660 LEU A O 1
ATOM 5274 N N . THR A 1 661 ? 22.828 19.865 6.483 1.00 97.06 661 THR A N 1
ATOM 5275 C CA . THR A 1 661 ? 23.128 20.220 5.085 1.00 97.06 661 THR A CA 1
ATOM 5276 C C . THR A 1 661 ? 23.583 18.994 4.289 1.00 97.06 661 THR A C 1
ATOM 5278 O O . THR A 1 661 ? 23.115 18.786 3.171 1.00 97.06 661 THR A O 1
ATOM 5281 N N . SER A 1 662 ? 24.437 18.147 4.873 1.00 95.75 662 SER A N 1
ATOM 5282 C CA . SER A 1 662 ? 24.875 16.887 4.257 1.00 95.75 662 SER A CA 1
ATOM 5283 C C . SER A 1 662 ? 23.697 15.932 4.041 1.00 95.75 662 SER A C 1
ATOM 5285 O O . SER A 1 662 ? 23.506 15.436 2.933 1.00 95.75 662 SER A O 1
ATOM 5287 N N . ILE A 1 663 ? 22.840 15.767 5.056 1.00 95.38 663 ILE A N 1
ATOM 5288 C CA . ILE A 1 663 ? 21.614 14.955 4.995 1.00 95.38 663 ILE A CA 1
ATOM 5289 C C . ILE A 1 663 ? 20.653 15.456 3.912 1.00 95.38 663 ILE A C 1
ATOM 5291 O O . ILE A 1 663 ? 20.013 14.652 3.236 1.00 95.38 663 ILE A O 1
ATOM 5295 N N . SER A 1 664 ? 20.521 16.772 3.752 1.00 95.56 664 SER A N 1
ATOM 5296 C CA . SER A 1 664 ? 19.639 17.389 2.756 1.00 95.56 664 SER A CA 1
ATOM 5297 C C . SER A 1 664 ? 20.113 17.136 1.319 1.00 95.56 664 SER A C 1
ATOM 5299 O O . SER A 1 664 ? 19.291 16.897 0.435 1.00 95.56 664 SER A O 1
ATOM 5301 N N . LEU A 1 665 ? 21.433 17.133 1.090 1.00 93.31 665 LEU A N 1
ATOM 5302 C CA . LEU A 1 665 ? 22.037 16.931 -0.232 1.00 93.31 665 LEU A CA 1
ATOM 5303 C C . LEU A 1 665 ? 22.206 15.452 -0.606 1.00 93.31 665 LEU A C 1
ATOM 5305 O O . LEU A 1 665 ? 21.886 15.071 -1.727 1.00 93.31 665 LEU A O 1
ATOM 5309 N N . HIS A 1 666 ? 22.693 14.623 0.318 1.00 89.81 666 HIS A N 1
ATOM 5310 C CA . HIS A 1 666 ? 23.120 13.244 0.039 1.00 89.81 666 HIS A CA 1
ATOM 5311 C C . HIS A 1 666 ? 22.210 12.176 0.670 1.00 89.81 666 HIS A C 1
ATOM 5313 O O . HIS A 1 666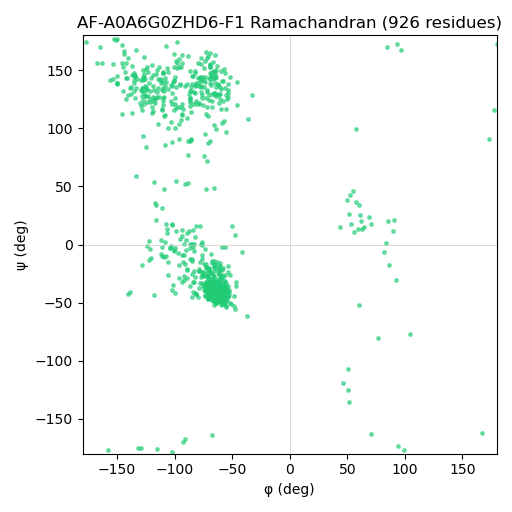 ? 22.431 10.976 0.491 1.00 89.81 666 HIS A O 1
ATOM 5319 N N . GLY A 1 667 ? 21.180 12.584 1.420 1.00 89.50 667 GLY A N 1
ATOM 5320 C CA . GLY A 1 667 ? 20.293 11.668 2.135 1.00 89.50 667 GLY A CA 1
ATOM 5321 C C . GLY A 1 667 ? 20.966 10.985 3.339 1.00 89.50 667 GLY A C 1
ATOM 5322 O O . GLY A 1 667 ? 22.005 11.433 3.826 1.00 89.50 667 GLY A O 1
ATOM 5323 N N . PRO A 1 668 ? 20.383 9.888 3.861 1.00 90.19 668 PRO A N 1
ATOM 5324 C CA . PRO A 1 668 ? 20.870 9.231 5.075 1.00 90.19 668 PRO A CA 1
ATOM 5325 C C . PRO A 1 668 ? 22.175 8.447 4.892 1.00 90.19 668 PRO A C 1
ATOM 5327 O O . PRO A 1 668 ? 22.836 8.160 5.883 1.00 90.19 668 PRO A O 1
ATOM 5330 N N . ILE A 1 669 ? 22.549 8.069 3.665 1.00 90.62 669 ILE A N 1
ATOM 5331 C CA . ILE A 1 669 ? 23.698 7.179 3.420 1.00 90.62 669 ILE A CA 1
ATOM 5332 C C . ILE A 1 669 ? 24.997 7.819 3.916 1.00 90.62 669 ILE A C 1
ATOM 5334 O O . ILE A 1 669 ? 25.744 7.179 4.655 1.00 90.62 669 ILE A O 1
ATOM 5338 N N . GLU A 1 670 ? 25.237 9.085 3.564 1.00 89.56 670 GLU A N 1
ATOM 5339 C CA . GLU A 1 670 ? 26.449 9.784 4.002 1.00 89.56 670 GLU A CA 1
ATOM 5340 C C . GLU A 1 670 ? 26.438 10.012 5.518 1.00 89.56 670 GLU A C 1
ATOM 5342 O O . GLU A 1 670 ? 27.459 9.835 6.171 1.00 89.56 670 GLU A O 1
ATOM 5347 N N . PHE A 1 671 ? 25.266 10.276 6.108 1.00 93.81 671 PHE A N 1
ATOM 5348 C CA . PHE A 1 671 ? 25.113 10.392 7.561 1.00 93.81 671 PHE A CA 1
ATOM 5349 C C . PHE A 1 671 ? 25.501 9.104 8.302 1.00 93.81 671 PHE A C 1
ATOM 5351 O O . PHE A 1 671 ? 26.243 9.158 9.281 1.00 93.81 671 PHE A O 1
ATOM 5358 N N . TYR A 1 672 ? 25.035 7.938 7.842 1.00 95.25 672 TYR A N 1
ATOM 5359 C CA . TYR A 1 672 ? 25.387 6.657 8.467 1.00 95.25 672 TYR A CA 1
ATOM 5360 C C . TYR A 1 672 ? 26.858 6.288 8.249 1.00 95.25 672 TYR A C 1
ATOM 5362 O O . TYR A 1 672 ? 27.480 5.711 9.140 1.00 95.25 672 TYR A O 1
ATOM 5370 N N . LYS A 1 673 ? 27.443 6.677 7.113 1.00 93.94 673 LYS A N 1
ATOM 5371 C CA . LYS A 1 673 ? 28.874 6.511 6.848 1.00 93.94 673 LYS A CA 1
ATOM 5372 C C . LYS A 1 673 ? 29.728 7.374 7.780 1.00 93.94 673 LYS A C 1
ATOM 5374 O O . LYS A 1 673 ? 30.581 6.825 8.474 1.00 93.94 673 LYS A O 1
ATOM 5379 N N . GLU A 1 674 ? 29.450 8.675 7.878 1.00 93.44 674 GLU A N 1
ATOM 5380 C CA . GLU A 1 674 ? 30.127 9.584 8.817 1.00 93.44 674 GLU A CA 1
ATOM 5381 C C . GLU A 1 674 ? 29.971 9.100 10.269 1.00 93.44 674 GLU A C 1
ATOM 5383 O O . GLU A 1 674 ? 30.947 9.044 11.018 1.00 93.44 674 GLU A O 1
ATOM 5388 N N . MET A 1 675 ? 28.769 8.653 10.652 1.00 94.00 675 MET A N 1
ATOM 5389 C CA . MET A 1 675 ? 28.504 8.066 11.969 1.00 94.00 675 MET A CA 1
ATOM 5390 C C . MET A 1 675 ? 29.344 6.810 12.227 1.00 94.00 675 MET A C 1
ATOM 5392 O O . MET A 1 675 ? 29.867 6.644 13.329 1.00 94.00 675 MET A O 1
ATOM 5396 N N . SER A 1 676 ? 29.479 5.925 11.235 1.00 93.50 676 SER A N 1
ATOM 5397 C CA . SER A 1 676 ? 30.249 4.683 11.367 1.00 93.50 676 SER A CA 1
ATOM 5398 C C . SER A 1 676 ? 31.737 4.945 11.625 1.00 93.50 676 SER A C 1
ATOM 5400 O O . SER A 1 676 ? 32.374 4.209 12.379 1.00 93.50 676 SER A O 1
ATOM 5402 N N . GLU A 1 677 ? 32.281 6.024 11.057 1.00 94.00 677 GLU A N 1
ATOM 5403 C CA . GLU A 1 677 ? 33.669 6.440 11.257 1.00 94.00 677 GLU A CA 1
ATOM 5404 C C . GLU A 1 677 ? 33.857 7.175 12.591 1.00 94.00 677 GLU A C 1
ATOM 5406 O O . GLU A 1 677 ? 34.801 6.880 13.334 1.00 94.00 677 GLU A O 1
ATOM 5411 N N . GLU A 1 678 ? 32.949 8.103 12.915 1.00 92.81 678 GLU A N 1
ATOM 5412 C CA . GLU A 1 678 ? 32.989 8.910 14.138 1.00 92.81 678 GLU A CA 1
ATOM 5413 C C . GLU A 1 678 ? 32.806 8.048 15.395 1.00 92.81 678 GLU A C 1
ATOM 5415 O O . GLU A 1 678 ? 33.549 8.196 16.368 1.00 92.81 678 GLU A O 1
ATOM 5420 N N . LEU A 1 679 ? 31.843 7.124 15.369 1.00 91.12 679 LEU A N 1
ATOM 5421 C CA . LEU A 1 679 ? 31.406 6.349 16.533 1.00 91.12 679 LEU A CA 1
ATOM 5422 C C . LEU A 1 679 ? 31.954 4.922 16.559 1.00 91.12 679 LEU A C 1
ATOM 5424 O O . LEU A 1 679 ? 31.459 4.111 17.336 1.00 91.12 679 LEU A O 1
ATOM 5428 N N . LYS A 1 680 ? 33.001 4.606 15.786 1.00 90.38 680 LYS A N 1
ATOM 5429 C CA . LYS A 1 680 ? 33.591 3.253 15.686 1.00 90.38 680 LYS A CA 1
ATOM 5430 C C . LYS A 1 680 ? 33.989 2.600 17.020 1.00 90.38 680 LYS A C 1
ATOM 5432 O O . LYS A 1 680 ? 34.121 1.383 17.095 1.00 90.38 680 LYS A O 1
ATOM 5437 N N . LEU A 1 681 ? 34.239 3.405 18.060 1.00 86.06 681 LEU A N 1
ATOM 5438 C CA . LEU A 1 681 ? 34.557 2.929 19.415 1.00 86.06 681 LEU A CA 1
ATOM 5439 C C . LEU A 1 681 ? 33.300 2.589 20.235 1.00 86.06 681 LEU A C 1
ATOM 5441 O O . LEU A 1 681 ? 33.381 1.824 21.191 1.00 86.06 681 LEU A O 1
ATOM 5445 N N . MET A 1 682 ? 32.148 3.162 19.876 1.00 86.88 682 MET A N 1
ATOM 5446 C CA . MET A 1 682 ? 30.873 2.990 20.575 1.00 86.88 682 MET A CA 1
ATOM 5447 C C . MET A 1 682 ? 29.937 2.016 19.855 1.00 86.88 682 MET A C 1
ATOM 5449 O O . MET A 1 682 ? 29.268 1.221 20.516 1.00 86.88 682 MET A O 1
ATOM 5453 N N . LEU A 1 683 ? 29.900 2.071 18.523 1.00 89.12 683 LEU A N 1
ATOM 5454 C CA . LEU A 1 683 ? 29.064 1.273 17.628 1.00 89.12 683 LEU A CA 1
ATOM 5455 C C . LEU A 1 683 ? 29.956 0.575 16.596 1.00 89.12 683 LEU A C 1
ATOM 5457 O O . LEU A 1 683 ? 30.930 1.155 16.115 1.00 89.12 683 LEU A O 1
ATOM 5461 N N . LYS A 1 684 ? 29.623 -0.663 16.231 1.00 90.44 684 LYS A N 1
ATOM 5462 C CA . LYS A 1 684 ? 30.339 -1.368 15.164 1.00 90.44 684 LYS A CA 1
ATOM 5463 C C . LYS A 1 684 ? 29.972 -0.746 13.812 1.00 90.44 684 LYS A C 1
ATOM 5465 O O . LYS A 1 684 ? 28.779 -0.623 13.528 1.00 90.44 684 LYS A O 1
ATOM 5470 N N . PRO A 1 685 ? 30.956 -0.421 12.954 1.00 92.19 685 PRO A N 1
ATOM 5471 C CA . PRO A 1 685 ? 30.687 0.186 11.652 1.00 92.19 685 PRO A CA 1
ATOM 5472 C C . PRO A 1 685 ? 29.701 -0.612 10.787 1.00 92.19 685 PRO A C 1
ATOM 5474 O O . PRO A 1 685 ? 28.795 -0.030 10.194 1.00 92.19 685 PRO A O 1
ATOM 5477 N N . ASP A 1 686 ? 29.816 -1.943 10.783 1.00 90.62 686 ASP A N 1
ATOM 5478 C CA . ASP A 1 686 ? 28.945 -2.821 9.991 1.00 90.62 686 ASP A CA 1
ATOM 5479 C C . ASP A 1 686 ? 27.476 -2.763 10.437 1.00 90.62 686 ASP A C 1
ATOM 5481 O O . ASP A 1 686 ? 26.571 -2.777 9.600 1.00 90.62 686 ASP A O 1
ATOM 5485 N N . ASP A 1 687 ? 27.214 -2.641 11.742 1.00 90.31 687 ASP A N 1
ATOM 5486 C CA . ASP A 1 687 ? 25.849 -2.545 12.277 1.00 90.31 687 ASP A CA 1
ATOM 5487 C C . ASP A 1 687 ? 25.208 -1.197 11.920 1.00 90.31 687 ASP A C 1
ATOM 5489 O O . ASP A 1 687 ? 24.015 -1.129 11.626 1.00 90.31 687 ASP A O 1
ATOM 5493 N N . VAL A 1 688 ? 26.008 -0.123 11.907 1.00 92.62 688 VAL A N 1
ATOM 5494 C CA . VAL A 1 688 ? 25.565 1.219 11.499 1.00 92.62 688 VAL A CA 1
ATOM 5495 C C . VAL A 1 688 ? 25.235 1.239 10.005 1.00 92.62 688 VAL A C 1
ATOM 5497 O O . VAL A 1 688 ? 24.157 1.687 9.619 1.00 92.62 688 VAL A O 1
ATOM 5500 N N . MET A 1 689 ? 26.120 0.694 9.165 1.00 93.44 689 MET A N 1
ATOM 5501 C CA . MET A 1 689 ? 25.951 0.683 7.705 1.00 93.44 689 MET A CA 1
ATOM 5502 C C . MET A 1 689 ? 24.852 -0.273 7.221 1.00 93.44 689 MET A C 1
ATOM 5504 O O . MET A 1 689 ? 24.257 -0.049 6.166 1.00 93.44 689 MET A O 1
ATOM 5508 N N . SER A 1 690 ? 24.566 -1.340 7.971 1.00 90.81 690 SER A N 1
ATOM 5509 C CA . SER A 1 690 ? 23.523 -2.319 7.630 1.00 90.81 690 SER A CA 1
ATOM 5510 C C . SER A 1 690 ? 22.139 -1.988 8.203 1.00 90.81 690 SER A C 1
ATOM 5512 O O . SER A 1 690 ? 21.166 -2.681 7.878 1.00 90.81 690 SER A O 1
ATOM 5514 N N . TYR A 1 691 ? 22.018 -0.927 9.009 1.00 91.75 691 TYR A N 1
ATOM 5515 C CA . TYR A 1 691 ? 20.766 -0.545 9.655 1.00 91.75 691 TYR A CA 1
ATOM 5516 C C . TYR A 1 691 ? 19.650 -0.237 8.647 1.00 91.75 691 TYR A C 1
ATOM 5518 O O . TYR A 1 691 ? 19.820 0.518 7.689 1.00 91.75 691 TYR A O 1
ATOM 5526 N N . LYS A 1 692 ? 18.455 -0.786 8.895 1.00 92.94 692 LYS A N 1
ATOM 5527 C CA . LYS A 1 692 ? 17.231 -0.512 8.122 1.00 92.94 692 LYS A CA 1
ATOM 5528 C C . LYS A 1 692 ? 16.015 -0.472 9.044 1.00 92.94 692 LYS A C 1
ATOM 5530 O O . LYS A 1 692 ? 16.008 -1.222 10.019 1.00 92.94 692 LYS A O 1
ATOM 5535 N N . PRO A 1 693 ? 14.973 0.326 8.760 1.00 94.06 693 PRO A N 1
ATOM 5536 C CA . PRO A 1 693 ? 13.712 0.251 9.496 1.00 94.06 693 PRO A CA 1
ATOM 5537 C C . PRO A 1 693 ? 12.961 -1.056 9.179 1.00 94.06 693 PRO A C 1
ATOM 5539 O O . PRO A 1 693 ? 13.103 -1.622 8.093 1.00 94.06 693 PRO A O 1
ATOM 5542 N N . LEU A 1 694 ? 12.146 -1.541 10.120 1.00 94.31 694 LEU A N 1
ATOM 5543 C CA . LEU A 1 694 ? 11.236 -2.673 9.913 1.00 94.31 694 LEU A CA 1
ATOM 5544 C C . LEU A 1 694 ? 9.841 -2.179 9.545 1.00 94.31 694 LEU A C 1
ATOM 5546 O O . LEU A 1 694 ? 9.321 -1.250 10.154 1.00 94.31 694 LEU A O 1
ATOM 5550 N N . ILE A 1 695 ? 9.208 -2.841 8.578 1.00 95.88 695 ILE A N 1
ATOM 5551 C CA . ILE A 1 695 ? 7.857 -2.502 8.126 1.00 95.88 695 ILE A CA 1
ATOM 5552 C C . ILE A 1 695 ? 6.915 -3.617 8.545 1.00 95.88 695 ILE A C 1
ATOM 5554 O O . ILE A 1 695 ? 7.056 -4.759 8.107 1.00 95.88 695 ILE A O 1
ATOM 5558 N N . LEU A 1 696 ? 5.971 -3.285 9.416 1.00 93.81 696 LEU A N 1
ATOM 5559 C CA . LEU A 1 696 ? 5.020 -4.226 9.995 1.00 93.81 696 LEU A CA 1
ATOM 5560 C C . LEU A 1 696 ? 3.593 -3.749 9.706 1.00 93.81 696 LEU A C 1
ATOM 5562 O O . LEU A 1 696 ? 3.362 -2.543 9.657 1.00 93.81 696 LEU A O 1
ATOM 5566 N N . PRO A 1 697 ? 2.608 -4.645 9.538 1.00 95.88 697 PRO A N 1
ATOM 5567 C CA . PRO A 1 697 ? 1.215 -4.222 9.432 1.00 95.88 697 PRO A CA 1
ATOM 5568 C C . PRO A 1 697 ? 0.762 -3.564 10.743 1.00 95.88 697 PRO A C 1
ATOM 5570 O O . PRO A 1 697 ? 1.251 -3.924 11.816 1.00 95.88 697 PRO A O 1
ATOM 5573 N N . VAL A 1 698 ? -0.173 -2.617 10.677 1.00 97.44 698 VAL A N 1
ATOM 5574 C CA . VAL A 1 698 ? -0.816 -2.072 11.889 1.00 97.44 698 VAL A CA 1
ATOM 5575 C C . VAL A 1 698 ? -1.650 -3.139 12.600 1.00 97.44 698 VAL A C 1
ATOM 5577 O O . VAL A 1 698 ? -2.221 -4.023 11.958 1.00 97.44 698 VAL A O 1
ATOM 5580 N N . LEU A 1 699 ? -1.750 -3.043 13.923 1.00 96.94 699 LEU A N 1
ATOM 5581 C CA . LEU A 1 699 ? -2.690 -3.842 14.705 1.00 96.94 699 LEU A CA 1
ATOM 5582 C C . LEU A 1 699 ? -4.046 -3.147 14.761 1.00 96.94 699 LEU A C 1
ATOM 5584 O O . LEU A 1 699 ? -4.116 -1.919 14.710 1.00 96.94 699 LEU A O 1
ATOM 5588 N N . ARG A 1 700 ? -5.115 -3.941 14.856 1.00 96.12 700 ARG A N 1
ATOM 5589 C CA . ARG A 1 700 ? -6.497 -3.456 14.879 1.00 96.12 700 ARG A CA 1
ATOM 5590 C C . ARG A 1 700 ? -7.292 -4.159 15.961 1.00 96.12 700 ARG A C 1
ATOM 5592 O O . ARG A 1 700 ? -7.179 -5.375 16.105 1.00 96.12 700 ARG A O 1
ATOM 5599 N N . GLN A 1 701 ? -8.129 -3.412 16.664 1.00 94.25 701 GLN A N 1
ATOM 5600 C CA . GLN A 1 701 ? -9.083 -3.967 17.615 1.00 94.25 701 GLN A CA 1
ATOM 5601 C C . GLN A 1 701 ? -10.322 -3.086 17.694 1.00 94.25 701 GLN A C 1
ATOM 5603 O O . GLN A 1 701 ? -10.219 -1.862 17.727 1.00 94.25 701 GLN A O 1
ATOM 5608 N N . LYS A 1 702 ? -11.500 -3.707 17.759 1.00 93.25 702 LYS A N 1
ATOM 5609 C CA . LYS A 1 702 ? -12.734 -2.977 18.044 1.00 93.25 702 LYS A CA 1
ATOM 5610 C C . LYS A 1 702 ? -12.815 -2.672 19.541 1.00 93.25 702 LYS A C 1
ATOM 5612 O O . LYS A 1 702 ? -12.628 -3.569 20.361 1.00 93.25 702 LYS A O 1
ATOM 5617 N N . TYR A 1 703 ? -13.111 -1.426 19.884 1.00 91.12 703 TYR A N 1
ATOM 5618 C CA . TYR A 1 703 ? -13.401 -0.992 21.247 1.00 91.12 703 TYR A CA 1
ATOM 5619 C C . TYR A 1 703 ? -14.512 0.058 21.192 1.00 91.12 703 TYR A C 1
ATOM 5621 O O . TYR A 1 703 ? -14.402 1.031 20.447 1.00 91.12 703 TYR A O 1
ATOM 5629 N N . MET A 1 704 ? -15.602 -0.158 21.936 1.00 88.75 704 MET A N 1
ATOM 5630 C CA . MET A 1 704 ? -16.857 0.587 21.753 1.00 88.75 704 MET A CA 1
ATOM 5631 C C . MET A 1 704 ? -17.314 0.556 20.273 1.00 88.75 704 MET A C 1
ATOM 5633 O O . MET A 1 704 ? -17.268 -0.496 19.624 1.00 88.75 704 MET A O 1
ATOM 5637 N N . ASN A 1 705 ? -17.735 1.693 19.718 1.00 90.88 705 ASN A N 1
ATOM 5638 C CA . ASN A 1 705 ? -18.075 1.877 18.306 1.00 90.88 705 ASN A CA 1
ATOM 5639 C C . ASN A 1 705 ? -16.862 2.265 17.428 1.00 90.88 705 ASN A C 1
ATOM 5641 O O . ASN A 1 705 ? -17.050 2.599 16.258 1.00 90.88 705 ASN A O 1
ATOM 5645 N N . TYR A 1 706 ? -15.624 2.164 17.932 1.00 93.81 706 TYR A N 1
ATOM 5646 C CA . TYR A 1 706 ? -14.398 2.521 17.207 1.00 93.81 706 TYR A CA 1
ATOM 5647 C C . TYR A 1 706 ? -13.541 1.303 16.839 1.00 93.81 706 TYR A C 1
ATOM 5649 O O . TYR A 1 706 ? -13.448 0.312 17.567 1.00 93.81 706 TYR A O 1
ATOM 5657 N N . CYS A 1 707 ? -12.851 1.405 15.706 1.00 94.94 707 CYS A N 1
ATOM 5658 C CA . CYS A 1 707 ? -11.720 0.573 15.329 1.00 94.94 707 CYS A CA 1
ATOM 5659 C C . CYS A 1 707 ? -10.435 1.286 15.758 1.00 94.94 707 CYS A C 1
ATOM 5661 O O . CYS A 1 707 ? -10.084 2.332 15.207 1.00 94.94 707 CYS A O 1
ATOM 5663 N N . ILE A 1 708 ? -9.751 0.725 16.751 1.00 97.19 708 ILE A N 1
ATOM 5664 C CA . ILE A 1 708 ? -8.466 1.212 17.248 1.00 97.19 708 ILE A CA 1
ATOM 5665 C C . ILE A 1 708 ? -7.357 0.595 16.406 1.00 97.19 708 ILE A C 1
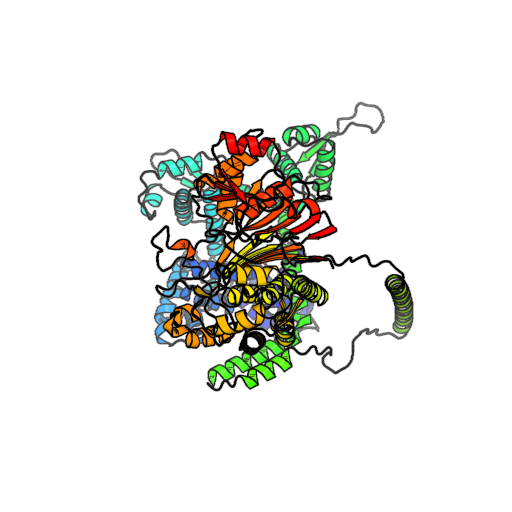ATOM 5667 O O . ILE A 1 708 ? -7.242 -0.628 16.318 1.00 97.19 708 ILE A O 1
ATOM 5671 N N . ILE A 1 709 ? -6.541 1.446 15.800 1.00 97.81 709 ILE A N 1
ATOM 5672 C CA . ILE A 1 709 ? -5.420 1.123 14.924 1.00 97.81 709 ILE A CA 1
ATOM 5673 C C . ILE A 1 709 ? -4.139 1.601 15.612 1.00 97.81 709 ILE A C 1
ATOM 5675 O O . ILE A 1 709 ? -4.033 2.758 16.014 1.00 97.81 709 ILE A O 1
ATOM 5679 N N . THR A 1 710 ? -3.157 0.718 15.768 1.00 97.44 710 THR A N 1
ATOM 5680 C CA . THR A 1 710 ? -1.918 1.026 16.502 1.00 97.44 710 THR A CA 1
ATOM 5681 C C . THR A 1 710 ? -0.719 0.242 15.958 1.00 97.44 710 THR A C 1
ATOM 5683 O O . THR A 1 710 ? -0.846 -0.557 15.024 1.00 97.44 710 THR A O 1
ATOM 5686 N N . SER A 1 711 ? 0.467 0.490 16.507 1.00 94.88 711 SER A N 1
ATOM 5687 C CA . SER A 1 711 ? 1.719 -0.148 16.105 1.00 94.88 711 SER A CA 1
ATOM 5688 C C . SER A 1 711 ? 1.816 -1.623 16.509 1.00 94.88 711 SER A C 1
ATOM 5690 O O . SER A 1 711 ? 1.086 -2.124 17.362 1.00 94.88 711 SER A O 1
ATOM 5692 N N . ASN A 1 712 ? 2.741 -2.339 15.868 1.00 93.38 712 ASN A N 1
ATOM 5693 C CA . ASN A 1 712 ? 2.922 -3.786 16.021 1.00 93.38 712 ASN A CA 1
ATOM 5694 C C . ASN A 1 712 ? 3.923 -4.169 17.141 1.00 93.38 712 ASN A C 1
ATOM 5696 O O . ASN A 1 712 ? 4.291 -3.353 17.986 1.00 93.38 712 ASN A O 1
ATOM 5700 N N . LYS A 1 713 ? 4.338 -5.441 17.180 1.00 88.12 713 LYS A N 1
ATOM 5701 C CA . LYS A 1 713 ? 5.188 -6.067 18.200 1.00 88.12 713 LYS A CA 1
ATOM 5702 C C . LYS A 1 713 ? 6.412 -5.230 18.586 1.00 88.12 713 LYS A C 1
ATOM 5704 O O . LYS A 1 713 ? 7.087 -4.653 17.739 1.00 88.12 713 LYS A O 1
ATOM 5709 N N . GLY A 1 714 ? 6.718 -5.225 19.884 1.00 82.75 714 GLY A N 1
ATOM 5710 C CA . GLY A 1 714 ? 7.841 -4.487 20.469 1.00 82.75 714 GLY A CA 1
ATOM 5711 C C . GLY A 1 714 ? 7.563 -3.010 20.781 1.00 82.75 714 GLY A C 1
ATOM 5712 O O . GLY A 1 714 ? 8.452 -2.325 21.273 1.00 82.75 714 GLY A O 1
ATOM 5713 N N . THR A 1 715 ? 6.348 -2.524 20.529 1.00 89.75 715 THR A N 1
ATOM 5714 C CA . THR A 1 715 ? 5.913 -1.155 20.862 1.00 89.75 715 THR A CA 1
ATOM 5715 C C . THR A 1 715 ? 4.792 -1.169 21.912 1.00 89.75 715 THR A C 1
ATOM 5717 O O . THR A 1 715 ? 4.383 -2.244 22.361 1.00 89.75 715 THR A O 1
ATOM 5720 N N . GLY A 1 716 ? 4.238 -0.002 22.260 1.00 88.38 716 GLY A N 1
ATOM 5721 C CA . GLY A 1 716 ? 3.090 0.110 23.165 1.00 88.38 716 GLY A CA 1
ATOM 5722 C C . GLY A 1 716 ? 1.786 -0.485 22.615 1.00 88.38 716 GLY A C 1
ATOM 5723 O O . GLY A 1 716 ? 0.901 -0.836 23.392 1.00 88.38 716 GLY A O 1
ATOM 5724 N N . GLY A 1 717 ? 1.654 -0.665 21.295 1.00 92.88 717 GLY A N 1
ATOM 5725 C CA . GLY A 1 717 ? 0.407 -1.108 20.652 1.00 92.88 717 GLY A CA 1
ATOM 5726 C C . GLY A 1 717 ? -0.168 -2.430 21.193 1.00 92.88 717 GLY A C 1
ATOM 5727 O O . GLY A 1 717 ? -1.309 -2.449 21.656 1.00 92.88 717 GLY A O 1
ATOM 5728 N N . PRO A 1 718 ? 0.596 -3.541 21.233 1.00 91.31 718 PRO A N 1
ATOM 5729 C CA . PRO A 1 718 ? 0.142 -4.790 21.850 1.00 91.31 718 PRO A CA 1
ATOM 5730 C C . PRO A 1 718 ? -0.267 -4.661 23.325 1.00 91.31 718 PRO A C 1
ATOM 5732 O O . PRO A 1 718 ? -1.140 -5.401 23.779 1.00 91.31 718 PRO A O 1
ATOM 5735 N N . ILE A 1 719 ? 0.362 -3.753 24.080 1.00 88.81 719 ILE A N 1
ATOM 5736 C CA . ILE A 1 719 ? 0.022 -3.500 25.486 1.00 88.81 719 ILE A CA 1
ATOM 5737 C C . ILE A 1 719 ? -1.331 -2.786 25.560 1.00 88.81 719 ILE A C 1
ATOM 5739 O O . ILE A 1 719 ? -2.207 -3.256 26.285 1.00 88.81 719 ILE A O 1
ATOM 5743 N N . LEU A 1 720 ? -1.543 -1.739 24.751 1.00 91.94 720 LEU A N 1
ATOM 5744 C CA . LEU A 1 720 ? -2.836 -1.055 24.633 1.00 91.94 720 LEU A CA 1
ATOM 5745 C C . LEU A 1 720 ? -3.959 -2.058 24.343 1.00 91.94 720 LEU A C 1
ATOM 5747 O O . LEU A 1 720 ? -4.962 -2.090 25.048 1.00 91.94 720 LEU A O 1
ATOM 5751 N N . LEU A 1 721 ? -3.776 -2.923 23.343 1.00 93.00 721 LEU A N 1
ATOM 5752 C CA . LEU A 1 721 ? -4.792 -3.905 22.954 1.00 93.00 721 LEU A CA 1
ATOM 5753 C C . LEU A 1 721 ? -5.127 -4.892 24.083 1.00 93.00 721 LEU A C 1
ATOM 5755 O O . LEU A 1 721 ? -6.298 -5.202 24.319 1.00 93.00 721 LEU A O 1
ATOM 5759 N N . LYS A 1 722 ? -4.120 -5.344 24.842 1.00 88.69 722 LYS A N 1
ATOM 5760 C CA . LYS A 1 722 ? -4.330 -6.173 26.042 1.00 88.69 722 LYS A CA 1
ATOM 5761 C C . LYS A 1 722 ? -5.127 -5.433 27.118 1.00 88.69 722 LYS A C 1
ATOM 5763 O O . LYS A 1 722 ? -6.034 -6.030 27.695 1.00 88.69 722 LYS A O 1
ATOM 5768 N N . VAL A 1 723 ? -4.816 -4.160 27.373 1.00 86.69 723 VAL A N 1
ATOM 5769 C CA . VAL A 1 723 ? -5.533 -3.327 28.355 1.00 86.69 723 VAL A CA 1
ATOM 5770 C C . VAL A 1 723 ? -6.985 -3.120 27.928 1.00 86.69 723 VAL A C 1
ATOM 5772 O O . VAL A 1 723 ? -7.892 -3.387 28.713 1.00 86.69 723 VAL A O 1
ATOM 5775 N N . LEU A 1 724 ? -7.229 -2.751 26.668 1.00 88.94 724 LEU A N 1
ATOM 5776 C CA . LEU A 1 724 ? -8.583 -2.581 26.133 1.00 88.94 724 LEU A CA 1
ATOM 5777 C C . LEU A 1 724 ? -9.400 -3.882 26.201 1.00 88.94 724 LEU A C 1
ATOM 5779 O O . LEU A 1 724 ? -10.578 -3.840 26.545 1.00 88.94 724 LEU A O 1
ATOM 5783 N N . ASN A 1 725 ? -8.782 -5.042 25.942 1.00 87.88 725 ASN A N 1
ATOM 5784 C CA . ASN A 1 725 ? -9.448 -6.344 26.088 1.00 87.88 725 ASN A CA 1
ATOM 5785 C C . ASN A 1 725 ? -9.805 -6.661 27.546 1.00 87.88 725 ASN A C 1
ATOM 5787 O O . ASN A 1 725 ? -10.910 -7.133 27.807 1.00 87.88 725 ASN A O 1
ATOM 5791 N N . LYS A 1 726 ? -8.900 -6.390 28.499 1.00 83.62 726 LYS A N 1
ATOM 5792 C CA . LYS A 1 726 ? -9.192 -6.552 29.934 1.00 83.62 726 LYS A CA 1
ATOM 5793 C C . LYS A 1 726 ? -10.373 -5.675 30.354 1.00 83.62 726 LYS A C 1
ATOM 5795 O O . LYS A 1 726 ? -11.264 -6.165 31.037 1.00 83.62 726 LYS A O 1
ATOM 5800 N N . MET A 1 727 ? -10.402 -4.420 29.905 1.00 80.19 727 MET A N 1
ATOM 5801 C CA . MET A 1 727 ? -11.475 -3.482 30.244 1.00 80.19 727 MET A CA 1
ATOM 5802 C C . MET A 1 727 ? -12.819 -3.812 29.592 1.00 80.19 727 MET A C 1
ATOM 5804 O O . MET A 1 727 ? -13.854 -3.590 30.202 1.00 80.19 727 MET A O 1
ATOM 5808 N N . ASN A 1 728 ? -12.834 -4.371 28.380 1.00 78.38 728 ASN A N 1
ATOM 5809 C CA . ASN A 1 728 ? -14.089 -4.769 27.732 1.00 78.38 728 ASN A CA 1
ATOM 5810 C C . ASN A 1 728 ? -14.798 -5.922 28.477 1.00 78.38 728 ASN A C 1
ATOM 5812 O O . ASN A 1 728 ? -16.005 -6.095 28.354 1.00 78.38 728 ASN A O 1
ATOM 5816 N N . ASN A 1 729 ? -14.047 -6.702 29.265 1.00 65.19 729 ASN A N 1
ATOM 5817 C CA . ASN A 1 729 ? -14.564 -7.828 30.044 1.00 65.19 729 ASN A CA 1
ATOM 5818 C C . ASN A 1 729 ? -14.992 -7.442 31.475 1.00 65.19 729 ASN A C 1
ATOM 5820 O O . ASN A 1 729 ? -15.579 -8.273 32.173 1.00 65.19 729 ASN A O 1
ATOM 5824 N N . THR A 1 730 ? -14.703 -6.221 31.944 1.00 63.06 730 THR A N 1
ATOM 5825 C CA . THR A 1 730 ? -15.058 -5.757 33.293 1.00 63.06 730 THR A CA 1
ATOM 5826 C C . THR A 1 730 ? -16.317 -4.883 33.265 1.00 63.06 730 THR A C 1
ATOM 5828 O O . THR A 1 730 ? -16.280 -3.691 32.986 1.00 63.06 730 THR A O 1
ATOM 5831 N N . ASN A 1 731 ? -17.467 -5.471 33.610 1.00 51.47 731 ASN A N 1
ATOM 5832 C CA . ASN A 1 731 ? -18.721 -4.739 33.839 1.00 51.47 731 ASN A CA 1
ATOM 5833 C C . ASN A 1 731 ? -18.676 -3.996 35.186 1.00 51.47 731 ASN A C 1
ATOM 5835 O O . ASN A 1 731 ? -19.283 -4.469 36.145 1.00 51.47 731 ASN A O 1
ATOM 5839 N N . THR A 1 732 ? -17.969 -2.871 35.332 1.00 49.91 732 THR A N 1
ATOM 5840 C CA . THR A 1 732 ? -18.003 -2.154 36.623 1.00 49.91 732 THR A CA 1
ATOM 5841 C C . THR A 1 732 ? -17.821 -0.640 36.545 1.00 49.91 732 THR A C 1
ATOM 5843 O O . THR A 1 732 ? -16.939 -0.117 35.878 1.00 49.91 732 THR A O 1
ATOM 5846 N N . TYR A 1 733 ? -18.626 0.037 37.371 1.00 49.34 733 TYR A N 1
ATOM 5847 C CA . TYR A 1 733 ? -18.660 1.454 37.771 1.00 49.34 733 TYR A CA 1
ATOM 5848 C C . TYR A 1 733 ? -17.313 2.100 38.203 1.00 49.34 733 TYR A C 1
ATOM 5850 O O . TYR A 1 733 ? -17.309 3.221 38.707 1.00 49.34 733 TYR A O 1
ATOM 5858 N N . PHE A 1 734 ? -16.175 1.418 38.046 1.00 57.62 734 PHE A N 1
ATOM 5859 C CA . PHE A 1 734 ? -14.849 1.845 38.506 1.00 57.62 734 PHE A CA 1
ATOM 5860 C C . PHE A 1 734 ? -13.791 1.651 37.406 1.00 57.62 734 PHE A C 1
ATOM 5862 O O . PHE A 1 734 ? -12.815 0.920 37.583 1.00 57.62 734 PHE A O 1
ATOM 5869 N N . GLU A 1 735 ? -13.993 2.297 36.256 1.00 65.06 735 GLU A N 1
ATOM 5870 C CA . GLU A 1 735 ? -13.097 2.198 35.094 1.00 65.06 735 GLU A CA 1
ATOM 5871 C C . GLU A 1 735 ? -11.662 2.633 35.413 1.00 65.06 735 GLU A C 1
ATOM 5873 O O . GLU A 1 735 ? -10.727 1.925 35.043 1.00 65.06 735 GLU A O 1
ATOM 5878 N N . ASP A 1 736 ? -11.476 3.717 36.175 1.00 66.06 736 ASP A N 1
ATOM 5879 C CA . ASP A 1 736 ? -10.137 4.189 36.554 1.00 66.06 736 ASP A CA 1
ATOM 5880 C C . ASP A 1 736 ? -9.381 3.138 37.374 1.00 66.06 736 ASP A C 1
ATOM 5882 O O . ASP A 1 736 ? -8.181 2.955 37.203 1.00 66.06 736 ASP A O 1
ATOM 5886 N N . LEU A 1 737 ? -10.085 2.379 38.221 1.00 67.12 737 LEU A N 1
ATOM 5887 C CA . LEU A 1 737 ? -9.498 1.289 38.997 1.00 67.12 737 LEU A CA 1
ATOM 5888 C C . LEU A 1 737 ? -9.171 0.072 38.119 1.00 67.12 737 LEU A C 1
ATOM 5890 O O . LEU A 1 737 ? -8.148 -0.582 38.314 1.00 67.12 737 LEU A O 1
ATOM 5894 N N . SER A 1 738 ? -10.034 -0.246 37.151 1.00 71.31 738 SER A N 1
ATOM 5895 C CA . SER A 1 738 ? -9.786 -1.309 36.170 1.00 71.31 738 SER A CA 1
ATOM 5896 C C . SER A 1 738 ? -8.558 -0.989 35.314 1.00 71.31 738 SER A C 1
ATOM 5898 O O . SER A 1 738 ? -7.721 -1.863 35.080 1.00 71.31 738 SER A O 1
ATOM 5900 N N . LEU A 1 739 ? -8.412 0.271 34.900 1.00 75.12 739 LEU A N 1
ATOM 5901 C CA . LEU A 1 739 ? -7.246 0.779 34.182 1.00 75.12 739 LEU A CA 1
ATOM 5902 C C . LEU A 1 739 ? -5.981 0.684 35.048 1.00 75.12 739 LEU A C 1
ATOM 5904 O O . LEU A 1 739 ? -4.963 0.147 34.613 1.00 75.12 739 LEU A O 1
ATOM 5908 N N . LEU A 1 740 ? -6.083 1.109 36.307 1.00 71.19 740 LEU A N 1
ATOM 5909 C CA . LEU A 1 740 ? -5.011 1.072 37.300 1.00 71.19 740 LEU A CA 1
ATOM 5910 C C . LEU A 1 740 ? -4.519 -0.358 37.579 1.00 71.19 740 LEU A C 1
ATOM 5912 O O . LEU A 1 740 ? -3.322 -0.637 37.529 1.00 71.19 740 LEU A O 1
ATOM 5916 N N . ASN A 1 741 ? -5.440 -1.303 37.772 1.00 69.88 741 ASN A N 1
ATOM 5917 C CA . ASN A 1 741 ? -5.114 -2.723 37.922 1.00 69.88 741 ASN A CA 1
ATOM 5918 C C . ASN A 1 741 ? -4.551 -3.336 36.633 1.00 69.88 741 ASN A C 1
ATOM 5920 O O . ASN A 1 741 ? -3.692 -4.211 36.701 1.00 69.88 741 ASN A O 1
ATOM 5924 N N . SER A 1 742 ? -4.996 -2.878 35.458 1.00 72.56 742 SER A N 1
ATOM 5925 C CA . SER A 1 742 ? -4.499 -3.386 34.173 1.00 72.56 742 SER A CA 1
ATOM 5926 C C . SER A 1 742 ? -3.029 -3.044 33.937 1.00 72.56 742 SER A C 1
ATOM 5928 O O . SER A 1 742 ? -2.329 -3.837 33.304 1.00 72.56 742 SER A O 1
ATOM 5930 N N . PHE A 1 743 ? -2.563 -1.906 34.464 1.00 72.81 743 PHE A N 1
ATOM 5931 C CA . PHE A 1 743 ? -1.163 -1.485 34.398 1.00 72.81 743 PHE A CA 1
ATOM 5932 C C . PHE A 1 743 ? -0.304 -1.982 35.564 1.00 72.81 743 PHE A C 1
ATOM 5934 O O . PHE A 1 743 ? 0.907 -2.098 35.398 1.00 72.81 743 PHE A O 1
ATOM 5941 N N . LYS A 1 744 ? -0.898 -2.344 36.709 1.00 66.56 744 LYS A N 1
ATOM 5942 C CA . LYS A 1 744 ? -0.166 -2.880 37.872 1.00 66.56 744 LYS A CA 1
ATOM 5943 C C . LYS A 1 744 ? 0.687 -4.110 37.532 1.00 66.56 744 LYS A C 1
ATOM 5945 O O . LYS A 1 744 ? 1.802 -4.238 38.029 1.00 66.56 744 LYS A O 1
ATOM 5950 N N . ASP A 1 745 ? 0.187 -4.973 36.647 1.00 59.41 745 ASP A N 1
ATOM 5951 C CA . ASP A 1 745 ? 0.885 -6.184 36.190 1.00 59.41 745 ASP A CA 1
ATOM 5952 C C . ASP A 1 745 ? 2.144 -5.892 35.350 1.00 59.41 745 ASP A C 1
ATOM 5954 O O . ASP A 1 745 ? 2.934 -6.804 35.113 1.00 59.41 745 ASP A O 1
ATOM 5958 N N . LEU A 1 746 ? 2.337 -4.654 34.870 1.00 61.69 746 LEU A N 1
ATOM 5959 C CA . LEU A 1 746 ? 3.509 -4.285 34.069 1.00 61.69 746 LEU A CA 1
ATOM 5960 C C . LEU A 1 746 ? 4.777 -4.076 34.911 1.00 61.69 746 LEU A C 1
ATOM 5962 O O . LEU A 1 746 ? 5.847 -4.104 34.320 1.00 61.69 746 LEU A O 1
ATOM 5966 N N . GLY A 1 747 ? 4.657 -3.933 36.244 1.00 54.94 747 GLY A N 1
ATOM 5967 C CA . GLY A 1 747 ? 5.766 -3.847 37.209 1.00 54.94 747 GLY A CA 1
ATOM 5968 C C . GLY A 1 747 ? 6.750 -2.708 36.925 1.00 54.94 747 GLY A C 1
ATOM 5969 O O . GLY A 1 747 ? 7.629 -2.865 36.088 1.00 54.94 747 GLY A O 1
ATOM 5970 N N . ASP A 1 748 ? 6.640 -1.571 37.626 1.00 52.16 748 ASP A N 1
ATOM 5971 C CA . ASP A 1 748 ? 7.334 -0.354 37.183 1.00 52.16 748 ASP A CA 1
ATOM 5972 C C . ASP A 1 748 ? 8.032 0.474 38.274 1.00 52.16 748 ASP A C 1
ATOM 5974 O O . ASP A 1 748 ? 7.542 0.621 39.399 1.00 52.16 748 ASP A O 1
ATOM 5978 N N . ASN A 1 749 ? 9.155 1.074 37.875 1.00 51.66 749 ASN A N 1
ATOM 5979 C CA . ASN A 1 749 ? 9.880 2.140 38.559 1.00 51.66 749 ASN A CA 1
ATOM 5980 C C . ASN A 1 749 ? 9.688 3.416 37.716 1.00 51.66 749 ASN A C 1
ATOM 5982 O O . ASN A 1 749 ? 9.842 3.318 36.515 1.00 51.66 749 ASN A O 1
ATOM 5986 N N . TRP A 1 750 ? 9.385 4.588 38.301 1.00 50.03 750 TRP A N 1
ATOM 5987 C CA . TRP A 1 750 ? 9.084 5.889 37.631 1.00 50.03 750 TRP A CA 1
ATOM 5988 C C . TRP A 1 750 ? 10.058 6.423 36.535 1.00 50.03 750 TRP A C 1
ATOM 5990 O O . TRP A 1 750 ? 9.992 7.600 36.193 1.00 50.03 750 TRP A O 1
ATOM 6000 N N . ASP A 1 751 ? 10.955 5.628 35.963 1.00 53.19 751 ASP A N 1
ATOM 6001 C CA . ASP A 1 751 ? 11.800 6.010 34.836 1.00 53.19 751 ASP A CA 1
ATOM 6002 C C . ASP A 1 751 ? 10.907 6.155 33.572 1.00 53.19 751 ASP A C 1
ATOM 6004 O O . ASP A 1 751 ? 10.639 5.194 32.851 1.00 53.19 751 ASP A O 1
ATOM 6008 N N . GLN A 1 752 ? 10.362 7.358 33.345 1.00 59.88 752 GLN A N 1
ATOM 6009 C CA . GLN A 1 752 ? 9.503 7.695 32.199 1.00 59.88 752 GLN A CA 1
ATOM 6010 C C . GLN A 1 752 ? 10.266 7.593 30.867 1.00 59.88 752 GLN A C 1
ATOM 6012 O O . GLN A 1 752 ? 11.408 8.043 30.753 1.00 59.88 752 GLN A O 1
ATOM 6017 N N . ASN A 1 753 ? 9.606 7.054 29.835 1.00 66.69 753 ASN A N 1
ATOM 6018 C CA . ASN A 1 753 ? 10.089 7.150 28.459 1.00 66.69 753 ASN A CA 1
ATOM 6019 C C . ASN A 1 753 ? 9.764 8.537 27.906 1.00 66.69 753 ASN A C 1
ATOM 6021 O O . ASN A 1 753 ? 8.598 8.919 27.815 1.00 66.69 753 ASN A O 1
ATOM 6025 N N . PHE A 1 754 ? 10.796 9.271 27.500 1.00 75.19 754 PHE A N 1
ATOM 6026 C CA . PHE A 1 754 ? 10.634 10.592 26.905 1.00 75.19 754 PHE A CA 1
ATOM 6027 C C . PHE A 1 754 ? 10.613 10.492 25.382 1.00 75.19 754 PHE A C 1
ATOM 6029 O O . PHE A 1 754 ? 11.421 9.790 24.767 1.00 75.19 754 PHE A O 1
ATOM 6036 N N . GLY A 1 755 ? 9.703 11.236 24.761 1.00 84.38 755 GLY A N 1
ATOM 6037 C CA . GLY A 1 755 ? 9.581 11.287 23.315 1.00 84.38 755 GLY A CA 1
ATOM 6038 C C . GLY A 1 755 ? 8.682 12.426 22.862 1.00 84.38 755 GLY A C 1
ATOM 6039 O O . GLY A 1 755 ? 7.833 12.903 23.608 1.00 84.38 755 GLY A O 1
ATOM 6040 N N . LEU A 1 756 ? 8.902 12.846 21.626 1.00 90.88 756 LEU A N 1
ATOM 6041 C CA . LEU A 1 756 ? 8.125 13.845 20.913 1.00 90.88 756 LEU A CA 1
ATOM 6042 C C . LEU A 1 756 ? 7.148 13.153 19.981 1.00 90.88 756 LEU A C 1
ATOM 6044 O O . LEU A 1 756 ? 7.482 12.128 19.370 1.00 90.88 756 LEU A O 1
ATOM 6048 N N . GLN A 1 757 ? 5.968 13.735 19.848 1.00 92.94 757 GLN A N 1
ATOM 6049 C CA . GLN A 1 757 ? 4.858 13.165 19.117 1.00 92.94 757 GLN A CA 1
ATOM 6050 C C . GLN A 1 757 ? 4.346 14.149 18.064 1.00 92.94 757 GLN A C 1
ATOM 6052 O O . GLN A 1 757 ? 4.200 15.343 18.297 1.00 92.94 757 GLN A O 1
ATOM 6057 N N . VAL A 1 758 ? 4.075 13.641 16.868 1.00 95.75 758 VAL A N 1
ATOM 6058 C CA . VAL A 1 758 ? 3.502 14.422 15.770 1.00 95.75 758 VAL A CA 1
ATOM 6059 C C . VAL A 1 758 ? 2.267 13.695 15.260 1.00 95.75 758 VAL A C 1
ATOM 6061 O O . VAL A 1 758 ? 2.319 12.481 15.050 1.00 95.75 758 VAL A O 1
ATOM 6064 N N . SER A 1 759 ? 1.182 14.434 15.037 1.00 96.25 759 SER A N 1
ATOM 6065 C CA . SER A 1 759 ? -0.051 13.958 14.398 1.00 96.25 759 SER A CA 1
ATOM 6066 C C . SER A 1 759 ? -0.360 14.823 13.186 1.00 96.25 759 SER A C 1
ATOM 6068 O O . SER A 1 759 ? -0.434 16.049 13.310 1.00 96.25 759 SER A O 1
ATOM 6070 N N . THR A 1 760 ? -0.574 14.203 12.027 1.00 96.50 760 THR A N 1
ATOM 6071 C CA . THR A 1 760 ? -0.959 14.920 10.807 1.00 96.50 760 THR A CA 1
ATOM 6072 C C . THR A 1 760 ? -2.058 14.202 10.027 1.00 96.50 760 THR A C 1
ATOM 6074 O O . THR A 1 760 ? -2.228 12.981 10.106 1.00 96.50 760 THR A O 1
ATOM 6077 N N . THR A 1 761 ? -2.812 14.994 9.267 1.00 95.56 761 THR A N 1
ATOM 6078 C CA . THR A 1 761 ? -3.764 14.526 8.252 1.00 95.56 761 THR A CA 1
ATOM 6079 C C . THR A 1 761 ? -3.740 15.460 7.052 1.00 95.56 761 THR A C 1
ATOM 6081 O O . THR A 1 761 ? -3.414 16.640 7.187 1.00 95.56 761 THR A O 1
ATOM 6084 N N . ASP A 1 762 ? -4.134 14.950 5.891 1.00 92.50 762 ASP A N 1
ATOM 6085 C CA . ASP A 1 762 ? -4.263 15.721 4.657 1.00 92.50 762 ASP A CA 1
ATOM 6086 C C . ASP A 1 762 ? -5.633 15.528 3.984 1.00 92.50 762 ASP A C 1
ATOM 6088 O O . ASP A 1 762 ? -6.530 14.843 4.493 1.00 92.50 762 ASP A O 1
ATOM 6092 N N . VAL A 1 763 ? -5.764 16.133 2.802 1.00 87.69 763 VAL A N 1
ATOM 6093 C CA . VAL A 1 763 ? -6.935 16.046 1.920 1.00 87.69 763 VAL A CA 1
ATOM 6094 C C . VAL A 1 763 ? -7.170 14.645 1.350 1.00 87.69 763 VAL A C 1
ATOM 6096 O O . VAL A 1 763 ? -8.242 14.377 0.811 1.00 87.69 763 VAL A O 1
ATOM 6099 N N . PHE A 1 764 ? -6.188 13.746 1.445 1.00 88.44 764 PHE A N 1
ATOM 6100 C CA . PHE A 1 764 ? -6.279 12.372 0.957 1.00 88.44 764 PHE A CA 1
ATOM 6101 C C . PHE A 1 764 ? -6.700 11.385 2.049 1.00 88.44 764 PHE A C 1
ATOM 6103 O O . PHE A 1 764 ? -6.775 10.190 1.767 1.00 88.44 764 PHE A O 1
ATOM 6110 N N . ASP A 1 765 ? -7.016 11.872 3.256 1.00 91.06 765 ASP A N 1
ATOM 6111 C CA . ASP A 1 765 ? -7.318 11.050 4.431 1.00 91.06 765 ASP A CA 1
ATOM 6112 C C . ASP A 1 765 ? -6.172 10.091 4.795 1.00 91.06 765 ASP A C 1
ATOM 6114 O O . ASP A 1 765 ? -6.381 8.954 5.237 1.00 91.06 765 ASP A O 1
ATOM 6118 N N . LEU A 1 766 ? -4.938 10.569 4.615 1.00 94.81 766 LEU A N 1
ATOM 6119 C CA . LEU A 1 766 ? -3.751 9.895 5.108 1.00 94.81 766 LEU A CA 1
ATOM 6120 C C . LEU A 1 766 ? -3.500 10.315 6.556 1.00 94.81 766 LEU A C 1
ATOM 6122 O O . LEU A 1 766 ? -3.202 11.472 6.842 1.00 94.81 766 LEU A O 1
ATOM 6126 N N . TYR A 1 767 ? -3.626 9.367 7.478 1.00 96.75 767 TYR A N 1
ATOM 6127 C CA . TYR A 1 767 ? -3.464 9.594 8.909 1.00 96.75 767 TYR A CA 1
ATOM 6128 C C . TYR A 1 767 ? -2.083 9.144 9.340 1.00 96.75 767 TYR A C 1
ATOM 6130 O O . TYR A 1 767 ? -1.707 7.978 9.176 1.00 96.75 767 TYR A O 1
ATOM 6138 N N . VAL A 1 768 ? -1.322 10.080 9.892 1.00 98.00 768 VAL A N 1
ATOM 6139 C CA . VAL A 1 768 ? 0.074 9.852 10.234 1.00 98.00 768 VAL A CA 1
ATOM 6140 C C . VAL A 1 768 ? 0.310 10.252 11.674 1.00 98.00 768 VAL A C 1
ATOM 6142 O O . VAL A 1 768 ? -0.052 11.345 12.105 1.00 98.00 768 VAL A O 1
ATOM 6145 N N . THR A 1 769 ? 0.968 9.368 12.415 1.00 97.31 769 THR A N 1
ATOM 6146 C CA . THR A 1 769 ? 1.518 9.721 13.716 1.00 97.31 769 THR A CA 1
ATOM 6147 C C . THR A 1 769 ? 2.936 9.190 13.873 1.00 97.31 769 THR A C 1
ATOM 6149 O O . THR A 1 769 ? 3.223 8.034 13.549 1.00 97.31 769 THR A O 1
ATOM 6152 N N . ILE A 1 770 ? 3.837 10.058 14.329 1.00 96.81 770 ILE A N 1
ATOM 6153 C CA . ILE A 1 770 ? 5.251 9.759 14.568 1.00 96.81 770 ILE A CA 1
ATOM 6154 C C . ILE A 1 770 ? 5.529 9.965 16.046 1.00 96.81 770 ILE A C 1
ATOM 6156 O O . ILE A 1 770 ? 5.170 11.003 16.595 1.00 96.81 770 ILE A O 1
ATOM 6160 N N . ILE A 1 771 ? 6.211 9.009 16.669 1.00 95.31 771 ILE A N 1
ATOM 6161 C CA . ILE A 1 771 ? 6.763 9.162 18.014 1.00 95.31 771 ILE A CA 1
ATOM 6162 C C . ILE A 1 771 ? 8.255 8.883 17.944 1.00 95.31 771 ILE A C 1
ATOM 6164 O O . ILE A 1 771 ? 8.673 7.808 17.504 1.00 95.31 771 ILE A O 1
ATOM 6168 N N . SER A 1 772 ? 9.056 9.852 18.373 1.00 94.25 772 SER A N 1
ATOM 6169 C CA . SER A 1 772 ? 10.517 9.790 18.323 1.00 94.25 772 SER A CA 1
ATOM 6170 C C . SER A 1 772 ? 11.138 10.244 19.635 1.00 94.25 772 SER A C 1
ATOM 6172 O O . SER A 1 772 ? 10.624 11.160 20.266 1.00 94.25 772 SER A O 1
ATOM 6174 N N . GLY A 1 773 ? 12.248 9.634 20.041 1.00 91.50 773 GLY A N 1
ATOM 6175 C CA . GLY A 1 773 ? 12.919 10.001 21.283 1.00 91.50 773 GLY A CA 1
ATOM 6176 C C . GLY A 1 773 ? 14.340 9.464 21.401 1.00 91.50 773 GLY A C 1
ATOM 6177 O O . GLY A 1 773 ? 14.795 8.637 20.600 1.00 91.50 773 GLY A O 1
ATOM 6178 N N . LEU A 1 774 ? 15.045 9.954 22.420 1.00 89.56 774 LEU A N 1
ATOM 6179 C CA . LEU A 1 774 ? 16.395 9.525 22.797 1.00 89.56 774 LEU A CA 1
ATOM 6180 C C . LEU A 1 774 ? 16.408 8.420 23.871 1.00 89.56 774 LEU A C 1
ATOM 6182 O O . LEU A 1 774 ? 17.464 7.838 24.107 1.00 89.56 774 LEU A O 1
ATOM 6186 N N . GLY A 1 775 ? 15.258 8.096 24.472 1.00 83.88 775 GLY A N 1
ATOM 6187 C CA . GLY A 1 775 ? 15.134 7.210 25.636 1.00 83.88 775 GLY A CA 1
ATOM 6188 C C . GLY A 1 775 ? 14.859 8.030 26.894 1.00 83.88 775 GLY A C 1
ATOM 6189 O O . GLY A 1 775 ? 13.711 8.144 27.318 1.00 83.88 775 GLY A O 1
ATOM 6190 N N . SER A 1 776 ? 15.895 8.668 27.438 1.00 82.81 776 SER A N 1
ATOM 6191 C CA . SER A 1 776 ? 15.771 9.678 28.496 1.00 82.81 776 SER A CA 1
ATOM 6192 C C . SER A 1 776 ? 16.044 11.096 27.993 1.00 82.81 776 SER A C 1
ATOM 6194 O O . SER A 1 776 ? 16.558 11.298 26.891 1.00 82.81 776 SER A O 1
ATOM 6196 N N . VAL A 1 777 ? 15.770 12.090 28.840 1.00 85.00 777 VAL A N 1
ATOM 6197 C CA . VAL A 1 777 ? 16.226 13.469 28.625 1.00 85.00 777 VAL A CA 1
ATOM 6198 C C . VAL A 1 777 ? 17.752 13.483 28.443 1.00 85.00 777 VAL A C 1
ATOM 6200 O O . VAL A 1 777 ? 18.484 12.885 29.233 1.00 85.00 777 VAL A O 1
ATOM 6203 N N . PHE A 1 778 ? 18.226 14.124 27.373 1.00 88.31 778 PHE A N 1
ATOM 6204 C CA . PHE A 1 778 ? 19.614 14.107 26.886 1.00 88.31 778 PHE A CA 1
ATOM 6205 C C . PHE A 1 778 ? 20.178 12.723 26.511 1.00 88.31 778 PHE A C 1
ATOM 6207 O O . PHE A 1 778 ? 21.384 12.608 26.299 1.00 88.31 778 PHE A O 1
ATOM 6214 N N . GLY A 1 779 ? 19.349 11.682 26.388 1.00 88.56 779 GLY A N 1
ATOM 6215 C CA . GLY A 1 779 ? 19.770 10.342 25.969 1.00 88.56 779 GLY A CA 1
ATOM 6216 C C . GLY A 1 779 ? 20.967 9.810 26.764 1.00 88.56 779 GLY A C 1
ATOM 6217 O O . GLY A 1 779 ? 20.961 9.801 27.993 1.00 88.56 779 GLY A O 1
ATOM 6218 N N . SER A 1 780 ? 22.030 9.406 26.063 1.00 87.81 780 SER A N 1
ATOM 6219 C CA . SER A 1 780 ? 23.285 8.941 26.676 1.00 87.81 780 SER A CA 1
ATOM 6220 C C . SER A 1 780 ? 24.169 10.065 27.223 1.00 87.81 780 SER A C 1
ATOM 6222 O O . SER A 1 780 ? 25.248 9.781 27.736 1.00 87.81 780 SER A O 1
ATOM 6224 N N . ARG A 1 781 ? 23.749 11.331 27.094 1.00 89.19 781 ARG A N 1
ATOM 6225 C CA . ARG A 1 781 ? 24.504 12.538 27.478 1.00 89.19 781 ARG A CA 1
ATOM 6226 C C . ARG A 1 781 ? 25.823 12.701 26.715 1.00 89.19 781 ARG A C 1
ATOM 6228 O O . ARG A 1 781 ? 26.741 13.356 27.197 1.00 89.19 781 ARG A O 1
ATOM 6235 N N . VAL A 1 782 ? 25.905 12.120 25.519 1.00 89.75 782 VAL A N 1
ATOM 6236 C CA . VAL A 1 782 ? 27.044 12.256 24.603 1.00 89.75 782 VAL A CA 1
ATOM 6237 C C . VAL A 1 782 ? 26.605 13.094 23.409 1.00 89.75 782 VAL A C 1
ATOM 6239 O O . VAL A 1 782 ? 25.677 12.707 22.692 1.00 89.75 782 VAL A O 1
ATOM 6242 N N . LEU A 1 783 ? 27.269 14.233 23.201 1.00 92.69 783 LEU A N 1
ATOM 6243 C CA . LEU A 1 783 ? 27.074 15.104 22.046 1.00 92.69 783 LEU A CA 1
ATOM 6244 C C . LEU A 1 783 ? 28.167 14.819 21.011 1.00 92.69 783 LEU A C 1
ATOM 6246 O O . LEU A 1 783 ? 29.354 15.020 21.267 1.00 92.69 783 LEU A O 1
ATOM 6250 N N . THR A 1 784 ? 27.769 14.356 19.828 1.00 93.19 784 THR A N 1
ATOM 6251 C CA . THR A 1 784 ? 28.707 14.044 18.741 1.00 93.19 784 THR A CA 1
ATOM 6252 C C . THR A 1 784 ? 29.382 15.309 18.205 1.00 93.19 784 THR A C 1
ATOM 6254 O O . THR A 1 784 ? 28.836 16.413 18.290 1.00 93.19 784 THR A O 1
ATOM 6257 N N . LYS A 1 785 ? 30.558 15.169 17.582 1.00 91.50 785 LYS A N 1
ATOM 6258 C CA . LYS A 1 785 ? 31.216 16.252 16.823 1.00 91.50 785 LYS A CA 1
ATOM 6259 C C . LYS A 1 785 ? 30.345 16.729 15.661 1.00 91.50 785 LYS A C 1
ATOM 6261 O O . LYS A 1 785 ? 30.447 17.879 15.239 1.00 91.50 785 LYS A O 1
ATOM 6266 N N . SER A 1 786 ? 29.483 15.843 15.173 1.00 92.81 786 SER A N 1
ATOM 6267 C CA . SER A 1 786 ? 28.455 16.108 14.168 1.00 92.81 786 SER A CA 1
ATOM 6268 C C . SER A 1 786 ? 27.218 16.838 14.730 1.00 92.81 786 SER A C 1
ATOM 6270 O O . SER A 1 786 ? 26.295 17.154 13.977 1.00 92.81 786 SER A O 1
ATOM 6272 N N . GLY A 1 787 ? 27.190 17.158 16.028 1.00 92.69 787 GLY A N 1
ATOM 6273 C CA . GLY A 1 787 ? 26.242 18.093 16.639 1.00 92.69 787 GLY A CA 1
ATOM 6274 C C . GLY A 1 787 ? 24.889 17.511 17.047 1.00 92.69 787 GLY A C 1
ATOM 6275 O O . GLY A 1 787 ? 23.938 18.271 17.214 1.00 92.69 787 GLY A O 1
ATOM 6276 N N . TYR A 1 788 ? 24.773 16.193 17.214 1.00 94.38 788 TYR A N 1
ATOM 6277 C CA . TYR A 1 788 ? 23.548 15.538 17.691 1.00 94.38 788 TYR A CA 1
ATOM 6278 C C . TYR A 1 788 ? 23.807 14.688 18.938 1.00 94.38 788 TYR A C 1
ATOM 6280 O O . TYR A 1 788 ? 24.911 14.195 19.158 1.00 94.38 788 TYR A O 1
ATOM 6288 N N . ILE A 1 789 ? 22.778 14.512 19.766 1.00 93.62 789 ILE A N 1
ATOM 6289 C CA . ILE A 1 789 ? 22.864 13.731 21.005 1.00 93.62 789 ILE A CA 1
ATOM 6290 C C . ILE A 1 789 ? 22.524 12.266 20.718 1.00 93.62 789 ILE A C 1
ATOM 6292 O O . ILE A 1 789 ? 21.594 11.976 19.961 1.00 93.62 789 ILE A O 1
ATOM 6296 N N . LEU A 1 790 ? 23.283 11.344 21.311 1.00 92.62 790 LEU A N 1
ATOM 6297 C CA . LEU A 1 790 ? 23.059 9.904 21.180 1.00 92.62 790 LEU A CA 1
ATOM 6298 C C . LEU A 1 790 ? 21.983 9.390 22.142 1.00 92.62 790 LEU A C 1
ATOM 6300 O O . LEU A 1 790 ? 21.815 9.885 23.254 1.00 92.62 790 LEU A O 1
ATOM 6304 N N . ASN A 1 791 ? 21.250 8.368 21.704 1.00 91.38 791 ASN A N 1
ATOM 6305 C CA . ASN A 1 791 ? 20.242 7.698 22.522 1.00 91.38 791 ASN A CA 1
ATOM 6306 C C . ASN A 1 791 ? 20.871 6.796 23.603 1.00 91.38 791 ASN A C 1
ATOM 6308 O O . ASN A 1 791 ? 21.995 6.312 23.456 1.00 91.38 791 ASN A O 1
ATOM 6312 N N . ASN A 1 792 ? 20.098 6.508 24.650 1.00 86.69 792 ASN A N 1
ATOM 6313 C CA . ASN A 1 792 ? 20.375 5.474 25.656 1.00 86.69 792 ASN A CA 1
ATOM 6314 C C . ASN A 1 792 ? 19.310 4.367 25.639 1.00 86.69 792 ASN A C 1
ATOM 6316 O O . ASN A 1 792 ? 18.964 3.803 26.675 1.00 86.69 792 ASN A O 1
ATOM 6320 N N . ALA A 1 793 ? 18.769 4.055 24.459 1.00 79.12 793 ALA A N 1
ATOM 6321 C CA . ALA A 1 793 ? 17.628 3.154 24.333 1.00 79.12 793 ALA A CA 1
ATOM 6322 C C . ALA A 1 793 ? 17.889 1.753 24.924 1.00 79.12 793 ALA A C 1
ATOM 6324 O O . ALA A 1 793 ? 16.944 1.102 25.359 1.00 79.12 793 ALA A O 1
ATOM 6325 N N . LEU A 1 794 ? 19.144 1.285 24.969 1.00 76.44 794 LEU A N 1
ATOM 6326 C CA . LEU A 1 794 ? 19.476 -0.030 25.529 1.00 76.44 794 LEU A CA 1
ATOM 6327 C C . LEU A 1 794 ? 19.526 -0.034 27.070 1.00 76.44 794 LEU A C 1
ATOM 6329 O O . LEU A 1 794 ? 19.346 -1.103 27.646 1.00 76.44 794 LEU A O 1
ATOM 6333 N N . ASP A 1 795 ? 19.704 1.116 27.742 1.00 68.31 795 ASP A N 1
ATOM 6334 C CA . ASP A 1 795 ? 19.783 1.198 29.220 1.00 68.31 795 ASP A CA 1
ATOM 6335 C C . ASP A 1 795 ? 18.479 0.760 29.888 1.00 68.31 795 ASP A C 1
ATOM 6337 O O . ASP A 1 795 ? 18.451 0.011 30.864 1.00 68.31 795 ASP A O 1
ATOM 6341 N N . LEU A 1 796 ? 17.369 1.219 29.308 1.00 58.91 796 LEU A N 1
ATOM 6342 C CA . LEU A 1 796 ? 16.032 1.116 29.884 1.00 58.91 796 LEU A CA 1
ATOM 6343 C C . LEU A 1 796 ? 15.542 -0.341 29.991 1.00 58.91 796 LEU A C 1
ATOM 6345 O O . LEU A 1 796 ? 14.657 -0.629 30.790 1.00 58.91 796 LEU A O 1
ATOM 6349 N N . ASN A 1 797 ? 16.157 -1.275 29.254 1.00 53.19 797 ASN A N 1
ATOM 6350 C CA . ASN A 1 797 ? 15.802 -2.700 29.251 1.00 53.19 797 ASN A CA 1
ATOM 6351 C C . ASN A 1 797 ? 16.810 -3.618 29.971 1.00 53.19 797 ASN A C 1
ATOM 6353 O O . ASN A 1 797 ? 16.496 -4.788 30.209 1.00 53.19 797 ASN A O 1
ATOM 6357 N N . LEU A 1 798 ? 17.994 -3.125 30.364 1.00 44.28 798 LEU A N 1
ATOM 6358 C CA . LEU A 1 798 ? 19.028 -3.939 31.031 1.00 44.28 798 LEU A CA 1
ATOM 6359 C C . LEU A 1 798 ? 18.640 -4.391 32.451 1.00 44.28 798 LEU A C 1
ATOM 6361 O O . LEU A 1 798 ? 19.309 -5.246 33.029 1.00 44.28 798 LEU A O 1
ATOM 6365 N N . LYS A 1 799 ? 17.532 -3.885 33.006 1.00 44.19 799 LYS A N 1
ATOM 6366 C CA . LYS A 1 799 ? 17.026 -4.269 34.333 1.00 44.19 799 LYS A CA 1
ATOM 6367 C C . LYS A 1 799 ? 16.139 -5.533 34.349 1.00 44.19 799 LYS A C 1
ATOM 6369 O O . LYS A 1 799 ? 15.686 -5.895 35.431 1.00 44.19 799 LYS A O 1
ATOM 6374 N N . GLY A 1 800 ? 15.882 -6.214 33.217 1.00 42.22 800 GLY A N 1
ATOM 6375 C CA . GLY A 1 800 ? 14.848 -7.271 33.173 1.00 42.22 800 GLY A CA 1
ATOM 6376 C C . GLY A 1 800 ? 15.126 -8.569 32.406 1.00 42.22 800 GLY A C 1
ATOM 6377 O O . GLY A 1 800 ? 14.762 -9.631 32.903 1.00 42.22 800 GLY A O 1
ATOM 6378 N N . HIS A 1 801 ? 15.750 -8.554 31.223 1.00 40.56 801 HIS A N 1
ATOM 6379 C CA . HIS A 1 801 ? 15.894 -9.777 30.415 1.00 40.56 801 HIS A CA 1
ATOM 6380 C C . HIS A 1 801 ? 17.166 -9.776 29.555 1.00 40.56 801 HIS A C 1
ATOM 6382 O O . HIS A 1 801 ? 17.508 -8.775 28.932 1.00 40.56 801 HIS A O 1
ATOM 6388 N N . LEU A 1 802 ? 17.850 -10.928 29.501 1.00 36.75 802 LEU A N 1
ATOM 6389 C CA . LEU A 1 802 ? 18.946 -11.211 28.568 1.00 36.75 802 LEU A CA 1
ATOM 6390 C C . LEU A 1 802 ? 18.441 -11.036 27.127 1.00 36.75 802 LEU A C 1
ATOM 6392 O O . LEU A 1 802 ? 17.676 -11.860 26.628 1.00 36.75 802 LEU A O 1
ATOM 6396 N N . LEU A 1 803 ? 18.848 -9.949 26.472 1.00 46.16 803 LEU A N 1
ATOM 6397 C CA . LEU A 1 803 ? 18.533 -9.689 25.070 1.00 46.16 803 LEU A CA 1
ATOM 6398 C C . LEU A 1 803 ? 19.264 -10.707 24.183 1.00 46.16 803 LEU A C 1
ATOM 6400 O O . LEU A 1 803 ? 20.494 -10.789 24.199 1.00 46.16 803 LEU A O 1
ATOM 6404 N N . ASN A 1 804 ? 18.518 -11.440 23.354 1.00 45.06 804 ASN A N 1
ATOM 6405 C CA . ASN A 1 804 ? 19.101 -12.075 22.176 1.00 45.06 804 ASN A CA 1
ATOM 6406 C C . ASN A 1 804 ? 19.675 -10.963 21.283 1.00 45.06 804 ASN A C 1
ATOM 6408 O O . ASN A 1 804 ? 18.972 -10.004 20.971 1.00 45.06 804 ASN A O 1
ATOM 6412 N N . GLN A 1 805 ? 20.937 -11.089 20.859 1.00 47.16 805 GLN A N 1
ATOM 6413 C CA . GLN A 1 805 ? 21.711 -10.041 20.161 1.00 47.16 805 GLN A CA 1
ATOM 6414 C C . GLN A 1 805 ? 21.101 -9.539 18.829 1.00 47.16 805 GLN A C 1
ATOM 6416 O O . GLN A 1 805 ? 21.655 -8.642 18.203 1.00 47.16 805 GLN A O 1
ATOM 6421 N N . THR A 1 806 ? 19.974 -10.097 18.383 1.00 49.25 806 THR A N 1
ATOM 6422 C CA . THR A 1 806 ? 19.323 -9.831 17.093 1.00 49.25 806 THR A CA 1
ATOM 6423 C C . THR A 1 806 ? 17.974 -9.107 17.199 1.00 49.25 806 THR A C 1
ATOM 6425 O O . THR A 1 806 ? 17.430 -8.703 16.170 1.00 49.25 806 THR A O 1
ATOM 6428 N N . GLU A 1 807 ? 17.414 -8.913 18.399 1.00 63.66 807 GLU A N 1
ATOM 6429 C CA . GLU A 1 807 ? 16.084 -8.305 18.571 1.00 63.66 807 GLU A CA 1
ATOM 6430 C C . GLU A 1 807 ? 16.142 -6.815 18.961 1.00 63.66 807 GLU A C 1
ATOM 6432 O O . GLU A 1 807 ? 16.986 -6.377 19.742 1.00 63.66 807 GLU A O 1
ATOM 6437 N N . ARG A 1 808 ? 15.225 -6.009 18.398 1.00 77.75 808 ARG A N 1
ATOM 6438 C CA . ARG A 1 808 ? 15.079 -4.578 18.724 1.00 77.75 808 ARG A CA 1
ATOM 6439 C C . ARG A 1 808 ? 14.542 -4.386 20.137 1.00 77.75 808 ARG A C 1
ATOM 6441 O O . ARG A 1 808 ? 13.595 -5.057 20.543 1.00 77.75 808 ARG A O 1
ATOM 6448 N N . VAL A 1 809 ? 15.062 -3.364 20.804 1.00 70.62 809 VAL A N 1
ATOM 6449 C CA . VAL A 1 809 ? 14.659 -2.903 22.139 1.00 70.62 809 VAL A CA 1
ATOM 6450 C C . VAL A 1 809 ? 13.158 -2.627 22.199 1.00 70.62 809 VAL A C 1
ATOM 6452 O O . VAL A 1 809 ? 12.639 -1.847 21.397 1.00 70.62 809 VAL A O 1
ATOM 6455 N N . THR A 1 810 ? 12.445 -3.250 23.139 1.00 78.12 810 THR A N 1
ATOM 6456 C CA . THR A 1 810 ? 11.028 -2.952 23.396 1.00 78.12 810 THR A CA 1
ATOM 6457 C C . THR A 1 810 ? 10.855 -1.506 23.846 1.00 78.12 810 THR A C 1
ATOM 6459 O O . THR A 1 810 ? 11.632 -1.022 24.659 1.00 78.12 810 THR A O 1
ATOM 6462 N N . SER A 1 811 ? 9.840 -0.826 23.317 1.00 82.94 811 SER A N 1
ATOM 6463 C CA . SER A 1 811 ? 9.511 0.565 23.637 1.00 82.94 811 SER A CA 1
ATOM 6464 C C . SER A 1 811 ? 8.045 0.678 24.051 1.00 82.94 811 SER A C 1
ATOM 6466 O O . SER A 1 811 ? 7.202 -0.077 23.562 1.00 82.94 811 SER A O 1
ATOM 6468 N N . LEU A 1 812 ? 7.733 1.640 24.921 1.00 85.56 812 LEU A N 1
ATOM 6469 C CA . LEU A 1 812 ? 6.357 1.978 25.293 1.00 85.56 812 LEU A CA 1
ATOM 6470 C C . LEU A 1 812 ? 5.710 2.996 24.343 1.00 85.56 812 LEU A C 1
ATOM 6472 O O . LEU A 1 812 ? 4.538 3.307 24.532 1.00 85.56 812 LEU A O 1
ATOM 6476 N N . HIS A 1 813 ? 6.419 3.459 23.303 1.00 90.94 813 HIS A N 1
ATOM 6477 C CA . HIS A 1 813 ? 5.873 4.393 22.316 1.00 90.94 813 HIS A CA 1
ATOM 6478 C C . HIS A 1 813 ? 4.572 3.843 21.723 1.00 90.94 813 HIS A C 1
ATOM 6480 O O . HIS A 1 813 ? 4.532 2.714 21.213 1.00 90.94 813 HIS A O 1
ATOM 6486 N N . LEU A 1 814 ? 3.518 4.654 21.777 1.00 93.62 814 LEU A N 1
ATOM 6487 C CA . LEU A 1 814 ? 2.166 4.264 21.407 1.00 93.62 814 LEU A CA 1
ATOM 6488 C C . LEU A 1 814 ? 1.562 5.247 20.391 1.00 93.62 814 LEU A C 1
ATOM 6490 O O . LEU A 1 814 ? 0.970 6.248 20.787 1.00 93.62 814 LEU A O 1
ATOM 6494 N N . PRO A 1 815 ? 1.675 4.972 19.083 1.00 96.12 815 PRO A N 1
ATOM 6495 C CA . PRO A 1 815 ? 0.888 5.639 18.050 1.00 96.12 815 PRO A CA 1
ATOM 6496 C C . PRO A 1 815 ? -0.538 5.075 18.021 1.00 96.12 815 PRO A C 1
ATOM 6498 O O . PRO A 1 815 ? -0.726 3.855 18.079 1.00 96.12 815 PRO A O 1
ATOM 6501 N N . ILE A 1 816 ? -1.549 5.938 17.918 1.00 96.25 816 ILE A N 1
ATOM 6502 C CA . ILE A 1 816 ? -2.964 5.555 18.011 1.00 96.25 816 ILE A CA 1
ATOM 6503 C C . ILE A 1 816 ? -3.787 6.285 16.956 1.00 96.25 816 ILE A C 1
ATOM 6505 O O . ILE A 1 816 ? -3.775 7.508 16.858 1.00 96.25 816 ILE A O 1
ATOM 6509 N N . ILE A 1 817 ? -4.579 5.527 16.211 1.00 97.50 817 ILE A N 1
ATOM 6510 C CA . ILE A 1 817 ? -5.618 6.056 15.335 1.00 97.50 817 ILE A CA 1
ATOM 6511 C C . ILE A 1 817 ? -6.928 5.369 15.721 1.00 97.50 817 ILE A C 1
ATOM 6513 O O . ILE A 1 817 ? -6.978 4.146 15.793 1.00 97.50 817 ILE A O 1
ATOM 6517 N N . ALA A 1 818 ? -7.990 6.124 15.982 1.00 96.25 818 ALA A N 1
ATOM 6518 C CA . ALA A 1 818 ? -9.318 5.578 16.252 1.00 96.25 818 ALA A CA 1
ATOM 6519 C C . ALA A 1 818 ? -10.292 6.043 15.171 1.00 96.25 818 ALA A C 1
ATOM 6521 O O . ALA A 1 818 ? -10.414 7.238 14.921 1.00 96.25 818 ALA A O 1
ATOM 6522 N N . VAL A 1 819 ? -10.980 5.100 14.530 1.00 95.25 819 VAL A N 1
ATOM 6523 C CA . VAL A 1 819 ? -11.946 5.374 13.456 1.00 95.25 819 VAL A CA 1
ATOM 6524 C C . VAL A 1 819 ? -13.301 4.815 13.859 1.00 95.25 819 VAL A C 1
ATOM 6526 O O . VAL A 1 819 ? -13.413 3.623 14.139 1.00 95.25 819 VAL A O 1
ATOM 6529 N N . GLU A 1 820 ? -14.324 5.659 13.909 1.00 93.44 820 GLU A N 1
ATOM 6530 C CA . GLU A 1 820 ? -15.698 5.234 14.178 1.00 93.44 820 GLU A CA 1
ATOM 6531 C C . GLU A 1 820 ? -16.194 4.254 13.100 1.00 93.44 820 GLU A C 1
ATOM 6533 O O . GLU A 1 820 ? -15.948 4.434 11.911 1.00 93.44 820 GLU A O 1
ATOM 6538 N N . THR A 1 821 ? -16.856 3.174 13.520 1.00 88.94 821 THR A N 1
ATOM 6539 C CA . THR A 1 821 ? -17.226 2.049 12.636 1.00 88.94 821 THR A CA 1
ATOM 6540 C C . THR A 1 821 ? -18.647 2.123 12.095 1.00 88.94 821 THR A C 1
ATOM 6542 O O . THR A 1 821 ? -18.956 1.440 11.123 1.00 88.94 821 THR A O 1
ATOM 6545 N N . GLU A 1 822 ? -19.511 2.927 12.713 1.00 84.56 822 GLU A N 1
ATOM 6546 C CA . GLU A 1 822 ? -20.929 3.017 12.345 1.00 84.56 822 GLU A CA 1
ATOM 6547 C C . GLU A 1 822 ? -21.164 3.978 11.175 1.00 84.56 822 GLU A C 1
ATOM 6549 O O . GLU A 1 822 ? -22.029 3.731 10.339 1.00 84.56 822 GLU A O 1
ATOM 6554 N N . ASN A 1 823 ? -20.346 5.029 11.073 1.00 79.38 823 ASN A N 1
ATOM 6555 C CA . ASN A 1 823 ? -20.444 6.053 10.040 1.00 79.38 823 ASN A CA 1
ATOM 6556 C C . ASN A 1 823 ? -19.165 6.087 9.201 1.00 79.38 823 ASN A C 1
ATOM 6558 O O . ASN A 1 823 ? -18.073 6.257 9.738 1.00 79.38 823 ASN A O 1
ATOM 6562 N N . LEU A 1 824 ? -19.301 5.997 7.873 1.00 68.88 824 LEU A N 1
ATOM 6563 C CA . LEU A 1 824 ? -18.162 5.971 6.943 1.00 68.88 824 LEU A CA 1
ATOM 6564 C C . LEU A 1 824 ? -17.289 7.239 7.039 1.00 68.88 824 LEU A C 1
ATOM 6566 O O . LEU A 1 824 ? -16.073 7.154 6.936 1.00 68.88 824 LEU A O 1
ATOM 6570 N N . CYS A 1 825 ? -17.914 8.391 7.313 1.00 78.31 825 CYS A N 1
ATOM 6571 C CA . CYS A 1 825 ? -17.257 9.673 7.596 1.00 78.31 825 CYS A CA 1
ATOM 6572 C C . CYS A 1 825 ? -17.437 10.097 9.070 1.00 78.31 825 CYS A C 1
ATOM 6574 O O . CYS A 1 825 ? -17.536 11.289 9.372 1.00 78.31 825 CYS A O 1
ATOM 6576 N N . GLY A 1 826 ? -17.522 9.124 9.987 1.00 86.31 826 GLY A N 1
ATOM 6577 C CA . GLY A 1 826 ? -17.719 9.332 11.427 1.00 86.31 826 GLY A CA 1
ATOM 6578 C C . GLY A 1 826 ? -16.535 10.004 12.124 1.00 86.31 826 GLY A C 1
ATOM 6579 O O . GLY A 1 826 ? -15.665 10.591 11.488 1.00 86.31 826 GLY A O 1
ATOM 6580 N N . ARG A 1 827 ? -16.446 9.953 13.449 1.00 92.12 827 ARG A N 1
ATOM 6581 C CA . ARG A 1 827 ? -15.314 10.555 14.172 1.00 92.12 827 ARG A CA 1
ATOM 6582 C C . ARG A 1 827 ? -14.019 9.762 13.943 1.00 92.12 827 ARG A C 1
ATOM 6584 O O . ARG A 1 827 ? -13.965 8.550 14.145 1.00 92.12 827 ARG A O 1
ATOM 6591 N N . ARG A 1 828 ? -12.952 10.458 13.552 1.00 93.88 828 ARG A N 1
ATOM 6592 C CA . ARG A 1 828 ? -11.588 9.932 13.404 1.00 93.88 828 ARG A CA 1
ATOM 6593 C C . ARG A 1 828 ? -10.644 10.708 14.309 1.00 93.88 828 ARG A C 1
ATOM 6595 O O . ARG A 1 828 ? -10.675 11.935 14.326 1.00 93.88 828 ARG A O 1
ATOM 6602 N N . LEU A 1 829 ? -9.822 9.995 15.064 1.00 94.75 829 LEU A N 1
ATOM 6603 C CA . LEU A 1 829 ? -8.863 10.547 16.015 1.00 94.75 829 LEU A CA 1
ATOM 6604 C C . LEU A 1 829 ? -7.476 10.022 15.673 1.00 94.75 829 LEU A C 1
ATOM 6606 O O . LEU A 1 829 ? -7.305 8.824 15.464 1.00 94.75 829 LEU A O 1
ATOM 6610 N N . ILE A 1 830 ? -6.495 10.912 15.627 1.00 96.19 830 ILE A N 1
ATOM 6611 C CA . ILE A 1 830 ? -5.105 10.621 15.280 1.00 96.19 830 ILE A CA 1
ATOM 6612 C C . ILE A 1 830 ? -4.263 11.211 16.401 1.00 96.19 830 ILE A C 1
ATOM 6614 O O . ILE A 1 830 ? -4.304 12.418 16.643 1.00 96.19 830 ILE A O 1
ATOM 6618 N N . SER A 1 831 ? -3.560 10.360 17.137 1.00 94.62 831 SER A N 1
ATOM 6619 C CA . SER A 1 831 ? -2.799 10.765 18.312 1.00 94.62 831 SER A CA 1
ATOM 6620 C C . SER A 1 831 ? -1.700 9.750 18.628 1.00 94.62 831 SER A C 1
ATOM 6622 O O . SER A 1 831 ? -1.475 8.773 17.914 1.00 94.62 831 SER A O 1
ATOM 6624 N N . GLY A 1 832 ? -0.987 9.977 19.716 1.00 93.31 832 GLY A N 1
ATOM 6625 C CA . GLY A 1 832 ? -0.022 9.045 20.255 1.00 93.31 832 GLY A CA 1
ATOM 6626 C C . GLY A 1 832 ? 0.631 9.597 21.506 1.00 93.31 832 GLY A C 1
ATOM 6627 O O . GLY A 1 832 ? 0.440 10.758 21.860 1.00 93.31 832 GLY A O 1
ATOM 6628 N N . ALA A 1 833 ? 1.425 8.771 22.166 1.00 90.25 833 ALA A N 1
ATOM 6629 C CA . ALA A 1 833 ? 2.196 9.174 23.330 1.00 90.25 833 ALA A CA 1
ATOM 6630 C C . ALA A 1 833 ? 3.544 8.450 23.356 1.00 90.25 833 ALA A C 1
ATOM 6632 O O . ALA A 1 833 ? 3.676 7.333 22.841 1.00 90.25 833 ALA A O 1
ATOM 6633 N N . ALA A 1 834 ? 4.538 9.078 23.985 1.00 87.75 834 ALA A N 1
ATOM 6634 C CA . ALA A 1 834 ? 5.812 8.431 24.292 1.00 87.75 834 ALA A CA 1
ATOM 6635 C C . ALA A 1 834 ? 5.625 7.221 25.226 1.00 87.75 834 ALA A C 1
ATOM 6637 O O . ALA A 1 834 ? 6.396 6.266 25.164 1.00 87.75 834 ALA A O 1
ATOM 6638 N N . ASP A 1 835 ? 4.554 7.214 26.020 1.00 85.31 835 ASP A N 1
ATOM 6639 C CA . ASP A 1 835 ? 4.211 6.108 26.896 1.00 85.31 835 ASP A CA 1
ATOM 6640 C C . ASP A 1 835 ? 2.797 5.570 26.649 1.00 85.31 835 ASP A C 1
ATOM 6642 O O . ASP A 1 835 ? 1.817 6.315 26.568 1.00 85.31 835 ASP A O 1
ATOM 6646 N N . VAL A 1 836 ? 2.679 4.243 26.573 1.00 86.69 836 VAL A N 1
ATOM 6647 C CA . VAL A 1 836 ? 1.408 3.533 26.410 1.00 86.69 836 VAL A CA 1
ATOM 6648 C C . VAL A 1 836 ? 0.401 3.897 27.502 1.00 86.69 836 VAL A C 1
ATOM 6650 O O . VAL A 1 836 ? -0.798 3.944 27.228 1.00 86.69 836 VAL A O 1
ATOM 6653 N N . ARG A 1 837 ? 0.857 4.177 28.725 1.00 82.75 837 ARG A N 1
ATOM 6654 C CA . ARG A 1 837 ? -0.008 4.517 29.864 1.00 82.75 837 ARG A CA 1
ATOM 6655 C C . ARG A 1 837 ? -0.704 5.853 29.645 1.00 82.75 837 ARG A C 1
ATOM 6657 O O . ARG A 1 837 ? -1.927 5.928 29.774 1.00 82.75 837 ARG A O 1
ATOM 6664 N N . ASP A 1 838 ? 0.059 6.865 29.243 1.00 83.81 838 ASP A N 1
ATOM 6665 C CA . ASP A 1 838 ? -0.455 8.201 28.939 1.00 83.81 838 ASP A CA 1
ATOM 6666 C C . ASP A 1 838 ? -1.371 8.164 27.721 1.00 83.81 838 ASP A C 1
ATOM 6668 O O . ASP A 1 838 ? -2.498 8.659 27.763 1.00 83.81 838 ASP A O 1
ATOM 6672 N N . GLY A 1 839 ? -0.934 7.488 26.654 1.00 89.44 839 GLY A N 1
ATOM 6673 C CA . GLY A 1 839 ? -1.728 7.362 25.435 1.00 89.44 839 GLY A CA 1
ATOM 6674 C C . GLY A 1 839 ? -3.031 6.589 25.652 1.00 89.44 839 GLY A C 1
ATOM 6675 O O . GLY A 1 839 ? -4.040 6.913 25.032 1.00 89.44 839 GLY A O 1
ATOM 6676 N N . THR A 1 840 ? -3.058 5.615 26.569 1.00 89.69 840 THR A N 1
ATOM 6677 C CA . THR A 1 840 ? -4.292 4.892 26.922 1.00 89.69 840 THR A CA 1
ATOM 6678 C C . THR A 1 840 ? -5.252 5.776 27.716 1.00 89.69 840 THR A C 1
ATOM 6680 O O . THR A 1 840 ? -6.434 5.825 27.380 1.00 89.69 840 THR A O 1
ATOM 6683 N N . GLN A 1 841 ? -4.768 6.497 28.736 1.00 88.19 841 GLN A N 1
ATOM 6684 C CA . GLN A 1 841 ? -5.589 7.446 29.505 1.00 88.19 841 GLN A CA 1
ATOM 6685 C C . GLN A 1 841 ? -6.199 8.518 28.589 1.00 88.19 841 GLN A C 1
ATOM 6687 O O . GLN A 1 841 ? -7.398 8.808 28.668 1.00 88.19 841 GLN A O 1
ATOM 6692 N N . LEU A 1 842 ? -5.393 9.048 27.665 1.00 88.62 842 LEU A N 1
ATOM 6693 C CA . LEU A 1 842 ? -5.837 10.027 26.681 1.00 88.62 842 LEU A CA 1
ATOM 6694 C C . LEU A 1 842 ? -6.864 9.433 25.715 1.00 88.62 842 LEU A C 1
ATOM 6696 O O . LEU A 1 842 ? -7.913 10.035 25.505 1.00 88.62 842 LEU A O 1
ATOM 6700 N N . LEU A 1 843 ? -6.607 8.242 25.164 1.00 91.25 843 LEU A N 1
ATOM 6701 C CA . LEU A 1 843 ? -7.531 7.565 24.253 1.00 91.25 843 LEU A CA 1
ATOM 6702 C C . LEU A 1 843 ? -8.904 7.375 24.891 1.00 91.25 843 LEU A C 1
ATOM 6704 O O . LEU A 1 843 ? -9.910 7.757 24.304 1.00 91.25 843 LEU A O 1
ATOM 6708 N N . LEU A 1 844 ? -8.958 6.819 26.099 1.00 88.81 844 LEU A N 1
ATOM 6709 C CA . LEU A 1 844 ? -10.225 6.560 26.784 1.00 88.81 844 LEU A CA 1
ATOM 6710 C C . LEU A 1 844 ? -11.001 7.842 27.069 1.00 88.81 844 LEU A C 1
ATOM 6712 O O . LEU A 1 844 ? -12.224 7.852 26.946 1.00 88.81 844 LEU A O 1
ATOM 6716 N N . SER A 1 845 ? -10.289 8.916 27.399 1.00 86.31 845 SER A N 1
ATOM 6717 C CA . SER A 1 845 ? -10.888 10.234 27.577 1.00 86.31 845 SER A CA 1
ATOM 6718 C C . SER A 1 845 ? -11.432 10.776 26.251 1.00 86.31 845 SER A C 1
ATOM 6720 O O . SER A 1 845 ? -12.593 11.167 26.183 1.00 86.31 845 SER A O 1
ATOM 6722 N N . MET A 1 846 ? -10.653 10.713 25.164 1.00 89.50 846 MET A N 1
ATOM 6723 C CA . MET A 1 846 ? -11.080 11.165 23.831 1.00 89.50 846 MET A CA 1
ATOM 6724 C C . MET A 1 846 ? -12.335 10.438 23.339 1.00 89.50 846 MET A C 1
ATOM 6726 O O . MET A 1 846 ? -13.213 11.064 22.750 1.00 89.50 846 MET A O 1
ATOM 6730 N N . LEU A 1 847 ? -12.430 9.128 23.581 1.00 89.75 847 LEU A N 1
ATOM 6731 C CA . LEU A 1 847 ? -13.566 8.313 23.146 1.00 89.75 847 LEU A CA 1
ATOM 6732 C C . LEU A 1 847 ? -14.866 8.634 23.902 1.00 89.75 847 LEU A C 1
ATOM 6734 O O . LEU A 1 847 ? -15.942 8.371 23.370 1.00 89.75 847 LEU A O 1
ATOM 6738 N N . LYS A 1 848 ? -14.780 9.192 25.117 1.00 84.81 848 LYS A N 1
ATOM 6739 C CA . LYS A 1 848 ? -15.937 9.523 25.972 1.00 84.81 848 LYS A CA 1
ATOM 6740 C C . LYS A 1 848 ? -16.385 10.974 25.857 1.00 84.81 848 LYS A C 1
ATOM 6742 O O . LYS A 1 848 ? -17.556 11.265 26.082 1.00 84.81 848 LYS A O 1
ATOM 6747 N N . THR A 1 849 ? -15.465 11.875 25.540 1.00 84.88 849 THR A N 1
ATOM 6748 C CA . THR A 1 849 ? -15.759 13.304 25.426 1.00 84.88 849 THR A CA 1
ATOM 6749 C C . THR A 1 849 ? -16.478 13.606 24.117 1.00 84.88 849 THR A C 1
ATOM 6751 O O . THR A 1 849 ? -16.123 13.051 23.072 1.00 84.88 849 THR A O 1
ATOM 6754 N N . ASP A 1 850 ? -17.450 14.519 24.159 1.00 82.50 850 ASP A N 1
ATOM 6755 C CA . ASP A 1 850 ? -18.117 15.046 22.967 1.00 82.50 850 ASP A CA 1
ATOM 6756 C C . ASP A 1 850 ? -17.072 15.582 21.960 1.00 82.50 850 ASP A C 1
ATOM 6758 O O . ASP A 1 850 ? -16.094 16.219 22.371 1.00 82.50 850 ASP A O 1
ATOM 6762 N N . PRO A 1 851 ? -17.224 15.329 20.646 1.00 80.88 851 PRO A N 1
ATOM 6763 C CA . PRO A 1 851 ? -16.367 15.911 19.619 1.00 80.88 851 PRO A CA 1
ATOM 6764 C C . PRO A 1 851 ? -16.110 17.420 19.745 1.00 80.88 851 PRO A C 1
ATOM 6766 O O . PRO A 1 851 ? -15.022 17.855 19.361 1.00 80.88 851 PRO A O 1
ATOM 6769 N N . GLN A 1 852 ? -17.055 18.215 20.260 1.00 80.19 852 GLN A N 1
ATOM 6770 C CA . GLN A 1 852 ? -16.870 19.666 20.424 1.00 80.19 852 GLN A CA 1
ATOM 6771 C C . GLN A 1 852 ? -15.981 20.042 21.619 1.00 80.19 852 GLN A C 1
ATOM 6773 O O . GLN A 1 852 ? -15.297 21.063 21.570 1.00 80.19 852 GLN A O 1
ATOM 6778 N N . ASP A 1 853 ? -15.909 19.189 22.642 1.00 80.06 853 ASP A N 1
ATOM 6779 C CA . ASP A 1 853 ? -15.210 19.461 23.906 1.00 80.06 853 ASP A CA 1
ATOM 6780 C C . ASP A 1 853 ? -13.804 18.843 23.974 1.00 80.06 853 ASP A C 1
ATOM 6782 O O . ASP A 1 853 ? -13.168 18.811 25.032 1.00 80.06 853 ASP A O 1
ATOM 6786 N N . ILE A 1 854 ? -13.277 18.352 22.848 1.00 77.56 854 ILE A N 1
ATOM 6787 C CA . ILE A 1 854 ? -11.995 17.632 22.810 1.00 77.56 854 ILE A CA 1
ATOM 6788 C C . ILE A 1 854 ? -10.796 18.469 23.296 1.00 77.56 854 ILE A C 1
ATOM 6790 O O . ILE A 1 854 ? -9.815 17.906 23.778 1.00 77.56 854 ILE A O 1
ATOM 6794 N N . LEU A 1 855 ? -10.896 19.803 23.266 1.00 72.56 855 LEU A N 1
ATOM 6795 C CA . LEU A 1 855 ? -9.907 20.721 23.849 1.00 72.56 855 LEU A CA 1
ATOM 6796 C C . LEU A 1 855 ? -9.615 20.420 25.325 1.00 72.56 855 LEU A C 1
ATOM 6798 O O . LEU A 1 855 ? -8.469 20.509 25.763 1.00 72.56 855 LEU A O 1
ATOM 6802 N N . ASN A 1 856 ? -10.634 20.006 26.078 1.00 73.06 856 ASN A N 1
ATOM 6803 C CA . ASN A 1 856 ? -10.499 19.717 27.502 1.00 73.06 856 ASN A CA 1
ATOM 6804 C C . ASN A 1 856 ? -9.767 18.393 27.763 1.00 73.06 856 ASN A C 1
ATOM 6806 O O . ASN A 1 856 ? -9.288 18.181 28.872 1.00 73.06 856 ASN A O 1
ATOM 6810 N N . VAL A 1 857 ? -9.647 17.514 26.758 1.00 72.44 857 VAL A N 1
ATOM 6811 C CA . VAL A 1 857 ? -9.056 16.174 26.911 1.00 72.44 857 VAL A CA 1
ATOM 6812 C C . VAL A 1 857 ? -7.542 16.233 27.084 1.00 72.44 857 VAL A C 1
ATOM 6814 O O . VAL A 1 857 ? -6.994 15.527 27.929 1.00 72.44 857 VAL A O 1
ATOM 6817 N N . ASN A 1 858 ? -6.862 17.111 26.343 1.00 65.00 858 ASN A N 1
ATOM 6818 C CA . ASN A 1 858 ? -5.414 17.269 26.476 1.00 65.00 858 ASN A CA 1
ATOM 6819 C C . ASN A 1 858 ? -5.018 17.817 27.848 1.00 65.00 858 ASN A C 1
ATOM 6821 O O . ASN A 1 858 ? -3.974 17.434 28.359 1.00 65.00 858 ASN A O 1
ATOM 6825 N N . ALA A 1 859 ? -5.864 18.629 28.482 1.00 67.94 859 ALA A N 1
ATOM 6826 C CA . ALA A 1 859 ? -5.604 19.213 29.797 1.00 67.94 859 ALA A CA 1
ATOM 6827 C C . ALA A 1 859 ? -5.942 18.285 30.983 1.00 67.94 859 ALA A C 1
ATOM 6829 O O . ALA A 1 859 ? -5.770 18.686 32.134 1.00 67.94 859 ALA A O 1
ATOM 6830 N N . ILE A 1 860 ? -6.423 17.057 30.740 1.00 75.56 860 ILE A N 1
ATOM 6831 C CA . ILE A 1 860 ? -6.771 16.121 31.819 1.00 75.56 860 ILE A CA 1
ATOM 6832 C C . ILE A 1 860 ? -5.515 15.731 32.593 1.00 75.56 860 ILE A C 1
ATOM 6834 O O . ILE A 1 860 ? -4.523 15.305 32.001 1.00 75.56 860 ILE A O 1
ATOM 6838 N N . THR A 1 861 ? -5.588 15.838 33.920 1.00 76.31 861 THR A N 1
ATOM 6839 C CA . THR A 1 861 ? -4.565 15.371 34.857 1.00 76.31 861 THR A CA 1
ATOM 6840 C C . THR A 1 861 ? -4.339 13.865 34.700 1.00 76.31 861 THR A C 1
ATOM 6842 O O . THR A 1 861 ? -5.251 13.076 34.956 1.00 76.31 861 THR A O 1
ATOM 6845 N N . ARG A 1 862 ? -3.129 13.456 34.303 1.00 82.38 862 ARG A N 1
ATOM 6846 C CA . ARG A 1 862 ? -2.764 12.039 34.142 1.00 82.38 862 ARG A CA 1
ATOM 6847 C C . ARG A 1 862 ? -2.127 11.500 35.416 1.00 82.38 862 ARG A C 1
ATOM 6849 O O . ARG A 1 862 ? -1.575 12.254 36.225 1.00 82.38 862 ARG A O 1
ATOM 6856 N N . PHE A 1 863 ? -2.208 10.187 35.592 1.00 78.69 863 PHE A N 1
ATOM 6857 C CA . PHE A 1 863 ? -1.560 9.488 36.696 1.00 78.69 863 PHE A CA 1
ATOM 6858 C C . PHE A 1 863 ? -0.483 8.516 36.205 1.00 78.69 863 PHE A C 1
ATOM 6860 O O . PHE A 1 863 ? -0.599 7.887 35.153 1.00 78.69 863 PHE A O 1
ATOM 6867 N N . HIS A 1 864 ? 0.557 8.383 37.023 1.00 75.44 864 HIS A N 1
ATOM 6868 C CA . HIS A 1 864 ? 1.798 7.659 36.762 1.00 75.44 864 HIS A CA 1
ATOM 6869 C C . HIS A 1 864 ? 2.056 6.655 37.891 1.00 75.44 864 HIS A C 1
ATOM 6871 O O . HIS A 1 864 ? 1.794 6.961 39.052 1.00 75.44 864 HIS A O 1
ATOM 6877 N N . PHE A 1 865 ? 2.609 5.476 37.599 1.00 70.12 865 PHE A N 1
ATOM 6878 C CA . PHE A 1 865 ? 2.774 4.397 38.590 1.00 70.12 865 PHE A CA 1
ATOM 6879 C C . PHE A 1 865 ? 4.232 4.101 38.937 1.00 70.12 865 PHE A C 1
ATOM 6881 O O . PHE A 1 865 ? 5.081 4.059 38.049 1.00 70.12 865 PHE A O 1
ATOM 6888 N N . LYS A 1 866 ? 4.498 3.819 40.219 1.00 63.69 866 LYS A N 1
ATOM 6889 C CA . LYS A 1 866 ? 5.735 3.185 40.709 1.00 63.69 866 LYS A CA 1
ATOM 6890 C C . LYS A 1 866 ? 5.426 2.293 41.896 1.00 63.69 866 LYS A C 1
ATOM 6892 O O . LYS A 1 866 ? 5.109 2.791 42.968 1.00 63.69 866 LYS A O 1
ATOM 6897 N N . ASN A 1 867 ? 5.562 0.980 41.746 1.00 64.69 867 ASN A N 1
ATOM 6898 C CA . ASN A 1 867 ? 5.227 0.012 42.798 1.00 64.69 867 ASN A CA 1
ATOM 6899 C C . ASN A 1 867 ? 3.810 0.228 43.391 1.00 64.69 867 ASN A C 1
ATOM 6901 O O . ASN A 1 867 ? 2.818 -0.067 42.728 1.00 64.69 867 ASN A O 1
ATOM 6905 N N . ASN A 1 868 ? 3.713 0.741 44.626 1.00 68.25 868 ASN A N 1
ATOM 6906 C CA . ASN A 1 868 ? 2.459 1.099 45.308 1.00 68.25 868 ASN A CA 1
ATOM 6907 C C . ASN A 1 868 ? 2.235 2.625 45.390 1.00 68.25 868 ASN A C 1
ATOM 6909 O O . ASN A 1 868 ? 1.363 3.074 46.127 1.00 68.25 868 ASN A O 1
ATOM 6913 N N . ASP A 1 869 ? 2.989 3.425 44.644 1.00 73.31 869 ASP A N 1
ATOM 6914 C CA . ASP A 1 869 ? 2.866 4.879 44.603 1.00 73.31 869 ASP A CA 1
ATOM 6915 C C . ASP A 1 869 ? 2.249 5.327 43.265 1.00 73.31 869 ASP A C 1
ATOM 6917 O O . ASP A 1 869 ? 2.515 4.758 42.200 1.00 73.31 869 ASP A O 1
ATOM 6921 N N . VAL A 1 870 ? 1.422 6.369 43.326 1.00 78.31 870 VAL A N 1
ATOM 6922 C CA . VAL A 1 870 ? 0.768 7.022 42.191 1.00 78.31 870 VAL A CA 1
ATOM 6923 C C . VAL A 1 870 ? 1.212 8.479 42.152 1.00 78.31 870 VAL A C 1
ATOM 6925 O O . VAL A 1 870 ? 0.898 9.265 43.046 1.00 78.31 870 VAL A O 1
ATOM 6928 N N . GLY A 1 871 ? 1.962 8.825 41.111 1.00 78.38 871 GLY A N 1
ATOM 6929 C CA . GLY A 1 871 ? 2.326 10.195 40.773 1.00 78.38 871 GLY A CA 1
ATOM 6930 C C . GLY A 1 871 ? 1.194 10.863 39.998 1.00 78.38 871 GLY A C 1
ATOM 6931 O O . GLY A 1 871 ? 0.700 10.292 39.032 1.00 78.38 871 GLY A O 1
ATOM 6932 N N . ILE A 1 872 ? 0.781 12.060 40.397 1.00 79.56 872 ILE A N 1
ATOM 6933 C CA . ILE A 1 872 ? -0.273 12.833 39.731 1.00 79.56 872 ILE A CA 1
ATOM 6934 C C . ILE A 1 872 ? 0.331 14.098 39.139 1.00 79.56 872 ILE A C 1
ATOM 6936 O O . ILE A 1 872 ? 1.114 14.783 39.797 1.00 79.56 872 ILE A O 1
ATOM 6940 N N . GLU A 1 873 ? -0.032 14.410 37.902 1.00 78.31 873 GLU A N 1
ATOM 6941 C CA . GLU A 1 873 ? 0.384 15.656 37.266 1.00 78.31 873 GLU A CA 1
ATOM 6942 C C . GLU A 1 873 ? -0.246 16.896 37.916 1.00 78.31 873 GLU A C 1
ATOM 6944 O O . GLU A 1 873 ? -1.406 16.901 38.324 1.00 78.31 873 GLU A O 1
ATOM 6949 N N . TYR A 1 874 ? 0.509 17.987 37.967 1.00 67.56 874 TYR A N 1
ATOM 6950 C CA . TYR A 1 874 ? 0.012 19.269 38.445 1.00 67.56 874 TYR A CA 1
ATOM 6951 C C . TYR A 1 874 ? -0.763 20.013 37.335 1.00 67.56 874 TYR A C 1
ATOM 6953 O O . TYR A 1 874 ? -0.287 20.044 36.199 1.00 67.56 874 TYR A O 1
ATOM 6961 N N . PRO A 1 875 ? -1.905 20.668 37.638 1.00 65.56 875 PRO A N 1
ATOM 6962 C CA . PRO A 1 875 ? -2.584 20.725 38.934 1.00 65.56 875 PRO A CA 1
ATOM 6963 C C . PRO A 1 875 ? -3.314 19.415 39.274 1.00 65.56 875 PRO A C 1
ATOM 6965 O O . PRO A 1 875 ? -3.952 18.803 38.417 1.00 65.56 875 PRO A O 1
ATOM 6968 N N . ASN A 1 876 ? -3.271 19.020 40.553 1.00 64.25 876 ASN A N 1
ATOM 6969 C CA . ASN A 1 876 ? -3.904 17.797 41.064 1.00 64.25 876 ASN A CA 1
ATOM 6970 C C . ASN A 1 876 ? -5.442 17.927 41.114 1.00 64.25 876 ASN A C 1
ATOM 6972 O O . ASN A 1 876 ? -6.036 18.006 42.191 1.00 64.25 876 ASN A O 1
ATOM 6976 N N . ASN A 1 877 ? -6.104 17.924 39.957 1.00 67.81 877 ASN A N 1
ATOM 6977 C CA . ASN A 1 877 ? -7.563 17.995 39.826 1.00 67.81 877 ASN A CA 1
ATOM 6978 C C . ASN A 1 877 ? -8.212 16.604 39.859 1.00 67.81 877 ASN A C 1
ATOM 6980 O O . ASN A 1 877 ? -8.984 16.221 38.983 1.00 67.81 877 ASN A O 1
ATOM 6984 N N . ILE A 1 878 ? -7.903 15.828 40.897 1.00 71.25 878 ILE A N 1
ATOM 6985 C CA . ILE A 1 878 ? -8.498 14.506 41.097 1.00 71.25 878 ILE A CA 1
ATOM 6986 C C . ILE A 1 878 ? -9.845 14.605 41.820 1.00 71.25 878 ILE A C 1
ATOM 6988 O O . ILE A 1 878 ? -9.999 15.322 42.810 1.00 71.25 878 ILE A O 1
ATOM 6992 N N . THR A 1 879 ? -10.827 13.821 41.368 1.00 73.62 879 THR A N 1
ATOM 6993 C CA . THR A 1 879 ? -12.128 13.713 42.036 1.00 73.62 879 THR A CA 1
ATOM 6994 C C . THR A 1 879 ? -11.994 13.101 43.440 1.00 73.62 879 THR A C 1
ATOM 6996 O O . THR A 1 879 ? -11.218 12.172 43.672 1.00 73.62 879 THR A O 1
ATOM 6999 N N . LYS A 1 880 ? -12.811 13.562 44.402 1.00 72.94 880 LYS A N 1
ATOM 7000 C CA . LYS A 1 880 ? -12.844 13.007 45.778 1.00 72.94 880 LYS A CA 1
ATOM 7001 C C . LYS A 1 880 ? -13.114 11.494 45.819 1.00 72.94 880 LYS A C 1
ATOM 7003 O O . LYS A 1 880 ? -12.743 10.819 46.775 1.00 72.94 880 LYS A O 1
ATOM 7008 N N . GLN A 1 881 ? -13.795 10.966 44.804 1.00 72.44 881 GLN A N 1
ATOM 7009 C CA . GLN A 1 881 ? -14.082 9.541 44.674 1.00 72.44 881 GLN A CA 1
ATOM 7010 C C . GLN A 1 881 ? -12.830 8.750 44.280 1.00 72.44 881 GLN A C 1
ATOM 7012 O O . GLN A 1 881 ? -12.557 7.713 44.885 1.00 72.44 881 GLN A O 1
ATOM 7017 N N . PHE A 1 882 ? -12.042 9.258 43.329 1.00 75.44 882 PHE A N 1
ATOM 7018 C CA . PHE A 1 882 ? -10.801 8.616 42.904 1.00 75.44 882 PHE A CA 1
ATOM 7019 C C . PHE A 1 882 ? -9.725 8.672 43.998 1.00 75.44 882 PHE A C 1
ATOM 7021 O O . PHE A 1 882 ? -9.081 7.661 44.269 1.00 75.44 882 PHE A O 1
ATOM 7028 N N . SER A 1 883 ? -9.616 9.776 44.747 1.00 75.12 883 SER A N 1
ATOM 7029 C CA . SER A 1 883 ? -8.708 9.834 45.905 1.00 75.12 883 SER A CA 1
ATOM 7030 C C . SER A 1 883 ? -9.081 8.833 47.012 1.00 75.12 883 SER A C 1
ATOM 7032 O O . SER A 1 883 ? -8.205 8.186 47.588 1.00 75.12 883 SER A O 1
ATOM 7034 N N . LYS A 1 884 ? -10.382 8.626 47.270 1.00 74.69 884 LYS A N 1
ATOM 7035 C CA . LYS A 1 884 ? -10.870 7.605 48.215 1.00 74.69 884 LYS A CA 1
ATOM 7036 C C . LYS A 1 884 ? -10.572 6.179 47.736 1.00 74.69 884 LYS A C 1
ATOM 7038 O O . LYS A 1 884 ? -10.250 5.318 48.558 1.00 74.69 884 LYS A O 1
ATOM 7043 N N . LEU A 1 885 ? -10.653 5.923 46.429 1.00 74.94 885 LEU A N 1
ATOM 7044 C CA . LEU A 1 885 ? -10.267 4.640 45.829 1.00 74.94 885 LEU A CA 1
ATOM 7045 C C . LEU A 1 885 ? -8.771 4.375 46.011 1.00 74.94 885 LEU A C 1
ATOM 7047 O O . LEU A 1 885 ? -8.418 3.333 46.554 1.00 74.94 885 LEU A O 1
ATOM 7051 N N . LEU A 1 886 ? -7.905 5.330 45.659 1.00 77.44 886 LEU A N 1
ATOM 7052 C CA . LEU A 1 886 ? -6.452 5.205 45.839 1.00 77.44 886 LEU A CA 1
ATOM 7053 C C . LEU A 1 886 ? -6.083 4.853 47.289 1.00 77.44 886 LEU A C 1
ATOM 7055 O O . LEU A 1 886 ? -5.326 3.909 47.521 1.00 77.44 886 LEU A O 1
ATOM 7059 N N . PHE A 1 887 ? -6.713 5.518 48.263 1.00 75.25 887 PHE A N 1
ATOM 7060 C CA . PHE A 1 887 ? -6.534 5.209 49.684 1.00 75.25 887 PHE A CA 1
ATOM 7061 C C . PHE A 1 887 ? -7.007 3.791 50.054 1.00 75.25 887 PHE A C 1
ATOM 7063 O O . PHE A 1 887 ? -6.312 3.064 50.761 1.00 75.25 887 PHE A O 1
ATOM 7070 N N . THR A 1 888 ? -8.168 3.364 49.543 1.00 75.75 888 THR A N 1
ATOM 7071 C CA . THR A 1 888 ? -8.737 2.026 49.807 1.00 75.75 888 THR A CA 1
ATOM 7072 C C . THR A 1 888 ? -7.817 0.907 49.309 1.00 75.75 888 THR A C 1
ATOM 7074 O O . THR A 1 888 ? -7.673 -0.121 49.969 1.00 75.75 888 THR A O 1
ATOM 7077 N N . PHE A 1 889 ? -7.149 1.120 48.173 1.00 72.56 889 PHE A N 1
ATOM 7078 C CA . PHE A 1 889 ? -6.218 0.159 47.576 1.00 72.56 889 PHE A CA 1
ATOM 7079 C C . PHE A 1 889 ? -4.765 0.309 48.055 1.00 72.56 889 PHE A C 1
ATOM 7081 O O . PHE A 1 889 ? -3.886 -0.380 47.539 1.00 72.56 889 PHE A O 1
ATOM 7088 N N . LYS A 1 890 ? -4.523 1.133 49.087 1.00 75.12 890 LYS A N 1
ATOM 7089 C CA . LYS A 1 890 ? -3.207 1.383 49.701 1.00 75.12 890 LYS A CA 1
ATOM 7090 C C . LYS A 1 890 ? -2.166 1.960 48.733 1.00 75.12 890 LYS A C 1
ATOM 7092 O O . LYS A 1 890 ? -0.984 1.646 48.859 1.00 75.12 890 LYS A O 1
ATOM 7097 N N . PHE A 1 891 ? -2.599 2.793 47.787 1.00 77.31 891 PHE A N 1
ATOM 7098 C CA . PHE A 1 891 ? -1.674 3.565 46.966 1.00 77.31 891 PHE A CA 1
ATOM 7099 C C . PHE A 1 891 ? -1.250 4.843 47.693 1.00 77.31 891 PHE A C 1
ATOM 7101 O O . PHE A 1 891 ? -2.108 5.586 48.178 1.00 77.31 891 PHE A O 1
ATOM 7108 N N . ASN A 1 892 ? 0.053 5.128 47.747 1.00 76.94 892 ASN A N 1
ATOM 7109 C CA . ASN A 1 892 ? 0.520 6.448 48.174 1.00 76.94 892 ASN A CA 1
ATOM 7110 C C . ASN A 1 892 ? 0.397 7.427 47.015 1.00 76.94 892 ASN A C 1
ATOM 7112 O O . ASN A 1 892 ? 0.638 7.073 45.866 1.00 76.94 892 ASN A O 1
ATOM 7116 N N . VAL A 1 893 ? 0.044 8.671 47.315 1.00 78.19 893 VAL A N 1
ATOM 7117 C CA . VAL A 1 893 ? -0.170 9.700 46.301 1.00 78.19 893 VAL A CA 1
ATOM 7118 C C . VAL A 1 893 ? 0.946 10.735 46.380 1.00 78.19 893 VAL A C 1
ATOM 7120 O O . VAL A 1 893 ? 1.200 11.295 47.446 1.00 78.19 893 VAL A O 1
ATOM 7123 N N . CYS A 1 894 ? 1.613 10.993 45.259 1.00 77.12 894 CYS A N 1
ATOM 7124 C CA . CYS A 1 894 ? 2.697 11.966 45.133 1.00 77.12 894 CYS A CA 1
ATOM 7125 C C . CYS A 1 894 ? 2.485 12.840 43.890 1.00 77.12 894 CYS A C 1
ATOM 7127 O O . CYS A 1 894 ? 1.670 12.514 43.030 1.00 77.12 894 CYS A O 1
ATOM 7129 N N . ASN A 1 895 ? 3.230 13.938 43.765 1.00 75.56 895 ASN A N 1
ATOM 7130 C CA . ASN A 1 895 ? 3.249 14.703 42.517 1.00 75.56 895 ASN A CA 1
ATOM 7131 C C . ASN A 1 895 ? 4.162 14.005 41.500 1.00 75.56 895 ASN A C 1
ATOM 7133 O O . ASN A 1 895 ? 5.256 13.560 41.852 1.00 75.56 895 ASN A O 1
ATOM 7137 N N . ALA A 1 896 ? 3.716 13.918 40.249 1.00 72.94 896 ALA A N 1
ATOM 7138 C CA . ALA A 1 896 ? 4.521 13.447 39.132 1.00 72.94 896 ALA A CA 1
ATOM 7139 C C . ALA A 1 896 ? 5.641 14.450 38.818 1.00 72.94 896 ALA A C 1
ATOM 7141 O O . ALA A 1 896 ? 5.464 15.665 38.951 1.00 72.94 896 ALA A O 1
ATOM 7142 N N . THR A 1 897 ? 6.789 13.933 38.388 1.00 68.56 897 THR A N 1
ATOM 7143 C CA . THR A 1 897 ? 7.969 14.725 38.030 1.00 68.56 897 THR A CA 1
ATOM 7144 C C . THR A 1 897 ? 7.802 15.370 36.658 1.00 68.56 897 THR A C 1
ATOM 7146 O O . THR A 1 897 ? 7.370 14.712 35.716 1.00 68.56 897 THR A O 1
ATOM 7149 N N . LEU A 1 898 ? 8.161 16.649 36.549 1.00 66.06 898 LEU A N 1
ATOM 7150 C CA . LEU A 1 898 ? 8.321 17.341 35.267 1.00 66.06 898 LEU A CA 1
ATOM 7151 C C . LEU A 1 898 ? 9.586 16.835 34.539 1.00 66.06 898 LEU A C 1
ATOM 7153 O O . LEU A 1 898 ? 10.471 16.327 35.226 1.00 66.06 898 LEU A O 1
ATOM 7157 N N . PRO A 1 899 ? 9.717 17.023 33.213 1.00 66.88 899 PRO A N 1
ATOM 7158 C CA . PRO A 1 899 ? 8.687 17.519 32.302 1.00 66.88 899 PRO A CA 1
ATOM 7159 C C . PRO A 1 899 ? 7.654 16.431 31.990 1.00 66.88 899 PRO A C 1
ATOM 7161 O O . PRO A 1 899 ? 7.987 15.256 31.863 1.00 66.88 899 PRO A O 1
ATOM 7164 N N . TYR A 1 900 ? 6.391 16.825 31.848 1.00 73.69 900 TYR A N 1
ATOM 7165 C CA . TYR A 1 900 ? 5.334 15.881 31.500 1.00 73.69 900 TYR A CA 1
ATOM 7166 C C . TYR A 1 900 ? 5.373 15.520 30.009 1.00 73.69 900 TYR A C 1
ATOM 7168 O O . TYR A 1 900 ? 5.592 16.403 29.174 1.00 73.69 900 TYR A O 1
ATOM 7176 N N . PRO A 1 901 ? 5.126 14.248 29.650 1.00 76.19 901 PRO A N 1
ATOM 7177 C CA . PRO A 1 901 ? 5.044 13.838 28.258 1.00 76.19 901 PRO A CA 1
ATOM 7178 C C . PRO A 1 901 ? 3.867 14.529 27.566 1.00 76.19 901 PRO A C 1
ATOM 7180 O O . PRO A 1 901 ? 2.757 14.618 28.096 1.00 76.19 901 PRO A O 1
ATOM 7183 N N . THR A 1 902 ? 4.108 15.019 26.359 1.00 82.12 902 THR A N 1
ATOM 7184 C CA . THR A 1 902 ? 3.120 15.725 25.545 1.00 82.12 902 THR A CA 1
ATOM 7185 C C . THR A 1 902 ? 2.422 14.768 24.583 1.00 82.12 902 THR A C 1
ATOM 7187 O O . THR A 1 902 ? 2.964 13.734 24.183 1.00 82.12 902 THR A O 1
ATOM 7190 N N . SER A 1 903 ? 1.184 15.096 24.214 1.00 86.75 903 SER A N 1
ATOM 7191 C CA . SER A 1 903 ? 0.436 14.364 23.194 1.00 86.75 903 SER A CA 1
ATOM 7192 C C . SER A 1 903 ? -0.369 15.305 22.309 1.00 86.75 903 SER A C 1
ATOM 7194 O O . SER A 1 903 ? -1.140 16.139 22.785 1.00 86.75 903 SER A O 1
ATOM 7196 N N . ASN A 1 904 ? -0.210 15.154 20.999 1.00 91.56 904 ASN A N 1
ATOM 7197 C CA . ASN A 1 904 ? -0.865 15.996 20.014 1.00 91.56 904 ASN A CA 1
ATOM 7198 C C . ASN A 1 904 ? -1.963 15.201 19.295 1.00 91.56 904 ASN A C 1
ATOM 7200 O O . ASN A 1 904 ? -1.803 14.034 18.920 1.00 91.56 904 ASN A O 1
ATOM 7204 N N . ILE A 1 905 ? -3.119 15.834 19.119 1.00 91.69 905 ILE A N 1
ATOM 7205 C CA . ILE A 1 905 ? -4.340 15.211 18.608 1.00 91.69 905 ILE A CA 1
ATOM 7206 C C . ILE A 1 905 ? -4.749 15.902 17.314 1.00 91.69 905 ILE A C 1
ATOM 7208 O O . ILE A 1 905 ? -4.795 17.126 17.233 1.00 91.69 905 ILE A O 1
ATOM 7212 N N . VAL A 1 906 ? -5.134 15.111 16.320 1.00 93.56 906 VAL A N 1
ATOM 7213 C CA . VAL A 1 906 ? -5.937 15.568 15.187 1.00 93.56 906 VAL A CA 1
ATOM 7214 C C . VAL A 1 906 ? -7.264 14.816 15.222 1.00 93.56 906 VAL A C 1
ATOM 7216 O O . VAL A 1 906 ? -7.292 13.587 15.262 1.00 93.56 906 VAL A O 1
ATOM 7219 N N . GLN A 1 907 ? -8.367 15.555 15.224 1.00 92.19 907 GLN A N 1
ATOM 7220 C CA . GLN A 1 907 ? -9.723 15.030 15.134 1.00 92.19 907 GLN A CA 1
ATOM 7221 C C . GLN A 1 907 ? -10.329 15.418 13.790 1.00 92.19 907 GLN A C 1
ATOM 7223 O O . GLN A 1 907 ? -10.298 16.587 13.414 1.00 92.19 907 GLN A O 1
ATOM 7228 N N . LYS A 1 908 ? -10.954 14.462 13.105 1.00 90.94 908 LYS A N 1
ATOM 7229 C CA . LYS A 1 908 ? -11.739 14.699 11.892 1.00 90.94 908 LYS A CA 1
ATOM 7230 C C . LYS A 1 908 ? -13.153 14.140 12.055 1.00 90.94 908 LYS A C 1
ATOM 7232 O O . LYS A 1 908 ? -13.325 12.983 12.434 1.00 90.94 908 LYS A O 1
ATOM 7237 N N . VAL A 1 909 ? -14.163 14.964 11.796 1.00 88.81 909 VAL A N 1
ATOM 7238 C CA . VAL A 1 909 ? -15.592 14.610 11.807 1.00 88.81 909 VAL A CA 1
ATOM 7239 C C . VAL A 1 909 ? -16.192 15.119 10.504 1.00 88.81 909 VAL A C 1
ATOM 7241 O O . VAL A 1 909 ? -16.077 16.299 10.193 1.00 88.81 909 VAL A O 1
ATOM 7244 N N . GLU A 1 910 ? -16.781 14.221 9.718 1.00 84.06 910 GLU A N 1
ATOM 7245 C CA . GLU A 1 910 ? -17.056 14.436 8.296 1.00 84.06 910 GLU A CA 1
ATOM 7246 C C . GLU A 1 910 ? -15.829 15.022 7.570 1.00 84.06 910 GLU A C 1
ATOM 7248 O O . GLU A 1 910 ? -14.762 14.393 7.592 1.00 84.06 910 GLU A O 1
ATOM 7253 N N . ASP A 1 911 ? -15.960 16.214 6.992 1.00 79.25 911 ASP A N 1
ATOM 7254 C CA . ASP A 1 911 ? -14.870 16.950 6.346 1.00 79.25 911 ASP A CA 1
ATOM 7255 C C . ASP A 1 911 ? -14.171 17.932 7.292 1.00 79.25 911 ASP A C 1
ATOM 7257 O O . ASP A 1 911 ? -13.056 18.368 7.021 1.00 79.25 911 ASP A O 1
ATOM 7261 N N . ARG A 1 912 ? -14.777 18.245 8.444 1.00 82.75 912 ARG A N 1
ATOM 7262 C CA . ARG A 1 912 ? -14.201 19.179 9.413 1.00 82.75 912 ARG A CA 1
ATOM 7263 C C . ARG A 1 912 ? -13.079 18.506 10.177 1.00 82.75 912 ARG A C 1
ATOM 7265 O O . ARG A 1 912 ? -13.280 17.477 10.823 1.00 82.75 912 ARG A O 1
ATOM 7272 N N . SER A 1 913 ? -11.914 19.130 10.176 1.00 86.56 913 SER A N 1
ATOM 7273 C CA . SER A 1 913 ? -10.774 18.682 10.956 1.00 86.56 913 SER A CA 1
ATOM 7274 C C . SER A 1 913 ? -10.295 19.772 11.902 1.00 86.56 913 SER A C 1
ATOM 7276 O O . SER A 1 913 ? -10.236 20.951 11.561 1.00 86.56 913 SER A O 1
ATOM 7278 N N . VAL A 1 914 ? -9.955 19.369 13.120 1.00 87.44 914 VAL A N 1
ATOM 7279 C CA . VAL A 1 914 ? -9.381 20.243 14.136 1.00 87.44 914 VAL A CA 1
ATOM 7280 C C . VAL A 1 914 ? -8.184 19.536 14.738 1.00 87.44 914 VAL A C 1
ATOM 7282 O O . VAL A 1 914 ? -8.185 18.320 14.923 1.00 87.44 914 VAL A O 1
ATOM 7285 N N . ALA A 1 915 ? -7.147 20.300 15.036 1.00 88.12 915 ALA A N 1
ATOM 7286 C CA . ALA A 1 915 ? -5.934 19.788 15.632 1.00 88.12 915 ALA A CA 1
ATOM 7287 C C . ALA A 1 915 ? -5.619 20.532 16.917 1.00 88.12 915 ALA A C 1
ATOM 7289 O O . ALA A 1 915 ? -5.954 21.709 17.056 1.00 88.12 915 ALA A O 1
ATOM 7290 N N . PHE A 1 916 ? -4.955 19.846 17.837 1.00 87.25 916 PHE A N 1
ATOM 7291 C CA . PHE A 1 916 ? -4.676 20.321 19.181 1.00 87.25 916 PHE A CA 1
ATOM 7292 C C . PHE A 1 916 ? -3.309 19.819 19.621 1.00 87.25 916 PHE A C 1
ATOM 7294 O O . PHE A 1 916 ? -3.019 18.627 19.510 1.00 87.25 916 PHE A O 1
ATOM 7301 N N . SER A 1 917 ? -2.495 20.719 20.155 1.00 86.69 917 SER A N 1
ATOM 7302 C CA . SER A 1 917 ? -1.258 20.351 20.838 1.00 86.69 917 SER A CA 1
ATOM 7303 C C . SER A 1 917 ? -1.450 20.385 22.351 1.00 86.69 917 SER A C 1
ATOM 7305 O O . SER A 1 917 ? -2.330 21.087 22.855 1.00 86.69 917 SER A O 1
ATOM 7307 N N . ASP A 1 918 ? -0.671 19.591 23.080 1.00 82.06 918 ASP A N 1
ATOM 7308 C CA . ASP A 1 918 ? -0.715 19.564 24.546 1.00 82.06 918 ASP A CA 1
ATOM 7309 C C . ASP A 1 918 ? -0.203 20.889 25.126 1.00 82.06 918 ASP A C 1
ATOM 7311 O O . ASP A 1 918 ? 0.894 21.334 24.785 1.00 82.06 918 ASP A O 1
ATOM 7315 N N . SER A 1 919 ? -0.962 21.498 26.040 1.00 74.56 919 SER A N 1
ATOM 7316 C CA . SER A 1 919 ? -0.581 22.759 26.689 1.00 74.56 919 SER A CA 1
ATOM 7317 C C . SER A 1 919 ? 0.627 22.624 27.617 1.00 74.56 919 SER A C 1
ATOM 7319 O O . SER A 1 919 ? 1.201 23.634 28.012 1.00 74.56 919 SER A O 1
ATOM 7321 N N . ARG A 1 920 ? 1.000 21.394 28.000 1.00 75.94 920 ARG A N 1
ATOM 7322 C CA . ARG A 1 920 ? 2.223 21.116 28.774 1.00 75.94 920 ARG A CA 1
ATOM 7323 C C . ARG A 1 920 ? 3.494 21.328 27.948 1.00 75.94 920 ARG A C 1
ATOM 7325 O O . ARG A 1 920 ? 4.567 21.501 28.514 1.00 75.94 920 ARG A O 1
ATOM 7332 N N . GLY A 1 921 ? 3.375 21.286 26.622 1.00 72.50 921 GLY A N 1
ATOM 7333 C CA . GLY A 1 921 ? 4.452 21.603 25.696 1.00 72.50 921 GLY A CA 1
ATOM 7334 C C . GLY A 1 921 ? 4.361 23.032 25.170 1.00 72.50 921 GLY A C 1
ATOM 7335 O O . GLY A 1 921 ? 3.379 23.742 25.358 1.00 72.50 921 GLY A O 1
ATOM 7336 N N . SER A 1 922 ? 5.374 23.431 24.406 1.00 75.38 922 SER A N 1
ATOM 7337 C CA . SER A 1 922 ? 5.358 24.666 23.605 1.00 75.38 922 SER A CA 1
ATOM 7338 C C . SER A 1 922 ? 4.619 24.512 22.264 1.00 75.38 922 SER A C 1
ATOM 7340 O O . SER A 1 922 ? 4.840 25.286 21.330 1.00 75.38 922 SER A O 1
ATOM 7342 N N . GLY A 1 923 ? 3.826 23.451 22.124 1.00 77.75 923 GLY A N 1
ATOM 7343 C CA . GLY A 1 923 ? 3.217 23.047 20.868 1.00 77.75 923 GLY A CA 1
ATOM 7344 C C . GLY A 1 923 ? 2.013 23.901 20.513 1.00 77.75 923 GLY A C 1
ATOM 7345 O O . GLY A 1 923 ? 1.216 24.269 21.373 1.00 77.75 923 GLY A O 1
ATOM 7346 N N . LYS A 1 924 ? 1.842 24.160 19.219 1.00 84.69 924 LYS A N 1
ATOM 7347 C CA . LYS A 1 924 ? 0.562 24.591 18.651 1.00 84.69 924 LYS A CA 1
ATOM 7348 C C . LYS A 1 924 ? 0.183 23.682 17.503 1.00 84.69 924 LYS A C 1
ATOM 7350 O O . LYS A 1 924 ? 1.025 22.995 16.929 1.00 84.69 924 LYS A O 1
ATOM 7355 N N . SER A 1 925 ? -1.086 23.713 17.153 1.00 86.56 925 SER A N 1
ATOM 7356 C CA . SER A 1 925 ? -1.638 23.029 16.001 1.00 86.56 925 SER A CA 1
ATOM 7357 C C . SER A 1 925 ? -2.043 24.031 14.929 1.00 86.56 925 SER A C 1
ATOM 7359 O O . SER A 1 925 ? -2.493 25.139 15.221 1.00 86.56 925 SER A O 1
ATOM 7361 N N . TYR A 1 926 ? -1.924 23.612 13.675 1.00 88.12 926 TYR A N 1
ATOM 7362 C CA . TYR A 1 926 ? -2.358 24.393 12.526 1.00 88.12 926 TYR A CA 1
ATOM 7363 C C . TYR A 1 926 ? -3.301 23.573 11.658 1.00 88.12 926 TYR A C 1
ATOM 7365 O O . TYR A 1 926 ? -3.171 22.351 11.548 1.00 88.12 926 TYR A O 1
ATOM 7373 N N . THR A 1 927 ? -4.255 24.273 11.055 1.00 85.62 927 THR A N 1
ATOM 7374 C CA . THR A 1 927 ? -5.228 23.731 10.106 1.00 85.62 927 THR A CA 1
ATOM 7375 C C . THR A 1 927 ? -5.134 24.552 8.827 1.00 85.62 927 THR A C 1
ATOM 7377 O O . THR A 1 927 ? -4.985 25.774 8.905 1.00 85.62 927 THR A O 1
ATOM 7380 N N . LEU A 1 928 ? -5.130 23.867 7.686 1.00 79.19 928 LEU A N 1
ATOM 7381 C CA . LEU A 1 928 ? -5.077 24.448 6.349 1.00 79.19 928 LEU A CA 1
ATOM 7382 C C . LEU A 1 928 ? -6.459 24.923 5.909 1.00 79.19 928 LEU A C 1
ATOM 7384 O O . LEU A 1 928 ? -7.432 24.228 6.279 1.00 79.19 928 LEU A O 1
#

Mean predicted aligned error: 19.39 Å

Solvent-accessible surface area (backbone atoms only — not comparable to full-atom values): 50416 Å² total; per-residue (Å²): 132,58,72,57,61,55,51,35,48,39,51,52,36,29,75,78,66,31,64,67,49,20,60,69,46,51,68,29,71,78,46,72,40,35,68,68,56,51,45,67,75,40,62,94,80,62,58,68,65,60,55,50,54,41,51,51,54,34,42,40,60,52,32,33,46,62,41,66,42,91,88,72,80,46,56,28,37,34,57,35,61,70,58,50,56,47,62,83,43,46,70,58,53,43,52,52,38,32,73,75,72,28,65,74,53,23,48,51,52,51,39,37,64,76,56,28,50,39,23,68,68,55,40,46,55,50,40,37,60,81,63,80,52,69,77,85,50,53,65,61,49,47,54,51,53,43,50,39,17,72,70,45,42,36,28,56,52,78,96,63,62,62,101,61,83,77,60,71,86,62,36,47,58,74,81,67,88,91,46,93,62,41,79,74,46,29,34,31,77,30,64,64,51,54,50,41,55,51,50,46,49,54,51,24,58,50,50,25,70,73,69,75,35,69,64,61,20,52,54,47,45,53,55,54,70,73,44,83,68,82,82,53,55,50,46,62,77,41,49,57,68,63,51,63,72,69,45,96,62,93,62,93,56,57,67,58,56,50,50,55,48,40,73,37,93,73,41,46,36,48,74,48,94,55,99,69,50,28,39,29,41,29,47,51,51,45,51,50,56,52,51,51,53,50,51,43,51,51,39,25,74,75,62,33,64,71,42,25,43,46,51,52,50,35,60,77,61,49,64,38,42,68,71,58,47,24,65,71,49,74,45,59,69,75,57,44,55,53,43,55,48,54,35,35,76,70,62,66,38,44,75,48,80,47,72,58,83,78,74,94,66,100,62,98,75,68,75,61,45,58,30,38,26,63,58,66,71,58,48,54,51,53,50,52,50,50,54,48,44,50,53,37,50,53,52,51,49,52,50,50,55,48,61,78,39,41,66,59,53,50,52,48,53,50,48,55,51,51,53,52,58,33,67,77,63,79,61,81,65,68,67,61,54,51,57,55,47,55,68,68,70,56,90,72,93,76,53,102,87,77,68,86,87,84,88,85,90,71,98,48,77,71,58,49,54,54,49,51,52,51,50,50,52,51,49,53,51,50,50,50,50,50,50,52,49,49,48,42,67,74,73,42,83,81,87,75,76,63,42,32,32,17,8,16,59,32,40,69,23,10,51,50,10,44,52,37,39,74,73,69,28,40,21,58,36,16,42,44,23,22,51,52,27,40,28,65,66,40,48,49,33,19,26,70,26,6,18,31,41,32,37,45,31,34,63,82,81,70,49,44,38,14,44,39,9,51,32,35,71,56,47,100,50,43,46,29,45,54,15,35,55,54,34,48,50,51,47,39,77,74,69,33,72,57,61,67,41,70,44,41,46,62,34,40,51,42,46,72,74,27,37,63,40,47,69,69,58,54,49,58,48,62,74,58,46,75,86,79,54,81,36,65,66,41,52,53,52,48,52,56,54,72,77,47,56,83,65,39,74,39,77,58,55,66,40,29,56,60,45,48,51,47,38,37,75,62,34,61,63,57,52,35,50,54,46,24,68,76,35,47,91,59,36,43,42,66,55,44,66,65,62,73,54,46,81,41,61,45,38,76,45,79,55,89,68,25,40,39,35,25,32,36,89,54,34,12,22,58,55,49,54,52,45,53,53,57,54,74,73,53,94,58,103,48,58,70,57,52,52,51,56,59,54,58,80,70,68,51,66,74,78,66,60,39,30,47,28,34,11,21,32,27,79,76,46,34,40,27,23,41,36,33,17,12,34,36,75,38,25,59,43,40,52,44,81,57,28,38,37,33,14,22,53,46,53,82,49,70,85,78,61,91,74,62,88,84,59,63,59,72,43,43,43,16,42,39,34,37,35,36,68,88,36,99,55,33,55,33,41,32,25,31,17,32,33,32,68,60,30,46,57,46,47,58,44,54,76,71,46,55,85,88,55,49,76,59,48,61,72,53,67,54,77,43,62,31,82,58,35,36,21,33,32,85,70,80,81,70,53,76,65,57,56,52,48,38,54,75,72,64,38,46,80,47,75,44,72,79,81,66,84,40,41,12,36,32,38,32,44,63,85,53,67,51,45,38,30,16,80,87,37,68,21,32,43,37,70,85

Foldseek 3Di:
DDPLLLLLLLLLCCVPPRNLLSVLCSVLVVDKDFLVRSCVVCPPPDDSVSSVVSVVVCVQQVQWAWDQDPPPSTTIIHGDSVSSVCVVCLVVVLVVCCVPPRDLLSLLQVLCNVRNKFFLLVSLVVSCVVVVHDPVCSVVVSVSVLVCLVLVQKWWDQPHDDPDDPPPVVTSDRDDPPDPCRRVTIIHGDVLSVLLVVLQVVLLVVQCVVVVDNVLSLLSSLVSVPFDDSPDQKGDWDFPVSSCVRRPDNDPCSVVSVVVCCPDPLNQKDWDPDPGTTIMGRNNSSVVVVLLVVLLVVQCVPPNPLLSLLLVQQAVVFWDFLVVSCVNSVHDSVVSVVSQVVCVVVVQKDWDWDFDDDDPDDDPPTDITIIIGGDSVVVVVVVVSVVSSVVSVVSVVVVVVCVVCVVLVVLVVVVVVVVVVCVVVVDDDPVVVVVSVVVSPPDDPDDDPGDDDDDDDDPDDVVVVVVVVVVVVVVVVVVVVVVVVVCCVVPNDDPDDWWKKKWWLAALLQVLLVVCVVVVKFQLLSQLLSLLLCQFQVQQWFHQQWFWKKKKAQLVVRFIKIWGQFFADFDPALFGQGRSQQSSVVSCVPPIDDQLLSSLVSNLVDLVFAYFQAPQLLQLDVVVDPPPFPAPQLSVQSVQSNPDDHGDGDHARAQQSVLSVCCSPPNCQVVLQVCLVQCVVPGPSVCSNPDHIDMDTWDWDDADQKIKTKDDPLEQRVLLVQLSVQQVPDPDPCSVVSLVVSCLVVADDLQDFGWIKMWMHTPSRITMIIIMTQRHRLAVSYATNNRHGHHSLNVVPPVDDDDDNGDGHRFQWMWIWIDRNPDSQAKIKGKTWSHSQVRSQLVVQCVPDDPVCNQVSLVDWGWDDHNQEIAIEPPPPDDPVVVVVSVVSNRHYHHRDDDDIWMKMWMGHRNDIDIATRPSGNMGMDID

pLDDT: mean 82.03, std 14.13, range [31.83, 98.44]

Organism: Aphis craccivora (NCBI:txid307492)

Secondary structure (DSSP, 8-state):
--HHHHHHHHHHHHHHH-HHHHHHHGGGGSS-EEHHHHHHHTTTTS-HHHHHHHHHHHHHTTSEEEEE-TTT-PEEEEE-HHHHHGGGGHHHHHHHHHHHH-HHHHHHHHHHHHHSSB-HHHHHHHHHHTTT--GGGHHHHHHHHHHHHHTTSEEEE-SSB-SS---GGGTTPPPPTT-TTGGG-EEEE-HHHHHHHHHHHHHHHHHHHHH--HHHHHHHHHHHHT---SS-SSPPPEEHHHHHHH-SS--TTHHHHHHHHHHSTT--EEE--SSS-EEEE-HHHHHHHHHHHHHHHHHHHHHHHHHHHHHHHHHHHSSB-HHHHHHHHT--HHHHHHHHHHHHHTTSSEEEEEPPPPPSSS------EEEEE--HHHHHHHHHHHHHHHHHHHHHHHHHHHHHTHHHHHHHHHHHHHHHHHHTTT---HHHHHHHHHHHHS-----TTSS-------SSHHHHHHHHHHHHHHHHHHHHHHHHHHHHHHHSPPS-----EEE-SBHHHHHHHHHHHHTT--HHHHHHHHHHHHHHH-TTT--TB-EEEEEEEETTTTEEEEEEE--B--SSSSPPBP-HHHHHHHHHHHH--S-HHHHHHHHHHHHHH-EE--HHHHHHHHHT-GGG---HHHHHHHHHHHTSPTT-EEPPPTTHHHHHHHHHHH-HHHHHHHHHHHTTTTS-HHHHHH---EEEEPEEEEETTEEEEE--TTSSHHHHHHHHHHHHT---S-HHHHHHHHHHTT---S-PPEEEEEEEE-TT-EEEEEEEEEESTTTTS-B-TTS-BBP-TTGGGTTT----TTSPPP---EEEEEEESSSTT--EEEEEESSHHHHHHHHHHHHHS-GGGTHHHHTSPPEEEETTEEEEPSS----HHHHHHHHHTT-EEEEPPSSPPP--EEEEETTEEEEE--TTTB--EEE-

Radius of gyration: 36.86 Å; Cα contacts (8 Å, |Δi|>4): 1491; chains: 1; bounding box: 102×91×105 Å

Nearest PDB structures (foldseek):
  8iuh-assembly1_O  TM=9.064E-01  e=3.974E-25  Homo sapiens
  7d59-assembly1_O  TM=8.865E-01  e=1.833E-23  Homo sapiens
  7z1l-assembly1_O  TM=7.542E-01  e=7.228E-17  Saccharomyces cerevisiae W303
  6tut-assembly1_O  TM=7.558E-01  e=6.031E-15  Saccharomyces cerevisiae S288C
  6eu2-assembly1_O  TM=7.435E-01  e=2.483E-12  Saccharomyces cerevisiae S288C

InterPro domains:
  IPR008806 RNA polymerase III Rpc82, C -terminal [PF05645] (168-240)
  IPR029055 Nucleophile aminohydrolases, N-terminal [SSF56235] (494-925)
  IPR036388 Winged helix-like DNA-binding domain superfamily [G3DSA:1.10.10.10] (1-78)
  IPR036388 Winged helix-like DNA-binding domain superfamily [G3DSA:1.10.10.10] (81-165)
  IPR036388 Winged helix-like DNA-binding domain superfamily [G3DSA:1.10.10.10] (190-278)
  IPR036388 Winged helix-like DNA-binding domain superfamily [G3DSA:1.10.10.10] (283-375)
  IPR039748 DNA-directed RNA polymerase III subunit RPC3 [PTHR12949] (165-417)
  IPR043137 Gamma-glutamyltranspeptidase, small subunit, C-terminal domain [G3DSA:3.60.20.40] (756-926)
  IPR055207 DNA-directed RNA polymerase III subunit RPC3, winged-helix domain [PF22536] (296-373)

Sequence (928 aa):
MSSDYCRICTSILRDYFGQDVSEIAKPLQWGQKSLMTLSTMLDGKYPRHLIQETLIVLLQFNFVSAICNVHSVQIEYKLNMENILMILRYPKFLSIIKRKFGNQYKELVETLLCLGRASLSKIVSECIKLQNKTDDLYNNYWEKAIELIKNEYFKRTPTYVVWTEVKQNKMFAPPTKNQKGEKKILFTLNFNKFHQDMRNKIITDAVVRIFDDTIVGEVMSTILSQCADSSAPVSNPISLQLIRSNLSVGHNYLLEYITMIEEDPTKFLSKSYGTMCNITVNFKQIINCLNDSIMDQVVSYKFGESSARLFRATRSNKLLELERLQQTALIPDRETKTLTSELFMNNYLQVQELRKPNTRLGRNDGKSFYLYHLNERQLHQELTEEILKMIGNCMMWKFKTCEDNKRLLKNKARFDGMVQGLQDKQEADKDFFEEAMDNLFSPTVYDHDGSEKTPLYAKNNNEKALLKLIIAFCMAFCFGLLFILLIHIHYGSNQLVLHGNVASDNDQCSQYGIDVLKMGGNAVDAAITAALCNSVILLHLSGLGGNGVMVVYDHRTGIGNTIDFRATPSSHNITGVPGFLAGLFYANVKYGLLPWKTLVEPSITLAKTGITVTESLLEAINQNTTKLIEDENLKHWISTVSNSSLGQIIKVPNGLIKTLTSISLHGPIEFYKEMSEELKLMLKPDDVMSYKPLILPVLRQKYMNYCIITSNKGTGGPILLKVLNKMNNTNTYFEDLSLLNSFKDLGDNWDQNFGLQVSTTDVFDLYVTIISGLGSVFGSRVLTKSGYILNNALDLNLKGHLLNQTERVTSLHLPIIAVETENLCGRRLISGAADVRDGTQLLLSMLKTDPQDILNVNAITRFHFKNNDVGIEYPNNITKQFSKLLFTFKFNVCNATLPYPTSNIVQKVEDRSVAFSDSRGSGKSYTL